Protein AF-A0A814FPB9-F1 (afdb_monomer_lite)

Foldseek 3Di:
DCPDVVVVVVVVLVLVVCVCPVCVPVVCVVLVVVVVVVVCVVPPPPPPPPVVVVVVVPVPDDDDDDDDDDDDDDDDDDDDDDPDPPVPVVVVCCLPVDQDAAEQVVQAVLQVSCQVVVNQAPSVLVCLALRHHLHQEHEHECVRDDLNSLVRLLNRPNHAAYHYDPPDPVPVPPPDDPPLQGLLSHAGGLEDEVVSLCLSVVVSVLVVVVVVVVVVDPDDDPVVSVVVNPDQDDQVCLQVVLVSLLSSLVRHHLSNLASHAAYAPQSSLHDDDDPDPVSVLSALADLDDPDDDDDDDDDDPDPRDPSSHRSNLVSVLSNLNYQEYAPANGCHADVSVLVCLVRNLNHQYYHHELNQRYADDQSCLSNLVRHAYYEHEAYHYDQVDVVGPLNSQQSSQNYAEYEPAHQCVVVVVVPPDDPPPDPDPPLVVVLVSLQDASRNQNYQYYAHALVQRHELVSPLNNLLSCVNHQEYEHHNHNYDNCCLDPDPPRPSYDPRHQYAYDPHDPDPDDDDQVNLVVNLRNLLSQLVPCLPPVSSLLVSLVRLLVSLQPYDDPCLQSLLVSLLVSCVNCVQDPSSLLSSLSNLLSSCDPPNVVVHDLVSLQSLLVSLLSNLVNCVPPLSSLLSSLSNLLRLSSVVHDDDPLVSLLVSLVSSCVNDDDPSSVVSSVSNNVSSVVVVVVVVVVVPPDDPDDDPDPDDPVVVVVVQQVVQFWKKWDWPPDPFKIKTFGFPDADPQRWTWGAQIWIAGPVVRDTDTPGIDIHGSVGTDDIGGDDDPDDDDD

InterPro domains:
  IPR001163 Sm domain, eukaryotic/archaea-type [PF01423] (704-768)
  IPR001163 Sm domain, eukaryotic/archaea-type [SM00651] (703-769)
  IPR010920 LSM domain superfamily [SSF50182] (696-769)
  IPR027078 Small nuclear ribonucleoprotein E [PTHR11193] (681-771)
  IPR027078 Small nuclear ribonucleoprotein E [cd01718] (691-769)
  IPR032675 Leucine-rich repeat domain superfamily [G3DSA:3.80.10.10] (274-496)
  IPR047575 Sm domain [PS52002] (698-773)
  IPR055142 Protein zer-1 homolog-like, C-terminal domain [PF22964] (568-698)
  IPR056845 Zer-1-like, leucine-rich repeats region [PF25013] (340-451)

Secondary structure (DSSP, 8-state):
----HHHHHHHHHHHHHHHHHH-HHHHHHHHHHHHHHHHHHHHTTS--SSHHHHHTTTTS--------------------S-TTSSTTHHHHHHHHS-SSPBPHHHHHHHHHHHHHTT---HHHHHTT-TTTB---EEEEEGGG--HHHHHHHHT-TT--EEEEE---TTGGG------TTGGGG----TT--HHHHHHHHHHHHHHHHHHHHHHH-S-S-STTTTGGGTS---TTSHHHHHHHHHHHHHHS-HHHHHH--EEE-TT----SS---HHHHTT-SS--PPSS----------PPPPGGGS-HHHHHHTT-TT-SEEE-TT----HHHHHHHHTT-TT-SEEE-TT-TT----GGGGGGTTT--EEE-TT----TTSSS-HHHHHTT-TT-SEEE----HHHHTTGGGS-TTS----HHHHHHHHHT-TTSSTT-SEEE-TT-TT--HHHHHHHHHH-TT--EEEETT-SS--HHHHH-TTSTT--TT-EEEE------SSPPPHHHHHHHHHHHHHHHHHSTT-HHHHHHHHHHHHHHHHHS--TTHHHHHHHHHHHHHH-TT-HHHHHHHHHHHHHHH-TTGGGGS-HHHHHHHHHHHHHHHHH-TT-HHHHHHHHHHHTSHHHHT-S-S-HHHHHHHHHHHHHH---HHHHHHHHHHHHHHHHHHHHHHHHSS------------HHHHHHHHHHTT-EEEEEESS-SSEEEEEEEEEE-TT--EEEEEEEEEEGGGTEEEEEEEEEE-GGGEEEEEE---------

Organism: NCBI:txid433720

Structure (mmCIF, N/CA/C/O backbone):
data_AF-A0A814FPB9-F1
#
_entry.id   AF-A0A814FPB9-F1
#
loop_
_atom_site.group_PDB
_atom_site.id
_atom_site.type_symbol
_atom_site.label_atom_id
_atom_site.label_alt_id
_atom_site.label_comp_id
_atom_site.label_asym_id
_atom_site.label_entity_id
_atom_site.label_seq_id
_atom_site.pdbx_PDB_ins_code
_atom_site.Cartn_x
_atom_site.Cartn_y
_atom_site.Cartn_z
_atom_site.occupancy
_atom_site.B_iso_or_equiv
_atom_site.auth_seq_id
_atom_site.auth_comp_id
_atom_site.auth_asym_id
_atom_site.auth_atom_id
_atom_site.pdbx_PDB_model_num
ATOM 1 N N . MET A 1 1 ? -38.065 -32.585 -9.190 1.00 36.25 1 MET A N 1
ATOM 2 C CA . MET A 1 1 ? -36.916 -32.859 -10.082 1.00 36.25 1 MET A CA 1
ATOM 3 C C . MET A 1 1 ? -36.312 -31.562 -10.632 1.00 36.25 1 MET A C 1
ATOM 5 O O . MET A 1 1 ? -36.369 -31.319 -11.831 1.00 36.25 1 MET A O 1
ATOM 9 N N . VAL A 1 2 ? -35.720 -30.726 -9.774 1.00 34.94 2 VAL A N 1
ATOM 10 C CA . VAL A 1 2 ? -34.696 -29.739 -10.177 1.00 34.94 2 VAL A CA 1
ATOM 11 C C . VAL A 1 2 ? -33.780 -29.586 -8.972 1.00 34.94 2 VAL A C 1
ATOM 13 O O . VAL A 1 2 ? -33.936 -28.675 -8.164 1.00 34.94 2 VAL A O 1
ATOM 16 N N . ASP A 1 3 ? -32.832 -30.503 -8.830 1.00 39.25 3 ASP A N 1
ATOM 17 C CA . ASP A 1 3 ? -32.050 -30.677 -7.594 1.00 39.25 3 ASP A CA 1
ATOM 18 C C . ASP A 1 3 ? -30.863 -29.689 -7.545 1.00 39.25 3 ASP A C 1
ATOM 20 O O . ASP A 1 3 ? -29.750 -29.986 -7.121 1.00 39.25 3 ASP A O 1
ATOM 24 N N . ASN A 1 4 ? -31.102 -28.489 -8.083 1.00 40.62 4 ASN A N 1
ATOM 25 C CA . ASN A 1 4 ? -30.146 -27.416 -8.294 1.00 40.62 4 ASN A CA 1
ATOM 26 C C . ASN A 1 4 ? -30.903 -26.066 -8.287 1.00 40.62 4 ASN A C 1
ATOM 28 O O . ASN A 1 4 ? -31.457 -25.669 -9.320 1.00 40.62 4 ASN A O 1
ATOM 32 N N . PRO A 1 5 ? -30.941 -25.338 -7.153 1.00 41.06 5 PRO A N 1
ATOM 33 C CA . PRO A 1 5 ? -31.705 -24.092 -7.039 1.00 41.06 5 PRO A CA 1
ATOM 34 C C . PRO A 1 5 ? -31.197 -22.982 -7.972 1.00 41.06 5 PRO A C 1
ATOM 36 O O . PRO A 1 5 ? -31.990 -22.165 -8.436 1.00 41.06 5 PRO A O 1
ATOM 39 N N . ASN A 1 6 ? -29.913 -22.989 -8.350 1.00 39.69 6 ASN A N 1
ATOM 40 C CA . ASN A 1 6 ? -29.374 -22.040 -9.332 1.00 39.69 6 ASN A CA 1
ATOM 41 C C . ASN A 1 6 ? -29.977 -22.267 -10.728 1.00 39.69 6 ASN A C 1
ATOM 43 O O . ASN A 1 6 ? -30.281 -21.305 -11.433 1.00 39.69 6 ASN A O 1
ATOM 47 N N . ARG A 1 7 ? -30.217 -23.528 -11.118 1.00 40.59 7 ARG A N 1
ATOM 48 C CA . ARG A 1 7 ? -30.902 -23.872 -12.375 1.00 40.59 7 ARG A CA 1
ATOM 49 C C . ARG A 1 7 ? -32.375 -23.453 -12.352 1.00 40.59 7 ARG A C 1
ATOM 51 O O . ARG A 1 7 ? -32.871 -22.999 -13.379 1.00 40.59 7 ARG A O 1
ATOM 58 N N . LEU A 1 8 ? -33.045 -23.552 -11.200 1.00 43.06 8 LEU A N 1
ATOM 59 C CA . LEU A 1 8 ? -34.417 -23.065 -11.025 1.00 43.06 8 LEU A CA 1
ATOM 60 C C . LEU A 1 8 ? -34.485 -21.530 -11.128 1.00 43.06 8 LEU A C 1
ATOM 62 O O . LEU A 1 8 ? -35.245 -21.019 -11.947 1.00 43.06 8 LEU A O 1
ATOM 66 N N . ASN A 1 9 ? -33.622 -20.801 -10.409 1.00 42.44 9 ASN A N 1
ATOM 67 C CA . ASN A 1 9 ? -33.510 -19.339 -10.516 1.00 42.44 9 ASN A CA 1
ATOM 68 C C . ASN A 1 9 ? -33.235 -18.887 -11.958 1.00 42.44 9 ASN A C 1
ATOM 70 O O . ASN A 1 9 ? -33.876 -17.956 -12.441 1.00 42.44 9 ASN A O 1
ATOM 74 N N . LEU A 1 10 ? -32.343 -19.571 -12.686 1.00 42.06 10 LEU A N 1
ATOM 75 C CA . LEU A 1 10 ? -32.052 -19.245 -14.086 1.00 42.06 10 LEU A CA 1
ATOM 76 C C . LEU A 1 10 ? -33.270 -19.450 -15.008 1.00 42.06 10 LEU A C 1
ATOM 78 O O . LEU A 1 10 ? -33.436 -18.709 -15.976 1.00 42.06 10 LEU A O 1
ATOM 82 N N . ILE A 1 11 ? -34.132 -20.431 -14.717 1.00 45.56 11 ILE A N 1
ATOM 83 C CA . ILE A 1 11 ? -35.393 -20.649 -15.442 1.00 45.56 11 ILE A CA 1
ATOM 84 C C . ILE A 1 11 ? -36.402 -19.546 -15.100 1.00 45.56 11 ILE A C 1
ATOM 86 O O . ILE A 1 11 ? -36.982 -18.971 -16.019 1.00 45.56 11 ILE A O 1
ATOM 90 N N . CYS A 1 12 ? -36.564 -19.192 -13.822 1.00 43.56 12 CYS A N 1
ATOM 91 C CA . CYS A 1 12 ? -37.449 -18.105 -13.391 1.00 43.56 12 CYS A CA 1
ATOM 92 C C . CYS A 1 12 ? -37.032 -16.756 -13.995 1.00 43.56 12 CYS A C 1
ATOM 94 O O . CYS A 1 12 ? -37.854 -16.087 -14.615 1.00 43.56 12 CYS A O 1
ATOM 96 N N . LEU A 1 13 ? -35.745 -16.397 -13.926 1.00 44.00 13 LEU A N 1
ATOM 97 C CA . LEU A 1 13 ? -35.205 -15.174 -14.533 1.00 44.00 13 LEU A CA 1
ATOM 98 C C . LEU A 1 13 ? -35.377 -15.162 -16.061 1.00 44.00 13 LEU A C 1
ATOM 100 O O . LEU A 1 13 ? -35.701 -14.123 -16.626 1.00 44.00 13 LEU A O 1
ATOM 104 N N . ARG A 1 14 ? -35.240 -16.308 -16.747 1.00 43.53 14 ARG A N 1
ATOM 105 C CA . ARG A 1 14 ? -35.550 -16.418 -18.188 1.00 43.53 14 ARG A CA 1
ATOM 106 C C . ARG A 1 14 ? -37.046 -16.285 -18.486 1.00 43.53 14 ARG A C 1
ATOM 108 O O . ARG A 1 14 ? -37.394 -15.690 -19.501 1.00 43.53 14 ARG A O 1
ATOM 115 N N . LYS A 1 15 ? -37.927 -16.789 -17.616 1.00 45.41 15 LYS A N 1
ATOM 116 C CA . LYS A 1 15 ? -39.387 -16.642 -17.743 1.00 45.41 15 LYS A CA 1
ATOM 117 C C . LYS A 1 15 ? -39.803 -15.176 -17.561 1.00 45.41 15 LYS A C 1
ATOM 119 O O . LYS A 1 15 ? -40.496 -14.641 -18.417 1.00 45.41 15 LYS A O 1
ATOM 124 N N . ILE A 1 16 ? -39.288 -14.512 -16.523 1.00 45.66 16 ILE A N 1
ATOM 125 C CA . ILE A 1 16 ? -39.469 -13.074 -16.259 1.00 45.66 16 ILE A CA 1
ATOM 126 C C . ILE A 1 16 ? -38.902 -12.242 -17.420 1.00 45.66 16 ILE A C 1
ATOM 128 O O . ILE A 1 16 ? -39.597 -11.382 -17.949 1.00 45.66 16 ILE A O 1
ATOM 132 N N . SER A 1 17 ? -37.692 -12.557 -17.900 1.00 42.22 17 SER A N 1
ATOM 133 C CA . SER A 1 17 ? -37.094 -11.929 -19.089 1.00 42.22 17 SER A CA 1
ATOM 134 C C . SER A 1 17 ? -37.977 -12.064 -20.331 1.00 42.22 17 SER A C 1
ATOM 136 O O . SER A 1 17 ? -38.115 -11.107 -21.087 1.00 42.22 17 SER A O 1
ATOM 138 N N . SER A 1 18 ? -38.586 -13.235 -20.540 1.00 45.31 18 SER A N 1
ATOM 139 C CA . SER A 1 18 ? -39.507 -13.478 -21.652 1.00 45.31 18 SER A CA 1
ATOM 140 C C . SER A 1 18 ? -40.784 -12.648 -21.525 1.00 45.31 18 SER A C 1
ATOM 142 O O . SER A 1 18 ? -41.195 -12.050 -22.511 1.00 45.31 18 SER A O 1
ATOM 144 N N . LEU A 1 19 ? -41.381 -12.579 -20.331 1.00 45.59 19 LEU A N 1
ATOM 145 C CA . LEU A 1 19 ? -42.609 -11.819 -20.063 1.00 45.59 19 LEU A CA 1
ATOM 146 C C . LEU A 1 19 ? -42.387 -10.306 -20.224 1.00 45.59 19 LEU A C 1
ATOM 148 O O . LEU A 1 19 ? -43.167 -9.639 -20.897 1.00 45.59 19 LEU A O 1
ATOM 152 N N . LEU A 1 20 ? -41.270 -9.782 -19.703 1.00 44.53 20 LEU A N 1
ATOM 153 C CA . LEU A 1 20 ? -40.847 -8.382 -19.868 1.00 44.53 20 LEU A CA 1
ATOM 154 C C . LEU A 1 20 ? -40.503 -8.005 -21.322 1.00 44.53 20 LEU A C 1
ATOM 156 O O . LEU A 1 20 ? -40.419 -6.819 -21.638 1.00 44.53 20 LEU A O 1
ATOM 160 N N . LYS A 1 21 ? -40.263 -8.991 -22.196 1.00 42.03 21 LYS A N 1
ATOM 161 C CA . LYS A 1 21 ? -39.977 -8.793 -23.627 1.00 42.03 21 LYS A CA 1
ATOM 162 C C . LYS A 1 21 ? -41.191 -9.029 -24.526 1.00 42.03 21 LYS A C 1
ATOM 164 O O . LYS A 1 21 ? -41.202 -8.499 -25.631 1.00 42.03 21 LYS A O 1
ATOM 169 N N . SER A 1 22 ? -42.176 -9.824 -24.102 1.00 44.00 22 SER A N 1
ATOM 170 C CA . SER A 1 22 ? -43.246 -10.291 -24.992 1.00 44.00 22 SER A CA 1
ATOM 171 C C . SER A 1 22 ? -44.353 -9.271 -25.246 1.00 44.00 22 SER A C 1
ATOM 173 O O . SER A 1 22 ? -44.943 -9.321 -26.318 1.00 44.00 22 SER A O 1
ATOM 175 N N . ASP A 1 23 ? -44.632 -8.357 -24.309 1.00 51.56 23 ASP A N 1
ATOM 176 C CA . ASP A 1 23 ? -45.619 -7.289 -24.535 1.00 51.56 23 ASP A CA 1
ATOM 177 C C . ASP A 1 23 ? -45.310 -6.003 -23.744 1.00 51.56 23 ASP A C 1
ATOM 179 O O . ASP A 1 23 ? -45.903 -5.682 -22.711 1.00 51.56 23 ASP A O 1
ATOM 183 N N . GLN A 1 24 ? -44.317 -5.255 -24.231 1.00 41.94 24 GLN A N 1
ATOM 184 C CA . GLN A 1 24 ? -43.839 -4.022 -23.595 1.00 41.94 24 GLN A CA 1
ATOM 185 C C . GLN A 1 24 ? -44.917 -2.921 -23.508 1.00 41.94 24 GLN A C 1
ATOM 187 O O . GLN A 1 24 ? -44.819 -2.049 -22.646 1.00 41.94 24 GLN A O 1
ATOM 192 N N . LEU A 1 25 ? -45.942 -2.951 -24.369 1.00 42.44 25 LEU A N 1
ATOM 193 C CA . LEU A 1 25 ? -47.048 -1.989 -24.355 1.00 42.44 25 LEU A CA 1
ATOM 194 C C . LEU A 1 25 ? -48.115 -2.367 -23.322 1.00 42.44 25 LEU A C 1
ATOM 196 O O . LEU A 1 25 ? -48.553 -1.497 -22.566 1.00 42.44 25 LEU A O 1
ATOM 200 N N . LEU A 1 26 ? -48.489 -3.648 -23.240 1.00 44.25 26 LEU A N 1
ATOM 201 C CA . LEU A 1 26 ? -49.479 -4.128 -22.275 1.00 44.25 26 LEU A CA 1
ATOM 202 C C . LEU A 1 26 ? -48.991 -3.973 -20.827 1.00 44.25 26 LEU A C 1
ATOM 204 O O . LEU A 1 26 ? -49.716 -3.426 -19.996 1.00 44.25 26 LEU A O 1
ATOM 208 N N . TRP A 1 27 ? -47.747 -4.376 -20.532 1.00 47.22 27 TRP A N 1
ATOM 209 C CA . TRP A 1 27 ? -47.166 -4.230 -19.188 1.00 47.22 27 TRP A CA 1
ATOM 210 C C . TRP A 1 27 ? -47.004 -2.772 -18.773 1.00 47.22 27 TRP A C 1
ATOM 212 O O . TRP A 1 27 ? -47.303 -2.425 -17.629 1.00 47.22 27 TRP A O 1
ATOM 222 N N . LYS A 1 28 ? -46.567 -1.918 -19.709 1.00 43.06 28 LYS A N 1
ATOM 223 C CA . LYS A 1 28 ? -46.485 -0.474 -19.496 1.00 43.06 28 LYS A CA 1
ATOM 224 C C . LYS A 1 28 ? -47.853 0.076 -19.092 1.00 43.06 28 LYS A C 1
ATOM 226 O O . LYS A 1 28 ? -47.966 0.648 -18.014 1.00 43.06 28 LYS A O 1
ATOM 231 N N . LYS A 1 29 ? -48.893 -0.185 -19.892 1.00 44.09 29 LYS A N 1
ATOM 232 C CA . LYS A 1 29 ? -50.257 0.284 -19.624 1.00 44.09 29 LYS A CA 1
ATOM 233 C C . LYS A 1 29 ? -50.790 -0.196 -18.267 1.00 44.09 29 LYS A C 1
ATOM 235 O O . LYS A 1 29 ? -51.254 0.626 -17.485 1.00 44.09 29 LYS A O 1
ATOM 240 N N . TYR A 1 30 ? -50.691 -1.492 -17.958 1.00 45.41 30 TYR A N 1
ATOM 241 C CA . TYR A 1 30 ? -51.251 -2.055 -16.719 1.00 45.41 30 TYR A CA 1
ATOM 242 C C . TYR A 1 30 ? -50.635 -1.462 -15.445 1.00 45.41 30 TYR A C 1
ATOM 244 O O . TYR A 1 30 ? -51.336 -1.223 -14.461 1.00 45.41 30 TYR A O 1
ATOM 252 N N . ILE A 1 31 ? -49.322 -1.223 -15.448 1.00 44.03 31 ILE A N 1
ATOM 253 C CA . ILE A 1 31 ? -48.626 -0.644 -14.295 1.00 44.03 31 ILE A CA 1
ATOM 254 C C . ILE A 1 31 ? -48.754 0.888 -14.297 1.00 44.03 31 ILE A C 1
ATOM 256 O O . ILE A 1 31 ? -48.862 1.457 -13.219 1.00 44.03 31 ILE A O 1
ATOM 260 N N . GLU A 1 32 ? -48.845 1.566 -15.449 1.00 42.41 32 GLU A N 1
ATOM 261 C CA . GLU A 1 32 ? -49.212 2.993 -15.507 1.00 42.41 32 GLU A CA 1
ATOM 262 C C . GLU A 1 32 ? -50.605 3.225 -14.901 1.00 42.41 32 GLU A C 1
ATOM 264 O O . GLU A 1 32 ? -50.749 4.063 -14.012 1.00 42.41 32 GLU A O 1
ATOM 269 N N . GLU A 1 33 ? -51.609 2.426 -15.275 1.00 45.50 33 GLU A N 1
ATOM 270 C CA . GLU A 1 33 ? -52.954 2.466 -14.680 1.00 45.50 33 GLU A CA 1
ATOM 271 C C . GLU A 1 33 ? -52.926 2.185 -13.167 1.00 45.50 33 GLU A C 1
ATOM 273 O O . GLU A 1 33 ? -53.649 2.828 -12.402 1.00 45.50 33 GLU A O 1
ATOM 278 N N . ARG A 1 34 ? -52.061 1.273 -12.696 1.00 45.53 34 ARG A N 1
ATOM 279 C CA . ARG A 1 34 ? -51.945 0.949 -11.264 1.00 45.53 34 ARG A CA 1
ATOM 280 C C . ARG A 1 34 ? -51.168 1.994 -10.459 1.00 45.53 34 ARG A C 1
ATOM 282 O O . ARG A 1 34 ? -51.562 2.277 -9.332 1.00 45.53 34 ARG A O 1
ATOM 289 N N . VAL A 1 35 ? -50.123 2.597 -11.024 1.00 39.97 35 VAL A N 1
ATOM 290 C CA . VAL A 1 35 ? -49.375 3.711 -10.414 1.00 39.97 35 VAL A CA 1
ATOM 291 C C . VAL A 1 35 ? -50.247 4.962 -10.358 1.00 39.97 35 VAL A C 1
ATOM 293 O O . VAL A 1 35 ? -50.276 5.615 -9.321 1.00 39.97 35 VAL A O 1
ATOM 296 N N . VAL A 1 36 ? -51.032 5.252 -11.402 1.00 41.19 36 VAL A N 1
ATOM 297 C CA . VAL A 1 36 ? -52.056 6.309 -11.360 1.00 41.19 36 VAL A CA 1
ATOM 298 C C . VAL A 1 36 ? -53.099 6.007 -10.282 1.00 41.19 36 VAL A C 1
ATOM 300 O O . VAL A 1 36 ? -53.434 6.903 -9.514 1.00 41.19 36 VAL A O 1
ATOM 303 N N . LYS A 1 37 ? -53.566 4.756 -10.149 1.00 43.06 37 LYS A N 1
ATOM 304 C CA . LYS A 1 37 ? -54.513 4.372 -9.088 1.00 43.06 37 LYS A CA 1
ATOM 305 C C . LYS A 1 37 ? -53.942 4.597 -7.683 1.00 43.06 37 LYS A C 1
ATOM 307 O O . LYS A 1 37 ? -54.605 5.247 -6.884 1.00 43.06 37 LYS A O 1
ATOM 312 N N . ILE A 1 38 ? -52.714 4.147 -7.410 1.00 43.03 38 ILE A N 1
ATOM 313 C CA . ILE A 1 38 ? -52.036 4.350 -6.115 1.00 43.03 38 ILE A CA 1
ATOM 314 C C . ILE A 1 38 ? -51.801 5.845 -5.856 1.00 43.03 38 ILE A C 1
ATOM 316 O O . ILE A 1 38 ? -52.146 6.340 -4.790 1.00 43.03 38 ILE A O 1
ATOM 320 N N . TYR A 1 39 ? -51.318 6.596 -6.848 1.00 35.75 39 TYR A N 1
ATOM 321 C CA . TYR A 1 39 ? -51.125 8.044 -6.740 1.00 35.75 39 TYR A CA 1
ATOM 322 C C . TYR A 1 39 ? -52.445 8.787 -6.470 1.00 35.75 39 TYR A C 1
ATOM 324 O O . TYR A 1 39 ? -52.477 9.731 -5.680 1.00 35.75 39 TYR A O 1
ATOM 332 N N . CYS A 1 40 ? -53.557 8.353 -7.066 1.00 36.78 40 CYS A N 1
ATOM 333 C CA . CYS A 1 40 ? -54.884 8.870 -6.741 1.00 36.78 40 CYS A CA 1
ATOM 334 C C . CYS A 1 40 ? -55.353 8.450 -5.340 1.00 36.78 40 CYS A C 1
ATOM 336 O O . CYS A 1 40 ? -56.008 9.245 -4.677 1.00 36.78 40 CYS A O 1
ATOM 338 N N . GLU A 1 41 ? -55.038 7.245 -4.868 1.00 42.66 41 GLU A N 1
ATOM 339 C CA . GLU A 1 41 ? -55.403 6.768 -3.527 1.00 42.66 41 GLU A CA 1
ATOM 340 C C . GLU A 1 41 ? -54.615 7.497 -2.423 1.00 42.66 41 GLU A C 1
ATOM 342 O O . GLU A 1 41 ? -55.209 7.905 -1.427 1.00 42.66 41 GLU A O 1
ATOM 347 N N . GLU A 1 42 ? -53.327 7.778 -2.635 1.00 38.28 42 GLU A N 1
ATOM 348 C CA . GLU A 1 42 ? -52.473 8.520 -1.695 1.00 38.28 42 GLU A CA 1
ATOM 349 C C . GLU A 1 42 ? -52.777 10.033 -1.651 1.00 38.28 42 GLU A C 1
ATOM 351 O O . GLU A 1 42 ? -52.655 10.651 -0.594 1.00 38.28 42 GLU A O 1
ATOM 356 N N . ASN A 1 43 ? -53.220 10.649 -2.758 1.00 37.53 43 ASN A N 1
ATOM 357 C CA . ASN A 1 43 ? -53.525 12.091 -2.805 1.00 37.53 43 ASN A CA 1
ATOM 358 C C . ASN A 1 43 ? -54.999 12.450 -2.488 1.00 37.53 43 ASN A C 1
ATOM 360 O O . ASN A 1 43 ? -55.328 13.632 -2.325 1.00 37.53 43 ASN A O 1
ATOM 364 N N . ASN A 1 44 ? -55.906 11.472 -2.359 1.00 44.06 44 ASN A N 1
ATOM 365 C CA . ASN A 1 44 ? -57.352 11.705 -2.185 1.00 44.06 44 ASN A CA 1
ATOM 366 C C . ASN A 1 44 ? -57.805 12.070 -0.752 1.00 44.06 44 ASN A C 1
ATOM 368 O O . ASN A 1 44 ? -58.876 11.668 -0.302 1.00 44.06 44 ASN A O 1
ATOM 372 N N . GLN A 1 45 ? -57.060 12.938 -0.061 1.00 41.62 45 GLN A N 1
ATOM 373 C CA . GLN A 1 45 ? -57.606 13.725 1.061 1.00 41.62 45 GLN A CA 1
ATOM 374 C C . GLN A 1 45 ? -58.095 15.129 0.648 1.00 41.62 45 GLN A C 1
ATOM 376 O O . GLN A 1 45 ? -58.535 15.896 1.501 1.00 41.62 45 GLN A O 1
ATOM 381 N N . SER A 1 46 ? -58.057 15.480 -0.647 1.00 41.50 46 SER A N 1
ATOM 382 C CA . SER A 1 46 ? -58.343 16.850 -1.119 1.00 41.50 46 SER A CA 1
ATOM 383 C C . SER A 1 46 ? -59.439 17.006 -2.191 1.00 41.50 46 SER A C 1
ATOM 385 O O . SER A 1 46 ? -59.880 18.132 -2.422 1.00 41.50 46 SER A O 1
ATOM 387 N N . ILE A 1 47 ? -59.952 15.928 -2.810 1.00 37.72 47 ILE A N 1
ATOM 388 C CA . ILE A 1 47 ? -60.956 16.007 -3.903 1.00 37.72 47 ILE A CA 1
ATOM 389 C C . ILE A 1 47 ? -62.255 15.243 -3.569 1.00 37.72 47 ILE A C 1
ATOM 391 O O . ILE A 1 47 ? -62.783 14.466 -4.360 1.00 37.72 47 ILE A O 1
ATOM 395 N N . LEU A 1 48 ? -62.821 15.500 -2.385 1.00 36.50 48 LEU A N 1
ATOM 396 C CA . LEU A 1 48 ? -64.117 14.935 -1.961 1.00 36.50 48 LEU A CA 1
ATOM 397 C C . LEU A 1 48 ? -65.345 15.810 -2.311 1.00 36.50 48 LEU A C 1
ATOM 399 O O . LEU A 1 48 ? -66.478 15.360 -2.179 1.00 36.50 48 LEU A O 1
ATOM 403 N N . ASN A 1 49 ? -65.147 17.042 -2.802 1.00 42.06 49 ASN A N 1
ATOM 404 C CA . ASN A 1 49 ? -66.198 18.078 -2.865 1.00 42.06 49 ASN A CA 1
ATOM 405 C C . ASN A 1 49 ? -66.871 18.319 -4.239 1.00 42.06 49 ASN A C 1
ATOM 407 O O . ASN A 1 49 ? -67.666 19.250 -4.362 1.00 42.06 49 ASN A O 1
ATOM 411 N N . LEU A 1 50 ? -66.592 17.515 -5.275 1.00 37.56 50 LEU A N 1
ATOM 412 C CA . LEU A 1 50 ? -67.143 17.729 -6.633 1.00 37.56 50 LEU A CA 1
ATOM 413 C C . LEU A 1 50 ? -68.248 16.736 -7.047 1.00 37.56 50 LEU A C 1
ATOM 415 O O . LEU A 1 50 ? -69.240 17.145 -7.654 1.00 37.56 50 LEU A O 1
ATOM 419 N N . ASN A 1 51 ? -68.151 15.457 -6.670 1.00 36.31 51 ASN A N 1
ATOM 420 C CA . ASN A 1 51 ? -69.129 14.438 -7.093 1.00 36.31 51 ASN A CA 1
ATOM 421 C C . ASN A 1 51 ? -70.514 14.595 -6.429 1.00 36.31 51 ASN A C 1
ATOM 423 O O . ASN A 1 51 ? -71.538 14.247 -7.027 1.00 36.31 51 ASN A O 1
ATOM 427 N N . ASP A 1 52 ? -70.577 15.200 -5.241 1.00 40.22 52 ASP A N 1
ATOM 428 C CA . ASP A 1 52 ? -71.835 15.459 -4.526 1.00 40.22 52 ASP A CA 1
ATOM 429 C C . ASP A 1 52 ? -72.698 16.563 -5.160 1.00 40.22 52 ASP A C 1
ATOM 431 O O . ASP A 1 52 ? -73.910 16.609 -4.931 1.00 40.22 52 ASP A O 1
ATOM 435 N N . GLN A 1 53 ? -72.128 17.415 -6.021 1.00 38.78 53 GLN A N 1
ATOM 436 C CA . GLN A 1 53 ? -72.926 18.357 -6.814 1.00 38.78 53 GLN A CA 1
ATOM 437 C C . GLN A 1 53 ? -73.622 17.675 -8.002 1.00 38.78 53 GLN A C 1
ATOM 439 O O . GLN A 1 53 ? -74.722 18.081 -8.381 1.00 38.78 53 GLN A O 1
ATOM 444 N N . GLN A 1 54 ? -73.037 16.610 -8.563 1.00 40.84 54 GLN A N 1
ATOM 445 C CA . GLN A 1 54 ? -73.632 15.882 -9.690 1.00 40.84 54 GLN A CA 1
ATOM 446 C C . GLN A 1 54 ? -74.741 14.923 -9.232 1.00 40.84 54 GLN A C 1
ATOM 448 O O . GLN A 1 54 ? -75.839 14.944 -9.796 1.00 40.84 54 GLN A O 1
ATOM 453 N N . LYS A 1 55 ? -74.534 14.176 -8.134 1.00 40.78 55 LYS A N 1
ATOM 454 C CA . LYS A 1 55 ? -75.566 13.284 -7.558 1.00 40.78 55 LYS A CA 1
ATOM 455 C C . LYS A 1 55 ? -76.855 14.010 -7.140 1.00 40.78 55 LYS A C 1
ATOM 457 O O . LYS A 1 55 ? -77.916 13.390 -7.085 1.00 40.78 55 LYS A O 1
ATOM 462 N N . ARG A 1 56 ? -76.807 15.328 -6.902 1.00 40.66 56 ARG A N 1
ATOM 463 C CA . ARG A 1 56 ? -77.992 16.154 -6.597 1.00 40.66 56 ARG A CA 1
ATOM 464 C C . ARG A 1 56 ? -78.846 16.519 -7.819 1.00 40.66 56 ARG A C 1
ATOM 466 O O . ARG A 1 56 ? -79.999 16.894 -7.622 1.00 40.66 56 ARG A O 1
ATOM 473 N N . LYS A 1 57 ? -78.349 16.380 -9.057 1.00 43.34 57 LYS A N 1
ATOM 474 C CA . LYS A 1 57 ? -79.160 16.615 -10.272 1.00 43.34 57 LYS A CA 1
ATOM 475 C C . LYS A 1 57 ? -80.006 15.402 -10.674 1.00 43.34 57 LYS A C 1
ATOM 477 O O . LYS A 1 57 ? -81.156 15.588 -11.053 1.00 43.34 57 LYS A O 1
ATOM 482 N N . HIS A 1 58 ? -79.507 14.177 -10.490 1.00 37.81 58 HIS A N 1
ATOM 483 C CA . HIS A 1 58 ? -80.226 12.952 -10.885 1.00 37.81 58 HIS A CA 1
ATOM 484 C C . HIS A 1 58 ? -81.469 12.607 -10.035 1.00 37.81 58 HIS A C 1
ATOM 486 O O . HIS A 1 58 ? -82.192 11.677 -10.370 1.00 37.81 58 HIS A O 1
ATOM 492 N N . ARG A 1 59 ? -81.758 13.358 -8.959 1.00 41.12 59 ARG A N 1
ATOM 493 C CA . ARG A 1 59 ? -82.995 13.217 -8.158 1.00 41.12 59 ARG A CA 1
ATOM 494 C C . ARG A 1 59 ? -84.202 14.000 -8.705 1.00 41.12 59 ARG A C 1
ATOM 496 O O . ARG A 1 59 ? -85.234 14.057 -8.043 1.00 41.12 59 ARG A O 1
ATOM 503 N N . ARG A 1 60 ? -84.097 14.599 -9.895 1.00 41.34 60 ARG A N 1
ATOM 504 C CA . ARG A 1 60 ? -85.245 15.078 -10.685 1.00 41.34 60 ARG A CA 1
ATOM 505 C C . ARG A 1 60 ? -85.407 14.121 -11.862 1.00 41.34 60 ARG A C 1
ATOM 507 O O . ARG A 1 60 ? -84.664 14.224 -12.829 1.00 41.34 60 ARG A O 1
ATOM 514 N N . GLY A 1 61 ? -86.270 13.123 -11.690 1.00 44.62 61 GLY A N 1
ATOM 515 C CA . GLY A 1 61 ? -86.367 11.986 -12.602 1.00 44.62 61 GLY A CA 1
ATOM 516 C C . GLY A 1 61 ? -87.224 12.262 -13.834 1.00 44.62 61 GLY A C 1
ATOM 517 O O . GLY A 1 61 ? -88.320 12.802 -13.719 1.00 44.62 61 GLY A O 1
ATOM 518 N N . GLU A 1 62 ? -86.736 11.793 -14.978 1.00 32.28 62 GLU A N 1
ATOM 519 C CA . GLU A 1 62 ? -87.509 11.465 -16.180 1.00 32.28 62 GLU A CA 1
ATOM 520 C C . GLU A 1 62 ? -87.168 10.001 -16.554 1.00 32.28 62 GLU A C 1
ATOM 522 O O . GLU A 1 62 ? -86.266 9.416 -15.948 1.00 32.28 62 GLU A O 1
ATOM 527 N N . SER A 1 63 ? -87.967 9.346 -17.401 1.00 31.95 63 SER A N 1
ATOM 528 C CA . SER A 1 63 ? -88.314 7.920 -17.191 1.00 31.95 63 SER A CA 1
ATOM 529 C C . SER A 1 63 ? -88.133 6.973 -18.398 1.00 31.95 63 SER A C 1
ATOM 531 O O . SER A 1 63 ? -87.599 7.383 -19.424 1.00 31.95 63 SER A O 1
ATOM 533 N N . PHE A 1 64 ? -88.660 5.743 -18.235 1.00 27.38 64 PHE A N 1
ATOM 534 C CA . PHE A 1 64 ? -88.725 4.541 -19.100 1.00 27.38 64 PHE A CA 1
ATOM 535 C C . PHE A 1 64 ? -87.611 3.492 -18.835 1.00 27.38 64 PHE A C 1
ATOM 537 O O . PHE A 1 64 ? -86.447 3.870 -18.761 1.00 27.38 64 PHE A O 1
ATOM 544 N N . ARG A 1 65 ? -87.896 2.215 -18.477 1.00 30.27 65 ARG A N 1
ATOM 545 C CA . ARG A 1 65 ? -88.816 1.166 -19.034 1.00 30.27 65 ARG A CA 1
ATOM 546 C C . ARG A 1 65 ? -88.336 0.653 -20.406 1.00 30.27 65 ARG A C 1
ATOM 548 O O . ARG A 1 65 ? -87.863 1.475 -21.181 1.00 30.27 65 ARG A O 1
ATOM 555 N N . ILE A 1 66 ? -88.460 -0.617 -20.813 1.00 33.00 66 ILE A N 1
ATOM 556 C CA . ILE A 1 66 ? -89.156 -1.826 -20.290 1.00 33.00 66 ILE A CA 1
ATOM 557 C C . ILE A 1 66 ? -88.344 -3.069 -20.771 1.00 33.00 66 ILE A C 1
ATOM 559 O O . ILE A 1 66 ? -87.716 -2.915 -21.822 1.00 33.00 66 ILE A O 1
ATOM 563 N N . ASP A 1 67 ? -88.351 -4.318 -20.273 1.00 30.56 67 ASP A N 1
ATOM 564 C CA . ASP A 1 67 ? -88.520 -5.103 -19.002 1.00 30.56 67 ASP A CA 1
ATOM 565 C C . ASP A 1 67 ? -88.236 -6.601 -19.460 1.00 30.56 67 ASP A C 1
ATOM 567 O O . ASP A 1 67 ? -88.379 -6.850 -20.663 1.00 30.56 67 ASP A O 1
ATOM 571 N N . ASP A 1 68 ? -87.988 -7.692 -18.699 1.00 32.78 68 ASP A N 1
ATOM 572 C CA . ASP A 1 68 ? -86.920 -8.068 -17.725 1.00 32.78 68 ASP A CA 1
ATOM 573 C C . ASP A 1 68 ? -86.653 -9.640 -17.805 1.00 32.78 68 ASP A C 1
ATOM 575 O O . ASP A 1 68 ? -86.466 -10.120 -18.923 1.00 32.78 68 ASP A O 1
ATOM 579 N N . ASP A 1 69 ? -86.655 -10.417 -16.694 1.00 32.72 69 ASP A N 1
ATOM 580 C CA . ASP A 1 69 ? -86.791 -11.910 -16.479 1.00 32.72 69 ASP A CA 1
ATOM 581 C C . ASP A 1 69 ? -85.631 -12.990 -16.583 1.00 32.72 69 ASP A C 1
ATOM 583 O O . ASP A 1 69 ? -85.010 -13.213 -17.623 1.00 32.72 69 ASP A O 1
ATOM 587 N N . ASP A 1 70 ? -85.487 -13.723 -15.449 1.00 32.34 70 ASP A N 1
ATOM 588 C CA . ASP A 1 70 ? -85.260 -15.175 -15.137 1.00 32.34 70 ASP A CA 1
ATOM 589 C C . ASP A 1 70 ? -83.898 -15.968 -15.056 1.00 32.34 70 ASP A C 1
ATOM 591 O O . ASP A 1 70 ? -83.184 -16.200 -16.032 1.00 32.34 70 ASP A O 1
ATOM 595 N N . ASP A 1 71 ? -83.679 -16.495 -13.827 1.00 31.16 71 ASP A N 1
ATOM 596 C CA . ASP A 1 71 ? -83.231 -17.827 -13.320 1.00 31.16 71 ASP A CA 1
ATOM 597 C C . ASP A 1 71 ? -81.801 -18.448 -13.455 1.00 31.16 71 ASP A C 1
ATOM 599 O O . ASP A 1 71 ? -81.426 -19.077 -14.442 1.00 31.16 71 ASP A O 1
ATOM 603 N N . ASP A 1 72 ? -81.069 -18.368 -12.327 1.00 31.42 72 ASP A N 1
ATOM 604 C CA . ASP A 1 72 ? -80.624 -19.452 -11.405 1.00 31.42 72 ASP A CA 1
ATOM 605 C C . ASP A 1 72 ? -79.666 -20.642 -11.757 1.00 31.42 72 ASP A C 1
ATOM 607 O O . ASP A 1 72 ? -79.872 -21.471 -12.637 1.00 31.42 72 ASP A O 1
ATOM 611 N N . ASP A 1 73 ? -78.669 -20.765 -10.860 1.00 30.08 73 ASP A N 1
ATOM 612 C CA . ASP A 1 73 ? -78.079 -21.952 -10.196 1.00 30.08 73 ASP A CA 1
ATOM 613 C C . ASP A 1 73 ? -77.186 -23.045 -10.870 1.00 30.08 73 ASP A C 1
ATOM 615 O O . ASP A 1 73 ? -77.619 -23.998 -11.509 1.00 30.08 73 ASP A O 1
ATOM 619 N N . ASN A 1 74 ? -75.909 -22.987 -10.450 1.00 29.23 74 ASN A N 1
ATOM 620 C CA . ASN A 1 74 ? -75.109 -24.028 -9.765 1.00 29.23 74 ASN A CA 1
ATOM 621 C C . ASN A 1 74 ? -74.420 -25.250 -10.452 1.00 29.23 74 ASN A C 1
ATOM 623 O O . ASN A 1 74 ? -74.998 -26.131 -11.073 1.00 29.23 74 ASN A O 1
ATOM 627 N N . GLU A 1 75 ? -73.119 -25.328 -10.123 1.00 27.48 75 GLU A N 1
ATOM 628 C CA . GLU A 1 75 ? -72.257 -26.493 -9.830 1.00 27.48 75 GLU A CA 1
ATOM 629 C C . GLU A 1 75 ? -72.011 -27.658 -10.830 1.00 27.48 75 GLU A C 1
ATOM 631 O O . GLU A 1 75 ? -72.529 -28.765 -10.702 1.00 27.48 75 GLU A O 1
ATOM 636 N N . SER A 1 76 ? -70.872 -27.509 -11.525 1.00 27.11 76 SER A N 1
ATOM 637 C CA . SER A 1 76 ? -69.707 -28.430 -11.440 1.00 27.11 76 SER A CA 1
ATOM 638 C C . SER A 1 76 ? -69.533 -29.601 -12.434 1.00 27.11 76 SER A C 1
ATOM 640 O O . SER A 1 76 ? -70.462 -30.173 -12.989 1.00 27.11 76 SER A O 1
ATOM 642 N N . ASN A 1 77 ? -68.256 -29.990 -12.574 1.00 25.95 77 ASN A N 1
ATOM 643 C CA . ASN A 1 77 ? -67.750 -31.283 -13.053 1.00 25.95 77 ASN A CA 1
ATOM 644 C C . ASN A 1 77 ? -68.015 -31.705 -14.512 1.00 25.95 77 ASN A C 1
ATOM 646 O O . ASN A 1 77 ? -68.670 -32.707 -14.788 1.00 25.95 77 ASN A O 1
ATOM 650 N N . MET A 1 78 ? -67.248 -31.101 -15.425 1.00 25.02 78 MET A N 1
ATOM 651 C CA . MET A 1 78 ? -66.350 -31.912 -16.264 1.00 25.02 78 MET A CA 1
ATOM 652 C C . MET A 1 78 ? -65.042 -31.159 -16.550 1.00 25.02 78 MET A C 1
ATOM 654 O O . MET A 1 78 ? -65.051 -30.029 -17.035 1.00 25.02 78 MET A O 1
ATOM 658 N N . GLU A 1 79 ? -63.909 -31.771 -16.202 1.00 30.06 79 GLU A N 1
ATOM 659 C CA . GLU A 1 79 ? -62.572 -31.188 -16.366 1.00 30.06 79 GLU A CA 1
ATOM 660 C C . GLU A 1 79 ? -61.976 -31.450 -17.768 1.00 30.06 79 GLU A C 1
ATOM 662 O O . GLU A 1 79 ? -62.566 -32.099 -18.628 1.00 30.06 79 GLU A O 1
ATOM 667 N N . THR A 1 80 ? -60.720 -31.031 -17.966 1.00 30.02 80 THR A N 1
ATOM 668 C CA . THR A 1 80 ? -59.811 -31.555 -19.004 1.00 30.02 80 THR A CA 1
ATOM 669 C C . THR A 1 80 ? -60.268 -31.406 -20.463 1.00 30.02 80 THR A C 1
ATOM 671 O O . THR A 1 80 ? -60.577 -32.380 -21.138 1.00 30.02 80 THR A O 1
ATOM 674 N N . ILE A 1 81 ? -60.125 -30.194 -21.013 1.00 25.80 81 ILE A N 1
ATOM 675 C CA . ILE A 1 81 ? -59.039 -29.842 -21.965 1.00 25.80 81 ILE A CA 1
ATOM 676 C C . ILE A 1 81 ? -59.121 -28.334 -22.282 1.00 25.80 81 ILE A C 1
ATOM 678 O O . ILE A 1 81 ? -59.712 -27.908 -23.263 1.00 25.80 81 ILE A O 1
ATOM 682 N N . HIS A 1 82 ? -58.496 -27.501 -21.441 1.00 28.53 82 HIS A N 1
ATOM 683 C CA . HIS A 1 82 ? -57.967 -26.186 -21.868 1.00 28.53 82 HIS A CA 1
ATOM 684 C C . HIS A 1 82 ? -56.803 -25.658 -20.992 1.00 28.53 82 HIS A C 1
ATOM 686 O O . HIS A 1 82 ? -56.361 -24.511 -21.120 1.00 28.53 82 HIS A O 1
ATOM 692 N N . CYS A 1 83 ? -56.251 -26.516 -20.124 1.00 27.20 83 CYS A N 1
ATOM 693 C CA . CYS A 1 83 ? -55.187 -26.213 -19.164 1.00 27.20 83 CYS A CA 1
ATOM 694 C C . CYS A 1 83 ? -53.802 -26.052 -19.819 1.00 27.20 83 CYS A C 1
ATOM 696 O O . CYS A 1 83 ? -52.901 -26.853 -19.585 1.00 27.20 83 CYS A O 1
ATOM 698 N N . LEU A 1 84 ? -53.612 -24.999 -20.622 1.00 26.09 84 LEU A N 1
ATOM 699 C CA . LEU A 1 84 ? -52.285 -24.583 -21.106 1.00 26.09 84 LEU A CA 1
ATOM 700 C C . LEU A 1 84 ? -52.068 -23.059 -21.165 1.00 26.09 84 LEU A C 1
ATOM 702 O O . LEU A 1 84 ? -50.919 -22.624 -21.118 1.00 26.09 84 LEU A O 1
ATOM 706 N N . HIS A 1 85 ? -53.129 -22.240 -21.196 1.00 28.41 85 HIS A N 1
ATOM 707 C CA . HIS A 1 85 ? -53.000 -20.776 -21.309 1.00 28.41 85 HIS A CA 1
ATOM 708 C C . HIS A 1 85 ? -52.949 -20.004 -19.974 1.00 28.41 85 HIS A C 1
ATOM 710 O O . HIS A 1 85 ? -52.388 -18.912 -19.936 1.00 28.41 85 HIS A O 1
ATOM 716 N N . HIS A 1 86 ? -53.481 -20.542 -18.868 1.00 31.73 86 HIS A N 1
ATOM 717 C CA . HIS A 1 86 ? -53.699 -19.752 -17.639 1.00 31.73 86 HIS A CA 1
ATOM 718 C C . HIS A 1 86 ? -52.470 -19.548 -16.725 1.00 31.73 86 HIS A C 1
ATOM 720 O O . HIS A 1 86 ? -52.472 -18.649 -15.884 1.00 31.73 86 HIS A O 1
ATOM 726 N N . ASN A 1 87 ? -51.393 -20.322 -16.899 1.00 30.55 87 ASN A N 1
ATOM 727 C CA . ASN A 1 87 ? -50.245 -20.370 -15.972 1.00 30.55 87 ASN A CA 1
ATOM 728 C C . ASN A 1 87 ? -49.230 -19.208 -16.113 1.00 30.55 87 ASN A C 1
ATOM 730 O O . ASN A 1 87 ? -48.042 -19.389 -15.838 1.00 30.55 87 ASN A O 1
ATOM 734 N N . GLN A 1 88 ? -49.666 -18.022 -16.552 1.00 34.09 88 GLN A N 1
ATOM 735 C CA . GLN A 1 88 ? -48.829 -16.809 -16.587 1.00 34.09 88 GLN A CA 1
ATOM 736 C C . GLN A 1 88 ? -49.332 -15.718 -15.628 1.00 34.09 88 GLN A C 1
ATOM 738 O O . GLN A 1 88 ? -48.517 -15.133 -14.918 1.00 34.09 88 GLN A O 1
ATOM 743 N N . ASN A 1 89 ? -50.650 -15.510 -15.523 1.00 33.38 89 ASN A N 1
ATOM 744 C CA . ASN A 1 89 ? -51.227 -14.455 -14.676 1.00 33.38 89 ASN A CA 1
ATOM 745 C C . ASN A 1 89 ? -51.007 -14.734 -13.179 1.00 33.38 89 ASN A C 1
ATOM 747 O O . ASN A 1 89 ? -50.462 -13.888 -12.471 1.00 33.38 89 ASN A O 1
ATOM 751 N N . PHE A 1 90 ? -51.311 -15.959 -12.729 1.00 31.77 90 PHE A N 1
ATOM 752 C CA . PHE A 1 90 ? -51.184 -16.374 -11.324 1.00 31.77 90 PHE A CA 1
ATOM 753 C C . PHE A 1 90 ? -49.791 -16.135 -10.726 1.00 31.77 90 PHE A C 1
ATOM 755 O O . PHE A 1 90 ? -49.676 -15.814 -9.546 1.00 31.77 90 PHE A O 1
ATOM 762 N N . PHE A 1 91 ? -48.720 -16.268 -11.518 1.00 35.59 91 PHE A N 1
ATOM 763 C CA . PHE A 1 91 ? -47.357 -16.076 -11.011 1.00 35.59 91 PHE A CA 1
ATOM 764 C C . PHE A 1 91 ? -47.048 -14.602 -10.707 1.00 35.59 91 PHE A C 1
ATOM 766 O O . PHE A 1 91 ? -46.227 -14.322 -9.839 1.00 35.59 91 PHE A O 1
ATOM 773 N N . ILE A 1 92 ? -47.708 -13.668 -11.401 1.00 38.06 92 ILE A N 1
ATOM 774 C CA . ILE A 1 92 ? -47.540 -12.220 -11.219 1.00 38.06 92 ILE A CA 1
ATOM 775 C C . ILE A 1 92 ? -48.531 -11.684 -10.181 1.00 38.06 92 ILE A C 1
ATOM 777 O O . ILE A 1 92 ? -48.133 -10.875 -9.347 1.00 38.06 92 ILE A O 1
ATOM 781 N N . GLU A 1 93 ? -49.766 -12.193 -10.134 1.00 35.75 93 GLU A N 1
ATOM 782 C CA . GLU A 1 93 ? -50.686 -11.904 -9.025 1.00 35.75 93 GLU A CA 1
ATOM 783 C C . GLU A 1 93 ? -50.087 -12.349 -7.685 1.00 35.75 93 GLU A C 1
ATOM 785 O O . GLU A 1 93 ? -50.016 -11.544 -6.761 1.00 35.75 93 GLU A O 1
ATOM 790 N N . TYR A 1 94 ? -49.533 -13.564 -7.591 1.00 36.94 94 TYR A N 1
ATOM 791 C CA . TYR A 1 94 ? -48.857 -14.038 -6.375 1.00 36.94 94 TYR A CA 1
ATOM 792 C C . TYR A 1 94 ? -47.634 -13.180 -5.988 1.00 36.94 94 TYR A C 1
ATOM 794 O O . TYR A 1 94 ? -47.345 -13.008 -4.806 1.00 36.94 94 TYR A O 1
ATOM 802 N N . PHE A 1 95 ? -46.932 -12.599 -6.970 1.00 43.00 95 PHE A N 1
ATOM 803 C CA . PHE A 1 95 ? -45.783 -11.708 -6.750 1.00 43.00 95 PHE A CA 1
ATOM 804 C C . PHE A 1 95 ? -46.170 -10.287 -6.304 1.00 43.00 95 PHE A C 1
ATOM 806 O O . PHE A 1 95 ? -45.341 -9.604 -5.710 1.00 43.00 95 PHE A O 1
ATOM 813 N N . LEU A 1 96 ? -47.389 -9.825 -6.618 1.00 41.28 96 LEU A N 1
ATOM 814 C CA . LEU A 1 96 ? -47.827 -8.434 -6.414 1.00 41.28 96 LEU A CA 1
ATOM 815 C C . LEU A 1 96 ? -48.968 -8.271 -5.392 1.00 41.28 96 LEU A C 1
ATOM 817 O O . LEU A 1 96 ? -49.177 -7.166 -4.901 1.00 41.28 96 LEU A O 1
ATOM 821 N N . HIS A 1 97 ? -49.684 -9.344 -5.037 1.00 39.59 97 HIS A N 1
ATOM 822 C CA . HIS A 1 97 ? -50.635 -9.372 -3.912 1.00 39.59 97 HIS A CA 1
ATOM 823 C C . HIS A 1 97 ? -49.998 -9.822 -2.585 1.00 39.59 97 HIS A C 1
ATOM 825 O O . HIS A 1 97 ? -50.615 -9.686 -1.528 1.00 39.59 97 HIS A O 1
ATOM 831 N N . GLY A 1 98 ? -48.779 -10.367 -2.609 1.00 41.09 98 GLY A N 1
ATOM 832 C CA . GLY A 1 98 ? -48.080 -10.784 -1.398 1.00 41.09 98 GLY A CA 1
ATOM 833 C C . GLY A 1 98 ? -47.567 -9.594 -0.583 1.00 41.09 98 GLY A C 1
ATOM 834 O O . GLY A 1 98 ? -46.679 -8.877 -1.032 1.00 41.09 98 GLY A O 1
ATOM 835 N N . TYR A 1 99 ? -48.023 -9.452 0.667 1.00 45.81 99 TYR A N 1
ATOM 836 C CA . TYR A 1 99 ? -47.464 -8.533 1.681 1.00 45.81 99 TYR A CA 1
ATOM 837 C C . TYR A 1 99 ? -46.046 -8.940 2.165 1.00 45.81 99 TYR A C 1
ATOM 839 O O . TYR A 1 99 ? -45.692 -8.759 3.329 1.00 45.81 99 TYR A O 1
ATOM 847 N N . CYS A 1 100 ? -45.234 -9.555 1.303 1.00 45.09 100 CYS A N 1
ATOM 848 C CA . CYS A 1 100 ? -43.935 -10.127 1.637 1.00 45.09 100 CYS A CA 1
ATOM 849 C C . CYS A 1 100 ? -42.884 -9.620 0.634 1.00 45.09 100 CYS A C 1
ATOM 851 O O . CYS A 1 100 ? -42.921 -10.032 -0.528 1.00 45.09 100 CYS A O 1
ATOM 853 N N . PRO A 1 101 ? -41.961 -8.725 1.037 1.00 56.66 101 PRO A N 1
ATOM 854 C CA . PRO A 1 101 ? -40.985 -8.152 0.119 1.00 56.66 101 PRO A CA 1
ATOM 855 C C . PRO A 1 101 ? -40.007 -9.214 -0.396 1.00 56.66 101 PRO A C 1
ATOM 857 O O . PRO A 1 101 ? -39.611 -10.134 0.325 1.00 56.66 101 PRO A O 1
ATOM 860 N N . LEU A 1 102 ? -39.550 -9.042 -1.636 1.00 57.16 102 LEU A N 1
ATOM 861 C CA . LEU A 1 102 ? -38.525 -9.885 -2.245 1.00 57.16 102 LEU A CA 1
ATOM 862 C C . LEU A 1 102 ? -37.281 -9.954 -1.361 1.00 57.16 102 LEU A C 1
ATOM 864 O O . LEU A 1 102 ? -36.731 -8.926 -0.966 1.00 57.16 102 LEU A O 1
ATOM 868 N N . ASN A 1 103 ? -36.779 -11.165 -1.106 1.00 60.22 103 ASN A N 1
ATOM 869 C CA . ASN A 1 103 ? -35.518 -11.336 -0.386 1.00 60.22 103 ASN A CA 1
ATOM 870 C C . ASN A 1 103 ? -34.351 -10.645 -1.127 1.00 60.22 103 ASN A C 1
ATOM 872 O O . ASN A 1 103 ? -34.441 -10.342 -2.323 1.00 60.22 103 ASN A O 1
ATOM 876 N N . SER A 1 104 ? -33.243 -10.384 -0.425 1.00 67.62 104 SER A N 1
ATOM 877 C CA . SER A 1 104 ? -32.155 -9.568 -0.986 1.00 67.62 104 SER A CA 1
ATOM 878 C C . SER A 1 104 ? -31.523 -10.177 -2.238 1.00 67.62 104 SER A C 1
ATOM 880 O O . SER A 1 104 ? -31.220 -9.446 -3.172 1.00 67.62 104 SER A O 1
ATOM 882 N N . ILE A 1 105 ? -31.413 -11.509 -2.310 1.00 58.97 105 ILE A N 1
ATOM 883 C CA . ILE A 1 105 ? -30.825 -12.219 -3.456 1.00 58.97 105 ILE A CA 1
ATOM 884 C C . ILE A 1 105 ? -31.698 -12.048 -4.708 1.00 58.97 105 ILE A C 1
ATOM 886 O O . ILE A 1 105 ? -31.179 -11.746 -5.780 1.00 58.97 105 ILE A O 1
ATOM 890 N N . LEU A 1 106 ? -33.020 -12.203 -4.584 1.00 56.59 106 LEU A N 1
ATOM 891 C CA . LEU A 1 106 ? -33.946 -12.004 -5.704 1.00 56.59 106 LEU A CA 1
ATOM 892 C C . LEU A 1 106 ? -34.059 -10.525 -6.100 1.00 56.59 106 LEU A C 1
ATOM 894 O O . LEU A 1 106 ? -34.126 -10.224 -7.290 1.00 56.59 106 LEU A O 1
ATOM 898 N N . SER A 1 107 ? -34.007 -9.610 -5.125 1.00 65.50 107 SER A N 1
ATOM 899 C CA . SER A 1 107 ? -33.964 -8.160 -5.371 1.00 65.50 107 SER A CA 1
ATOM 900 C C . SER A 1 107 ? -32.719 -7.780 -6.188 1.00 65.50 107 SER A C 1
ATOM 902 O O . SER A 1 107 ? -32.825 -7.156 -7.241 1.00 65.50 107 SER A O 1
ATOM 904 N N . GLU A 1 108 ? -31.538 -8.232 -5.760 1.00 71.31 108 GLU A N 1
ATOM 905 C CA . GLU A 1 108 ? -30.266 -8.014 -6.459 1.00 71.31 108 GLU A CA 1
ATOM 906 C C . GLU A 1 108 ? -30.252 -8.651 -7.856 1.00 71.31 108 GLU A C 1
ATOM 908 O O . GLU A 1 108 ? -29.775 -8.040 -8.812 1.00 71.31 108 GLU A O 1
ATOM 913 N N . GLN A 1 109 ? -30.794 -9.862 -8.017 1.00 60.38 109 GLN A N 1
ATOM 914 C CA . GLN A 1 109 ? -30.856 -10.533 -9.320 1.00 60.38 109 GLN A CA 1
ATOM 915 C C . GLN A 1 109 ? -31.809 -9.835 -10.300 1.00 60.38 109 GLN A C 1
ATOM 917 O O . GLN A 1 109 ? -31.467 -9.713 -11.477 1.00 60.38 109 GLN A O 1
ATOM 922 N N . LEU A 1 110 ? -32.959 -9.336 -9.834 1.00 64.94 110 LEU A N 1
ATOM 923 C CA . LEU A 1 110 ? -33.891 -8.565 -10.661 1.00 64.94 110 LEU A CA 1
ATOM 924 C C . LEU A 1 110 ? -33.265 -7.237 -11.112 1.00 64.94 110 LEU A C 1
ATOM 926 O O . LEU A 1 110 ? -33.330 -6.901 -12.295 1.00 64.94 110 LEU A O 1
ATOM 930 N N . ALA A 1 111 ? -32.606 -6.517 -10.199 1.00 69.62 111 ALA A N 1
ATOM 931 C CA . ALA A 1 111 ? -31.929 -5.262 -10.513 1.00 69.62 111 ALA A CA 1
ATOM 932 C C . ALA A 1 111 ? -30.803 -5.464 -11.538 1.00 69.62 111 ALA A C 1
ATOM 934 O O . ALA A 1 111 ? -30.796 -4.826 -12.591 1.00 69.62 111 ALA A O 1
ATOM 935 N N . ASN A 1 112 ? -29.895 -6.409 -11.276 1.00 68.19 112 ASN A N 1
ATOM 936 C CA . ASN A 1 112 ? -28.788 -6.723 -12.181 1.00 68.19 112 ASN A CA 1
ATOM 937 C C . ASN A 1 112 ? -29.281 -7.214 -13.554 1.00 68.19 112 ASN A C 1
ATOM 939 O O . ASN A 1 112 ? -28.685 -6.869 -14.574 1.00 68.19 112 ASN A O 1
ATOM 943 N N . TYR A 1 113 ? -30.389 -7.967 -13.609 1.00 64.12 113 TYR A N 1
ATOM 944 C CA . TYR A 1 113 ? -31.021 -8.352 -14.873 1.00 64.12 113 TYR A CA 1
ATOM 945 C C . TYR A 1 113 ? -31.491 -7.124 -15.677 1.00 64.12 113 TYR A C 1
ATOM 947 O O . TYR A 1 113 ? -31.193 -7.043 -16.871 1.00 64.12 113 TYR A O 1
ATOM 955 N N . LEU A 1 114 ? -32.190 -6.174 -15.043 1.00 66.31 114 LEU A N 1
ATOM 956 C CA . LEU A 1 114 ? -32.720 -4.971 -15.702 1.00 66.31 114 LEU A CA 1
ATOM 957 C C . LEU A 1 114 ? -31.598 -4.036 -16.182 1.00 66.31 114 LEU A C 1
ATOM 959 O O . LEU A 1 114 ? -31.668 -3.526 -17.302 1.00 66.31 114 LEU A O 1
ATOM 963 N N . VAL A 1 115 ? -30.535 -3.872 -15.383 1.00 67.50 115 VAL A N 1
ATOM 964 C CA . VAL A 1 115 ? -29.319 -3.125 -15.761 1.00 67.50 115 VAL A CA 1
ATOM 965 C C . VAL A 1 115 ? -28.639 -3.761 -16.975 1.00 67.50 115 VAL A C 1
ATOM 967 O O . VAL A 1 115 ? -28.298 -3.058 -17.925 1.00 67.50 115 VAL A O 1
ATOM 970 N N . ALA A 1 116 ? -28.480 -5.089 -16.984 1.00 63.50 116 ALA A N 1
ATOM 971 C CA . ALA A 1 116 ? -27.823 -5.820 -18.070 1.00 63.50 116 ALA A CA 1
ATOM 972 C C . ALA A 1 116 ? -28.604 -5.827 -19.402 1.00 63.50 116 ALA A C 1
ATOM 974 O O . ALA A 1 116 ? -28.050 -6.238 -20.419 1.00 63.50 116 ALA A O 1
ATOM 975 N N . HIS A 1 117 ? -29.867 -5.387 -19.405 1.00 62.47 117 HIS A N 1
ATOM 976 C CA . HIS A 1 117 ? -30.740 -5.358 -20.585 1.00 62.47 117 HIS A CA 1
ATOM 977 C C . HIS A 1 117 ? -31.180 -3.943 -21.008 1.00 62.47 117 HIS A C 1
ATOM 979 O O . HIS A 1 117 ? -32.036 -3.834 -21.881 1.00 62.47 117 HIS A O 1
ATOM 985 N N . ASP A 1 118 ? -30.628 -2.878 -20.407 1.00 65.75 118 ASP A N 1
ATOM 986 C CA . ASP A 1 118 ? -31.044 -1.475 -20.641 1.00 65.75 118 ASP A CA 1
ATOM 987 C C . ASP A 1 118 ? -32.561 -1.258 -20.386 1.00 65.75 118 ASP A C 1
ATOM 989 O O . ASP A 1 118 ? -33.225 -0.439 -21.016 1.00 65.75 118 ASP A O 1
ATOM 993 N N . GLN A 1 119 ? -33.139 -2.038 -19.458 1.00 62.09 119 GLN A N 1
ATOM 994 C CA . GLN A 1 119 ? -34.565 -1.976 -19.093 1.00 62.09 119 GLN A CA 1
ATOM 995 C C . GLN A 1 119 ? -34.822 -1.191 -17.794 1.00 62.09 119 GLN A C 1
ATOM 997 O O . GLN A 1 119 ? -35.980 -1.007 -17.428 1.00 62.09 119 GLN A O 1
ATOM 1002 N N . LEU A 1 120 ? -33.775 -0.720 -17.102 1.00 65.31 120 LEU A N 1
ATOM 1003 C CA . LEU A 1 120 ? -33.903 0.009 -15.838 1.00 65.31 120 LEU A CA 1
ATOM 1004 C C . LEU A 1 120 ? -34.229 1.502 -16.067 1.00 65.31 120 LEU A C 1
ATOM 1006 O O . LEU A 1 120 ? -33.350 2.323 -16.311 1.00 65.31 120 LEU A O 1
ATOM 1010 N N . ASN A 1 121 ? -35.512 1.840 -15.976 1.00 62.44 121 ASN A N 1
ATOM 1011 C CA . ASN A 1 121 ? -36.092 3.183 -16.114 1.00 62.44 121 ASN A CA 1
ATOM 1012 C C . ASN A 1 121 ? -36.908 3.587 -14.862 1.00 62.44 121 ASN A C 1
ATOM 1014 O O . ASN A 1 121 ? -37.074 2.767 -13.954 1.00 62.44 121 ASN A O 1
ATOM 1018 N N . ASP A 1 122 ? -37.432 4.824 -14.808 1.00 56.12 122 ASP A N 1
ATOM 1019 C CA . ASP A 1 122 ? -38.222 5.359 -13.674 1.00 56.12 122 ASP A CA 1
ATOM 1020 C C . ASP A 1 122 ? -39.304 4.385 -13.191 1.00 56.12 122 ASP A C 1
ATOM 1022 O O . ASP A 1 122 ? -39.359 4.038 -12.013 1.00 56.12 122 ASP A O 1
ATOM 1026 N N . PHE A 1 123 ? -40.103 3.884 -14.131 1.00 59.12 123 PHE A N 1
ATOM 1027 C CA . PHE A 1 123 ? -41.203 2.948 -13.913 1.00 59.12 123 PHE A CA 1
ATOM 1028 C C . PHE A 1 123 ? -40.726 1.606 -13.334 1.00 59.12 123 PHE A C 1
ATOM 1030 O O . PHE A 1 123 ? -41.301 1.114 -12.372 1.00 59.12 123 PHE A O 1
ATOM 1037 N N . THR A 1 124 ? -39.639 1.020 -13.846 1.00 63.34 124 THR A N 1
ATOM 1038 C CA . THR A 1 124 ? -39.105 -0.232 -13.271 1.00 63.34 124 THR A CA 1
ATOM 1039 C C . THR A 1 124 ? -38.425 -0.030 -11.919 1.00 63.34 124 THR A C 1
ATOM 1041 O O . THR A 1 124 ? -38.310 -0.986 -11.157 1.00 63.34 124 THR A O 1
ATOM 1044 N N . LEU A 1 125 ? -37.981 1.192 -11.598 1.00 63.56 125 LEU A N 1
ATOM 1045 C CA . LEU A 1 125 ? -37.341 1.495 -10.319 1.00 63.56 125 LEU A CA 1
ATOM 1046 C C . LEU A 1 125 ? -38.340 1.713 -9.172 1.00 63.56 125 LEU A C 1
ATOM 1048 O O . LEU A 1 125 ? -37.960 1.509 -8.023 1.00 63.56 125 LEU A O 1
ATOM 1052 N N . THR A 1 126 ? -39.623 1.989 -9.443 1.00 60.91 126 THR A N 1
ATOM 1053 C CA . THR A 1 126 ? -40.666 1.981 -8.390 1.00 60.91 126 THR A CA 1
ATOM 1054 C C . THR A 1 126 ? -40.959 0.577 -7.849 1.00 60.91 126 THR A C 1
ATOM 1056 O O . THR A 1 126 ? -41.341 0.434 -6.686 1.00 60.91 126 THR A O 1
ATOM 1059 N N . LEU A 1 127 ? -40.691 -0.473 -8.641 1.00 61.84 127 LEU A N 1
ATOM 1060 C CA . LEU A 1 127 ? -40.735 -1.871 -8.190 1.00 61.84 127 LEU A CA 1
ATOM 1061 C C . LEU A 1 127 ? -39.694 -2.150 -7.092 1.00 61.84 127 LEU A C 1
ATOM 1063 O O . LEU A 1 127 ? -39.891 -3.036 -6.265 1.00 61.84 127 LEU A O 1
ATOM 1067 N N . PHE A 1 128 ? -38.618 -1.361 -7.036 1.00 66.75 128 PHE A N 1
ATOM 1068 C CA . PHE A 1 128 ? -37.625 -1.391 -5.964 1.00 66.75 128 PHE A CA 1
ATOM 1069 C C . PHE A 1 128 ? -37.976 -0.402 -4.850 1.00 66.75 128 PHE A C 1
ATOM 1071 O O . PHE A 1 128 ? -37.122 0.353 -4.397 1.00 66.75 128 PHE A O 1
ATOM 1078 N N . SER A 1 129 ? -39.218 -0.412 -4.368 1.00 67.31 129 SER A N 1
ATOM 1079 C CA . SER A 1 129 ? -39.568 0.226 -3.093 1.00 67.31 129 SER A CA 1
ATOM 1080 C C . SER A 1 129 ? -39.230 -0.692 -1.910 1.00 67.31 129 SER A C 1
ATOM 1082 O O . SER A 1 129 ? -39.128 -1.915 -2.059 1.00 67.31 129 SER A O 1
ATOM 1084 N N . SER A 1 130 ? -39.063 -0.114 -0.719 1.00 67.31 130 SER A N 1
ATOM 1085 C CA . SER A 1 130 ? -38.775 -0.839 0.532 1.00 67.31 130 SER A CA 1
ATOM 1086 C C . SER A 1 130 ? -39.904 -1.780 0.974 1.00 67.31 130 SER A C 1
ATOM 1088 O O . SER A 1 130 ? -39.647 -2.752 1.681 1.00 67.31 130 SER A O 1
ATOM 1090 N N . ASN A 1 131 ? -41.130 -1.541 0.502 1.00 63.12 131 ASN A N 1
ATOM 1091 C CA . ASN A 1 131 ? -42.288 -2.410 0.728 1.00 63.12 131 ASN A CA 1
ATOM 1092 C C . ASN A 1 131 ? -42.296 -3.653 -0.185 1.00 63.12 131 ASN A C 1
ATOM 1094 O O . ASN A 1 131 ? -42.947 -4.641 0.140 1.00 63.12 131 ASN A O 1
ATOM 1098 N N . VAL A 1 132 ? -41.585 -3.612 -1.321 1.00 62.41 132 VAL A N 1
ATOM 1099 C CA . VAL A 1 132 ? -41.606 -4.660 -2.364 1.00 62.41 132 VAL A CA 1
ATOM 1100 C C . VAL A 1 132 ? -40.277 -5.422 -2.452 1.00 62.41 132 VAL A C 1
ATOM 1102 O O . VAL A 1 132 ? -40.251 -6.579 -2.867 1.00 62.41 132 VAL A O 1
ATOM 1105 N N . THR A 1 133 ? -39.160 -4.825 -2.024 1.00 66.00 133 THR A N 1
ATOM 1106 C CA . THR A 1 133 ? -37.812 -5.417 -2.128 1.00 66.00 133 THR A CA 1
ATOM 1107 C C . THR A 1 133 ? -36.983 -5.223 -0.859 1.00 66.00 133 THR A C 1
ATOM 1109 O O . THR A 1 133 ? -37.036 -4.182 -0.215 1.00 66.00 133 THR A O 1
ATOM 1112 N N . CYS A 1 134 ? -36.151 -6.208 -0.519 1.00 70.56 134 CYS A N 1
ATOM 1113 C CA . CYS A 1 134 ? -35.119 -6.113 0.519 1.00 70.56 134 CYS A CA 1
ATOM 1114 C C . CYS A 1 134 ? -33.734 -5.915 -0.118 1.00 70.56 134 CYS A C 1
ATOM 1116 O O . CYS A 1 134 ? -32.794 -6.662 0.163 1.00 70.56 134 CYS A O 1
ATOM 1118 N N . LEU A 1 135 ? -33.623 -4.936 -1.016 1.00 72.56 135 LEU A N 1
ATOM 1119 C CA . LEU A 1 135 ? -32.415 -4.630 -1.780 1.00 72.56 135 LEU A CA 1
ATOM 1120 C C . LEU A 1 135 ? -31.241 -4.305 -0.837 1.00 72.56 135 LEU A C 1
ATOM 1122 O O . LEU A 1 135 ? -31.317 -3.337 -0.083 1.00 72.56 135 LEU A O 1
ATOM 1126 N N . LYS A 1 136 ? -30.159 -5.102 -0.870 1.00 73.75 136 LYS A N 1
ATOM 1127 C CA . LYS A 1 136 ? -28.925 -4.811 -0.110 1.00 73.75 136 LYS A CA 1
ATOM 1128 C C . LYS A 1 136 ? -27.806 -4.256 -0.973 1.00 73.75 136 LYS A C 1
ATOM 1130 O O . LYS A 1 136 ? -27.035 -3.438 -0.476 1.00 73.75 136 LYS A O 1
ATOM 1135 N N . ARG A 1 137 ? -27.721 -4.682 -2.235 1.00 74.56 137 ARG A N 1
ATOM 1136 C CA . ARG A 1 137 ? -26.731 -4.209 -3.207 1.00 74.56 137 ARG A CA 1
ATOM 1137 C C . ARG A 1 137 ? -27.403 -3.746 -4.499 1.00 74.56 137 ARG A C 1
ATOM 1139 O O . ARG A 1 137 ? -28.347 -4.378 -4.965 1.00 74.56 137 ARG A O 1
ATOM 1146 N N . LEU A 1 138 ? -26.898 -2.671 -5.094 1.00 75.88 138 LEU A N 1
ATOM 1147 C CA . LEU A 1 138 ? -27.283 -2.187 -6.417 1.00 75.88 138 LEU A CA 1
ATOM 1148 C C . LEU A 1 138 ? -26.073 -1.552 -7.108 1.00 75.88 138 LEU A C 1
ATOM 1150 O O . LEU A 1 138 ? -25.380 -0.725 -6.524 1.00 75.88 138 LEU A O 1
ATOM 1154 N N . VAL A 1 139 ? -25.859 -1.915 -8.370 1.00 74.94 139 VAL A N 1
ATOM 1155 C CA . VAL A 1 139 ? -24.853 -1.311 -9.249 1.00 74.94 139 VAL A CA 1
ATOM 1156 C C . VAL A 1 139 ? -25.594 -0.676 -10.420 1.00 74.94 139 VAL A C 1
ATOM 1158 O O . VAL A 1 139 ? -26.284 -1.375 -11.162 1.00 74.94 139 VAL A O 1
ATOM 1161 N N . ILE A 1 140 ? -25.505 0.645 -10.582 1.00 74.44 140 ILE A N 1
ATOM 1162 C CA . ILE A 1 140 ? -26.333 1.396 -11.538 1.00 74.44 140 ILE A CA 1
ATOM 1163 C C . ILE A 1 140 ? -25.521 2.490 -12.246 1.00 74.44 140 ILE A C 1
ATOM 1165 O O . ILE A 1 140 ? -24.735 3.201 -11.627 1.00 74.44 140 ILE A O 1
ATOM 1169 N N . ASN A 1 141 ? -25.691 2.645 -13.565 1.00 70.19 141 ASN A N 1
ATOM 1170 C CA . ASN A 1 141 ? -25.123 3.793 -14.285 1.00 70.19 141 ASN A CA 1
ATOM 1171 C C . ASN A 1 141 ? -25.968 5.041 -13.986 1.00 70.19 141 ASN A C 1
ATOM 1173 O O . ASN A 1 141 ? -27.193 4.997 -14.095 1.00 70.19 141 ASN A O 1
ATOM 1177 N N . ILE A 1 142 ? -25.317 6.156 -13.648 1.00 68.69 142 ILE A N 1
ATOM 1178 C CA . ILE A 1 142 ? -25.981 7.416 -13.285 1.00 68.69 142 ILE A CA 1
ATOM 1179 C C . ILE A 1 142 ? -26.938 7.952 -14.371 1.00 68.69 142 ILE A C 1
ATOM 1181 O O . ILE A 1 142 ? -27.876 8.672 -14.039 1.00 68.69 142 ILE A O 1
ATOM 1185 N N . LYS A 1 143 ? -26.790 7.537 -15.643 1.00 67.62 143 LYS A N 1
ATOM 1186 C CA . LYS A 1 143 ? -27.742 7.850 -16.732 1.00 67.62 143 LYS A CA 1
ATOM 1187 C C . LYS A 1 143 ? -29.171 7.333 -16.497 1.00 67.62 143 LYS A C 1
ATOM 1189 O O . LYS A 1 143 ? -30.084 7.782 -17.181 1.00 67.62 143 LYS A O 1
ATOM 1194 N N . TYR A 1 144 ? -29.359 6.399 -15.561 1.00 64.81 144 TYR A N 1
ATOM 1195 C CA . TYR A 1 144 ? -30.654 5.817 -15.190 1.00 64.81 144 TYR A CA 1
ATOM 1196 C C . TYR A 1 144 ? -31.250 6.396 -13.899 1.00 64.81 144 TYR A C 1
ATOM 1198 O O . TYR A 1 144 ? -32.203 5.814 -13.387 1.00 64.81 144 TYR A O 1
ATOM 1206 N N . LEU A 1 145 ? -30.674 7.469 -13.337 1.00 67.25 145 LEU A N 1
ATOM 1207 C CA . LEU A 1 145 ? -31.119 8.060 -12.073 1.00 67.25 145 LEU A CA 1
ATOM 1208 C C . LEU A 1 145 ? -31.766 9.440 -12.251 1.00 67.25 145 LEU A C 1
ATOM 1210 O O . LEU A 1 145 ? -31.199 10.365 -12.828 1.00 67.25 145 LEU A O 1
ATOM 1214 N N . SER A 1 146 ? -32.944 9.572 -11.654 1.00 67.94 146 SER A N 1
ATOM 1215 C CA . SER A 1 146 ? -33.793 10.749 -11.546 1.00 67.94 146 SER A CA 1
ATOM 1216 C C . SER A 1 146 ? -34.030 11.074 -10.069 1.00 67.94 146 SER A C 1
ATOM 1218 O O . SER A 1 146 ? -33.781 10.261 -9.173 1.00 67.94 146 SER A O 1
ATOM 1220 N N . ARG A 1 147 ? -34.539 12.277 -9.782 1.00 65.81 147 ARG A N 1
ATOM 1221 C CA . ARG A 1 147 ? -34.809 12.722 -8.404 1.00 65.81 147 ARG A CA 1
ATOM 1222 C C . ARG A 1 147 ? -35.751 11.776 -7.643 1.00 65.81 147 ARG A C 1
ATOM 1224 O O . ARG A 1 147 ? -35.577 11.603 -6.438 1.00 65.81 147 ARG A O 1
ATOM 1231 N N . LEU A 1 148 ? -36.718 11.165 -8.333 1.00 64.94 148 LEU A N 1
ATOM 1232 C CA . LEU A 1 148 ? -37.672 10.228 -7.736 1.00 64.94 148 LEU A CA 1
ATOM 1233 C C . LEU A 1 148 ? -37.012 8.877 -7.426 1.00 64.94 148 LEU A C 1
ATOM 1235 O O . LEU A 1 148 ? -37.156 8.363 -6.320 1.00 64.94 148 LEU A O 1
ATOM 1239 N N . GLN A 1 149 ? -36.229 8.338 -8.362 1.00 69.44 149 GLN A N 1
ATOM 1240 C CA . GLN A 1 149 ? -35.516 7.070 -8.176 1.00 69.44 149 GLN A CA 1
ATOM 1241 C C . GLN A 1 149 ? -34.487 7.166 -7.037 1.00 69.44 149 GLN A C 1
ATOM 1243 O O . GLN A 1 149 ? -34.422 6.277 -6.190 1.00 69.44 149 GLN A O 1
ATOM 1248 N N . CYS A 1 150 ? -33.746 8.278 -6.945 1.00 69.62 150 CYS A N 1
ATOM 1249 C CA . CYS A 1 150 ? -32.859 8.548 -5.811 1.00 69.62 150 CYS A CA 1
ATOM 1250 C C . CYS A 1 150 ? -33.622 8.580 -4.473 1.00 69.62 150 CYS A C 1
ATOM 1252 O O . CYS A 1 150 ? -33.153 8.013 -3.492 1.00 69.62 150 CYS A O 1
ATOM 1254 N N . HIS A 1 151 ? -34.815 9.185 -4.419 1.00 70.00 151 HIS A N 1
ATOM 1255 C CA . HIS A 1 151 ? -35.633 9.203 -3.200 1.00 70.00 151 HIS A CA 1
ATOM 1256 C C . HIS A 1 151 ? -36.049 7.789 -2.757 1.00 70.00 151 HIS A C 1
ATOM 1258 O O . HIS A 1 151 ? -35.891 7.450 -1.584 1.00 70.00 151 HIS A O 1
ATOM 1264 N N . ILE A 1 152 ? -36.491 6.952 -3.701 1.00 68.94 152 ILE A N 1
ATOM 1265 C CA . ILE A 1 152 ? -36.881 5.553 -3.463 1.00 68.94 152 ILE A CA 1
ATOM 1266 C C . ILE A 1 152 ? -35.691 4.726 -2.943 1.00 68.94 152 ILE A C 1
ATOM 1268 O O . ILE A 1 152 ? -35.819 4.007 -1.953 1.00 68.94 152 ILE A O 1
ATOM 1272 N N . LEU A 1 153 ? -34.506 4.871 -3.550 1.00 72.44 153 LEU A N 1
ATOM 1273 C CA . LEU A 1 153 ? -33.287 4.189 -3.094 1.00 72.44 153 LEU A CA 1
ATOM 1274 C C . LEU A 1 153 ? -32.835 4.671 -1.704 1.00 72.44 153 LEU A C 1
ATOM 1276 O O . LEU A 1 153 ? -32.465 3.855 -0.861 1.00 72.44 153 LEU A O 1
ATOM 1280 N N . ASN A 1 154 ? -32.940 5.971 -1.413 1.00 70.50 154 ASN A N 1
ATOM 1281 C CA . ASN A 1 154 ? -32.596 6.525 -0.098 1.00 70.50 154 ASN A CA 1
ATOM 1282 C C . ASN A 1 154 ? -33.552 6.051 1.016 1.00 70.50 154 ASN A C 1
ATOM 1284 O O . ASN A 1 154 ? -33.150 5.996 2.181 1.00 70.50 154 ASN A O 1
ATOM 1288 N N . GLN A 1 155 ? -34.794 5.686 0.673 1.00 70.56 155 GLN A N 1
ATOM 1289 C CA . GLN A 1 155 ? -35.787 5.119 1.594 1.00 70.56 155 GLN A CA 1
ATOM 1290 C C . GLN A 1 155 ? -35.589 3.623 1.893 1.00 70.56 155 GLN A C 1
ATOM 1292 O O . GLN A 1 155 ? -36.264 3.096 2.777 1.00 70.56 155 GLN A O 1
ATOM 1297 N N . HIS A 1 156 ? -34.659 2.921 1.231 1.00 71.75 156 HIS A N 1
ATOM 1298 C CA . HIS A 1 156 ? -34.336 1.536 1.594 1.00 71.75 156 HIS A CA 1
ATOM 1299 C C . HIS A 1 156 ? -33.517 1.462 2.885 1.00 71.75 156 HIS A C 1
ATOM 1301 O O . HIS A 1 156 ? -32.353 1.880 2.868 1.00 71.75 156 HIS A O 1
ATOM 1307 N N . PRO A 1 157 ? -34.032 0.861 3.977 1.00 65.00 157 PRO A N 1
ATOM 1308 C CA . PRO A 1 157 ? -33.259 0.686 5.209 1.00 65.00 157 PRO A CA 1
ATOM 1309 C C . PRO A 1 157 ? -32.169 -0.386 5.057 1.00 65.00 157 PRO A C 1
ATOM 1311 O O . PRO A 1 157 ? -31.158 -0.347 5.751 1.00 65.00 157 PRO A O 1
ATOM 1314 N N . ASN A 1 158 ? -32.362 -1.331 4.131 1.00 67.38 158 ASN A N 1
ATOM 1315 C CA . ASN A 1 158 ? -31.464 -2.462 3.898 1.00 67.38 158 ASN A CA 1
ATOM 1316 C C . ASN A 1 158 ? -30.399 -2.203 2.818 1.00 67.38 158 ASN A C 1
ATOM 1318 O O . ASN A 1 158 ? -29.497 -3.028 2.684 1.00 67.38 158 ASN A O 1
ATOM 1322 N N . LEU A 1 159 ? -30.477 -1.094 2.065 1.00 69.19 159 LEU A N 1
ATOM 1323 C CA . LEU A 1 159 ? -29.547 -0.794 0.970 1.00 69.19 159 LEU A CA 1
ATOM 1324 C C . LEU A 1 159 ? -28.181 -0.385 1.527 1.00 69.19 159 LEU A C 1
ATOM 1326 O O . LEU A 1 159 ? -27.974 0.751 1.958 1.00 69.19 159 LEU A O 1
ATOM 1330 N N . ILE A 1 160 ? -27.271 -1.355 1.525 1.00 64.88 160 ILE A N 1
ATOM 1331 C CA . ILE A 1 160 ? -25.921 -1.275 2.078 1.00 64.88 160 ILE A CA 1
ATOM 1332 C C . ILE A 1 160 ? -24.919 -0.831 1.009 1.00 64.88 160 ILE A C 1
ATOM 1334 O O . ILE A 1 160 ? -24.044 -0.023 1.304 1.00 64.88 160 ILE A O 1
ATOM 1338 N N . GLU A 1 161 ? -25.075 -1.310 -0.225 1.00 66.06 161 GLU A N 1
ATOM 1339 C CA . GLU A 1 161 ? -24.155 -1.092 -1.346 1.00 66.06 161 GLU A CA 1
ATOM 1340 C C . GLU A 1 161 ? -24.903 -0.424 -2.511 1.00 66.06 161 GLU A C 1
ATOM 1342 O O . GLU A 1 161 ? -25.794 -1.035 -3.097 1.00 66.06 161 GLU A O 1
ATOM 1347 N N . LEU A 1 162 ? -24.563 0.826 -2.840 1.00 70.38 162 LEU A N 1
ATOM 1348 C CA . LEU A 1 162 ? -25.031 1.519 -4.044 1.00 70.38 162 LEU A CA 1
ATOM 1349 C C . LEU A 1 162 ? -23.815 2.037 -4.819 1.00 70.38 162 LEU A C 1
ATOM 1351 O O . LEU A 1 162 ? -23.279 3.096 -4.499 1.00 70.38 162 LEU A O 1
ATOM 1355 N N . GLU A 1 163 ? -23.379 1.273 -5.819 1.00 67.94 163 GLU A N 1
ATOM 1356 C CA . GLU A 1 163 ? -22.283 1.645 -6.718 1.00 67.94 163 GLU A CA 1
ATOM 1357 C C . GLU A 1 163 ? -22.837 2.452 -7.900 1.00 67.94 163 GLU A C 1
ATOM 1359 O O . GLU A 1 163 ? -23.754 2.003 -8.599 1.00 67.94 163 GLU A O 1
ATOM 1364 N N . LEU A 1 164 ? -22.263 3.635 -8.148 1.00 67.06 164 LEU A N 1
ATOM 1365 C CA . LEU A 1 164 ? -22.643 4.501 -9.265 1.00 67.06 164 LEU A CA 1
ATOM 1366 C C . LEU A 1 164 ? -21.593 4.478 -10.374 1.00 67.06 164 LEU A C 1
ATOM 1368 O O . LEU A 1 164 ? -20.493 5.009 -10.234 1.00 67.06 164 LEU A O 1
ATOM 1372 N N . ILE A 1 165 ? -21.962 3.900 -11.515 1.00 64.06 165 ILE A N 1
ATOM 1373 C CA . ILE A 1 165 ? -21.075 3.748 -12.667 1.00 64.06 165 ILE A CA 1
ATOM 1374 C C . ILE A 1 165 ? -21.167 4.968 -13.596 1.00 64.06 165 ILE A C 1
ATOM 1376 O O . ILE A 1 165 ? -22.194 5.221 -14.225 1.00 64.06 165 ILE A O 1
ATOM 1380 N N . PHE A 1 166 ? -20.042 5.657 -13.785 1.00 61.19 166 PHE A N 1
ATOM 1381 C CA . PHE A 1 166 ? -19.875 6.765 -14.735 1.00 61.19 166 PHE A CA 1
ATOM 1382 C C . PHE A 1 166 ? -19.248 6.270 -16.053 1.00 61.19 166 PHE A C 1
ATOM 1384 O O . PHE A 1 166 ? -18.114 6.614 -16.381 1.00 61.19 166 PHE A O 1
ATOM 1391 N N . LYS A 1 167 ? -19.947 5.404 -16.805 1.00 49.41 167 LYS A N 1
ATOM 1392 C CA . LYS A 1 167 ? -19.365 4.733 -17.996 1.00 49.41 167 LYS A CA 1
ATOM 1393 C C . LYS A 1 167 ? -19.347 5.552 -19.291 1.00 49.41 167 LYS A C 1
ATOM 1395 O O . LYS A 1 167 ? -18.748 5.103 -20.263 1.00 49.41 167 LYS A O 1
ATOM 1400 N N . ASP A 1 168 ? -19.924 6.751 -19.290 1.00 46.59 168 ASP A N 1
ATOM 1401 C CA . ASP A 1 168 ? -20.011 7.624 -20.461 1.00 46.59 168 ASP A CA 1
ATOM 1402 C C . ASP A 1 168 ? -19.255 8.940 -20.212 1.00 46.59 168 ASP A C 1
ATOM 1404 O O . ASP A 1 168 ? -19.706 9.815 -19.475 1.00 46.59 168 ASP A O 1
ATOM 1408 N N . SER A 1 169 ? -18.100 9.116 -20.861 1.00 38.69 169 SER A N 1
ATOM 1409 C CA . SER A 1 169 ? -17.171 10.249 -20.666 1.00 38.69 169 SER A CA 1
ATOM 1410 C C . SER A 1 169 ? -17.659 11.606 -21.216 1.00 38.69 169 SER A C 1
ATOM 1412 O O . SER A 1 169 ? -16.874 12.538 -21.387 1.00 38.69 169 SER A O 1
ATOM 1414 N N . ASN A 1 170 ? -18.962 11.742 -21.483 1.00 40.62 170 ASN A N 1
ATOM 1415 C CA . ASN A 1 170 ? -19.592 12.880 -22.161 1.00 40.62 170 ASN A CA 1
ATOM 1416 C C . ASN A 1 170 ? -20.495 13.742 -21.253 1.00 40.62 170 ASN A C 1
ATOM 1418 O O . ASN A 1 170 ? -21.359 14.463 -21.753 1.00 40.62 170 ASN A O 1
ATOM 1422 N N . LEU A 1 171 ? -20.243 13.763 -19.937 1.00 47.16 171 LEU A N 1
ATOM 1423 C CA . LEU A 1 171 ? -20.844 14.731 -18.993 1.00 47.16 171 LEU A CA 1
ATOM 1424 C C . LEU A 1 171 ? -20.701 16.203 -19.451 1.00 47.16 171 LEU A C 1
ATOM 1426 O O . LEU A 1 171 ? -21.533 17.040 -19.122 1.00 47.16 171 LEU A O 1
ATOM 1430 N N . ASN A 1 172 ? -19.705 16.503 -20.292 1.00 40.28 172 ASN A N 1
ATOM 1431 C CA . ASN A 1 172 ? -19.491 17.813 -20.920 1.00 40.28 172 ASN A CA 1
ATOM 1432 C C . ASN A 1 172 ? -20.443 18.142 -22.098 1.00 40.28 172 ASN A C 1
ATOM 1434 O O . ASN A 1 172 ? -20.227 19.153 -22.768 1.00 40.28 172 ASN A O 1
ATOM 1438 N N . ARG A 1 173 ? -21.438 17.300 -22.430 1.00 36.03 173 ARG A N 1
ATOM 1439 C CA . ARG A 1 173 ? -22.308 17.501 -23.614 1.00 36.03 173 ARG A CA 1
ATOM 1440 C C . ARG A 1 173 ? -23.821 17.417 -23.391 1.00 36.03 173 ARG A C 1
ATOM 1442 O O . ARG A 1 173 ? -24.565 17.609 -24.350 1.00 36.03 173 ARG A O 1
ATOM 1449 N N . THR A 1 174 ? -24.307 17.256 -22.162 1.00 36.28 174 THR A N 1
ATOM 1450 C CA . THR A 1 174 ? -25.738 17.439 -21.851 1.00 36.28 174 THR A CA 1
ATOM 1451 C C . THR A 1 174 ? -26.057 18.901 -21.526 1.00 36.28 174 THR A C 1
ATOM 1453 O O . THR A 1 174 ? -26.378 19.242 -20.387 1.00 36.28 174 THR A O 1
ATOM 1456 N N . ASN A 1 175 ? -26.017 19.768 -22.546 1.00 37.16 175 ASN A N 1
ATOM 1457 C CA . ASN A 1 175 ? -26.608 21.114 -22.494 1.00 37.16 175 ASN A CA 1
ATOM 1458 C C . ASN A 1 175 ? -28.148 21.015 -22.468 1.00 37.16 175 ASN A C 1
ATOM 1460 O O . ASN A 1 175 ? -28.787 21.311 -23.472 1.00 37.16 175 ASN A O 1
ATOM 1464 N N . ASN A 1 176 ? -28.706 20.505 -21.360 1.00 36.31 176 ASN A N 1
ATOM 1465 C CA . ASN A 1 176 ? -30.088 20.642 -20.865 1.00 36.31 176 ASN A CA 1
ATOM 1466 C C . ASN A 1 176 ? -30.347 19.621 -19.734 1.00 36.31 176 ASN A C 1
ATOM 1468 O O . ASN A 1 176 ? -31.141 18.695 -19.875 1.00 36.31 176 ASN A O 1
ATOM 1472 N N . MET A 1 177 ? -29.682 19.796 -18.589 1.00 39.44 177 MET A N 1
ATOM 1473 C CA . MET A 1 177 ? -30.104 19.191 -17.319 1.00 39.44 177 MET A CA 1
ATOM 1474 C C . MET A 1 177 ? -30.332 20.315 -16.309 1.00 39.44 177 MET A C 1
ATOM 1476 O O . MET A 1 177 ? -29.407 20.792 -15.656 1.00 39.44 177 MET A O 1
ATOM 1480 N N . THR A 1 178 ? -31.580 20.772 -16.210 1.00 41.28 178 THR A N 1
ATOM 1481 C CA . THR A 1 178 ? -32.025 21.903 -15.377 1.00 41.28 178 THR A CA 1
ATOM 1482 C C . THR A 1 178 ? -32.133 21.529 -13.893 1.00 41.28 178 THR A C 1
ATOM 1484 O O . THR A 1 178 ? -33.150 21.776 -13.252 1.00 41.28 178 THR A O 1
ATOM 1487 N N . ASN A 1 179 ? -31.097 20.887 -13.349 1.00 46.22 179 ASN A N 1
ATOM 1488 C CA . ASN A 1 179 ? -31.035 20.431 -11.964 1.00 46.22 179 ASN A CA 1
ATOM 1489 C C . ASN A 1 179 ? -29.644 20.698 -11.359 1.00 46.22 179 ASN A C 1
ATOM 1491 O O . ASN A 1 179 ? -28.881 19.761 -11.124 1.00 46.22 179 ASN A O 1
ATOM 1495 N N . GLU A 1 180 ? -29.360 21.949 -10.974 1.00 51.91 180 GLU A N 1
ATOM 1496 C CA . GLU A 1 180 ? -28.219 22.315 -10.096 1.00 51.91 180 GLU A CA 1
ATOM 1497 C C . GLU A 1 180 ? -28.296 21.673 -8.683 1.00 51.91 180 GLU A C 1
ATOM 1499 O O . GLU A 1 180 ? -27.524 22.009 -7.795 1.00 51.91 180 GLU A O 1
ATOM 1504 N N . ILE A 1 181 ? -29.251 20.764 -8.458 1.00 56.75 181 ILE A N 1
ATOM 1505 C CA . ILE A 1 181 ? -29.600 20.138 -7.176 1.00 56.75 181 ILE A CA 1
ATOM 1506 C C . ILE A 1 181 ? -29.577 18.597 -7.264 1.00 56.75 181 ILE A C 1
ATOM 1508 O O . ILE A 1 181 ? -29.582 17.932 -6.235 1.00 56.75 181 ILE A O 1
ATOM 1512 N N . PHE A 1 182 ? -29.511 17.983 -8.459 1.00 59.47 182 PHE A N 1
ATOM 1513 C CA . PHE A 1 182 ? -29.690 16.524 -8.614 1.00 59.47 182 PHE A CA 1
ATOM 1514 C C . PHE A 1 182 ? -28.743 15.687 -7.734 1.00 59.47 182 PHE A C 1
ATOM 1516 O O . PHE A 1 182 ? -29.178 14.736 -7.084 1.00 59.47 182 PHE A O 1
ATOM 1523 N N . TYR A 1 183 ? -27.474 16.091 -7.648 1.00 59.50 183 TYR A N 1
ATOM 1524 C CA . TYR A 1 183 ? -26.458 15.428 -6.829 1.00 59.50 183 TYR A CA 1
ATOM 1525 C C . TYR A 1 183 ? -26.774 15.449 -5.323 1.00 59.50 183 TYR A C 1
ATOM 1527 O O . TYR A 1 183 ? -26.420 14.503 -4.628 1.00 59.50 183 TYR A O 1
ATOM 1535 N N . GLN A 1 184 ? -27.507 16.454 -4.822 1.00 63.97 184 GLN A N 1
ATOM 1536 C CA . GLN A 1 184 ? -27.934 16.526 -3.416 1.00 63.97 184 GLN A CA 1
ATOM 1537 C C . GLN A 1 184 ? -28.909 15.401 -3.035 1.00 63.97 184 GLN A C 1
ATOM 1539 O O . GLN A 1 184 ? -29.141 15.175 -1.852 1.00 63.97 184 GLN A O 1
ATOM 1544 N N . HIS A 1 185 ? -29.498 14.697 -4.009 1.00 60.25 185 HIS A N 1
ATOM 1545 C CA . HIS A 1 185 ? -30.368 13.544 -3.767 1.00 60.25 185 HIS A CA 1
ATOM 1546 C C . HIS A 1 185 ? -29.634 12.201 -3.821 1.00 60.25 185 HIS A C 1
ATOM 1548 O O . HIS A 1 185 ? -30.223 11.184 -3.463 1.00 60.25 185 HIS A O 1
ATOM 1554 N N . ILE A 1 186 ? -28.370 12.165 -4.245 1.00 65.50 186 ILE A N 1
ATOM 1555 C CA . ILE A 1 186 ? -27.611 10.922 -4.367 1.00 65.50 186 ILE A CA 1
ATOM 1556 C C . ILE A 1 186 ? -27.081 10.500 -2.992 1.00 65.50 186 ILE A C 1
ATOM 1558 O O . ILE A 1 186 ? -26.206 11.163 -2.439 1.00 65.50 186 ILE A O 1
ATOM 1562 N N . CYS A 1 187 ? -27.540 9.365 -2.461 1.00 63.03 187 CYS A N 1
ATOM 1563 C CA . CYS A 1 187 ? -26.878 8.726 -1.326 1.00 63.03 187 CYS A CA 1
ATOM 1564 C C . CYS A 1 187 ? -25.937 7.614 -1.813 1.00 63.03 187 CYS A C 1
ATOM 1566 O O . CYS A 1 187 ? -26.432 6.543 -2.157 1.00 63.03 187 CYS A O 1
ATOM 1568 N N . PRO A 1 188 ? -24.604 7.809 -1.824 1.00 59.91 188 PRO A N 1
ATOM 1569 C CA . PRO A 1 188 ? -23.670 6.698 -1.981 1.00 59.91 188 PRO A CA 1
ATOM 1570 C C . PRO A 1 188 ? -23.800 5.696 -0.818 1.00 59.91 188 PRO A C 1
ATOM 1572 O O . PRO A 1 188 ? -24.545 5.916 0.144 1.00 59.91 188 PRO A O 1
ATOM 1575 N N . SER A 1 189 ? -23.117 4.563 -0.946 1.00 56.28 189 SER A N 1
ATOM 1576 C CA . SER A 1 189 ? -23.305 3.384 -0.102 1.00 56.28 189 SER A CA 1
ATOM 1577 C C . SER A 1 189 ? -22.982 3.586 1.388 1.00 56.28 189 SER A C 1
ATOM 1579 O O . SER A 1 189 ? -22.285 4.520 1.781 1.00 56.28 189 SER A O 1
ATOM 1581 N N . ILE A 1 190 ? -23.430 2.647 2.232 1.00 51.75 190 ILE A N 1
ATOM 1582 C CA . ILE A 1 190 ? -23.105 2.605 3.673 1.00 51.75 190 ILE A CA 1
ATOM 1583 C C . ILE A 1 190 ? -21.593 2.391 3.909 1.00 51.75 190 ILE A C 1
ATOM 1585 O O . ILE A 1 190 ? -21.071 2.737 4.972 1.00 51.75 190 ILE A O 1
ATOM 1589 N N . TYR A 1 191 ? -20.881 1.848 2.917 1.00 53.59 191 TYR A N 1
ATOM 1590 C CA . TYR A 1 191 ? -19.442 1.584 2.964 1.00 53.59 191 TYR A CA 1
ATOM 1591 C C . TYR A 1 191 ? -18.593 2.540 2.119 1.00 53.59 191 TYR A C 1
ATOM 1593 O O . TYR A 1 191 ? -17.377 2.373 2.098 1.00 53.59 191 TYR A O 1
ATOM 1601 N N . SER A 1 192 ? -19.197 3.528 1.451 1.00 54.78 192 SER A N 1
ATOM 1602 C CA . SER A 1 192 ? -18.499 4.336 0.450 1.00 54.78 192 SER A CA 1
ATOM 1603 C C . SER A 1 192 ? -17.359 5.133 1.061 1.00 54.78 192 SER A C 1
ATOM 1605 O O . SER A 1 192 ? -17.585 6.001 1.903 1.00 54.78 192 SER A O 1
ATOM 1607 N N . GLU A 1 193 ? -16.138 4.883 0.598 1.00 61.94 193 GLU A N 1
ATOM 1608 C CA . GLU A 1 193 ? -14.991 5.701 0.981 1.00 61.94 193 GLU A CA 1
ATOM 1609 C C . GLU A 1 193 ? -15.171 7.141 0.470 1.00 61.94 193 GLU A C 1
ATOM 1611 O O . GLU A 1 193 ? -15.902 7.401 -0.492 1.00 61.94 193 GLU A O 1
ATOM 1616 N N . PHE A 1 194 ? -14.493 8.118 1.086 1.00 66.19 194 PHE A N 1
ATOM 1617 C CA . PHE A 1 194 ? -14.653 9.515 0.662 1.00 66.19 194 PHE A CA 1
ATOM 1618 C C . PHE A 1 194 ? -14.232 9.745 -0.796 1.00 66.19 194 PHE A C 1
ATOM 1620 O O . PHE A 1 194 ? -14.751 10.654 -1.436 1.00 66.19 194 PHE A O 1
ATOM 1627 N N . ASP A 1 195 ? -13.358 8.905 -1.349 1.00 63.34 195 ASP A N 1
ATOM 1628 C CA . ASP A 1 195 ? -12.960 8.978 -2.752 1.00 63.34 195 ASP A CA 1
ATOM 1629 C C . ASP A 1 195 ? -14.103 8.565 -3.710 1.00 63.34 195 ASP A C 1
ATOM 1631 O O . ASP A 1 195 ? -14.217 9.133 -4.798 1.00 63.34 195 ASP A O 1
ATOM 1635 N N . GLU A 1 196 ? -15.033 7.691 -3.295 1.00 66.38 196 GLU A N 1
ATOM 1636 C CA . GLU A 1 196 ? -16.293 7.449 -4.023 1.00 66.38 196 GLU A CA 1
ATOM 1637 C C . GLU A 1 196 ? -17.215 8.671 -3.947 1.00 66.38 196 GLU A C 1
ATOM 1639 O O . GLU A 1 196 ? -17.736 9.131 -4.965 1.00 66.38 196 GLU A O 1
ATOM 1644 N N . ILE A 1 197 ? -17.383 9.238 -2.745 1.00 71.00 197 ILE A N 1
ATOM 1645 C CA . ILE A 1 197 ? -18.197 10.444 -2.524 1.00 71.00 197 ILE A CA 1
ATOM 1646 C C . ILE A 1 197 ? -17.649 11.605 -3.366 1.00 71.00 197 ILE A C 1
ATOM 1648 O O . ILE A 1 197 ? -18.416 12.307 -4.022 1.00 71.00 197 ILE A O 1
ATOM 1652 N N . PHE A 1 198 ? -16.328 11.783 -3.404 1.00 70.69 198 PHE A N 1
ATOM 1653 C CA . PHE A 1 198 ? -15.658 12.776 -4.234 1.00 70.69 198 PHE A CA 1
ATOM 1654 C C . PHE A 1 198 ? -15.874 12.498 -5.724 1.00 70.69 198 PHE A C 1
ATOM 1656 O O . PHE A 1 198 ? -16.285 13.404 -6.444 1.00 70.69 198 PHE A O 1
ATOM 1663 N N . THR A 1 199 ? -15.684 11.257 -6.183 1.00 67.81 199 THR A N 1
ATOM 1664 C CA . THR A 1 199 ? -15.927 10.861 -7.585 1.00 67.81 199 THR A CA 1
ATOM 1665 C C . THR A 1 199 ? -17.363 11.174 -8.023 1.00 67.81 199 THR A C 1
ATOM 1667 O O . THR A 1 199 ? -17.576 11.668 -9.130 1.00 67.81 199 THR A O 1
ATOM 1670 N N . ILE A 1 200 ? -18.343 10.956 -7.141 1.00 67.75 200 ILE A N 1
ATOM 1671 C CA . ILE A 1 200 ? -19.763 11.214 -7.404 1.00 67.75 200 ILE A CA 1
ATOM 1672 C C . ILE A 1 200 ? -20.093 12.713 -7.377 1.00 67.75 200 ILE A C 1
ATOM 1674 O O . ILE A 1 200 ? -20.737 13.211 -8.297 1.00 67.75 200 ILE A O 1
ATOM 1678 N N . TYR A 1 201 ? -19.689 13.439 -6.331 1.00 70.44 201 TYR A N 1
ATOM 1679 C CA . TYR A 1 201 ? -20.142 14.814 -6.082 1.00 70.44 201 TYR A CA 1
ATOM 1680 C C . TYR A 1 201 ? -19.267 15.888 -6.751 1.00 70.44 201 TYR A C 1
ATOM 1682 O O . TYR A 1 201 ? -19.783 16.944 -7.129 1.00 70.44 201 TYR A O 1
ATOM 1690 N N . SER A 1 202 ? -17.960 15.646 -6.912 1.00 68.44 202 SER A N 1
ATOM 1691 C CA . SER A 1 202 ? -17.002 16.633 -7.435 1.00 68.44 202 SER A CA 1
ATOM 1692 C C . SER A 1 202 ? -17.377 17.167 -8.826 1.00 68.44 202 SER A C 1
ATOM 1694 O O . SER A 1 202 ? -17.426 18.390 -8.968 1.00 68.44 202 SER A O 1
ATOM 1696 N N . PRO A 1 203 ? -17.753 16.346 -9.834 1.00 68.31 203 PRO A N 1
ATOM 1697 C CA . PRO A 1 203 ? -18.090 16.855 -11.169 1.00 68.31 203 PRO A CA 1
ATOM 1698 C C . PRO A 1 203 ? -19.269 17.840 -11.175 1.00 68.31 203 PRO A C 1
ATOM 1700 O O . PRO A 1 203 ? -19.237 18.850 -11.881 1.00 68.31 203 PRO A O 1
ATOM 1703 N N . PHE A 1 204 ? -20.301 17.585 -10.364 1.00 67.38 204 PHE A N 1
ATOM 1704 C CA . PHE A 1 204 ? -21.471 18.462 -10.276 1.00 67.38 204 PHE A CA 1
ATOM 1705 C C . PHE A 1 204 ? -21.171 19.742 -9.492 1.00 67.38 204 PHE A C 1
ATOM 1707 O O . PHE A 1 204 ? -21.519 20.839 -9.934 1.00 67.38 204 PHE A O 1
ATOM 1714 N N . ILE A 1 205 ? -20.482 19.619 -8.355 1.00 66.25 205 ILE A N 1
ATOM 1715 C CA . ILE A 1 205 ? -20.162 20.764 -7.499 1.00 66.25 205 ILE A CA 1
ATOM 1716 C C . ILE A 1 205 ? -19.113 21.672 -8.151 1.00 66.25 205 ILE A C 1
ATOM 1718 O O . ILE A 1 205 ? -19.209 22.891 -8.017 1.00 66.25 205 ILE A O 1
ATOM 1722 N N . LEU A 1 206 ? -18.173 21.136 -8.937 1.00 63.91 206 LEU A N 1
ATOM 1723 C CA . LEU A 1 206 ? -17.256 21.962 -9.724 1.00 63.91 206 LEU A CA 1
ATOM 1724 C C . LEU A 1 206 ? -18.016 22.794 -10.770 1.00 63.91 206 LEU A C 1
ATOM 1726 O O . LEU A 1 206 ? -17.718 23.975 -10.939 1.00 63.91 206 LEU A O 1
ATOM 1730 N N . ASN A 1 207 ? -19.040 22.227 -11.420 1.00 61.47 207 ASN A N 1
ATOM 1731 C CA . ASN A 1 207 ? -19.897 22.963 -12.354 1.00 61.47 207 ASN A CA 1
ATOM 1732 C C . ASN A 1 207 ? -20.719 24.066 -11.661 1.00 61.47 207 ASN A C 1
ATOM 1734 O O . ASN A 1 207 ? -20.772 25.179 -12.179 1.00 61.47 207 ASN A O 1
ATOM 1738 N N . TYR A 1 208 ? -21.267 23.810 -10.469 1.00 58.03 208 TYR A N 1
ATOM 1739 C CA . TYR A 1 208 ? -21.959 24.820 -9.651 1.00 58.03 208 TYR A CA 1
ATOM 1740 C C . TYR A 1 208 ? -21.023 25.941 -9.151 1.00 58.03 208 TYR A C 1
ATOM 1742 O O . TYR A 1 208 ? -21.349 27.128 -9.196 1.00 58.03 208 TYR A O 1
ATOM 1750 N N . ILE A 1 209 ? -19.807 25.589 -8.720 1.00 58.41 209 ILE A N 1
ATOM 1751 C CA . ILE A 1 209 ? -18.771 26.565 -8.356 1.00 58.41 209 ILE A CA 1
ATOM 1752 C C . ILE A 1 209 ? -18.377 27.404 -9.584 1.00 58.41 209 ILE A C 1
ATOM 1754 O O . ILE A 1 209 ? -18.212 28.620 -9.466 1.00 58.41 209 ILE A O 1
ATOM 1758 N N . ASN A 1 210 ? -18.276 26.789 -10.766 1.00 54.81 210 ASN A N 1
ATOM 1759 C CA . ASN A 1 210 ? -17.984 27.481 -12.020 1.00 54.81 210 ASN A CA 1
ATOM 1760 C C . ASN A 1 210 ? -19.131 28.409 -12.468 1.00 54.81 210 ASN A C 1
ATOM 1762 O O . ASN A 1 210 ? -18.835 29.528 -12.890 1.00 54.81 210 ASN A O 1
ATOM 1766 N N . SER A 1 211 ? -20.408 28.010 -12.349 1.00 53.91 211 SER A N 1
ATOM 1767 C CA . SER A 1 211 ? -21.553 28.869 -12.706 1.00 53.91 211 SER A CA 1
ATOM 1768 C C . SER A 1 211 ? -21.617 30.114 -11.812 1.00 53.91 211 SER A C 1
ATOM 1770 O O . SER A 1 211 ? -21.739 31.230 -12.318 1.00 53.91 211 SER A O 1
ATOM 1772 N N . LYS A 1 212 ? -21.394 29.963 -10.497 1.00 51.91 212 LYS A N 1
ATOM 1773 C CA . LYS A 1 212 ? -21.264 31.099 -9.566 1.00 51.91 212 LYS A CA 1
ATOM 1774 C C . LYS A 1 212 ? -20.062 32.002 -9.870 1.00 51.91 212 LYS A C 1
ATOM 1776 O O . LYS A 1 212 ? -20.225 33.218 -9.942 1.00 51.91 212 LYS A O 1
ATOM 1781 N N . LEU A 1 213 ? -18.863 31.444 -10.070 1.00 45.16 213 LEU A N 1
ATOM 1782 C CA . LEU A 1 213 ? -17.635 32.241 -10.244 1.00 45.16 213 LEU A CA 1
ATOM 1783 C C . LEU A 1 213 ? -17.556 33.005 -11.577 1.00 45.16 213 LEU A C 1
ATOM 1785 O O . LEU A 1 213 ? -16.822 33.997 -11.655 1.00 45.16 213 LEU A O 1
ATOM 1789 N N . GLN A 1 214 ? -18.315 32.602 -12.605 1.00 44.66 214 GLN A N 1
ATOM 1790 C CA . GLN A 1 214 ? -18.437 33.380 -13.847 1.00 44.66 214 GLN A CA 1
ATOM 1791 C C . GLN A 1 214 ? -19.069 34.762 -13.618 1.00 44.66 214 GLN A C 1
ATOM 1793 O O . GLN A 1 214 ? -18.688 35.714 -14.301 1.00 44.66 214 GLN A O 1
ATOM 1798 N N . ASN A 1 215 ? -19.950 34.905 -12.621 1.00 41.56 215 ASN A N 1
ATOM 1799 C CA . ASN A 1 215 ? -20.548 36.194 -12.262 1.00 41.56 215 ASN A CA 1
ATOM 1800 C C . ASN A 1 215 ? -19.588 37.111 -11.476 1.00 41.56 215 ASN A C 1
ATOM 1802 O O . ASN A 1 215 ? -19.776 38.325 -11.480 1.00 41.56 215 ASN A O 1
ATOM 1806 N N . GLU A 1 216 ? -18.546 36.564 -10.837 1.00 39.62 216 GLU A N 1
ATOM 1807 C CA . GLU A 1 216 ? -17.624 37.333 -9.980 1.00 39.62 216 GLU A CA 1
ATOM 1808 C C . GLU A 1 216 ? -16.250 37.628 -10.615 1.00 39.62 216 GLU A C 1
ATOM 1810 O O . GLU A 1 216 ? -15.533 38.495 -10.117 1.00 39.62 216 GLU A O 1
ATOM 1815 N N . SER A 1 217 ? -15.832 36.952 -11.702 1.00 35.25 217 SER A N 1
ATOM 1816 C CA . SER A 1 217 ? -14.455 37.125 -12.213 1.00 35.25 217 SER A CA 1
ATOM 1817 C C . SER A 1 217 ? -14.241 36.977 -13.733 1.00 35.25 217 SER A C 1
ATOM 1819 O O . SER A 1 217 ? -13.925 35.911 -14.258 1.00 35.25 217 SER A O 1
ATOM 1821 N N . ARG A 1 218 ? -14.185 38.111 -14.451 1.00 38.00 218 ARG A N 1
ATOM 1822 C CA . ARG A 1 218 ? -13.631 38.212 -15.828 1.00 38.00 218 ARG A CA 1
ATOM 1823 C C . ARG A 1 218 ? -12.089 38.057 -15.907 1.00 38.00 218 ARG A C 1
ATOM 1825 O O . ARG A 1 218 ? -11.473 38.528 -16.861 1.00 38.00 218 ARG A O 1
ATOM 1832 N N . ARG A 1 219 ? -11.428 37.460 -14.903 1.00 38.97 219 ARG A N 1
ATOM 1833 C CA . ARG A 1 219 ? -9.952 37.396 -14.784 1.00 38.97 219 ARG A CA 1
ATOM 1834 C C . ARG A 1 219 ? -9.431 36.086 -14.170 1.00 38.97 219 ARG A C 1
ATOM 1836 O O . ARG A 1 219 ? -8.897 36.075 -13.069 1.00 38.97 219 ARG A O 1
ATOM 1843 N N . SER A 1 220 ? -9.538 34.984 -14.908 1.00 35.75 220 SER A N 1
ATOM 1844 C CA . SER A 1 220 ? -8.620 33.833 -14.795 1.00 35.75 220 SER A CA 1
ATOM 1845 C C . SER A 1 220 ? -8.783 32.918 -16.011 1.00 35.75 220 SER A C 1
ATOM 1847 O O . SER A 1 220 ? -9.910 32.619 -16.414 1.00 35.75 220 SER A O 1
ATOM 1849 N N . SER A 1 221 ? -7.670 32.484 -16.607 1.00 36.84 221 SER A N 1
ATOM 1850 C CA . SER A 1 221 ? -7.658 31.629 -17.801 1.00 36.84 221 SER A CA 1
ATOM 1851 C C . SER A 1 221 ? -8.398 30.302 -17.577 1.00 36.84 221 SER A C 1
ATOM 1853 O O . SER A 1 221 ? -8.582 29.837 -16.451 1.00 36.84 221 SER A O 1
ATOM 1855 N N . VAL A 1 222 ? -8.886 29.707 -18.667 1.00 37.16 222 VAL A N 1
ATOM 1856 C CA . VAL A 1 222 ? -9.719 28.491 -18.621 1.00 37.16 222 VAL A CA 1
ATOM 1857 C C . VAL A 1 222 ? -8.878 27.221 -18.401 1.00 37.16 222 VAL A C 1
ATOM 1859 O O . VAL A 1 222 ? -9.379 26.241 -17.861 1.00 37.16 222 VAL A O 1
ATOM 1862 N N . SER A 1 223 ? -7.588 27.250 -18.747 1.00 38.25 223 SER A N 1
ATOM 1863 C CA . SER A 1 223 ? -6.702 26.077 -18.788 1.00 38.25 223 SER A CA 1
ATOM 1864 C C . SER A 1 223 ? -6.343 25.449 -17.436 1.00 38.25 223 SER A C 1
ATOM 1866 O O . SER A 1 223 ? -5.982 24.278 -17.415 1.00 38.25 223 SER A O 1
ATOM 1868 N N . SER A 1 224 ? -6.449 26.161 -16.308 1.00 42.22 224 SER A N 1
ATOM 1869 C CA . SER A 1 224 ? -6.240 25.547 -14.983 1.00 42.22 224 SER A CA 1
ATOM 1870 C C . SER A 1 224 ? -7.450 24.735 -14.503 1.00 42.22 224 SER A C 1
ATOM 1872 O O . SER A 1 224 ? -7.310 23.815 -13.703 1.00 42.22 224 SER A O 1
ATOM 1874 N N . LYS A 1 225 ? -8.650 25.042 -15.010 1.00 48.97 225 LYS A N 1
ATOM 1875 C CA . LYS A 1 225 ? -9.926 24.606 -14.415 1.00 48.97 225 LYS A CA 1
ATOM 1876 C C . LYS A 1 225 ? -10.323 23.175 -14.793 1.00 48.97 225 LYS A C 1
ATOM 1878 O O . LYS A 1 225 ? -11.138 22.572 -14.103 1.00 48.97 225 LYS A O 1
ATOM 1883 N N . THR A 1 226 ? -9.725 22.609 -15.841 1.00 41.06 226 THR A N 1
ATOM 1884 C CA . THR A 1 226 ? -9.914 21.206 -16.252 1.00 41.06 226 THR A CA 1
ATOM 1885 C C . THR A 1 226 ? -9.031 20.219 -15.486 1.00 41.06 226 THR A C 1
ATOM 1887 O O . THR A 1 226 ? -9.393 19.052 -15.362 1.00 41.06 226 THR A O 1
ATOM 1890 N N . ASN A 1 227 ? -7.894 20.664 -14.936 1.00 44.69 227 ASN A N 1
ATOM 1891 C CA . ASN A 1 227 ? -6.920 19.772 -14.292 1.00 44.69 227 ASN A CA 1
ATOM 1892 C C . ASN A 1 227 ? -7.420 19.194 -12.956 1.00 44.69 227 ASN A C 1
ATOM 1894 O O . ASN A 1 227 ? -6.991 18.106 -12.572 1.00 44.69 227 ASN A O 1
ATOM 1898 N N . LEU A 1 228 ? -8.360 19.888 -12.302 1.00 48.38 228 LEU A N 1
ATOM 1899 C CA . LEU A 1 228 ? -8.989 19.540 -11.017 1.00 48.38 228 LEU A CA 1
ATOM 1900 C C . LEU A 1 228 ? -9.789 18.223 -11.037 1.00 48.38 228 LEU A C 1
ATOM 1902 O O . LEU A 1 228 ? -10.108 17.694 -9.977 1.00 48.38 228 LEU A O 1
ATOM 1906 N N . LEU A 1 229 ? -10.133 17.715 -12.227 1.00 46.31 229 LEU A N 1
ATOM 1907 C CA . LEU A 1 229 ? -10.880 16.464 -12.431 1.00 46.31 229 LEU A CA 1
ATOM 1908 C C . LEU A 1 229 ? -10.009 15.305 -12.944 1.00 46.31 229 LEU A C 1
ATOM 1910 O O . LEU A 1 229 ? -10.520 14.204 -13.122 1.00 46.31 229 LEU A O 1
ATOM 1914 N N . GLN A 1 230 ? -8.725 15.543 -13.233 1.00 41.03 230 GLN A N 1
ATOM 1915 C CA . GLN A 1 230 ? -7.843 14.553 -13.875 1.00 41.03 230 GLN A CA 1
ATOM 1916 C C . GLN A 1 230 ? -6.564 14.243 -13.093 1.00 41.03 230 GLN A C 1
ATOM 1918 O O . GLN A 1 230 ? -5.919 13.238 -13.377 1.00 41.03 230 GLN A O 1
ATOM 1923 N N . ASN A 1 231 ? -6.197 15.072 -12.114 1.00 42.38 231 ASN A N 1
ATOM 1924 C CA . ASN A 1 231 ? -5.017 14.868 -11.280 1.00 42.38 231 ASN A CA 1
ATOM 1925 C C . ASN A 1 231 ? -5.407 14.830 -9.801 1.00 42.38 231 ASN A C 1
ATOM 1927 O O . ASN A 1 231 ? -6.374 15.474 -9.391 1.00 42.38 231 ASN A O 1
ATOM 1931 N N . LEU A 1 232 ? -4.604 14.128 -8.996 1.00 44.75 232 LEU A N 1
ATOM 1932 C CA . LEU A 1 232 ? -4.595 14.331 -7.548 1.00 44.75 232 LEU A CA 1
ATOM 1933 C C . LEU A 1 232 ? -4.296 15.811 -7.223 1.00 44.75 232 LEU A C 1
ATOM 1935 O O . LEU A 1 232 ? -3.638 16.488 -8.023 1.00 44.75 232 LEU A O 1
ATOM 1939 N N . PRO A 1 233 ? -4.780 16.323 -6.076 1.00 48.00 233 PRO A N 1
ATOM 1940 C CA . PRO A 1 233 ? -4.572 17.714 -5.688 1.00 48.00 233 PRO A CA 1
ATOM 1941 C C . PRO A 1 233 ? -3.082 18.093 -5.666 1.00 48.00 233 PRO A C 1
ATOM 1943 O O . PRO A 1 233 ? -2.229 17.284 -5.305 1.00 48.00 233 PRO A O 1
ATOM 1946 N N . ASN A 1 234 ? -2.786 19.338 -6.052 1.00 48.66 234 ASN A N 1
ATOM 1947 C CA . ASN A 1 234 ? -1.438 19.911 -6.137 1.00 48.66 234 ASN A CA 1
ATOM 1948 C C . ASN A 1 234 ? -1.355 21.235 -5.356 1.00 48.66 234 ASN A C 1
ATOM 1950 O O . ASN A 1 234 ? -2.359 21.925 -5.168 1.00 48.66 234 ASN A O 1
ATOM 1954 N N . SER A 1 235 ? -0.140 21.636 -4.965 1.00 49.97 235 SER A N 1
ATOM 1955 C CA . SER A 1 235 ? 0.124 22.836 -4.144 1.00 49.97 235 SER A CA 1
ATOM 1956 C C . SER A 1 235 ? -0.195 24.176 -4.827 1.00 49.97 235 SER A C 1
ATOM 1958 O O . SER A 1 235 ? -0.158 25.222 -4.186 1.00 49.97 235 SER A O 1
ATOM 1960 N N . SER A 1 236 ? -0.545 24.169 -6.115 1.00 52.62 236 SER A N 1
ATOM 1961 C CA . SER A 1 236 ? -1.080 25.333 -6.831 1.00 52.62 236 SER A CA 1
ATOM 1962 C C . SER A 1 236 ? -2.535 25.660 -6.469 1.00 52.62 236 SER A C 1
ATOM 1964 O O . SER A 1 236 ? -2.939 26.816 -6.571 1.00 52.62 236 SER A O 1
ATOM 1966 N N . ASP A 1 237 ? -3.321 24.666 -6.040 1.00 59.34 237 ASP A N 1
ATOM 1967 C CA . ASP A 1 237 ? -4.790 24.739 -6.004 1.00 59.34 237 ASP A CA 1
ATOM 1968 C C . ASP A 1 237 ? -5.386 24.428 -4.613 1.00 59.34 237 ASP A C 1
ATOM 1970 O O . ASP A 1 237 ? -6.597 24.252 -4.470 1.00 59.34 237 ASP A O 1
ATOM 1974 N N . GLU A 1 238 ? -4.556 24.402 -3.561 1.00 60.38 238 GLU A N 1
ATOM 1975 C CA . GLU A 1 238 ? -4.914 23.999 -2.186 1.00 60.38 238 GLU A CA 1
ATOM 1976 C C . GLU A 1 238 ? -6.232 24.614 -1.687 1.00 60.38 238 GLU A C 1
ATOM 1978 O O . GLU A 1 238 ? -7.139 23.919 -1.228 1.00 60.38 238 GLU A O 1
ATOM 1983 N N . PHE A 1 239 ? -6.364 25.940 -1.806 1.00 62.94 239 PHE A N 1
ATOM 1984 C CA . PHE A 1 239 ? -7.545 26.680 -1.357 1.00 62.94 239 PHE A CA 1
ATOM 1985 C C . PHE A 1 239 ? -8.820 26.256 -2.099 1.00 62.94 239 PHE A C 1
ATOM 1987 O O . PHE A 1 239 ? -9.902 26.239 -1.509 1.00 62.94 239 PHE A O 1
ATOM 1994 N N . LEU A 1 240 ? -8.700 25.890 -3.377 1.00 65.44 240 LEU A N 1
ATOM 1995 C CA . LEU A 1 240 ? -9.825 25.453 -4.191 1.00 65.44 240 LEU A CA 1
ATOM 1996 C C . LEU A 1 240 ? -10.258 24.032 -3.812 1.00 65.44 240 LEU A C 1
ATOM 1998 O O . LEU A 1 240 ? -11.458 23.795 -3.695 1.00 65.44 240 LEU A O 1
ATOM 2002 N N . HIS A 1 241 ? -9.317 23.133 -3.502 1.00 68.31 241 HIS A N 1
ATOM 2003 C CA . HIS A 1 241 ? -9.631 21.811 -2.947 1.00 68.31 241 HIS A CA 1
ATOM 2004 C C . HIS A 1 241 ? -10.279 21.896 -1.555 1.00 68.31 241 HIS A C 1
ATOM 2006 O O . HIS A 1 241 ? -11.263 21.204 -1.299 1.00 68.31 241 HIS A O 1
ATOM 2012 N N . HIS A 1 242 ? -9.818 22.795 -0.678 1.00 68.69 242 HIS A N 1
ATOM 2013 C CA . HIS A 1 242 ? -10.433 22.996 0.644 1.00 68.69 242 HIS A CA 1
ATOM 2014 C C . HIS A 1 242 ? -11.830 23.619 0.570 1.00 68.69 242 HIS A C 1
ATOM 2016 O O . HIS A 1 242 ? -12.712 23.232 1.343 1.00 68.69 242 HIS A O 1
ATOM 2022 N N . LYS A 1 243 ? -12.062 24.531 -0.386 1.00 69.69 243 LYS A N 1
ATOM 2023 C CA . LYS A 1 243 ? -13.401 25.053 -0.702 1.00 69.69 243 LYS A CA 1
ATOM 2024 C C . LYS A 1 243 ? -14.301 23.958 -1.285 1.00 69.69 243 LYS A C 1
ATOM 2026 O O . LYS A 1 243 ? -15.447 23.848 -0.865 1.00 69.69 243 LYS A O 1
ATOM 2031 N N . LEU A 1 244 ? -13.788 23.131 -2.197 1.00 73.44 244 LEU A N 1
ATOM 2032 C CA . LEU A 1 244 ? -14.517 22.019 -2.815 1.00 73.44 244 LEU A CA 1
ATOM 2033 C C . LEU A 1 244 ? -14.931 20.962 -1.780 1.00 73.44 244 LEU A C 1
ATOM 2035 O O . LEU A 1 244 ? -16.092 20.572 -1.762 1.00 73.44 244 LEU A O 1
ATOM 2039 N N . LEU A 1 245 ? -14.039 20.566 -0.865 1.00 75.75 245 LEU A N 1
ATOM 2040 C CA . LEU A 1 245 ? -14.364 19.654 0.240 1.00 75.75 245 LEU A CA 1
ATOM 2041 C C . LEU A 1 245 ? -15.429 20.255 1.172 1.00 75.75 245 LEU A C 1
ATOM 2043 O O . LEU A 1 245 ? -16.400 19.579 1.513 1.00 75.75 245 LEU A O 1
ATOM 2047 N N . SER A 1 246 ? -15.296 21.541 1.526 1.00 76.94 246 SER A N 1
ATOM 2048 C CA . SER A 1 246 ? -16.305 22.261 2.316 1.00 76.94 246 SER A CA 1
ATOM 2049 C C . SER A 1 246 ? -17.666 22.309 1.615 1.00 76.94 246 SER A C 1
ATOM 2051 O O . SER A 1 246 ? -18.695 22.226 2.286 1.00 76.94 246 SER A O 1
ATOM 2053 N N . GLU A 1 247 ? -17.693 22.465 0.291 1.00 76.81 247 GLU A N 1
ATOM 2054 C CA . GLU A 1 247 ? -18.920 22.517 -0.506 1.00 76.81 247 GLU A CA 1
ATOM 2055 C C . GLU A 1 247 ? -19.549 21.118 -0.627 1.00 76.81 247 GLU A C 1
ATOM 2057 O O . GLU A 1 247 ? -20.741 20.977 -0.358 1.00 76.81 247 GLU A O 1
ATOM 2062 N N . ILE A 1 248 ? -18.758 20.068 -0.893 1.00 78.06 248 ILE A N 1
ATOM 2063 C CA . ILE A 1 248 ? -19.201 18.660 -0.878 1.00 78.06 248 ILE A CA 1
ATOM 2064 C C . ILE A 1 248 ? -19.860 18.331 0.467 1.00 78.06 248 ILE A C 1
ATOM 2066 O O . ILE A 1 248 ? -21.049 18.024 0.503 1.00 78.06 248 ILE A O 1
ATOM 2070 N N . PHE A 1 249 ? -19.153 18.501 1.590 1.00 80.56 249 PHE A N 1
ATOM 2071 C CA . PHE A 1 249 ? -19.684 18.246 2.939 1.00 80.56 249 PHE A CA 1
ATOM 2072 C C . PHE A 1 249 ? -20.854 19.163 3.359 1.00 80.56 249 PHE A C 1
ATOM 2074 O O . PHE A 1 249 ? -21.549 18.881 4.345 1.00 80.56 249 PHE A O 1
ATOM 2081 N N . SER A 1 250 ? -21.089 20.267 2.646 1.00 81.75 250 SER A N 1
ATOM 2082 C CA . SER A 1 250 ? -22.267 21.123 2.850 1.00 81.75 250 SER A CA 1
ATOM 2083 C C . SER A 1 250 ? -23.481 20.677 2.030 1.00 81.75 250 SER A C 1
ATOM 2085 O O . SER A 1 250 ? -24.600 20.966 2.442 1.00 81.75 250 SER A O 1
ATOM 2087 N N . ASN A 1 251 ? -23.269 19.947 0.929 1.00 75.69 251 ASN A N 1
ATOM 2088 C CA . ASN A 1 251 ? -24.299 19.525 -0.023 1.00 75.69 251 ASN A CA 1
ATOM 2089 C C . ASN A 1 251 ? -24.600 18.006 -0.019 1.00 75.69 251 ASN A C 1
ATOM 2091 O O . ASN A 1 251 ? -25.444 17.570 -0.802 1.00 75.69 251 ASN A O 1
ATOM 2095 N N . LEU A 1 252 ? -23.933 17.191 0.812 1.00 77.00 252 LEU A N 1
ATOM 2096 C CA . LEU A 1 252 ? -24.266 15.763 0.951 1.00 77.00 252 LEU A CA 1
ATOM 2097 C C . LEU A 1 252 ? -25.717 15.559 1.406 1.00 77.00 252 LEU A C 1
ATOM 2099 O O . LEU A 1 252 ? -26.196 16.263 2.301 1.00 77.00 252 LEU A O 1
ATOM 2103 N N . HIS A 1 253 ? -26.382 14.538 0.860 1.00 75.38 253 HIS A N 1
ATOM 2104 C CA . HIS A 1 253 ? -27.707 14.128 1.325 1.00 75.38 253 HIS A CA 1
ATOM 2105 C C . HIS A 1 253 ? -27.663 13.723 2.819 1.00 75.38 253 HIS A C 1
ATOM 2107 O O . HIS A 1 253 ? -26.715 13.047 3.235 1.00 75.38 253 HIS A O 1
ATOM 2113 N N . PRO A 1 254 ? -28.672 14.060 3.651 1.00 76.88 254 PRO A N 1
ATOM 2114 C CA . PRO A 1 254 ? -28.653 13.740 5.083 1.00 76.88 254 PRO A CA 1
ATOM 2115 C C . PRO A 1 254 ? -28.460 12.250 5.397 1.00 76.88 254 PRO A C 1
ATOM 2117 O O . PRO A 1 254 ? -27.698 11.915 6.300 1.00 76.88 254 PRO A O 1
ATOM 2120 N N . THR A 1 255 ? -29.053 11.346 4.607 1.00 72.00 255 THR A N 1
ATOM 2121 C CA . THR A 1 255 ? -28.851 9.898 4.802 1.00 72.00 255 THR A CA 1
ATOM 2122 C C . THR A 1 255 ? -27.421 9.456 4.498 1.00 72.00 255 THR A C 1
ATOM 2124 O O . THR A 1 255 ? -26.991 8.446 5.034 1.00 72.00 255 THR A O 1
ATOM 2127 N N . THR A 1 256 ? -26.657 10.183 3.674 1.00 73.94 256 THR A N 1
ATOM 2128 C CA . THR A 1 256 ? -25.226 9.903 3.461 1.00 73.94 256 THR A CA 1
ATOM 2129 C C . THR A 1 256 ? -24.440 10.194 4.728 1.00 73.94 256 THR A C 1
ATOM 2131 O O . THR A 1 256 ? -23.614 9.390 5.141 1.00 73.94 256 THR A O 1
ATOM 2134 N N . ILE A 1 257 ? -24.741 11.320 5.379 1.00 78.00 257 ILE A N 1
ATOM 2135 C CA . ILE A 1 257 ? -24.106 11.735 6.633 1.00 78.00 257 ILE A CA 1
ATOM 2136 C C . ILE A 1 257 ? -24.413 10.734 7.760 1.00 78.00 257 ILE A C 1
ATOM 2138 O O . ILE A 1 257 ? -23.530 10.401 8.545 1.00 78.00 257 ILE A O 1
ATOM 2142 N N . GLU A 1 258 ? -25.646 10.225 7.806 1.00 75.88 258 GLU A N 1
ATOM 2143 C CA . GLU A 1 258 ? -26.092 9.206 8.761 1.00 75.88 258 GLU A CA 1
ATOM 2144 C C . GLU A 1 258 ? -25.502 7.811 8.482 1.00 75.88 258 GLU A C 1
ATOM 2146 O O . GLU A 1 258 ? -25.149 7.090 9.416 1.00 75.88 258 GLU A O 1
ATOM 2151 N N . ARG A 1 259 ? -25.403 7.404 7.210 1.00 74.25 259 ARG A N 1
ATOM 2152 C CA . ARG A 1 259 ? -24.974 6.052 6.814 1.00 74.25 259 ARG A CA 1
ATOM 2153 C C . ARG A 1 259 ? -23.460 5.858 6.800 1.00 74.25 259 ARG A C 1
ATOM 2155 O O . ARG A 1 259 ? -23.024 4.715 6.926 1.00 74.25 259 ARG A O 1
ATOM 2162 N N . LEU A 1 260 ? -22.675 6.921 6.617 1.00 78.50 260 LEU A N 1
ATOM 2163 C CA . LEU A 1 260 ? -21.234 6.822 6.390 1.00 78.50 260 LEU A CA 1
ATOM 2164 C C . LEU A 1 260 ? -20.489 6.251 7.605 1.00 78.50 260 LEU A C 1
ATOM 2166 O O . LEU A 1 260 ? -20.471 6.856 8.677 1.00 78.50 260 LEU A O 1
ATOM 2170 N N . LYS A 1 261 ? -19.821 5.107 7.413 1.00 82.62 261 LYS A N 1
ATOM 2171 C CA . LYS A 1 261 ? -19.016 4.439 8.456 1.00 82.62 261 LYS A CA 1
ATOM 2172 C C . LYS A 1 261 ? -17.508 4.595 8.289 1.00 82.62 261 LYS A C 1
ATOM 2174 O O . LYS A 1 261 ? -16.786 4.447 9.272 1.00 82.62 261 LYS A O 1
ATOM 2179 N N . ILE A 1 262 ? -17.038 4.887 7.078 1.00 83.75 262 ILE A N 1
ATOM 2180 C CA . ILE A 1 262 ? -15.616 4.983 6.734 1.00 83.75 262 ILE A CA 1
ATOM 2181 C C . ILE A 1 262 ? -15.373 6.338 6.070 1.00 83.75 262 ILE A C 1
ATOM 2183 O O . ILE A 1 262 ? -16.027 6.668 5.088 1.00 83.75 262 ILE A O 1
ATOM 2187 N N . LEU A 1 263 ? -14.423 7.121 6.580 1.00 85.75 263 LEU A N 1
ATOM 2188 C CA . LEU A 1 263 ? -14.007 8.377 5.956 1.00 85.75 263 LEU A CA 1
ATOM 2189 C C . LEU A 1 263 ? -12.481 8.458 5.885 1.00 85.75 263 LEU A C 1
ATOM 2191 O O . LEU A 1 263 ? -11.803 8.433 6.911 1.00 85.75 263 LEU A O 1
ATOM 2195 N N . SER A 1 264 ? -11.943 8.620 4.676 1.00 84.44 264 SER A N 1
ATOM 2196 C CA . SER A 1 264 ? -10.522 8.888 4.457 1.00 84.44 264 SER A CA 1
ATOM 2197 C C . SER A 1 264 ? -10.310 10.300 3.931 1.00 84.44 264 SER A C 1
ATOM 2199 O O . SER A 1 264 ? -10.896 10.689 2.927 1.00 84.44 264 SER A O 1
ATOM 2201 N N . LEU A 1 265 ? -9.452 11.067 4.601 1.00 79.50 265 LEU A N 1
ATOM 2202 C CA . LEU A 1 265 ? -9.002 12.390 4.163 1.00 79.50 265 LEU A CA 1
ATOM 2203 C C . LEU A 1 265 ? -7.520 12.374 3.737 1.00 79.50 265 LEU A C 1
ATOM 2205 O O . LEU A 1 265 ? -6.932 13.424 3.480 1.00 79.50 265 LEU A O 1
ATOM 2209 N N . SER A 1 266 ? -6.919 11.184 3.613 1.00 72.62 266 SER A N 1
ATOM 2210 C CA . SER A 1 266 ? -5.490 10.975 3.334 1.00 72.62 266 SER A CA 1
ATOM 2211 C C . SER A 1 266 ? -5.024 11.454 1.952 1.00 72.62 266 SER A C 1
ATOM 2213 O O . SER A 1 266 ? -3.819 11.592 1.734 1.00 72.62 266 SER A O 1
ATOM 2215 N N . HIS A 1 267 ? -5.937 11.724 1.018 1.00 59.94 267 HIS A N 1
ATOM 2216 C CA . HIS A 1 267 ? -5.628 12.327 -0.284 1.00 59.94 267 HIS A CA 1
ATOM 2217 C C . HIS A 1 267 ? -5.615 13.868 -0.254 1.00 59.94 267 HIS A C 1
ATOM 2219 O O . HIS A 1 267 ? -5.112 14.499 -1.179 1.00 59.94 267 HIS A O 1
ATOM 2225 N N . TYR A 1 268 ? -6.073 14.495 0.835 1.00 62.69 268 TYR A N 1
ATOM 2226 C CA . TYR A 1 268 ? -6.213 15.952 0.978 1.00 62.69 268 TYR A CA 1
ATOM 2227 C C . TYR A 1 268 ? -5.039 16.567 1.765 1.00 62.69 268 TYR A C 1
ATOM 2229 O O . TYR A 1 268 ? -5.213 17.479 2.577 1.00 62.69 268 TYR A O 1
ATOM 2237 N N . LYS A 1 269 ? -3.824 16.057 1.511 1.00 55.69 269 LYS A N 1
ATOM 2238 C CA . LYS A 1 269 ? -2.543 16.380 2.181 1.00 55.69 269 LYS A CA 1
ATOM 2239 C C . LYS A 1 269 ? -1.978 17.768 1.822 1.00 55.69 269 LYS A C 1
ATOM 2241 O O . LYS A 1 269 ? -0.805 17.909 1.497 1.00 55.69 269 LYS A O 1
ATOM 2246 N N . PHE A 1 270 ? -2.807 18.807 1.914 1.00 49.12 270 PHE A N 1
ATOM 2247 C CA . PHE A 1 270 ? -2.432 20.197 1.626 1.00 49.12 270 PHE A CA 1
ATOM 2248 C C . PHE A 1 270 ? -2.517 21.087 2.858 1.00 49.12 270 PHE A C 1
ATOM 2250 O O . PHE A 1 270 ? -3.338 22.002 2.917 1.00 49.12 270 PHE A O 1
ATOM 2257 N N . PHE A 1 271 ? -1.651 20.784 3.835 1.00 49.53 271 PHE A N 1
ATOM 2258 C CA . PHE A 1 271 ? -1.292 21.667 4.945 1.00 49.53 271 PHE 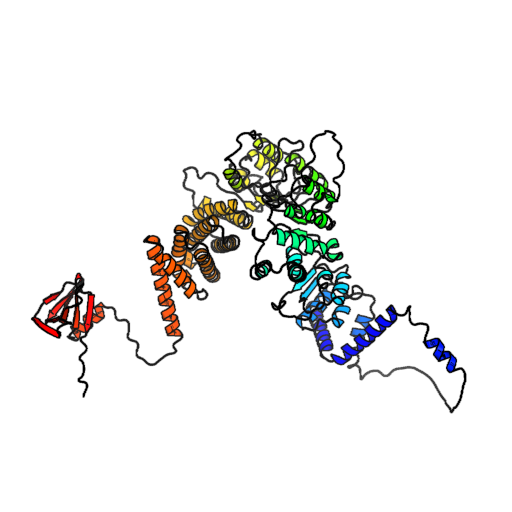A CA 1
ATOM 2259 C C . PHE A 1 271 ? 0.168 21.471 5.377 1.00 49.53 271 PHE A C 1
ATOM 2261 O O . PHE A 1 271 ? 0.480 20.586 6.168 1.00 49.53 271 PHE A O 1
ATOM 2268 N N . ALA A 1 272 ? 1.045 22.363 4.918 1.00 38.59 272 ALA A N 1
ATOM 2269 C CA . ALA A 1 272 ? 2.312 22.669 5.575 1.00 38.59 272 ALA A CA 1
ATOM 2270 C C . ALA A 1 272 ? 2.541 24.188 5.481 1.00 38.59 272 ALA A C 1
ATOM 2272 O O . ALA A 1 272 ? 2.695 24.721 4.390 1.00 38.59 272 ALA A O 1
ATOM 2273 N N . ALA A 1 273 ? 2.519 24.882 6.625 1.00 42.50 273 ALA A N 1
ATOM 2274 C CA . ALA A 1 273 ? 2.683 26.339 6.759 1.00 42.50 273 ALA A CA 1
ATOM 2275 C C . ALA A 1 273 ? 1.718 27.220 5.917 1.00 42.50 273 ALA A C 1
ATOM 2277 O O . ALA A 1 273 ? 2.015 27.649 4.805 1.00 42.50 273 ALA A O 1
ATOM 2278 N N . SER A 1 274 ? 0.579 27.613 6.505 1.00 41.25 274 SER A N 1
ATOM 2279 C CA . SER A 1 274 ? -0.367 28.553 5.877 1.00 41.25 274 SER A CA 1
ATOM 2280 C C . SER A 1 274 ? 0.279 29.917 5.554 1.00 41.25 274 SER A C 1
ATOM 2282 O O . SER A 1 274 ? 0.559 30.689 6.477 1.00 41.25 274 SER A O 1
ATOM 2284 N N . GLN A 1 275 ? 0.425 30.269 4.273 1.00 47.50 275 GLN A N 1
ATOM 2285 C CA . GLN A 1 275 ? 0.905 31.603 3.865 1.00 47.50 275 GLN A CA 1
ATOM 2286 C C . GLN A 1 275 ? -0.192 32.688 3.841 1.00 47.50 275 GLN A C 1
ATOM 2288 O O . GLN A 1 275 ? 0.123 33.872 3.777 1.00 47.50 275 GLN A O 1
ATOM 2293 N N . SER A 1 276 ? -1.479 32.321 3.934 1.00 54.22 276 SER A N 1
ATOM 2294 C CA . SER A 1 276 ? -2.595 33.279 4.004 1.00 54.22 276 SER A CA 1
ATOM 2295 C C . SER A 1 276 ? -3.499 33.050 5.218 1.00 54.22 276 SER A C 1
ATOM 2297 O O . SER A 1 276 ? -3.613 31.940 5.740 1.00 54.22 276 SER A O 1
ATOM 2299 N N . THR A 1 277 ? -4.187 34.106 5.652 1.00 54.81 277 THR A N 1
ATOM 2300 C CA . THR A 1 277 ? -5.213 34.042 6.706 1.00 54.81 277 THR A CA 1
ATOM 2301 C C . THR A 1 277 ? -6.521 33.413 6.220 1.00 54.81 277 THR A C 1
ATOM 2303 O O . THR A 1 277 ? -7.238 32.811 7.017 1.00 54.81 277 THR A O 1
ATOM 2306 N N . ALA A 1 278 ? -6.829 33.512 4.922 1.00 53.47 278 ALA A N 1
ATOM 2307 C CA . ALA A 1 278 ? -8.093 33.054 4.344 1.00 53.47 278 ALA A CA 1
ATOM 2308 C C . ALA A 1 278 ? -8.223 31.521 4.289 1.00 53.47 278 ALA A C 1
ATOM 2310 O O . ALA A 1 278 ? -9.321 30.996 4.483 1.00 53.47 278 ALA A O 1
ATOM 2311 N N . SER A 1 279 ? -7.123 30.789 4.067 1.00 58.00 279 SER A N 1
ATOM 2312 C CA . SER A 1 279 ? -7.155 29.320 4.004 1.00 58.00 279 SER A CA 1
ATOM 2313 C C . SER A 1 279 ? -7.321 28.651 5.375 1.00 58.00 279 SER A C 1
ATOM 2315 O O . SER A 1 279 ? -7.932 27.586 5.451 1.00 58.00 279 SER A O 1
ATOM 2317 N N . ARG A 1 280 ? -6.878 29.289 6.474 1.00 61.53 280 ARG A N 1
ATOM 2318 C CA . ARG A 1 280 ? -6.961 28.720 7.838 1.00 61.53 280 ARG A CA 1
ATOM 2319 C C . ARG A 1 280 ? -8.377 28.312 8.250 1.00 61.53 280 ARG A C 1
ATOM 2321 O O . ARG A 1 280 ? -8.540 27.273 8.874 1.00 61.53 280 ARG A O 1
ATOM 2328 N N . LYS A 1 281 ? -9.410 29.063 7.841 1.00 61.69 281 LYS A N 1
ATOM 2329 C CA . LYS A 1 281 ? -10.822 28.763 8.161 1.00 61.69 281 LYS A CA 1
ATOM 2330 C C . LYS A 1 281 ? -11.282 27.373 7.686 1.00 61.69 281 LYS A C 1
ATOM 2332 O O . LYS A 1 281 ? -12.218 26.820 8.259 1.00 61.69 281 LYS A O 1
ATOM 2337 N N . TYR A 1 282 ? -10.645 26.825 6.652 1.00 62.69 282 TYR A N 1
ATOM 2338 C CA . TYR A 1 282 ? -10.950 25.509 6.085 1.00 62.69 282 TYR A CA 1
ATOM 2339 C C . TYR A 1 282 ? -9.915 24.439 6.474 1.00 62.69 282 TYR A C 1
ATOM 2341 O O . TYR A 1 282 ? -10.014 23.299 6.028 1.00 62.69 282 TYR A O 1
ATOM 2349 N N . SER A 1 283 ? -8.927 24.779 7.305 1.00 67.56 283 SER A N 1
ATOM 2350 C CA . SER A 1 283 ? -7.928 23.821 7.768 1.00 67.56 283 SER A CA 1
ATOM 2351 C C . SER A 1 283 ? -8.417 22.976 8.940 1.00 67.56 283 SER A C 1
ATOM 2353 O O . SER A 1 283 ? -9.328 23.365 9.661 1.00 67.56 283 SER A O 1
ATOM 2355 N N . LEU A 1 284 ? -7.784 21.821 9.150 1.00 67.44 284 LEU A N 1
ATOM 2356 C CA . LEU A 1 284 ? -7.833 21.109 10.433 1.00 67.44 284 LEU A CA 1
ATOM 2357 C C . LEU A 1 284 ? -6.730 21.604 11.397 1.00 67.44 284 LEU A C 1
ATOM 2359 O O . LEU A 1 284 ? -6.691 21.194 12.560 1.00 67.44 284 LEU A O 1
ATOM 2363 N N . ALA A 1 285 ? -5.854 22.498 10.925 1.00 61.34 285 ALA A N 1
ATOM 2364 C CA . ALA A 1 285 ? -4.770 23.088 11.689 1.00 61.34 285 ALA A CA 1
ATOM 2365 C C . ALA A 1 285 ? -5.240 24.272 12.546 1.00 61.34 285 ALA A C 1
ATOM 2367 O O . ALA A 1 285 ? -5.417 25.388 12.056 1.00 61.34 285 ALA A O 1
ATOM 2368 N N . ASP A 1 286 ? -5.279 24.017 13.855 1.00 59.88 286 ASP A N 1
ATOM 2369 C CA . ASP A 1 286 ? -5.413 25.000 14.936 1.00 59.88 286 ASP A CA 1
ATOM 2370 C C . ASP A 1 286 ? -6.810 25.617 15.166 1.00 59.88 286 ASP A C 1
ATOM 2372 O O . ASP A 1 286 ? -7.631 25.770 14.268 1.00 59.88 286 ASP A O 1
ATOM 2376 N N . MET A 1 287 ? -7.036 25.998 16.424 1.00 55.38 287 MET A N 1
ATOM 2377 C CA . MET A 1 287 ? -8.200 26.730 16.942 1.00 55.38 287 MET A CA 1
ATOM 2378 C C . MET A 1 287 ? -7.831 28.185 17.303 1.00 55.38 287 MET A C 1
ATOM 2380 O O . MET A 1 287 ? -8.631 28.902 17.908 1.00 55.38 287 MET A O 1
ATOM 2384 N N . SER A 1 288 ? -6.592 28.613 17.023 1.00 50.00 288 SER A N 1
ATOM 2385 C CA . SER A 1 288 ? -6.055 29.887 17.503 1.00 50.00 288 SER A CA 1
ATOM 2386 C C . SER A 1 288 ? -6.849 31.102 16.987 1.00 50.00 288 SER A C 1
ATOM 2388 O O . SER A 1 288 ? -7.123 31.213 15.787 1.00 50.00 288 SER A O 1
ATOM 2390 N N . PRO A 1 289 ? -7.231 32.043 17.876 1.00 43.69 289 PRO A N 1
ATOM 2391 C CA . PRO A 1 289 ? -8.019 33.209 17.491 1.00 43.69 289 PRO A CA 1
ATOM 2392 C C . PRO A 1 289 ? -7.231 34.119 16.543 1.00 43.69 289 PRO A C 1
ATOM 2394 O O . PRO A 1 289 ? -6.004 34.216 16.632 1.00 43.69 289 PRO A O 1
ATOM 2397 N N . LEU A 1 290 ? -7.942 34.844 15.668 1.00 41.03 290 LEU A N 1
ATOM 2398 C CA . LEU A 1 290 ? -7.339 35.903 14.853 1.00 41.03 290 LEU A CA 1
ATOM 2399 C C . LEU A 1 290 ? -6.603 36.885 15.775 1.00 41.03 290 LEU A C 1
ATOM 2401 O O . LEU A 1 290 ? -7.194 37.513 16.652 1.00 41.03 290 LEU A O 1
ATOM 2405 N N . THR A 1 291 ? -5.287 36.975 15.605 1.00 34.56 291 THR A N 1
ATOM 2406 C CA . THR A 1 291 ? -4.407 37.578 16.605 1.00 34.56 291 THR A CA 1
ATOM 2407 C C . THR A 1 291 ? -4.572 39.091 16.684 1.00 34.56 291 THR A C 1
ATOM 2409 O O . THR A 1 291 ? -4.057 39.806 15.821 1.00 34.56 291 THR A O 1
ATOM 2412 N N . LYS A 1 292 ? -5.187 39.568 17.773 1.00 32.94 292 LYS A N 1
ATOM 2413 C CA . LYS A 1 292 ? -4.600 40.556 18.702 1.00 32.94 292 LYS A CA 1
ATOM 2414 C C . LYS A 1 292 ? -5.564 40.868 19.851 1.00 32.94 292 LYS A C 1
ATOM 2416 O O . LYS A 1 292 ? -6.524 41.605 19.671 1.00 32.94 292 LYS A O 1
ATOM 2421 N N . CYS A 1 293 ? -5.235 40.398 21.050 1.00 24.94 293 CYS A N 1
ATOM 2422 C CA . CYS A 1 293 ? -5.614 41.079 22.284 1.00 24.94 293 CYS A CA 1
ATOM 2423 C C . CYS A 1 293 ? -4.489 40.869 23.302 1.00 24.94 293 CYS A C 1
ATOM 2425 O O . CYS A 1 293 ? -4.086 39.736 23.562 1.00 24.94 293 CYS A O 1
ATOM 2427 N N . THR A 1 294 ? -3.912 41.957 23.801 1.00 29.55 294 THR A N 1
ATOM 2428 C CA . THR A 1 294 ? -2.805 41.927 24.762 1.00 29.55 294 THR A CA 1
ATOM 2429 C C . THR A 1 294 ? -3.316 41.704 26.180 1.00 29.55 294 THR A C 1
ATOM 2431 O O . THR A 1 294 ? -4.326 42.283 26.563 1.00 29.55 294 THR A O 1
ATOM 2434 N N . THR A 1 295 ? -2.556 40.932 26.963 1.00 34.00 295 THR A N 1
ATOM 2435 C CA . THR A 1 295 ? -2.488 41.000 28.437 1.00 34.00 295 THR A CA 1
ATOM 2436 C C . THR A 1 295 ? -3.813 41.082 29.209 1.00 34.00 295 THR A C 1
ATOM 2438 O O . THR A 1 295 ? -4.289 42.168 29.529 1.00 34.00 295 THR A O 1
ATOM 2441 N N . THR A 1 296 ? -4.300 39.942 29.701 1.00 31.48 296 THR A N 1
ATOM 2442 C CA . THR A 1 296 ? -4.451 39.723 31.158 1.00 31.48 296 THR A CA 1
ATOM 2443 C C . THR A 1 296 ? -4.697 38.246 31.468 1.00 31.48 296 THR A C 1
ATOM 2445 O O . THR A 1 296 ? -5.080 37.466 30.600 1.00 31.48 296 THR A O 1
ATOM 2448 N N . SER A 1 297 ? -4.402 37.846 32.702 1.00 38.94 297 SER A N 1
ATOM 2449 C CA . SER A 1 297 ? -4.460 36.463 33.175 1.00 38.94 297 SER A CA 1
ATOM 2450 C C . SER A 1 297 ? -5.785 36.126 33.859 1.00 38.94 297 SER A C 1
ATOM 2452 O O . SER A 1 297 ? -6.121 36.747 34.867 1.00 38.94 297 SER A O 1
ATOM 2454 N N . SER A 1 298 ? -6.449 35.054 33.429 1.00 31.36 298 SER A N 1
ATOM 2455 C CA . SER A 1 298 ? -7.231 34.190 34.325 1.00 31.36 298 SER A CA 1
ATOM 2456 C C . SER A 1 298 ? -7.459 32.813 33.694 1.00 31.36 298 SER A C 1
ATOM 2458 O O . SER A 1 298 ? -7.700 32.679 32.496 1.00 31.36 298 SER A O 1
ATOM 2460 N N . SER A 1 299 ? -7.339 31.761 34.503 1.00 38.97 299 SER A N 1
ATOM 2461 C CA . SER A 1 299 ? -7.475 30.371 34.068 1.00 38.97 299 SER A CA 1
ATOM 2462 C C . SER A 1 299 ? -8.896 29.861 34.310 1.00 38.97 299 SER A C 1
ATOM 2464 O O . SER A 1 299 ? -9.211 29.395 35.403 1.00 38.97 299 SER A O 1
ATOM 2466 N N . THR A 1 300 ? -9.744 29.900 33.283 1.00 29.77 300 THR A N 1
ATOM 2467 C CA . THR A 1 300 ? -10.981 29.102 33.237 1.00 29.77 300 THR A CA 1
ATOM 2468 C C . THR A 1 300 ? -11.092 28.399 31.887 1.00 29.77 300 THR A C 1
ATOM 2470 O O . THR A 1 300 ? -10.881 29.006 30.840 1.00 29.77 300 THR A O 1
ATOM 2473 N N . MET A 1 301 ? -11.398 27.099 31.905 1.00 34.06 301 MET A N 1
ATOM 2474 C CA . MET A 1 301 ? -11.651 26.308 30.696 1.00 34.06 301 MET A CA 1
ATOM 2475 C C . MET A 1 301 ? -13.078 26.567 30.204 1.00 34.06 301 MET A C 1
ATOM 2477 O O . MET A 1 301 ? -13.975 25.746 30.385 1.00 34.06 301 MET A O 1
ATOM 2481 N N . THR A 1 302 ? -13.301 27.734 29.602 1.00 36.25 302 THR A N 1
ATOM 2482 C CA . THR A 1 302 ? -14.518 27.982 28.827 1.00 36.25 302 THR A CA 1
ATOM 2483 C C . THR A 1 302 ? -14.465 27.175 27.531 1.00 36.25 302 THR A C 1
ATOM 2485 O O . THR A 1 302 ? -13.432 27.094 26.864 1.00 36.25 302 THR A O 1
ATOM 2488 N N . THR A 1 303 ? -15.580 26.539 27.167 1.00 42.59 303 THR A N 1
ATOM 2489 C CA . THR A 1 303 ? -15.686 25.803 25.900 1.00 42.59 303 THR A CA 1
ATOM 2490 C C . THR A 1 303 ? -15.450 26.756 24.725 1.00 42.59 303 THR A C 1
ATOM 2492 O O . THR A 1 303 ? -16.069 27.826 24.705 1.00 42.59 303 THR A O 1
ATOM 2495 N N . PRO A 1 304 ? -14.606 26.403 23.735 1.00 47.25 304 PRO A N 1
ATOM 2496 C CA . PRO A 1 304 ? -14.316 27.287 22.612 1.00 47.25 304 PRO A CA 1
ATOM 2497 C C . PRO A 1 304 ? -15.608 27.618 21.861 1.00 47.25 304 PRO A C 1
ATOM 2499 O O . PRO A 1 304 ? -16.337 26.725 21.428 1.00 47.25 304 PRO A O 1
ATOM 2502 N N . ALA A 1 305 ? -15.908 28.912 21.722 1.00 55.03 305 ALA A N 1
ATOM 2503 C CA . ALA A 1 305 ? -17.130 29.367 21.067 1.00 55.03 305 ALA A CA 1
ATOM 2504 C C . ALA A 1 305 ? -17.214 28.794 19.643 1.00 55.03 305 ALA A C 1
ATOM 2506 O O . ALA A 1 305 ? -16.220 28.815 18.917 1.00 55.03 305 ALA A O 1
ATOM 2507 N N . ILE A 1 306 ? -18.394 28.324 19.224 1.00 54.66 306 ILE A N 1
ATOM 2508 C CA . ILE A 1 306 ? -18.599 27.525 17.994 1.00 54.66 306 ILE A CA 1
ATOM 2509 C C . ILE A 1 306 ? -17.984 28.176 16.737 1.00 54.66 306 ILE A C 1
ATOM 2511 O O . ILE A 1 306 ? -17.492 27.478 15.854 1.00 54.66 306 ILE A O 1
ATOM 2515 N N . ASN A 1 307 ? -17.936 29.510 16.681 1.00 55.47 307 ASN A N 1
ATOM 2516 C CA . ASN A 1 307 ? -17.346 30.284 15.581 1.00 55.47 307 ASN A CA 1
ATOM 2517 C C . ASN A 1 307 ? -15.807 30.185 15.465 1.00 55.47 307 ASN A C 1
ATOM 2519 O O . ASN A 1 307 ? -15.255 30.650 14.470 1.00 55.47 307 ASN A O 1
ATOM 2523 N N . SER A 1 308 ? -15.121 29.607 16.457 1.00 66.81 308 SER A N 1
ATOM 2524 C CA . SER A 1 308 ? -13.677 29.315 16.428 1.00 66.81 308 SER A CA 1
ATOM 2525 C C . SER A 1 308 ? -13.344 27.934 15.852 1.00 66.81 308 SER A C 1
ATOM 2527 O O . SER A 1 308 ? -12.196 27.698 15.492 1.00 66.81 308 SER A O 1
ATOM 2529 N N . ILE A 1 309 ? -14.332 27.038 15.725 1.00 73.88 309 ILE A N 1
ATOM 2530 C CA . ILE A 1 309 ? -14.146 25.707 15.136 1.00 73.88 309 ILE A CA 1
ATOM 2531 C C . ILE A 1 309 ? -13.979 25.865 13.613 1.00 73.88 309 ILE A C 1
ATOM 2533 O O . ILE A 1 309 ? -14.877 26.424 12.970 1.00 73.88 309 ILE A O 1
ATOM 2537 N N . PRO A 1 310 ? -12.884 25.369 13.000 1.00 76.56 310 PRO A N 1
ATOM 2538 C CA . PRO A 1 310 ? -12.709 25.420 11.554 1.00 76.56 310 PRO A CA 1
ATOM 2539 C C . PRO A 1 310 ? -13.865 24.765 10.796 1.00 76.56 310 PRO A C 1
ATOM 2541 O O . PRO A 1 310 ? -14.447 23.776 11.247 1.00 76.56 310 PRO A O 1
ATOM 2544 N N . MET A 1 311 ? -14.190 25.290 9.611 1.00 77.00 311 MET A N 1
ATOM 2545 C CA . MET A 1 311 ? -15.365 24.859 8.848 1.00 77.00 311 MET A CA 1
ATOM 2546 C C . MET A 1 311 ? -15.314 23.362 8.536 1.00 77.00 311 MET A C 1
ATOM 2548 O O . MET A 1 311 ? -16.280 22.654 8.802 1.00 77.00 311 MET A O 1
ATOM 2552 N N . ASN A 1 312 ? -14.175 22.872 8.041 1.00 78.81 312 ASN A N 1
ATOM 2553 C CA . ASN A 1 312 ? -14.025 21.471 7.650 1.00 78.81 312 ASN A CA 1
ATOM 2554 C C . ASN A 1 312 ? -14.025 20.525 8.863 1.00 78.81 312 ASN A C 1
ATOM 2556 O O . ASN A 1 312 ? -14.558 19.424 8.756 1.00 78.81 312 ASN A O 1
ATOM 2560 N N . LEU A 1 313 ? -13.560 20.977 10.038 1.00 83.38 313 LEU A N 1
ATOM 2561 C CA . LEU A 1 313 ? -13.754 20.245 11.294 1.00 83.38 313 LEU A CA 1
ATOM 2562 C C . LEU A 1 313 ? -15.244 20.192 11.663 1.00 83.38 313 LEU A C 1
ATOM 2564 O O . LEU A 1 313 ? -15.792 19.110 11.823 1.00 83.38 313 LEU A O 1
ATOM 2568 N N . ARG A 1 314 ? -15.939 21.334 11.721 1.00 83.88 314 ARG A N 1
ATOM 2569 C CA . ARG A 1 314 ? -17.376 21.391 12.053 1.00 83.88 314 ARG A CA 1
ATOM 2570 C C . ARG A 1 314 ? -18.247 20.564 11.094 1.00 83.88 314 ARG A C 1
ATOM 2572 O O . ARG A 1 314 ? -19.280 20.044 11.501 1.00 83.88 314 ARG A O 1
ATOM 2579 N N . LEU A 1 315 ? -17.841 20.452 9.830 1.00 83.94 315 LEU A N 1
ATOM 2580 C CA . LEU A 1 315 ? -18.482 19.601 8.830 1.00 83.94 315 LEU A CA 1
ATOM 2581 C C . LEU A 1 315 ? -18.168 18.107 9.044 1.00 83.94 315 LEU A C 1
ATOM 2583 O O . LEU A 1 315 ? -19.082 17.295 8.939 1.00 83.94 315 LEU A O 1
ATOM 2587 N N . LEU A 1 316 ? -16.932 17.751 9.416 1.00 85.94 316 LEU A N 1
ATOM 2588 C CA . LEU A 1 316 ? -16.538 16.390 9.812 1.00 85.94 316 LEU A CA 1
ATOM 2589 C C . LEU A 1 316 ? -17.325 15.883 11.037 1.00 85.94 316 LEU A C 1
ATOM 2591 O O . LEU A 1 316 ? -17.735 14.726 11.063 1.00 85.94 316 LEU A O 1
ATOM 2595 N N . LEU A 1 317 ? -17.606 16.741 12.024 1.00 87.06 317 LEU A N 1
ATOM 2596 C CA . LEU A 1 317 ? -18.372 16.349 13.221 1.00 87.06 317 LEU A CA 1
ATOM 2597 C C . LEU A 1 317 ? -19.841 15.975 12.936 1.00 87.06 317 LEU A C 1
ATOM 2599 O O . LEU A 1 317 ? -20.524 15.494 13.835 1.00 87.06 317 LEU A O 1
ATOM 2603 N N . LYS A 1 318 ? -20.344 16.171 11.706 1.00 86.31 318 LYS A N 1
ATOM 2604 C CA . LYS A 1 318 ? -21.677 15.694 11.307 1.00 86.31 318 LYS A CA 1
ATOM 2605 C C . LYS A 1 318 ? -21.765 14.161 11.231 1.00 86.31 318 LYS A C 1
ATOM 2607 O O . LYS A 1 318 ? -22.844 13.616 11.431 1.00 86.31 318 LYS A O 1
ATOM 2612 N N . PHE A 1 319 ? -20.666 13.475 10.908 1.00 86.38 319 PHE A N 1
ATOM 2613 C CA . PHE A 1 319 ? -20.645 12.034 10.628 1.00 86.38 319 PHE A CA 1
ATOM 2614 C C . PHE A 1 319 ? -20.516 11.199 11.920 1.00 86.38 319 PHE A C 1
ATOM 2616 O O . PHE A 1 319 ? -19.552 10.463 12.119 1.00 86.38 319 PHE A O 1
ATOM 2623 N N . THR A 1 320 ? -21.478 11.321 12.837 1.00 87.56 320 THR A N 1
ATOM 2624 C CA . THR A 1 320 ? -21.436 10.709 14.187 1.00 87.56 320 THR A CA 1
ATOM 2625 C C . THR A 1 320 ? -21.418 9.170 14.203 1.00 87.56 320 THR A C 1
ATOM 2627 O O . THR A 1 320 ? -21.050 8.560 15.211 1.00 87.56 320 THR A O 1
ATOM 2630 N N . ASN A 1 321 ? -21.774 8.534 13.085 1.00 86.56 321 ASN A N 1
ATOM 2631 C CA . ASN A 1 321 ? -21.812 7.079 12.916 1.00 86.56 321 ASN A CA 1
ATOM 2632 C C . ASN A 1 321 ? -20.514 6.473 12.339 1.00 86.56 321 ASN A C 1
ATOM 2634 O O . ASN A 1 321 ? -20.475 5.267 12.080 1.00 86.56 321 ASN A O 1
ATOM 2638 N N . LEU A 1 322 ? -19.446 7.267 12.170 1.00 89.62 322 LEU A N 1
ATOM 2639 C CA . LEU A 1 322 ? -18.143 6.762 11.725 1.00 89.62 322 LEU A CA 1
ATOM 2640 C C . LEU A 1 322 ? -17.572 5.713 12.690 1.00 89.62 322 LEU A C 1
ATOM 2642 O O . LEU A 1 322 ? -17.461 5.944 13.896 1.00 89.62 322 LEU A O 1
ATOM 2646 N N . THR A 1 323 ? -17.140 4.585 12.125 1.00 92.31 323 THR A N 1
ATOM 2647 C CA . THR A 1 323 ? -16.343 3.556 12.808 1.00 92.31 323 THR A CA 1
ATOM 2648 C C . THR A 1 323 ? -14.884 3.578 12.353 1.00 92.31 323 THR A C 1
ATOM 2650 O O . THR A 1 323 ? -14.004 3.217 13.129 1.00 92.31 323 THR A O 1
ATOM 2653 N N . SER A 1 324 ? -14.609 4.050 11.132 1.00 92.75 324 SER A N 1
ATOM 2654 C CA . SER A 1 324 ? -13.262 4.225 10.591 1.00 92.75 324 SER A CA 1
ATOM 2655 C C . SER A 1 324 ? -13.019 5.658 10.126 1.00 92.75 324 SER A C 1
ATOM 2657 O O . SER A 1 324 ? -13.808 6.220 9.362 1.00 92.75 324 SER A O 1
ATOM 2659 N N . LEU A 1 325 ? -11.906 6.240 10.570 1.00 92.56 325 LEU A N 1
ATOM 2660 C CA . LEU A 1 325 ? -11.460 7.573 10.178 1.00 92.56 325 LEU A CA 1
ATOM 2661 C C . LEU A 1 325 ? -9.963 7.554 9.847 1.00 92.56 325 LEU A C 1
ATOM 2663 O O . LEU A 1 325 ? -9.153 7.082 10.642 1.00 92.56 325 LEU A O 1
ATOM 2667 N N . ASN A 1 326 ? -9.581 8.109 8.697 1.00 90.69 326 ASN A N 1
ATOM 2668 C CA . ASN A 1 326 ? -8.184 8.282 8.303 1.00 90.69 326 ASN A CA 1
ATOM 2669 C C . ASN A 1 326 ? -7.870 9.770 8.085 1.00 90.69 326 ASN A C 1
ATOM 2671 O O . ASN A 1 326 ? -8.393 10.400 7.166 1.00 90.69 326 ASN A O 1
ATOM 2675 N N . LEU A 1 327 ? -7.003 10.320 8.941 1.00 89.69 327 LEU A N 1
ATOM 2676 C CA . LEU A 1 327 ? -6.510 11.703 8.902 1.00 89.69 327 LEU A CA 1
ATOM 2677 C C . LEU A 1 327 ? -5.017 11.780 8.532 1.00 89.69 327 LEU A C 1
ATOM 2679 O O . LEU A 1 327 ? -4.381 12.805 8.785 1.00 89.69 327 LEU A O 1
ATOM 2683 N N . SER A 1 328 ? -4.437 10.710 7.981 1.00 88.00 328 SER A N 1
ATOM 2684 C CA . SER A 1 328 ? -2.991 10.603 7.757 1.00 88.00 328 SER A CA 1
ATOM 2685 C C . SER A 1 328 ? -2.419 11.749 6.914 1.00 88.00 328 SER A C 1
ATOM 2687 O O . SER A 1 328 ? -2.954 12.129 5.871 1.00 88.00 328 SER A O 1
ATOM 2689 N N . GLY A 1 329 ? -1.293 12.302 7.367 1.00 80.44 329 GLY A N 1
ATOM 2690 C CA . GLY A 1 329 ? -0.601 13.425 6.732 1.00 80.44 329 GLY A CA 1
ATOM 2691 C C . GLY A 1 329 ? -1.314 14.778 6.839 1.00 80.44 329 GLY A C 1
ATOM 2692 O O . GLY A 1 329 ? -1.001 15.673 6.059 1.00 80.44 329 GLY A O 1
ATOM 2693 N N . THR A 1 330 ? -2.260 14.952 7.769 1.00 79.94 330 THR A N 1
ATOM 2694 C CA . THR A 1 330 ? -2.879 16.263 8.043 1.00 79.94 330 THR A CA 1
ATOM 2695 C C . THR A 1 330 ? -2.155 17.019 9.166 1.00 79.94 330 THR A C 1
ATOM 2697 O O . THR A 1 330 ? -1.685 16.423 10.135 1.00 79.94 330 THR A O 1
ATOM 2700 N N . ASP A 1 331 ? -2.107 18.355 9.085 1.00 75.50 331 ASP A N 1
ATOM 2701 C CA . ASP A 1 331 ? -1.584 19.241 10.149 1.00 75.50 331 ASP A CA 1
ATOM 2702 C C . ASP A 1 331 ? -2.595 19.418 11.305 1.00 75.50 331 ASP A C 1
ATOM 2704 O O . ASP A 1 331 ? -2.837 20.514 11.811 1.00 75.50 331 ASP A O 1
ATOM 2708 N N . ILE A 1 332 ? -3.259 18.332 11.707 1.00 81.81 332 ILE A N 1
ATOM 2709 C CA . ILE A 1 332 ? -4.197 18.354 12.826 1.00 81.81 332 ILE A CA 1
ATOM 2710 C C . ILE A 1 332 ? -3.443 18.579 14.146 1.00 81.81 332 ILE A C 1
ATOM 2712 O O . ILE A 1 332 ? -2.450 17.918 14.453 1.00 81.81 332 ILE A O 1
ATOM 2716 N N . LYS A 1 333 ? -3.938 19.526 14.949 1.00 84.44 333 LYS A N 1
ATOM 2717 C CA . LYS A 1 333 ? -3.394 19.851 16.275 1.00 84.44 333 LYS A CA 1
ATOM 2718 C C . LYS A 1 333 ? -4.271 19.296 17.390 1.00 84.44 333 LYS A C 1
ATOM 2720 O O . LYS A 1 333 ? -5.464 19.064 17.193 1.00 84.44 333 LYS A O 1
ATOM 2725 N N . ASN A 1 334 ? -3.686 19.166 18.581 1.00 88.44 334 ASN A N 1
ATOM 2726 C CA . ASN A 1 334 ? -4.342 18.605 19.763 1.00 88.44 334 ASN A CA 1
ATOM 2727 C C . ASN A 1 334 ? -5.782 19.101 20.023 1.00 88.44 334 ASN A C 1
ATOM 2729 O O . ASN A 1 334 ? -6.654 18.243 20.095 1.00 88.44 334 ASN A O 1
ATOM 2733 N N . PRO A 1 335 ? -6.096 20.415 20.039 1.00 87.38 335 PRO A N 1
ATOM 2734 C CA . PRO A 1 335 ? -7.467 20.879 20.278 1.00 87.38 335 PRO A CA 1
ATOM 2735 C C . PRO A 1 335 ? -8.499 20.328 19.279 1.00 87.38 335 PRO A C 1
ATOM 2737 O O . PRO A 1 335 ? -9.606 19.964 19.666 1.00 87.38 335 PRO A O 1
ATOM 2740 N N . CYS A 1 336 ? -8.132 20.219 17.998 1.00 86.12 336 CYS A N 1
ATOM 2741 C CA . CYS A 1 336 ? -8.990 19.647 16.959 1.00 86.12 336 CYS A CA 1
ATOM 2742 C C . CYS A 1 336 ? -9.145 18.128 17.135 1.00 86.12 336 CYS A C 1
ATOM 2744 O O . CYS A 1 336 ? -10.246 17.600 17.006 1.00 86.12 336 CYS A O 1
ATOM 2746 N N . PHE A 1 337 ? -8.052 17.434 17.462 1.00 90.19 337 PHE A N 1
ATOM 2747 C CA . PHE A 1 337 ? -8.039 15.996 17.748 1.00 90.19 337 PHE A CA 1
ATOM 2748 C C . PHE A 1 337 ? -8.916 15.642 18.962 1.00 90.19 337 PHE A C 1
ATOM 2750 O O . PHE A 1 337 ? -9.722 14.714 18.888 1.00 90.19 337 PHE A O 1
ATOM 2757 N N . ASP A 1 338 ? -8.833 16.426 20.037 1.00 90.00 338 ASP A N 1
ATOM 2758 C CA . ASP A 1 338 ? -9.643 16.239 21.239 1.00 90.00 338 ASP A CA 1
ATOM 2759 C C . ASP A 1 338 ? -11.137 16.457 20.934 1.00 90.00 338 ASP A C 1
ATOM 2761 O O . ASP A 1 338 ? -11.974 15.657 21.349 1.00 90.00 338 ASP A O 1
ATOM 2765 N N . ILE A 1 339 ? -11.486 17.475 20.134 1.00 89.94 339 ILE A N 1
ATOM 2766 C CA . ILE A 1 339 ? -12.864 17.710 19.658 1.00 89.94 339 ILE A CA 1
ATOM 2767 C C . ILE A 1 339 ? -13.391 16.532 18.817 1.00 89.94 339 ILE A C 1
ATOM 2769 O O . ILE A 1 339 ? -14.539 16.125 19.006 1.00 89.94 339 ILE A O 1
ATOM 2773 N N . ILE A 1 340 ? -12.573 15.959 17.924 1.00 91.19 340 ILE A N 1
ATOM 2774 C CA . ILE A 1 340 ? -12.949 14.785 17.115 1.00 91.19 340 ILE A CA 1
ATOM 2775 C C . ILE A 1 340 ? -13.262 13.588 18.016 1.00 91.19 340 ILE A C 1
ATOM 2777 O O . ILE A 1 340 ? -14.347 13.018 17.915 1.00 91.19 340 ILE A O 1
ATOM 2781 N N . ILE A 1 341 ? -12.359 13.241 18.937 1.00 92.25 341 ILE A N 1
ATOM 2782 C CA . ILE A 1 341 ? -12.547 12.107 19.854 1.00 92.25 341 ILE A CA 1
ATOM 2783 C C . ILE A 1 341 ? -13.737 12.316 20.805 1.00 92.25 341 ILE A C 1
ATOM 2785 O O . ILE A 1 341 ? -14.424 11.358 21.147 1.00 92.25 341 ILE A O 1
ATOM 2789 N N . ASN A 1 342 ? -14.027 13.560 21.193 1.00 89.88 342 ASN A N 1
ATOM 2790 C CA . ASN A 1 342 ? -15.199 13.908 22.001 1.00 89.88 342 ASN A CA 1
ATOM 2791 C C . ASN A 1 342 ? -16.538 13.811 21.244 1.00 89.88 342 ASN A C 1
ATOM 2793 O O . ASN A 1 342 ? -17.580 13.914 21.885 1.00 89.88 342 ASN A O 1
ATOM 2797 N N . SER A 1 343 ? -16.521 13.675 19.914 1.00 90.19 343 SER A N 1
ATOM 2798 C CA . SER A 1 343 ? -17.727 13.698 19.068 1.00 90.19 343 SER A CA 1
ATOM 2799 C C . SER A 1 343 ? -17.959 12.383 18.318 1.00 90.19 343 SER A C 1
ATOM 2801 O O . SER A 1 343 ? -19.100 12.005 18.069 1.00 90.19 343 SER A O 1
ATOM 2803 N N . LEU A 1 344 ? -16.883 11.687 17.940 1.00 91.12 344 LEU A N 1
ATOM 2804 C CA . LEU A 1 344 ? -16.911 10.450 17.157 1.00 91.12 344 LEU A CA 1
ATOM 2805 C C . LEU A 1 344 ? -16.629 9.238 18.053 1.00 91.12 344 LEU A C 1
ATOM 2807 O O . LEU A 1 344 ? -15.672 8.489 17.859 1.00 91.12 344 LEU A O 1
ATOM 2811 N N . GLU A 1 345 ? -17.484 9.033 19.054 1.00 87.81 345 GLU A N 1
ATOM 2812 C CA . GLU A 1 345 ? -17.311 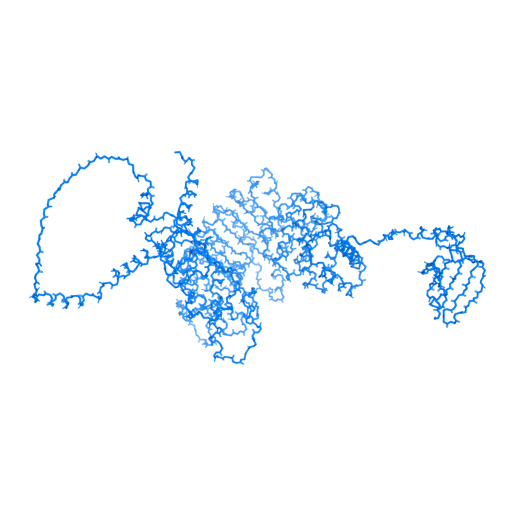7.978 20.063 1.00 87.81 345 GLU A CA 1
ATOM 2813 C C . GLU A 1 345 ? -17.427 6.545 19.509 1.00 87.81 345 GLU A C 1
ATOM 2815 O O . GLU A 1 345 ? -17.257 5.589 20.262 1.00 87.81 345 GLU A O 1
ATOM 2820 N N . ASN A 1 346 ? -17.758 6.356 18.227 1.00 91.00 346 ASN A N 1
ATOM 2821 C CA . ASN A 1 346 ? -17.981 5.050 17.594 1.00 91.00 346 ASN A CA 1
ATOM 2822 C C . ASN A 1 346 ? -16.777 4.493 16.819 1.00 91.00 346 ASN A C 1
ATOM 2824 O O . ASN A 1 346 ? -16.858 3.370 16.318 1.00 91.00 346 ASN A O 1
ATOM 2828 N N . LEU A 1 347 ? -15.662 5.226 16.774 1.00 95.19 347 LEU A N 1
ATOM 2829 C CA . LEU A 1 347 ? -14.447 4.806 16.080 1.00 95.19 347 LEU A CA 1
ATOM 2830 C C . LEU A 1 347 ? -13.854 3.515 16.678 1.00 95.19 347 LEU A C 1
ATOM 2832 O O . LEU A 1 347 ? -13.466 3.474 17.848 1.00 95.19 347 LEU A O 1
ATOM 2836 N N . ASP A 1 348 ? -13.742 2.475 15.847 1.00 96.19 348 ASP A N 1
ATOM 2837 C CA . ASP A 1 348 ? -12.951 1.267 16.111 1.00 96.19 348 ASP A CA 1
ATOM 2838 C C . ASP A 1 348 ? -11.641 1.217 15.304 1.00 96.19 348 ASP A C 1
ATOM 2840 O O . ASP A 1 348 ? -10.746 0.433 15.630 1.00 96.19 348 ASP A O 1
ATOM 2844 N N . THR A 1 349 ? -11.505 2.098 14.310 1.00 97.06 349 THR A N 1
ATOM 2845 C CA . THR A 1 349 ? -10.375 2.190 13.383 1.00 97.06 349 THR A CA 1
ATOM 2846 C C . THR A 1 349 ? -9.956 3.655 13.224 1.00 97.06 349 THR A C 1
ATOM 2848 O O . THR A 1 349 ? -10.767 4.490 12.820 1.00 97.06 349 THR A O 1
ATOM 2851 N N . PHE A 1 350 ? -8.703 3.997 13.545 1.00 96.69 350 PHE A N 1
ATOM 2852 C CA . PHE A 1 350 ? -8.209 5.378 13.450 1.00 96.69 350 PHE A CA 1
ATOM 2853 C C . PHE A 1 350 ? -6.781 5.462 12.886 1.00 96.69 350 PHE A C 1
ATOM 2855 O O . PHE A 1 350 ? -5.839 4.921 13.469 1.00 96.69 350 PHE A O 1
ATOM 2862 N N . ASP A 1 351 ? -6.611 6.170 11.766 1.00 95.25 351 ASP A N 1
ATOM 2863 C CA . ASP A 1 351 ? -5.300 6.501 11.195 1.00 95.25 351 ASP A CA 1
ATOM 2864 C C . ASP A 1 351 ? -4.931 7.969 11.459 1.00 95.25 351 ASP A C 1
ATOM 2866 O O . ASP A 1 351 ? -5.647 8.892 11.055 1.00 95.25 351 ASP A O 1
ATOM 2870 N N . LEU A 1 352 ? -3.794 8.170 12.124 1.00 94.06 352 LEU A N 1
ATOM 2871 C CA . LEU A 1 352 ? -3.180 9.463 12.437 1.00 94.06 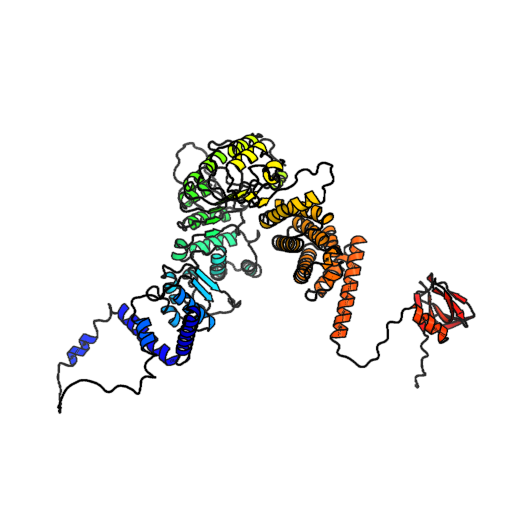352 LEU A CA 1
ATOM 2872 C C . LEU A 1 352 ? -1.747 9.553 11.887 1.00 94.06 352 LEU A C 1
ATOM 2874 O O . LEU A 1 352 ? -0.964 10.404 12.313 1.00 94.06 352 LEU A O 1
ATOM 2878 N N . SER A 1 353 ? -1.361 8.663 10.976 1.00 92.12 353 SER A N 1
ATOM 2879 C CA . SER A 1 353 ? 0.031 8.533 10.566 1.00 92.12 353 SER A CA 1
ATOM 2880 C C . SER A 1 353 ? 0.576 9.795 9.894 1.00 92.12 353 SER A C 1
ATOM 2882 O O . SER A 1 353 ? -0.081 10.468 9.104 1.00 92.12 353 SER A O 1
ATOM 2884 N N . SER A 1 354 ? 1.814 10.145 10.233 1.00 87.25 354 SER A N 1
ATOM 2885 C CA . SER A 1 354 ? 2.490 11.401 9.891 1.00 87.25 354 SER A CA 1
ATOM 2886 C C . SER A 1 354 ? 1.816 12.690 10.397 1.00 87.25 354 SER A C 1
ATOM 2888 O O . SER A 1 354 ? 2.287 13.772 10.050 1.00 87.25 354 SER A O 1
ATOM 2890 N N . CYS A 1 355 ? 0.802 12.630 11.274 1.00 87.50 355 CYS A N 1
ATOM 2891 C CA . CYS A 1 355 ? 0.240 13.810 11.954 1.00 87.50 355 CYS A CA 1
ATOM 2892 C C . CYS A 1 355 ? 1.187 14.321 13.060 1.00 87.50 355 CYS A C 1
ATOM 2894 O O . CYS A 1 355 ? 0.876 14.279 14.252 1.00 87.50 355 CYS A O 1
ATOM 2896 N N . ARG A 1 356 ? 2.375 14.803 12.662 1.00 85.00 356 ARG A N 1
ATOM 2897 C CA . ARG A 1 356 ? 3.467 15.281 13.540 1.00 85.00 356 ARG A CA 1
ATOM 2898 C C . ARG A 1 356 ? 3.043 16.371 14.532 1.00 85.00 356 ARG A C 1
ATOM 2900 O O . ARG A 1 356 ? 3.737 16.573 15.530 1.00 85.00 356 ARG A O 1
ATOM 2907 N N . SER A 1 357 ? 1.954 17.086 14.254 1.00 83.31 357 SER A N 1
ATOM 2908 C CA . SER A 1 357 ? 1.451 18.210 15.054 1.00 83.31 357 SER A CA 1
ATOM 2909 C C . SER A 1 357 ? 0.593 17.801 16.259 1.00 83.31 357 SER A C 1
ATOM 2911 O O . SER A 1 357 ? 0.415 18.615 17.168 1.00 83.31 357 SER A O 1
ATOM 2913 N N . ILE A 1 358 ? 0.134 16.545 16.336 1.00 86.81 358 ILE A N 1
ATOM 2914 C CA . ILE A 1 358 ? -0.369 15.966 17.590 1.00 86.81 358 ILE A CA 1
ATOM 2915 C C . ILE A 1 358 ? 0.844 15.580 18.443 1.00 86.81 358 ILE A C 1
ATOM 2917 O O . ILE A 1 358 ? 1.735 14.878 17.965 1.00 86.81 358 ILE A O 1
ATOM 2921 N N . LYS A 1 359 ? 0.884 16.038 19.701 1.00 85.94 359 LYS A N 1
ATOM 2922 C CA . LYS A 1 359 ? 1.941 15.695 20.675 1.00 85.94 359 LYS A CA 1
ATOM 2923 C C . LYS A 1 359 ? 1.418 14.897 21.869 1.00 85.94 359 LYS A C 1
ATOM 2925 O O . LYS A 1 359 ? 2.189 14.169 22.497 1.00 85.94 359 LYS A O 1
ATOM 2930 N N . PHE A 1 360 ? 0.130 15.041 22.182 1.00 89.62 360 PHE A N 1
ATOM 2931 C CA . PHE A 1 360 ? -0.532 14.441 23.342 1.00 89.62 360 PHE A CA 1
ATOM 2932 C C . PHE A 1 360 ? -1.684 13.546 22.874 1.00 89.62 360 PHE A C 1
ATOM 2934 O O . PHE A 1 360 ? -2.406 13.911 21.951 1.00 89.62 360 PHE A O 1
ATOM 2941 N N . PHE A 1 361 ? -1.881 12.388 23.504 1.00 93.19 361 PHE A N 1
ATOM 2942 C CA . PHE A 1 361 ? -2.812 11.359 23.006 1.00 93.19 361 PHE A CA 1
ATOM 2943 C C . PHE A 1 361 ? -3.843 10.899 24.051 1.00 93.19 361 PHE A C 1
ATOM 2945 O O . PHE A 1 361 ? -4.548 9.917 23.835 1.00 93.19 361 PHE A O 1
ATOM 2952 N N . HIS A 1 362 ? -3.949 11.606 25.185 1.00 93.38 362 HIS A N 1
ATOM 2953 C CA . HIS A 1 362 ? -4.778 11.213 26.334 1.00 93.38 362 HIS A CA 1
ATOM 2954 C C . HIS A 1 362 ? -6.239 10.913 25.960 1.00 93.38 362 HIS A C 1
ATOM 2956 O O . HIS A 1 362 ? -6.816 9.941 26.445 1.00 93.38 362 HIS A O 1
ATOM 2962 N N . SER A 1 363 ? -6.815 11.687 25.038 1.00 92.62 363 SER A N 1
ATOM 2963 C CA . SER A 1 363 ? -8.198 11.515 24.584 1.00 92.62 363 SER A CA 1
ATOM 2964 C C . SER A 1 363 ? -8.492 10.125 23.998 1.00 92.62 363 SER A C 1
ATOM 2966 O O . SER A 1 363 ? -9.619 9.657 24.149 1.00 92.62 363 SER A O 1
ATOM 2968 N N . LEU A 1 364 ? -7.502 9.397 23.445 1.00 95.25 364 LEU A N 1
ATOM 2969 C CA . LEU A 1 364 ? -7.684 8.013 22.958 1.00 95.25 364 LEU A CA 1
ATOM 2970 C C . LEU A 1 364 ? -8.273 7.067 24.018 1.00 95.25 364 LEU A C 1
ATOM 2972 O O . LEU A 1 364 ? -8.941 6.097 23.662 1.00 95.25 364 LEU A O 1
ATOM 2976 N N . LEU A 1 365 ? -8.083 7.356 25.312 1.00 94.44 365 LEU A N 1
ATOM 2977 C CA . LEU A 1 365 ? -8.675 6.586 26.409 1.00 94.44 365 LEU A CA 1
ATOM 2978 C C . LEU A 1 365 ? -10.211 6.522 26.336 1.00 94.44 365 LEU A C 1
ATOM 2980 O O . LEU A 1 365 ? -10.789 5.530 26.780 1.00 94.44 365 LEU A O 1
ATOM 2984 N N . LYS A 1 366 ? -10.878 7.508 25.717 1.00 93.88 366 LYS A N 1
ATOM 2985 C CA . LYS A 1 366 ? -12.333 7.481 25.479 1.00 93.88 366 LYS A CA 1
ATOM 2986 C C . LYS A 1 366 ? -12.766 6.371 24.518 1.00 93.88 366 LYS A C 1
ATOM 2988 O O . LYS A 1 366 ? -13.847 5.816 24.680 1.00 93.88 366 LYS A O 1
ATOM 2993 N N . LEU A 1 367 ? -11.906 5.993 23.571 1.00 94.50 367 LEU A N 1
ATOM 2994 C CA . LEU A 1 367 ? -12.154 4.892 22.635 1.00 94.50 367 LEU A CA 1
ATOM 2995 C C . LEU A 1 367 ? -11.642 3.532 23.149 1.00 94.50 367 LEU A C 1
ATOM 2997 O O . LEU A 1 367 ? -11.759 2.537 22.439 1.00 94.50 367 LEU A O 1
ATOM 3001 N N . SER A 1 368 ? -11.094 3.446 24.369 1.00 93.56 368 SER A N 1
ATOM 3002 C CA . SER A 1 368 ? -10.393 2.252 24.891 1.00 93.56 368 SER A CA 1
ATOM 3003 C C . SER A 1 368 ? -11.189 0.938 24.873 1.00 93.56 368 SER A C 1
ATOM 3005 O O . SER A 1 368 ? -10.583 -0.134 24.834 1.00 93.56 368 SER A O 1
ATOM 3007 N N . LEU A 1 369 ? -12.525 1.006 24.870 1.00 93.56 369 LEU A N 1
ATOM 3008 C CA . LEU A 1 369 ? -13.431 -0.149 24.795 1.00 93.56 369 LEU A CA 1
ATOM 3009 C C . LEU A 1 369 ? -13.850 -0.538 23.363 1.00 93.56 369 LEU A C 1
ATOM 3011 O O . LEU A 1 369 ? -14.453 -1.594 23.179 1.00 93.56 369 LEU A O 1
ATOM 3015 N N . LYS A 1 370 ? -13.572 0.308 22.360 1.00 94.25 370 LYS A N 1
ATOM 3016 C CA . LYS A 1 370 ? -13.996 0.127 20.957 1.00 94.25 370 LYS A CA 1
ATOM 3017 C C . LYS A 1 370 ? -12.825 0.018 19.978 1.00 94.25 370 LYS A C 1
ATOM 3019 O O . LYS A 1 370 ? -12.933 -0.743 19.022 1.00 94.25 370 LYS A O 1
ATOM 3024 N N . LEU A 1 371 ? -11.729 0.744 20.209 1.00 97.06 371 LEU A N 1
ATOM 3025 C CA . LEU A 1 371 ? -10.597 0.869 19.288 1.00 97.06 371 LEU A CA 1
ATOM 3026 C C . LEU A 1 371 ? -9.855 -0.467 19.107 1.00 97.06 371 LEU A C 1
ATOM 3028 O O . LEU A 1 371 ? -9.262 -0.996 20.048 1.00 97.06 371 LEU A O 1
ATOM 3032 N N . LYS A 1 372 ? -9.884 -0.987 17.876 1.00 98.12 372 LYS A N 1
ATOM 3033 C CA . LYS A 1 372 ? -9.223 -2.225 17.428 1.00 98.12 372 LYS A CA 1
ATOM 3034 C C . LYS A 1 372 ? -8.012 -1.939 16.547 1.00 98.12 372 LYS A C 1
ATOM 3036 O O . LYS A 1 372 ? -7.069 -2.723 16.554 1.00 98.12 372 LYS A O 1
ATOM 3041 N N . TRP A 1 373 ? -8.029 -0.848 15.787 1.00 98.44 373 TRP A N 1
ATOM 3042 C CA . TRP A 1 373 ? -6.995 -0.530 14.807 1.00 98.44 373 TRP A CA 1
ATOM 3043 C C . TRP A 1 373 ? -6.529 0.913 14.990 1.00 98.44 373 TRP A C 1
ATOM 3045 O O . TRP A 1 373 ? -7.337 1.841 14.936 1.00 98.44 373 TRP A O 1
ATOM 3055 N N . LEU A 1 374 ? -5.231 1.099 15.234 1.00 98.44 374 LEU A N 1
ATOM 3056 C CA . LEU A 1 374 ? -4.622 2.406 15.472 1.00 98.44 374 LEU A CA 1
ATOM 3057 C C . LEU A 1 374 ? -3.282 2.519 14.733 1.00 98.44 374 LEU A C 1
ATOM 3059 O O . LEU A 1 374 ? -2.348 1.768 15.014 1.00 98.44 374 LEU A O 1
ATOM 3063 N N . ASN A 1 375 ? -3.175 3.488 13.824 1.00 97.56 375 ASN A N 1
ATOM 3064 C CA . ASN A 1 375 ? -1.935 3.790 13.109 1.00 97.56 375 ASN A CA 1
ATOM 3065 C C . ASN A 1 375 ? -1.369 5.150 13.550 1.00 97.56 375 ASN A C 1
ATOM 3067 O O . ASN A 1 375 ? -1.974 6.196 13.311 1.00 97.56 375 ASN A O 1
ATOM 3071 N N . LEU A 1 376 ? -0.196 5.110 14.187 1.00 96.00 376 LEU A N 1
ATOM 3072 C CA . LEU A 1 376 ? 0.606 6.249 14.641 1.00 96.00 376 LEU A CA 1
ATOM 3073 C C . LEU A 1 376 ? 1.977 6.297 13.935 1.00 96.00 376 LEU A C 1
ATOM 3075 O O . LEU A 1 376 ? 2.903 6.930 14.453 1.00 96.00 376 LEU A O 1
ATOM 3079 N N . TYR A 1 377 ? 2.132 5.640 12.773 1.00 94.00 377 TYR A N 1
ATOM 3080 C CA . TYR A 1 377 ? 3.368 5.689 11.982 1.00 94.00 377 TYR A CA 1
ATOM 3081 C C . TYR A 1 377 ? 3.832 7.140 11.831 1.00 94.00 377 TYR A C 1
ATOM 3083 O O . TYR A 1 377 ? 3.066 7.990 11.377 1.00 94.00 377 TYR A O 1
ATOM 3091 N N . ASN A 1 378 ? 5.090 7.431 12.166 1.00 90.00 378 ASN A N 1
ATOM 3092 C CA . ASN A 1 378 ? 5.727 8.729 11.923 1.00 90.00 378 ASN A CA 1
ATOM 3093 C C . ASN A 1 378 ? 5.086 9.920 12.696 1.00 90.00 378 ASN A C 1
ATOM 3095 O O . ASN A 1 378 ? 5.261 11.083 12.313 1.00 90.00 378 ASN A O 1
ATOM 3099 N N . CYS A 1 379 ? 4.342 9.644 13.778 1.00 89.69 379 CYS A N 1
ATOM 3100 C CA . CYS A 1 379 ? 3.868 10.631 14.761 1.00 89.69 379 CYS A CA 1
ATOM 3101 C C . CYS A 1 379 ? 4.986 11.106 15.714 1.00 89.69 379 CYS A C 1
ATOM 3103 O O . CYS A 1 379 ? 6.079 10.545 15.760 1.00 89.69 379 CYS A O 1
ATOM 3105 N N . CYS A 1 380 ? 4.708 12.144 16.515 1.00 85.75 380 CYS A N 1
ATOM 3106 C CA . CYS A 1 380 ? 5.637 12.662 17.525 1.00 85.75 380 CYS A CA 1
ATOM 3107 C C . CYS A 1 380 ? 5.030 12.584 18.932 1.00 85.75 380 CYS A C 1
ATOM 3109 O O . CYS A 1 380 ? 4.073 13.293 19.226 1.00 85.75 380 CYS A O 1
ATOM 3111 N N . PHE A 1 381 ? 5.618 11.797 19.831 1.00 86.56 381 PHE A N 1
ATOM 3112 C CA . PHE A 1 381 ? 5.136 11.667 21.211 1.00 86.56 381 PHE A CA 1
ATOM 3113 C C . PHE A 1 381 ? 5.890 12.619 22.150 1.00 86.56 381 PHE A C 1
ATOM 3115 O O . PHE A 1 381 ? 7.120 12.629 22.147 1.00 86.56 381 PHE A O 1
ATOM 3122 N N . ASN A 1 382 ? 5.185 13.403 22.977 1.00 84.25 382 ASN A N 1
ATOM 3123 C CA . ASN A 1 382 ? 5.839 14.102 24.087 1.00 84.25 382 ASN A CA 1
ATOM 3124 C C . ASN A 1 382 ? 5.966 13.161 25.298 1.00 84.25 382 ASN A C 1
ATOM 3126 O O . ASN A 1 382 ? 4.987 12.879 25.988 1.00 84.25 382 ASN A O 1
ATOM 3130 N N . MET A 1 383 ? 7.192 12.707 25.558 1.00 82.12 383 MET A N 1
ATOM 3131 C CA . MET A 1 383 ? 7.518 11.759 26.627 1.00 82.12 383 MET A CA 1
ATOM 3132 C C . MET A 1 383 ? 7.694 12.399 28.017 1.00 82.12 383 MET A C 1
ATOM 3134 O O . MET A 1 383 ? 7.840 11.677 28.994 1.00 82.12 383 MET A O 1
ATOM 3138 N N . GLN A 1 384 ? 7.622 13.731 28.147 1.00 81.38 384 GLN A N 1
ATOM 3139 C CA . GLN A 1 384 ? 7.614 14.414 29.454 1.00 81.38 384 GLN A CA 1
ATOM 3140 C C . GLN A 1 384 ? 6.253 14.353 30.169 1.00 81.38 384 GLN A C 1
ATOM 3142 O O . GLN A 1 384 ? 6.156 14.734 31.335 1.00 81.38 384 GLN A O 1
ATOM 3147 N N . GLN A 1 385 ? 5.181 13.946 29.480 1.00 77.69 385 GLN A N 1
ATOM 3148 C CA . GLN A 1 385 ? 3.833 13.950 30.049 1.00 77.69 385 GLN A CA 1
ATOM 3149 C C . GLN A 1 385 ? 3.500 12.676 30.820 1.00 77.69 385 GLN A C 1
ATOM 3151 O O . GLN A 1 385 ? 3.819 11.574 30.392 1.00 77.69 385 GLN A O 1
ATOM 3156 N N . ASN A 1 386 ? 2.733 12.833 31.899 1.00 78.81 386 ASN A N 1
ATOM 3157 C CA . ASN A 1 386 ? 2.048 11.735 32.570 1.00 78.81 386 ASN A CA 1
ATOM 3158 C C . ASN A 1 386 ? 0.533 11.851 32.315 1.00 78.81 386 ASN A C 1
ATOM 3160 O O . ASN A 1 386 ? -0.043 12.878 32.680 1.00 78.81 386 ASN A O 1
ATOM 3164 N N . PRO A 1 387 ? -0.132 10.837 31.725 1.00 86.19 387 PRO A N 1
ATOM 3165 C CA . PRO A 1 387 ? 0.426 9.587 31.189 1.00 86.19 387 PRO A CA 1
ATOM 3166 C C . PRO A 1 387 ? 1.182 9.773 29.856 1.00 86.19 387 PRO A C 1
ATOM 3168 O O . PRO A 1 387 ? 0.717 10.502 28.980 1.00 86.19 387 PRO A O 1
ATOM 3171 N N . THR A 1 388 ? 2.297 9.052 29.664 1.00 89.88 388 THR A N 1
ATOM 3172 C CA . THR A 1 388 ? 2.979 8.968 28.352 1.00 89.88 388 THR A CA 1
ATOM 3173 C C . THR A 1 388 ? 2.154 8.141 27.354 1.00 89.88 388 THR A C 1
ATOM 3175 O O . THR A 1 388 ? 1.210 7.442 27.738 1.00 89.88 388 THR A O 1
ATOM 3178 N N . ILE A 1 389 ? 2.529 8.149 26.066 1.00 91.56 389 ILE A N 1
ATOM 3179 C CA . ILE A 1 389 ? 1.854 7.341 25.032 1.00 91.56 389 ILE A CA 1
ATOM 3180 C C . ILE A 1 389 ? 1.754 5.855 25.416 1.00 91.56 389 ILE A C 1
ATOM 3182 O O . ILE A 1 389 ? 0.691 5.264 25.267 1.00 91.56 389 ILE A O 1
ATOM 3186 N N . TYR A 1 390 ? 2.799 5.259 25.996 1.00 91.81 390 TYR A N 1
ATOM 3187 C CA . TYR A 1 390 ? 2.789 3.843 26.379 1.00 91.81 390 TYR A CA 1
ATOM 3188 C C . TYR A 1 390 ? 1.819 3.540 27.531 1.00 91.81 390 TYR A C 1
ATOM 3190 O O . TYR A 1 390 ? 1.144 2.512 27.513 1.00 91.81 390 TYR A O 1
ATOM 3198 N N . HIS A 1 391 ? 1.666 4.465 28.485 1.00 90.94 391 HIS A N 1
ATOM 3199 C CA . HIS A 1 391 ? 0.655 4.360 29.543 1.00 90.94 391 HIS A CA 1
ATOM 3200 C C . HIS A 1 391 ? -0.778 4.437 28.987 1.00 90.94 391 HIS A C 1
ATOM 3202 O O . HIS A 1 391 ? -1.681 3.807 29.537 1.00 90.94 391 HIS A O 1
ATOM 3208 N N . ILE A 1 392 ? -0.990 5.183 27.896 1.00 93.62 392 ILE A N 1
ATOM 3209 C CA . ILE A 1 392 ? -2.274 5.248 27.182 1.00 93.62 392 ILE A CA 1
ATOM 3210 C C . ILE A 1 392 ? -2.514 3.947 26.403 1.00 93.62 392 ILE A C 1
ATOM 3212 O O . ILE A 1 392 ? -3.562 3.325 26.572 1.00 93.62 392 ILE A O 1
ATOM 3216 N N . LEU A 1 393 ? -1.530 3.493 25.616 1.00 94.94 393 LEU A N 1
ATOM 3217 C CA . LEU A 1 393 ? -1.595 2.251 24.833 1.00 94.94 393 LEU A CA 1
ATOM 3218 C C . LEU A 1 393 ? -1.887 1.024 25.715 1.00 94.94 393 LEU A C 1
ATOM 3220 O O . LEU A 1 393 ? -2.704 0.189 25.337 1.00 94.94 393 LEU A O 1
ATOM 3224 N N . TYR A 1 394 ? -1.309 0.944 26.918 1.00 91.81 394 TYR A N 1
ATOM 3225 C CA . TYR A 1 394 ? -1.574 -0.134 27.884 1.00 91.81 394 TYR A CA 1
ATOM 3226 C C . TYR A 1 394 ? -3.065 -0.279 28.266 1.00 91.81 394 TYR A C 1
ATOM 3228 O O . TYR A 1 394 ? -3.523 -1.379 28.582 1.00 91.81 394 TYR A O 1
ATOM 3236 N N . GLN A 1 395 ? -3.854 0.801 28.200 1.00 93.31 395 GLN A N 1
ATOM 3237 C CA . GLN A 1 395 ? -5.295 0.757 28.483 1.00 93.31 395 GLN A CA 1
ATOM 3238 C C . GLN A 1 395 ? -6.150 0.344 27.271 1.00 93.31 395 GLN A C 1
ATOM 3240 O O . GLN A 1 395 ? -7.315 -0.015 27.449 1.00 93.31 395 GLN A O 1
ATOM 3245 N N . LEU A 1 396 ? -5.600 0.341 26.050 1.00 95.19 396 LEU A N 1
ATOM 3246 C CA . LEU A 1 396 ? -6.308 -0.020 24.812 1.00 95.19 396 LEU A CA 1
ATOM 3247 C C . LEU A 1 396 ? -6.404 -1.550 24.649 1.00 95.19 396 LEU A C 1
ATOM 3249 O O . LEU A 1 396 ? -5.910 -2.143 23.693 1.00 95.19 396 LEU A O 1
ATOM 3253 N N . LYS A 1 397 ? -7.048 -2.223 25.608 1.00 94.19 397 LYS A N 1
ATOM 3254 C CA . LYS A 1 397 ? -7.070 -3.697 25.730 1.00 94.19 397 LYS A CA 1
ATOM 3255 C C . LYS A 1 397 ? -7.805 -4.429 24.596 1.00 94.19 397 LYS A C 1
ATOM 3257 O O . LYS A 1 397 ? -7.727 -5.654 24.515 1.00 94.19 397 LYS A O 1
ATOM 3262 N N . TYR A 1 398 ? -8.523 -3.695 23.749 1.00 96.44 398 TYR A N 1
ATOM 3263 C CA . TYR A 1 398 ? -9.251 -4.213 22.588 1.00 96.44 398 TYR A CA 1
ATOM 3264 C C . TYR A 1 398 ? -8.469 -4.109 21.270 1.00 96.44 398 TYR A C 1
ATOM 3266 O O . TYR A 1 398 ? -8.953 -4.590 20.247 1.00 96.44 398 TYR A O 1
ATOM 3274 N N . LEU A 1 399 ? -7.265 -3.532 21.300 1.00 97.69 399 LEU A N 1
ATOM 3275 C CA . LEU A 1 399 ? -6.466 -3.258 20.115 1.00 97.69 399 LEU A CA 1
ATOM 3276 C C . LEU A 1 399 ? -5.909 -4.548 19.484 1.00 97.69 399 LEU A C 1
ATOM 3278 O O . LEU A 1 399 ? -5.226 -5.339 20.134 1.00 97.69 399 LEU A O 1
ATOM 3282 N N . GLU A 1 400 ? -6.200 -4.742 18.199 1.00 98.19 400 GLU A N 1
ATOM 3283 C CA . GLU A 1 400 ? -5.754 -5.860 17.363 1.00 98.19 400 GLU A CA 1
ATOM 3284 C C . GLU A 1 400 ? -4.662 -5.449 16.356 1.00 98.19 400 GLU A C 1
ATOM 3286 O O . GLU A 1 400 ? -3.890 -6.301 15.907 1.00 98.19 400 GLU A O 1
ATOM 3291 N N . TYR A 1 401 ? -4.567 -4.159 16.021 1.00 98.62 401 TYR A N 1
ATOM 3292 C CA . TYR A 1 401 ? -3.529 -3.572 15.171 1.00 98.62 401 TYR A CA 1
ATOM 3293 C C . TYR A 1 401 ? -2.976 -2.291 15.803 1.00 98.62 401 TYR A C 1
ATOM 3295 O O . TYR A 1 401 ? -3.739 -1.372 16.115 1.00 98.62 401 TYR A O 1
ATOM 3303 N N . LEU A 1 402 ? -1.650 -2.218 15.925 1.00 98.44 402 LEU A N 1
ATOM 3304 C CA . LEU A 1 402 ? -0.915 -1.021 16.325 1.00 98.44 402 LEU A CA 1
ATOM 3305 C C . LEU A 1 402 ? 0.295 -0.802 15.415 1.00 98.44 402 LEU A C 1
ATOM 3307 O O . LEU A 1 402 ? 1.161 -1.668 15.320 1.00 98.44 402 LEU A O 1
ATOM 3311 N N . ASP A 1 403 ? 0.401 0.385 14.829 1.00 98.12 403 ASP A N 1
ATOM 3312 C CA . ASP A 1 403 ? 1.633 0.864 14.197 1.00 98.12 403 ASP A CA 1
ATOM 3313 C C . ASP A 1 403 ? 2.167 2.071 14.986 1.00 98.12 403 ASP A C 1
ATOM 3315 O O . ASP A 1 403 ? 1.461 3.064 15.155 1.00 98.12 403 ASP A O 1
ATOM 3319 N N . ILE A 1 404 ? 3.399 1.966 15.492 1.00 95.19 404 ILE A N 1
ATOM 3320 C CA . ILE A 1 404 ? 4.185 3.054 16.105 1.00 95.19 404 ILE A CA 1
ATOM 3321 C C . ILE A 1 404 ? 5.573 3.172 15.448 1.00 95.19 404 ILE A C 1
ATOM 3323 O O . ILE A 1 404 ? 6.527 3.659 16.060 1.00 95.19 404 ILE A O 1
ATOM 3327 N N . SER A 1 405 ? 5.708 2.695 14.211 1.00 93.94 405 SER A N 1
ATOM 3328 C CA . SER A 1 405 ? 6.937 2.780 13.421 1.00 93.94 405 SER A CA 1
ATOM 3329 C C . SER A 1 405 ? 7.276 4.234 13.059 1.00 93.94 405 SER A C 1
ATOM 3331 O O . SER A 1 405 ? 6.427 5.125 13.102 1.00 93.94 405 SER A O 1
ATOM 3333 N N . ASN A 1 406 ? 8.535 4.523 12.733 1.00 89.81 406 ASN A N 1
ATOM 3334 C CA . ASN A 1 406 ? 9.023 5.893 12.564 1.00 89.81 406 ASN A CA 1
ATOM 3335 C C . ASN A 1 406 ? 10.095 5.973 11.471 1.00 89.81 406 ASN A C 1
ATOM 3337 O O . ASN A 1 406 ? 11.037 5.186 11.471 1.00 89.81 406 ASN A O 1
ATOM 3341 N N . ASP A 1 407 ? 10.000 6.943 10.560 1.00 82.94 407 ASP A N 1
ATOM 3342 C CA . ASP A 1 407 ? 11.013 7.127 9.517 1.00 82.94 407 ASP A CA 1
ATOM 3343 C C . ASP A 1 407 ? 12.045 8.182 9.936 1.00 82.94 407 ASP A C 1
ATOM 3345 O O . ASP A 1 407 ? 11.884 9.383 9.696 1.00 82.94 407 ASP A O 1
ATOM 3349 N N . SER A 1 408 ? 13.129 7.724 10.581 1.00 64.62 408 SER A N 1
ATOM 3350 C CA . SER A 1 408 ? 14.142 8.629 11.146 1.00 64.62 408 SER A CA 1
ATOM 3351 C C . SER A 1 408 ? 14.766 9.562 10.107 1.00 64.62 408 SER A C 1
ATOM 3353 O O . SER A 1 408 ? 15.136 10.675 10.467 1.00 64.62 408 SER A O 1
ATOM 3355 N N . THR A 1 409 ? 14.833 9.156 8.830 1.00 55.75 409 THR A N 1
ATOM 3356 C CA . THR A 1 409 ? 15.487 9.962 7.781 1.00 55.75 409 THR A CA 1
ATOM 3357 C C . THR A 1 409 ? 14.766 11.267 7.458 1.00 55.75 409 THR A C 1
ATOM 3359 O O . THR A 1 409 ? 15.347 12.137 6.818 1.00 55.75 409 THR A O 1
ATOM 3362 N N . ILE A 1 410 ? 13.526 11.437 7.928 1.00 51.28 410 ILE A N 1
ATOM 3363 C CA . ILE A 1 410 ? 12.806 12.710 7.829 1.00 51.28 410 ILE A CA 1
ATOM 3364 C C . ILE A 1 410 ? 13.329 13.709 8.876 1.00 51.28 410 ILE A C 1
ATOM 3366 O O . ILE A 1 410 ? 13.463 14.887 8.569 1.00 51.28 410 ILE A O 1
ATOM 3370 N N . ASN A 1 411 ? 13.676 13.250 10.087 1.00 44.34 411 ASN A N 1
ATOM 3371 C CA . ASN A 1 411 ? 14.188 14.121 11.156 1.00 44.34 411 ASN A CA 1
ATOM 3372 C C . ASN A 1 411 ? 15.637 14.562 10.919 1.00 44.34 411 ASN A C 1
ATOM 3374 O O . ASN A 1 411 ? 16.009 15.660 11.322 1.00 44.34 411 ASN A O 1
ATOM 3378 N N . ASP A 1 412 ? 16.450 13.726 10.265 1.00 39.22 412 ASP A N 1
ATOM 3379 C CA . ASP A 1 412 ? 17.887 13.978 10.110 1.00 39.22 412 ASP A CA 1
ATOM 3380 C C . ASP A 1 412 ? 18.193 15.285 9.332 1.00 39.22 412 ASP A C 1
ATOM 3382 O O . ASP A 1 412 ? 19.240 15.894 9.550 1.00 39.22 412 ASP A O 1
ATOM 3386 N N . ASN A 1 413 ? 17.252 15.764 8.502 1.00 39.50 413 ASN A N 1
ATOM 3387 C CA . ASN A 1 413 ? 17.351 17.026 7.752 1.00 39.50 413 ASN A CA 1
ATOM 3388 C C . ASN A 1 413 ? 16.963 18.286 8.559 1.00 39.50 413 ASN A C 1
ATOM 3390 O O . ASN A 1 413 ? 17.439 19.375 8.236 1.00 39.50 413 ASN A O 1
ATOM 3394 N N . ASP A 1 414 ? 16.134 18.165 9.603 1.00 37.41 414 ASP A N 1
ATOM 3395 C CA . ASP A 1 414 ? 15.683 19.303 10.432 1.00 37.41 414 ASP A CA 1
ATOM 3396 C C . ASP A 1 414 ? 16.708 19.691 11.523 1.00 37.41 414 ASP A C 1
ATOM 3398 O O . ASP A 1 414 ? 16.583 20.733 12.170 1.00 37.41 414 ASP A O 1
ATOM 3402 N N . ASN A 1 415 ? 17.771 18.897 11.702 1.00 36.94 415 ASN A N 1
ATOM 3403 C CA . ASN A 1 415 ? 18.798 19.069 12.742 1.00 36.94 415 ASN A CA 1
ATOM 3404 C C . ASN A 1 415 ? 19.633 20.367 12.648 1.00 36.94 415 ASN A C 1
ATOM 3406 O O . ASN A 1 415 ? 20.477 20.616 13.506 1.00 36.94 415 ASN A O 1
ATOM 3410 N N . ASN A 1 416 ? 19.412 21.221 11.644 1.00 37.31 416 ASN A N 1
ATOM 3411 C CA . ASN A 1 416 ? 20.195 22.444 11.439 1.00 37.31 416 ASN A CA 1
ATOM 3412 C C . ASN A 1 416 ? 19.843 23.612 12.387 1.00 37.31 416 ASN A C 1
ATOM 3414 O O . ASN A 1 416 ? 20.532 24.627 12.342 1.00 37.31 416 ASN A O 1
ATOM 3418 N N . ASN A 1 417 ? 18.805 23.510 13.232 1.00 38.03 417 ASN A N 1
ATOM 3419 C CA . ASN A 1 417 ? 18.539 24.473 14.317 1.00 38.03 417 ASN A CA 1
ATOM 3420 C C . ASN A 1 417 ? 17.647 23.888 15.439 1.00 38.03 417 ASN A C 1
ATOM 3422 O O . ASN A 1 417 ? 16.431 24.070 15.400 1.00 38.03 417 ASN A O 1
ATOM 3426 N N . ASN A 1 418 ? 18.246 23.227 16.447 1.00 34.31 418 ASN A N 1
ATOM 3427 C CA . ASN A 1 418 ? 17.950 23.369 17.898 1.00 34.31 418 ASN A CA 1
ATOM 3428 C C . ASN A 1 418 ? 18.515 22.194 18.736 1.00 34.31 418 ASN A C 1
ATOM 3430 O O . ASN A 1 418 ? 17.786 21.273 19.103 1.00 34.31 418 ASN A O 1
ATOM 3434 N N . ASN A 1 419 ? 19.779 22.279 19.169 1.00 35.62 419 ASN A N 1
ATOM 3435 C CA . ASN A 1 419 ? 20.419 21.298 20.073 1.00 35.62 419 ASN A CA 1
ATOM 3436 C C . ASN A 1 419 ? 19.919 21.349 21.543 1.00 35.62 419 ASN A C 1
ATOM 3438 O O . ASN A 1 419 ? 20.624 20.917 22.450 1.00 35.62 419 ASN A O 1
ATOM 3442 N N . ASN A 1 420 ? 18.718 21.887 21.792 1.00 34.72 420 ASN A N 1
ATOM 3443 C CA . ASN A 1 420 ? 18.195 22.200 23.132 1.00 34.72 420 ASN A CA 1
ATOM 3444 C C . ASN A 1 420 ? 16.939 21.407 23.539 1.00 34.72 420 ASN A C 1
ATOM 3446 O O . ASN A 1 420 ? 16.390 21.654 24.613 1.00 34.72 420 ASN A O 1
ATOM 3450 N N . ASN A 1 421 ? 16.490 20.435 22.738 1.00 36.28 421 ASN A N 1
ATOM 3451 C CA . ASN A 1 421 ? 15.625 19.383 23.274 1.00 36.28 421 ASN A CA 1
ATOM 3452 C C . ASN A 1 421 ? 16.516 18.397 24.049 1.00 36.28 421 ASN A C 1
ATOM 3454 O O . ASN A 1 421 ? 17.408 17.810 23.433 1.00 36.28 421 ASN A O 1
ATOM 3458 N N . PRO A 1 422 ? 16.320 18.200 25.367 1.00 32.44 422 PRO A N 1
ATOM 3459 C CA . PRO A 1 422 ? 17.116 17.235 26.113 1.00 32.44 422 PRO A CA 1
ATOM 3460 C C . PRO A 1 422 ? 16.914 15.829 25.543 1.00 32.44 422 PRO A C 1
ATOM 3462 O O . PRO A 1 422 ? 15.793 15.450 25.192 1.00 32.44 422 PRO A O 1
ATOM 3465 N N . ILE A 1 423 ? 17.994 15.043 25.502 1.00 39.38 423 ILE A N 1
ATOM 3466 C CA . ILE A 1 423 ? 17.942 13.609 25.200 1.00 39.38 423 ILE A CA 1
ATOM 3467 C C . ILE A 1 423 ? 17.307 12.917 26.409 1.00 39.38 423 ILE A C 1
ATOM 3469 O O . ILE A 1 423 ? 17.979 12.441 27.319 1.00 39.38 423 ILE A O 1
ATOM 3473 N N . ILE A 1 424 ? 15.977 12.959 26.450 1.00 42.84 424 ILE A N 1
ATOM 3474 C CA . ILE A 1 424 ? 15.169 12.209 27.403 1.00 42.84 424 ILE A CA 1
ATOM 3475 C C . ILE A 1 424 ? 15.194 10.749 26.976 1.00 42.84 424 ILE A C 1
ATOM 3477 O O . ILE A 1 424 ? 15.169 10.433 25.786 1.00 42.84 424 ILE A O 1
ATOM 3481 N N . ASP A 1 425 ? 15.247 9.883 27.980 1.00 45.88 425 ASP A N 1
ATOM 3482 C CA . ASP A 1 425 ? 15.545 8.459 27.892 1.00 45.88 425 ASP A CA 1
ATOM 3483 C C . ASP A 1 425 ? 14.363 7.630 27.338 1.00 45.88 425 ASP A C 1
ATOM 3485 O O . ASP A 1 425 ? 13.853 6.689 27.949 1.00 45.88 425 ASP A O 1
ATOM 3489 N N . ASN A 1 426 ? 13.901 8.019 26.145 1.00 52.44 426 ASN A N 1
ATOM 3490 C CA . ASN A 1 426 ? 12.833 7.387 25.366 1.00 52.44 426 ASN A CA 1
ATOM 3491 C C . ASN A 1 426 ? 13.129 5.902 25.087 1.00 52.44 426 ASN A C 1
ATOM 3493 O O . ASN A 1 426 ? 12.211 5.110 24.867 1.00 52.44 426 ASN A O 1
ATOM 3497 N N . GLU A 1 427 ? 14.415 5.543 25.095 1.00 57.81 427 GLU A N 1
ATOM 3498 C CA . GLU A 1 427 ? 14.932 4.185 24.941 1.00 57.81 427 GLU A CA 1
ATOM 3499 C C . GLU A 1 427 ? 14.404 3.283 26.059 1.00 57.81 427 GLU A C 1
ATOM 3501 O O . GLU A 1 427 ? 13.906 2.184 25.812 1.00 57.81 427 GLU A O 1
ATOM 3506 N N . ASN A 1 428 ? 14.416 3.779 27.293 1.00 70.38 428 ASN A N 1
ATOM 3507 C CA . ASN A 1 428 ? 13.969 3.026 28.454 1.00 70.38 428 ASN A CA 1
ATOM 3508 C C . ASN A 1 428 ? 12.446 2.783 28.454 1.00 70.38 428 ASN A C 1
ATOM 3510 O O . ASN A 1 428 ? 11.991 1.712 28.855 1.00 70.38 428 ASN A O 1
ATOM 3514 N N . ASP A 1 429 ? 11.636 3.736 27.990 1.00 83.00 429 ASP A N 1
ATOM 3515 C CA . ASP A 1 429 ? 10.172 3.660 28.115 1.00 83.00 429 ASP A CA 1
ATOM 3516 C C . ASP A 1 429 ? 9.499 2.677 27.147 1.00 83.00 429 ASP A C 1
ATOM 3518 O O . ASP A 1 429 ? 8.581 1.960 27.558 1.00 83.00 429 ASP A O 1
ATOM 3522 N N . ILE A 1 430 ? 9.977 2.560 25.901 1.00 88.44 430 ILE A N 1
ATOM 3523 C CA . ILE A 1 430 ? 9.470 1.524 24.985 1.00 88.44 430 ILE A CA 1
ATOM 3524 C C . ILE A 1 430 ? 9.852 0.119 25.475 1.00 88.44 430 ILE A C 1
ATOM 3526 O O . ILE A 1 430 ? 9.027 -0.793 25.455 1.00 88.44 430 ILE A O 1
ATOM 3530 N N . ASN A 1 431 ? 11.063 -0.053 26.014 1.00 92.25 431 ASN A N 1
ATOM 3531 C CA . ASN A 1 431 ? 11.506 -1.329 26.575 1.00 92.25 431 ASN A CA 1
ATOM 3532 C C . ASN A 1 431 ? 10.719 -1.718 27.839 1.00 92.25 431 ASN A C 1
ATOM 3534 O O . ASN A 1 431 ? 10.349 -2.885 27.984 1.00 92.25 431 ASN A O 1
ATOM 3538 N N . LYS A 1 432 ? 10.389 -0.757 28.719 1.00 91.69 432 LYS A N 1
ATOM 3539 C CA . LYS A 1 432 ? 9.473 -0.974 29.857 1.00 91.69 432 LYS A CA 1
ATOM 3540 C C . LYS A 1 432 ? 8.100 -1.447 29.380 1.00 91.69 432 LYS A C 1
ATOM 3542 O O . LYS A 1 432 ? 7.601 -2.435 29.909 1.00 91.69 432 LYS A O 1
ATOM 3547 N N . PHE A 1 433 ? 7.515 -0.779 28.382 1.00 92.25 433 PHE A N 1
ATOM 3548 C CA . PHE A 1 433 ? 6.211 -1.130 27.808 1.00 92.25 433 PHE A CA 1
ATOM 3549 C C . PHE A 1 433 ? 6.187 -2.553 27.236 1.00 92.25 433 PHE A C 1
ATOM 3551 O O . PHE A 1 433 ? 5.324 -3.345 27.600 1.00 92.25 433 PHE A O 1
ATOM 3558 N N . LEU A 1 434 ? 7.185 -2.920 26.428 1.00 93.44 434 LEU A N 1
ATOM 3559 C CA . LEU A 1 434 ? 7.316 -4.270 25.863 1.00 93.44 434 LEU A CA 1
ATOM 3560 C C . LEU A 1 434 ? 7.528 -5.359 26.934 1.00 93.44 434 LEU A C 1
ATOM 3562 O O . LEU A 1 434 ? 7.171 -6.517 26.722 1.00 93.44 434 LEU A O 1
ATOM 3566 N N . CYS A 1 435 ? 8.060 -4.997 28.106 1.00 94.25 435 CYS A N 1
ATOM 3567 C CA . CYS A 1 435 ? 8.180 -5.891 29.259 1.00 94.25 435 CYS A CA 1
ATOM 3568 C C . CYS A 1 435 ? 6.899 -6.009 30.116 1.00 94.25 435 CYS A C 1
ATOM 3570 O O . CYS A 1 435 ? 6.906 -6.786 31.074 1.00 94.25 435 CYS A O 1
ATOM 3572 N N . GLN A 1 436 ? 5.822 -5.261 29.839 1.00 91.50 436 GLN A N 1
ATOM 3573 C CA . GLN A 1 436 ? 4.593 -5.318 30.640 1.00 91.50 436 GLN A CA 1
ATOM 3574 C C . GLN A 1 436 ? 3.784 -6.589 30.356 1.00 91.50 436 GLN A C 1
ATOM 3576 O O . GLN A 1 436 ? 3.377 -6.862 29.227 1.00 91.50 436 GLN A O 1
ATOM 3581 N N . ILE A 1 437 ? 3.483 -7.341 31.415 1.00 87.62 437 ILE A N 1
ATOM 3582 C CA . ILE A 1 437 ? 2.579 -8.496 31.360 1.00 87.62 437 ILE A CA 1
ATOM 3583 C C . ILE A 1 437 ? 1.167 -8.000 31.007 1.00 87.62 437 ILE A C 1
ATOM 3585 O O . ILE A 1 437 ? 0.703 -7.004 31.561 1.00 87.62 437 ILE A O 1
ATOM 3589 N N . ASN A 1 438 ? 0.476 -8.702 30.105 1.00 84.62 438 ASN A N 1
ATOM 3590 C CA . ASN A 1 438 ? -0.878 -8.375 29.635 1.00 84.62 438 ASN A CA 1
ATOM 3591 C C . ASN A 1 438 ? -1.046 -6.975 28.996 1.00 84.62 438 ASN A C 1
ATOM 3593 O O . ASN A 1 438 ? -2.174 -6.479 28.920 1.00 84.62 438 ASN A O 1
ATOM 3597 N N . CYS A 1 439 ? 0.027 -6.338 28.506 1.00 91.38 439 CYS A N 1
ATOM 3598 C CA . CYS A 1 439 ? -0.132 -5.238 27.550 1.00 91.38 439 CYS A CA 1
ATOM 3599 C C . CYS A 1 439 ? -0.776 -5.764 26.249 1.00 91.38 439 CYS A C 1
ATOM 3601 O O . CYS A 1 439 ? -0.568 -6.918 25.891 1.00 91.38 439 CYS A O 1
ATOM 3603 N N . LEU A 1 440 ? -1.603 -4.939 25.589 1.00 94.94 440 LEU A N 1
ATOM 3604 C CA . LEU A 1 440 ? -2.240 -5.198 24.280 1.00 94.94 440 LEU A CA 1
ATOM 3605 C C . LEU A 1 440 ? -2.701 -6.664 24.017 1.00 94.94 440 LEU A C 1
ATOM 3607 O O . LEU A 1 440 ? -2.411 -7.225 22.963 1.00 94.94 440 LEU A O 1
ATOM 3611 N N . PRO A 1 441 ? -3.489 -7.304 24.907 1.00 94.19 441 PRO A N 1
ATOM 3612 C CA . PRO A 1 441 ? -3.685 -8.763 24.928 1.00 94.19 441 PRO A CA 1
ATOM 3613 C C . PRO A 1 441 ? -4.486 -9.355 23.747 1.00 94.19 441 PRO A C 1
ATOM 3615 O O . PRO A 1 441 ? -4.758 -10.556 23.728 1.00 94.19 441 PRO A O 1
ATOM 3618 N N . ARG A 1 442 ? -4.903 -8.536 22.773 1.00 96.25 442 ARG A N 1
ATOM 3619 C CA . ARG A 1 442 ? -5.589 -8.956 21.535 1.00 96.25 442 ARG A CA 1
ATOM 3620 C C . ARG A 1 442 ? -4.780 -8.671 20.265 1.00 96.25 442 ARG A C 1
ATOM 3622 O O . ARG A 1 442 ? -5.292 -8.891 19.167 1.00 96.25 442 ARG A O 1
ATOM 3629 N N . LEU A 1 443 ? -3.542 -8.192 20.399 1.00 97.56 443 LEU A N 1
ATOM 3630 C CA . LEU A 1 443 ? -2.747 -7.701 19.281 1.00 97.56 443 LEU A CA 1
ATOM 3631 C C . LEU A 1 443 ? -2.393 -8.821 18.293 1.00 97.56 443 LEU A C 1
ATOM 3633 O O . LEU A 1 443 ? -1.762 -9.820 18.639 1.00 97.56 443 LEU A O 1
ATOM 3637 N N . LYS A 1 444 ? -2.789 -8.621 17.035 1.00 97.75 444 LYS A N 1
ATOM 3638 C CA . LYS A 1 444 ? -2.486 -9.485 15.886 1.00 97.75 444 LYS A CA 1
ATOM 3639 C C . LYS A 1 444 ? -1.423 -8.852 14.994 1.00 97.75 444 LYS A C 1
ATOM 3641 O O . LYS A 1 444 ? -0.644 -9.574 14.383 1.00 97.75 444 LYS A O 1
ATOM 3646 N N . HIS A 1 445 ? -1.370 -7.524 14.938 1.00 98.50 445 HIS A N 1
ATOM 3647 C CA . HIS A 1 445 ? -0.432 -6.767 14.118 1.00 98.50 445 HIS A CA 1
ATOM 3648 C C . HIS A 1 445 ? 0.269 -5.707 14.961 1.00 98.50 445 HIS A C 1
ATOM 3650 O O . HIS A 1 445 ? -0.397 -4.880 15.584 1.00 98.50 445 HIS A O 1
ATOM 3656 N N . PHE A 1 446 ? 1.598 -5.715 14.947 1.00 98.12 446 PHE A N 1
ATOM 3657 C CA . PHE A 1 446 ? 2.413 -4.707 15.613 1.00 98.12 446 PHE A CA 1
ATOM 3658 C C . PHE A 1 446 ? 3.511 -4.221 14.673 1.00 98.12 446 PHE A C 1
ATOM 3660 O O . PHE A 1 446 ? 4.221 -5.044 14.101 1.00 98.12 446 PHE A O 1
ATOM 3667 N N . ASP A 1 447 ? 3.672 -2.911 14.510 1.00 97.88 447 ASP A N 1
ATOM 3668 C CA . ASP A 1 447 ? 4.786 -2.343 13.748 1.00 97.88 447 ASP A CA 1
ATOM 3669 C C . ASP A 1 447 ? 5.583 -1.349 14.592 1.00 97.88 447 ASP A C 1
ATOM 3671 O O . ASP A 1 447 ? 5.039 -0.381 15.128 1.00 97.88 447 ASP A O 1
ATOM 3675 N N . VAL A 1 448 ? 6.884 -1.610 14.702 1.00 95.00 448 VAL A N 1
ATOM 3676 C CA . VAL A 1 448 ? 7.870 -0.788 15.413 1.00 95.00 448 VAL A CA 1
ATOM 3677 C C . VAL A 1 448 ? 9.081 -0.479 14.525 1.00 95.00 448 VAL A C 1
ATOM 3679 O O . VAL A 1 448 ? 10.152 -0.125 15.015 1.00 95.00 448 VAL A O 1
ATOM 3682 N N . SER A 1 449 ? 8.927 -0.597 13.204 1.00 94.06 449 SER A N 1
ATOM 3683 C CA . SER A 1 449 ? 9.993 -0.337 12.234 1.00 94.06 449 SER A CA 1
ATOM 3684 C C . SER A 1 449 ? 10.616 1.057 12.422 1.00 94.06 449 SER A C 1
ATOM 3686 O O . SER A 1 449 ? 9.927 2.038 12.699 1.00 94.06 449 SER A O 1
ATOM 3688 N N . GLY A 1 450 ? 11.939 1.160 12.313 1.00 90.00 450 GLY A N 1
ATOM 3689 C CA . GLY A 1 450 ? 12.701 2.387 12.550 1.00 90.00 450 GLY A CA 1
ATOM 3690 C C . GLY A 1 450 ? 12.887 2.777 14.023 1.00 90.00 450 GLY A C 1
ATOM 3691 O O . GLY A 1 450 ? 13.596 3.748 14.299 1.00 90.00 450 GLY A O 1
ATOM 3692 N N . GLN A 1 451 ? 12.310 2.039 14.982 1.00 87.88 451 GLN A N 1
ATOM 3693 C CA . GLN A 1 451 ? 12.577 2.238 16.410 1.00 87.88 451 GLN A CA 1
ATOM 3694 C C . GLN A 1 451 ? 13.934 1.621 16.781 1.00 87.88 451 GLN A C 1
ATOM 3696 O O . GLN A 1 451 ? 14.053 0.447 17.131 1.00 87.88 451 GLN A O 1
ATOM 3701 N N . LYS A 1 452 ? 14.982 2.445 16.702 1.00 85.12 452 LYS A N 1
ATOM 3702 C CA . LYS A 1 452 ? 16.392 2.058 16.897 1.00 85.12 452 LYS A CA 1
ATOM 3703 C C . LYS A 1 452 ? 16.755 1.577 18.312 1.00 85.12 452 LYS A C 1
ATOM 3705 O O . LYS A 1 452 ? 17.868 1.106 18.507 1.00 85.12 452 LYS A O 1
ATOM 3710 N N . THR A 1 453 ? 15.851 1.716 19.278 1.00 85.56 453 THR A N 1
ATOM 3711 C CA . THR A 1 453 ? 16.120 1.604 20.723 1.00 85.56 453 THR A CA 1
ATOM 3712 C C . THR A 1 453 ? 15.508 0.365 21.383 1.00 85.56 453 THR A C 1
ATOM 3714 O O . THR A 1 453 ? 15.672 0.157 22.584 1.00 85.56 453 THR A O 1
ATOM 3717 N N . ILE A 1 454 ? 14.780 -0.466 20.633 1.00 89.88 454 ILE A N 1
ATOM 3718 C CA . ILE A 1 454 ? 14.157 -1.686 21.163 1.00 89.88 454 ILE A CA 1
ATOM 3719 C C . ILE A 1 454 ? 15.232 -2.747 21.405 1.00 89.88 454 ILE A C 1
ATOM 3721 O O . ILE A 1 454 ? 15.962 -3.113 20.492 1.00 89.88 454 ILE A O 1
ATOM 3725 N N . SER A 1 455 ? 15.305 -3.259 22.633 1.00 91.94 455 SER A N 1
ATOM 3726 C CA . SER A 1 455 ? 16.234 -4.327 23.004 1.00 91.94 455 SER A CA 1
ATOM 3727 C C . SER A 1 455 ? 15.691 -5.709 22.641 1.00 91.94 455 SER A C 1
ATOM 3729 O O . SER A 1 455 ? 14.493 -5.992 22.768 1.00 91.94 455 SER A O 1
ATOM 3731 N N . SER A 1 456 ? 16.596 -6.616 22.276 1.00 91.69 456 SER A N 1
ATOM 3732 C CA . SER A 1 456 ? 16.289 -8.031 22.026 1.00 91.69 456 SER A CA 1
ATOM 3733 C C . SER A 1 456 ? 15.611 -8.715 23.226 1.00 91.69 456 SER A C 1
ATOM 3735 O O . SER A 1 456 ? 14.664 -9.485 23.052 1.00 91.69 456 SER A O 1
ATOM 3737 N N . ILE A 1 457 ? 16.016 -8.365 24.454 1.00 93.06 457 ILE A N 1
ATOM 3738 C CA . ILE A 1 457 ? 15.432 -8.872 25.708 1.00 93.06 457 ILE A CA 1
ATOM 3739 C C . ILE A 1 457 ? 13.968 -8.434 25.871 1.00 93.06 457 ILE A C 1
ATOM 3741 O O . ILE A 1 457 ? 13.120 -9.249 26.245 1.00 93.06 457 ILE A O 1
ATOM 3745 N N . ALA A 1 458 ? 13.652 -7.161 25.611 1.00 94.06 458 ALA A N 1
ATOM 3746 C CA . ALA A 1 458 ? 12.284 -6.663 25.727 1.00 94.06 458 ALA A CA 1
ATOM 3747 C C . ALA A 1 458 ? 11.380 -7.235 24.626 1.00 94.06 458 ALA A C 1
ATOM 3749 O O . ALA A 1 458 ? 10.250 -7.628 24.913 1.00 94.06 458 ALA A O 1
ATOM 3750 N N . LEU A 1 459 ? 11.887 -7.365 23.394 1.00 94.75 459 LEU A N 1
ATOM 3751 C CA . LEU A 1 459 ? 11.126 -7.954 22.291 1.00 94.75 459 LEU A CA 1
ATOM 3752 C C . LEU A 1 459 ? 10.831 -9.447 22.513 1.00 94.75 459 LEU A C 1
ATOM 3754 O O . LEU A 1 459 ? 9.707 -9.885 22.276 1.00 94.75 459 LEU A O 1
ATOM 3758 N N . HIS A 1 460 ? 11.793 -10.225 23.023 1.00 95.31 460 HIS A N 1
ATOM 3759 C CA . HIS A 1 460 ? 11.570 -11.629 23.391 1.00 95.31 460 HIS A CA 1
ATOM 3760 C C . HIS A 1 460 ? 10.512 -11.747 24.509 1.00 95.31 460 HIS A C 1
ATOM 3762 O O . HIS A 1 460 ? 9.559 -12.514 24.380 1.00 95.31 460 HIS A O 1
ATOM 3768 N N . LYS A 1 461 ? 10.589 -10.922 25.568 1.00 95.06 461 LYS A N 1
ATOM 3769 C CA . LYS A 1 461 ? 9.549 -10.867 26.619 1.00 95.06 461 LYS A CA 1
ATOM 3770 C C . LYS A 1 461 ? 8.166 -10.505 26.068 1.00 95.06 461 LYS A C 1
ATOM 3772 O O . LYS A 1 461 ? 7.176 -11.106 26.484 1.00 95.06 461 LYS A O 1
ATOM 3777 N N . PHE A 1 462 ? 8.092 -9.563 25.131 1.00 95.69 462 PHE A N 1
ATOM 3778 C CA . PHE A 1 462 ? 6.844 -9.203 24.464 1.00 95.69 462 PHE A CA 1
ATOM 3779 C C . PHE A 1 462 ? 6.274 -10.387 23.670 1.00 95.69 462 PHE A C 1
ATOM 3781 O O . PHE A 1 462 ? 5.110 -10.745 23.855 1.00 95.69 462 PHE A O 1
ATOM 3788 N N . LEU A 1 463 ? 7.101 -11.043 22.848 1.00 95.44 463 LEU A N 1
ATOM 3789 C CA . LEU A 1 463 ? 6.708 -12.177 22.006 1.00 95.44 463 LEU A CA 1
ATOM 3790 C C . LEU A 1 463 ? 6.229 -13.397 22.804 1.00 95.44 463 LEU A C 1
ATOM 3792 O O . LEU A 1 463 ? 5.237 -14.007 22.406 1.00 95.44 463 LEU A O 1
ATOM 3796 N N . LEU A 1 464 ? 6.846 -13.709 23.951 1.00 94.12 464 LEU A N 1
ATOM 3797 C CA . LEU A 1 464 ? 6.376 -14.771 24.854 1.00 94.12 464 LEU A CA 1
ATOM 3798 C C . LEU A 1 464 ? 4.932 -14.550 25.343 1.00 94.12 464 LEU A C 1
ATOM 3800 O O . LEU A 1 464 ? 4.204 -15.518 25.555 1.00 94.12 464 LEU A O 1
ATOM 3804 N N . ASN A 1 465 ? 4.508 -13.292 25.503 1.00 93.75 465 ASN A N 1
ATOM 3805 C CA . ASN A 1 465 ? 3.137 -12.934 25.883 1.00 93.75 465 ASN A CA 1
ATOM 3806 C C . ASN A 1 465 ? 2.184 -12.825 24.670 1.00 93.75 465 ASN A C 1
ATOM 3808 O O . ASN A 1 465 ? 0.968 -12.813 24.845 1.00 93.75 465 ASN A O 1
ATOM 3812 N N . HIS A 1 466 ? 2.714 -12.783 23.441 1.00 94.94 466 HIS A N 1
ATOM 3813 C CA . HIS A 1 466 ? 1.978 -12.501 22.201 1.00 94.94 466 HIS A CA 1
ATOM 3814 C C . HIS A 1 466 ? 2.122 -13.627 21.160 1.00 94.94 466 HIS A C 1
ATOM 3816 O O . HIS A 1 466 ? 2.370 -13.395 19.973 1.00 94.94 466 HIS A O 1
ATOM 3822 N N . LEU A 1 467 ? 1.926 -14.878 21.586 1.00 91.50 467 LEU A N 1
ATOM 3823 C CA . LEU A 1 467 ? 2.046 -16.058 20.714 1.00 91.50 467 LEU A CA 1
ATOM 3824 C C . LEU A 1 467 ? 1.136 -15.979 19.468 1.00 91.50 467 LEU A C 1
ATOM 3826 O O . LEU A 1 467 ? 1.556 -16.359 18.377 1.00 91.50 467 LEU A O 1
ATOM 3830 N N . ASN A 1 468 ? -0.062 -15.399 19.609 1.00 91.50 468 ASN A N 1
ATOM 3831 C CA . ASN A 1 468 ? -1.047 -15.219 18.531 1.00 91.50 468 ASN A CA 1
ATOM 3832 C C . ASN A 1 468 ? -0.754 -14.045 17.570 1.00 91.50 468 ASN A C 1
ATOM 3834 O O . ASN A 1 468 ? -1.539 -13.811 16.649 1.00 91.50 468 ASN A O 1
ATOM 3838 N N . LEU A 1 469 ? 0.338 -13.295 17.766 1.00 96.50 469 LEU A N 1
ATOM 3839 C CA . LEU A 1 469 ? 0.716 -12.179 16.897 1.00 96.50 469 LEU A CA 1
ATOM 3840 C C . LEU A 1 469 ? 1.000 -12.686 15.472 1.00 96.50 469 LEU A C 1
ATOM 3842 O O . LEU A 1 469 ? 1.891 -13.512 15.270 1.00 96.50 469 LEU A O 1
ATOM 3846 N N . GLN A 1 470 ? 0.248 -12.180 14.497 1.00 96.94 470 GLN A N 1
ATOM 3847 C CA . GLN A 1 470 ? 0.276 -12.564 13.080 1.00 96.94 470 GLN A CA 1
ATOM 3848 C C . GLN A 1 470 ? 1.290 -11.746 12.272 1.00 96.94 470 GLN A C 1
ATOM 3850 O O . GLN A 1 470 ? 1.820 -12.237 11.277 1.00 96.94 470 GLN A O 1
ATOM 3855 N N . PHE A 1 471 ? 1.574 -10.514 12.698 1.00 98.00 471 PHE A N 1
ATOM 3856 C CA . PHE A 1 471 ? 2.547 -9.628 12.067 1.00 98.00 471 PHE A CA 1
ATOM 3857 C C . PHE A 1 471 ? 3.384 -8.856 13.092 1.00 98.00 471 PHE A C 1
ATOM 3859 O O . PHE A 1 471 ? 2.825 -8.281 14.029 1.00 98.00 471 PHE A O 1
ATOM 3866 N N . LEU A 1 472 ? 4.699 -8.795 12.864 1.00 97.56 472 LEU A N 1
ATOM 3867 C CA . LEU A 1 472 ? 5.639 -7.966 13.618 1.00 97.56 472 LEU A CA 1
ATOM 3868 C C . LEU A 1 472 ? 6.594 -7.203 12.678 1.00 97.56 472 LEU A C 1
ATOM 3870 O O . LEU A 1 472 ? 7.426 -7.810 12.006 1.00 97.56 472 LEU A O 1
ATOM 3874 N N . GLY A 1 473 ? 6.484 -5.876 12.634 1.00 96.56 473 GLY A N 1
ATOM 3875 C CA . GLY A 1 473 ? 7.341 -5.008 11.822 1.00 96.56 473 GLY A CA 1
ATOM 3876 C C . GLY A 1 473 ? 8.580 -4.525 12.576 1.00 96.56 473 GLY A C 1
ATOM 3877 O O . GLY A 1 473 ? 8.449 -3.854 13.598 1.00 96.56 473 GLY A O 1
ATOM 3878 N N . LEU A 1 474 ? 9.767 -4.876 12.074 1.00 94.25 474 LEU A N 1
ATOM 3879 C CA . LEU A 1 474 ? 11.089 -4.626 12.674 1.00 94.25 474 LEU A CA 1
ATOM 3880 C C . LEU A 1 474 ? 12.097 -4.097 11.639 1.00 94.25 474 LEU A C 1
ATOM 3882 O O . LEU A 1 474 ? 13.306 -4.199 11.828 1.00 94.25 474 LEU A O 1
ATOM 3886 N N . PHE A 1 475 ? 11.635 -3.574 10.505 1.00 92.81 475 PHE A N 1
ATOM 3887 C CA . PHE A 1 475 ? 12.532 -3.013 9.495 1.00 92.81 475 PHE A CA 1
ATOM 3888 C C . PHE A 1 475 ? 13.196 -1.736 10.044 1.00 92.81 475 PHE A C 1
ATOM 3890 O O . PHE A 1 475 ? 12.512 -0.876 10.583 1.00 92.81 475 PHE A O 1
ATOM 3897 N N . LEU A 1 476 ? 14.509 -1.574 9.902 1.00 89.75 476 LEU A N 1
ATOM 3898 C CA . LEU A 1 476 ? 15.322 -0.447 10.390 1.00 89.75 476 LEU A CA 1
ATOM 3899 C C . LEU A 1 476 ? 15.462 -0.340 11.921 1.00 89.75 476 LEU A C 1
ATOM 3901 O O . LEU A 1 476 ? 15.582 0.760 12.469 1.00 89.75 476 LEU A O 1
ATOM 3905 N N . THR A 1 477 ? 15.439 -1.468 12.630 1.00 88.62 477 THR A N 1
ATOM 3906 C CA . THR A 1 477 ? 15.795 -1.535 14.060 1.00 88.62 477 THR A CA 1
ATOM 3907 C C . THR A 1 477 ? 17.269 -1.913 14.234 1.00 88.62 477 THR A C 1
ATOM 3909 O O . THR A 1 477 ? 17.738 -2.828 13.565 1.00 88.62 477 THR A O 1
ATOM 3912 N N . ASN A 1 478 ? 17.992 -1.281 15.166 1.00 83.06 478 ASN A N 1
ATOM 3913 C CA . ASN A 1 478 ? 19.439 -1.505 15.331 1.00 83.06 478 ASN A CA 1
ATOM 3914 C C . ASN A 1 478 ? 19.823 -2.894 15.895 1.00 83.06 478 ASN A C 1
ATOM 3916 O O . ASN A 1 478 ? 20.988 -3.278 15.804 1.00 83.06 478 ASN A O 1
ATOM 3920 N N . GLU A 1 479 ? 18.890 -3.607 16.529 1.00 84.94 479 GLU A N 1
ATOM 3921 C CA . GLU A 1 479 ? 19.166 -4.794 17.350 1.00 84.94 479 GLU A CA 1
ATOM 3922 C C . GLU A 1 479 ? 19.033 -6.135 16.608 1.00 84.94 479 GLU A C 1
ATOM 3924 O O . GLU A 1 479 ? 18.362 -6.263 15.577 1.00 84.94 479 GLU A O 1
ATOM 3929 N N . LYS A 1 480 ? 19.699 -7.165 17.148 1.00 87.00 480 LYS A N 1
ATOM 3930 C CA . LYS A 1 480 ? 19.741 -8.507 16.551 1.00 87.00 480 LYS A CA 1
ATOM 3931 C C . LYS A 1 480 ? 18.736 -9.440 17.219 1.00 87.00 480 LYS A C 1
ATOM 3933 O O . LYS A 1 480 ? 18.920 -9.884 18.348 1.00 87.00 480 LYS A O 1
ATOM 3938 N N . TYR A 1 481 ? 17.684 -9.777 16.476 1.00 88.44 481 TYR A N 1
ATOM 3939 C CA . TYR A 1 481 ? 16.561 -10.602 16.942 1.00 88.44 481 TYR A CA 1
ATOM 3940 C C . TYR A 1 481 ? 16.572 -12.032 16.376 1.00 88.44 481 TYR A C 1
ATOM 3942 O O . TYR A 1 481 ? 15.565 -12.734 16.417 1.00 88.44 481 TYR A O 1
ATOM 3950 N N . SER A 1 482 ? 17.697 -12.477 15.810 1.00 80.75 482 SER A N 1
ATOM 3951 C CA . SER A 1 482 ? 17.796 -13.757 15.096 1.00 80.75 482 SER A CA 1
ATOM 3952 C C . SER A 1 482 ? 17.402 -14.974 15.939 1.00 80.75 482 SER A C 1
ATOM 3954 O O . SER A 1 482 ? 16.849 -15.919 15.386 1.00 80.75 482 SER A O 1
ATOM 3956 N N . SER A 1 483 ? 17.605 -14.946 17.260 1.00 84.94 483 SER A N 1
ATOM 3957 C CA . SER A 1 483 ? 17.115 -15.985 18.176 1.00 84.94 483 SER A CA 1
ATOM 3958 C C . SER A 1 483 ? 15.587 -16.113 18.130 1.00 84.94 483 SER A C 1
ATOM 3960 O O . SER A 1 483 ? 15.068 -17.125 17.671 1.00 84.94 483 SER A O 1
ATOM 3962 N N . CYS A 1 484 ? 14.851 -15.064 18.499 1.00 86.81 484 CYS A N 1
ATOM 3963 C CA . CYS A 1 484 ? 13.392 -15.117 18.638 1.00 86.81 484 CYS A CA 1
ATOM 3964 C C . CYS A 1 484 ? 12.601 -15.085 17.312 1.00 86.81 484 CYS A C 1
ATOM 3966 O O . CYS A 1 484 ? 11.368 -15.158 17.332 1.00 86.81 484 CYS A O 1
ATOM 3968 N N . ILE A 1 485 ? 13.290 -14.975 16.167 1.00 89.44 485 ILE A N 1
ATOM 3969 C CA . ILE A 1 485 ? 12.692 -14.940 14.819 1.00 89.44 485 ILE A CA 1
ATOM 3970 C C . ILE A 1 485 ? 13.121 -16.133 13.951 1.00 89.44 485 ILE A C 1
ATOM 3972 O O . ILE A 1 485 ? 12.307 -16.603 13.154 1.00 89.44 485 ILE A O 1
ATOM 3976 N N . PHE A 1 486 ? 14.354 -16.641 14.084 1.00 86.69 486 PHE A N 1
ATOM 3977 C CA . PHE A 1 486 ? 14.886 -17.703 13.214 1.00 86.69 486 PHE A CA 1
ATOM 3978 C C . PHE A 1 486 ? 15.151 -19.036 13.932 1.00 86.69 486 PHE A C 1
ATOM 3980 O O . PHE A 1 486 ? 15.154 -20.067 13.259 1.00 86.69 486 PHE A O 1
ATOM 3987 N N . ASP A 1 487 ? 15.362 -19.060 15.255 1.00 89.50 487 ASP A N 1
ATOM 3988 C CA . ASP A 1 487 ? 15.576 -20.323 15.969 1.00 89.50 487 ASP A CA 1
ATOM 3989 C C . ASP A 1 487 ? 14.249 -21.068 16.168 1.00 89.50 487 ASP A C 1
ATOM 3991 O O . ASP A 1 487 ? 13.392 -20.659 16.949 1.00 89.50 487 ASP A O 1
ATOM 3995 N N . LEU A 1 488 ? 14.110 -22.209 15.490 1.00 90.62 488 LEU A N 1
ATOM 3996 C CA . LEU A 1 488 ? 12.970 -23.125 15.597 1.00 90.62 488 LEU A CA 1
ATOM 3997 C C . LEU A 1 488 ? 12.738 -23.655 17.027 1.00 90.62 488 LEU A C 1
ATOM 3999 O O . LEU A 1 488 ? 11.666 -24.193 17.302 1.00 90.62 488 LEU A O 1
ATOM 4003 N N . ASN A 1 489 ? 13.732 -23.532 17.913 1.00 93.00 489 ASN A N 1
ATOM 4004 C CA . ASN A 1 489 ? 13.676 -23.969 19.307 1.00 93.00 489 ASN A CA 1
ATOM 4005 C C . ASN A 1 489 ? 13.253 -22.849 20.283 1.00 93.00 489 ASN A C 1
ATOM 4007 O O . ASN A 1 489 ? 12.879 -23.153 21.420 1.00 93.00 489 ASN A O 1
ATOM 4011 N N . ASP A 1 490 ? 13.284 -21.570 19.879 1.00 93.06 490 ASP A N 1
ATOM 4012 C CA . ASP A 1 490 ? 12.800 -20.462 20.714 1.00 93.06 490 ASP A CA 1
ATOM 4013 C C . ASP A 1 490 ? 11.260 -20.479 20.751 1.00 93.06 490 ASP A C 1
ATOM 4015 O O . ASP A 1 490 ? 10.584 -20.538 19.724 1.00 93.06 490 ASP A O 1
ATOM 4019 N N . ARG A 1 491 ? 10.676 -20.376 21.950 1.00 92.75 491 ARG A N 1
ATOM 4020 C CA . ARG A 1 491 ? 9.216 -20.316 22.155 1.00 92.75 491 ARG A CA 1
ATOM 4021 C C . ARG A 1 491 ? 8.557 -19.100 21.495 1.00 92.75 491 ARG A C 1
ATOM 4023 O O . ARG A 1 491 ? 7.341 -19.092 21.321 1.00 92.75 491 ARG A O 1
ATOM 4030 N N . CYS A 1 492 ? 9.336 -18.076 21.153 1.00 93.56 492 CYS A N 1
ATOM 4031 C CA . CYS A 1 492 ? 8.883 -16.915 20.399 1.00 93.56 492 CYS A CA 1
ATOM 4032 C C . CYS A 1 492 ? 8.665 -17.211 18.911 1.00 93.56 492 CYS A C 1
ATOM 4034 O O . CYS A 1 492 ? 7.895 -16.488 18.271 1.00 93.56 492 CYS A O 1
ATOM 4036 N N . TYR A 1 493 ? 9.323 -18.233 18.351 1.00 92.38 493 TYR A N 1
ATOM 4037 C CA . TYR A 1 493 ? 9.268 -18.544 16.927 1.00 92.38 493 TYR A CA 1
ATOM 4038 C C . TYR A 1 493 ? 7.846 -18.900 16.474 1.00 92.38 493 TYR A C 1
ATOM 4040 O O . TYR A 1 493 ? 7.115 -19.637 17.135 1.00 92.38 493 TYR A O 1
ATOM 4048 N N . SER A 1 494 ? 7.447 -18.406 15.300 1.00 91.94 494 SER A N 1
ATOM 4049 C CA . SER A 1 494 ? 6.188 -18.801 14.668 1.00 91.94 494 SER A CA 1
ATOM 4050 C C . SER A 1 494 ? 6.303 -18.795 13.150 1.00 91.94 494 SER A C 1
ATOM 4052 O O . SER A 1 494 ? 6.390 -17.740 12.525 1.00 91.94 494 SER A O 1
ATOM 4054 N N . LYS A 1 495 ? 6.183 -19.982 12.544 1.00 89.69 495 LYS A N 1
ATOM 4055 C CA . LYS A 1 495 ? 6.130 -20.173 11.081 1.00 89.69 495 LYS A CA 1
ATOM 4056 C C . LYS A 1 495 ? 4.918 -19.521 10.394 1.00 89.69 495 LYS A C 1
ATOM 4058 O O . LYS A 1 495 ? 4.827 -19.553 9.172 1.00 89.69 495 LYS A O 1
ATOM 4063 N N . TYR A 1 496 ? 3.963 -19.003 11.171 1.00 91.75 496 TYR A N 1
ATOM 4064 C CA . TYR A 1 496 ? 2.769 -18.305 10.684 1.00 91.75 496 TYR A CA 1
ATOM 4065 C C . TYR A 1 496 ? 2.813 -16.792 10.947 1.00 91.75 496 TYR A C 1
ATOM 4067 O O . TYR A 1 496 ? 1.894 -16.083 10.541 1.00 91.75 496 TYR A O 1
ATOM 4075 N N . ARG A 1 497 ? 3.846 -16.285 11.636 1.00 94.38 497 ARG A N 1
ATOM 4076 C CA . ARG A 1 497 ? 4.017 -14.848 11.854 1.00 94.38 497 ARG A CA 1
ATOM 4077 C C . ARG A 1 497 ? 4.776 -14.249 10.677 1.00 94.38 497 ARG A C 1
ATOM 4079 O O . ARG A 1 497 ? 5.881 -14.674 10.351 1.00 94.38 497 ARG A O 1
ATOM 4086 N N . HIS A 1 498 ? 4.181 -13.244 10.053 1.00 95.56 498 HIS A N 1
ATOM 4087 C CA . HIS A 1 498 ? 4.848 -12.412 9.064 1.00 95.56 498 HIS A CA 1
ATOM 4088 C C . HIS A 1 498 ? 5.750 -11.406 9.783 1.00 95.56 498 HIS A C 1
ATOM 4090 O O . HIS A 1 498 ? 5.343 -10.810 10.781 1.00 95.56 498 HIS A O 1
ATOM 4096 N N . TYR A 1 499 ? 6.950 -11.179 9.260 1.00 94.94 499 TYR A N 1
ATOM 4097 C CA . TYR A 1 499 ? 7.857 -10.161 9.782 1.00 94.94 499 TYR A CA 1
ATOM 4098 C C . TYR A 1 499 ? 8.309 -9.241 8.648 1.00 94.94 499 TYR A C 1
ATOM 4100 O O . TYR A 1 499 ? 8.504 -9.699 7.521 1.00 94.94 499 TYR A O 1
ATOM 4108 N N . THR A 1 500 ? 8.531 -7.965 8.952 1.00 94.25 500 THR A N 1
ATOM 4109 C CA . THR A 1 500 ? 9.527 -7.171 8.219 1.00 94.25 500 THR A CA 1
ATOM 4110 C C . THR A 1 500 ? 10.757 -7.084 9.107 1.00 94.25 500 THR A C 1
ATOM 4112 O O . THR A 1 500 ? 10.632 -6.951 10.321 1.00 94.25 500 THR A O 1
ATOM 4115 N N . TYR A 1 501 ? 11.944 -7.213 8.531 1.00 90.69 501 TYR A N 1
ATOM 4116 C CA . TYR A 1 501 ? 13.206 -7.097 9.257 1.00 90.69 501 TYR A CA 1
ATOM 4117 C C . TYR A 1 501 ? 14.307 -6.749 8.263 1.00 90.69 501 TYR A C 1
ATOM 4119 O O . TYR A 1 501 ? 14.186 -7.076 7.079 1.00 90.69 501 TYR A O 1
ATOM 4127 N N . ASP A 1 502 ? 15.371 -6.105 8.728 1.00 84.75 502 ASP A N 1
ATOM 4128 C CA . ASP A 1 502 ? 16.608 -5.950 7.976 1.00 84.75 502 ASP A CA 1
ATOM 4129 C C . ASP A 1 502 ? 17.833 -6.401 8.763 1.00 84.75 502 ASP A C 1
ATOM 4131 O O . ASP A 1 502 ? 17.915 -6.287 9.984 1.00 84.75 502 ASP A O 1
ATOM 4135 N N . TYR A 1 503 ? 18.816 -6.932 8.035 1.00 73.62 503 TYR A N 1
ATOM 4136 C CA . TYR A 1 503 ? 20.088 -7.332 8.621 1.00 73.62 503 TYR A CA 1
ATOM 4137 C C . TYR A 1 503 ? 20.984 -6.101 8.817 1.00 73.62 503 TYR A C 1
ATOM 4139 O O . TYR A 1 503 ? 21.941 -5.864 8.073 1.00 73.62 503 TYR A O 1
ATOM 4147 N N . HIS A 1 504 ? 20.615 -5.275 9.799 1.00 63.69 504 HIS A N 1
ATOM 4148 C CA . HIS A 1 504 ? 21.321 -4.049 10.148 1.00 63.69 504 HIS A CA 1
ATOM 4149 C C . HIS A 1 504 ? 22.795 -4.342 10.484 1.00 63.69 504 HIS A C 1
ATOM 4151 O O . HIS A 1 504 ? 23.121 -5.290 11.201 1.00 63.69 504 HIS A O 1
ATOM 4157 N N . HIS A 1 505 ? 23.689 -3.498 9.960 1.00 49.00 505 HIS A N 1
ATOM 4158 C CA . HIS A 1 505 ? 25.147 -3.662 10.010 1.00 49.00 505 HIS A CA 1
ATOM 4159 C C . HIS A 1 505 ? 25.654 -5.000 9.432 1.00 49.00 505 HIS A C 1
ATOM 4161 O O . HIS A 1 505 ? 25.997 -5.936 10.160 1.00 49.00 505 HIS A O 1
ATOM 4167 N N . ILE A 1 506 ? 25.851 -5.024 8.106 1.00 48.47 506 ILE A N 1
ATOM 4168 C CA . ILE A 1 506 ? 26.786 -5.952 7.446 1.00 48.47 506 ILE A CA 1
ATOM 4169 C C . ILE A 1 506 ? 28.216 -5.560 7.862 1.00 48.47 506 ILE A C 1
ATOM 4171 O O . ILE A 1 506 ? 28.943 -4.861 7.157 1.00 48.47 506 ILE A O 1
ATOM 4175 N N . SER A 1 507 ? 28.603 -5.967 9.068 1.00 42.91 507 SER A N 1
ATOM 4176 C CA . SER A 1 507 ? 29.957 -5.824 9.591 1.00 42.91 507 SER A CA 1
ATOM 4177 C C . SER A 1 507 ? 30.866 -6.865 8.939 1.00 42.91 507 SER A C 1
ATOM 4179 O O . SER A 1 507 ? 30.777 -8.041 9.287 1.00 42.91 507 SER A O 1
ATOM 4181 N N . THR A 1 508 ? 31.717 -6.414 8.010 1.00 47.25 508 THR A N 1
ATOM 4182 C CA . THR A 1 508 ? 32.984 -7.040 7.555 1.00 47.25 508 THR A CA 1
ATOM 4183 C C . THR A 1 508 ? 32.983 -8.489 7.036 1.00 47.25 508 THR A C 1
ATOM 4185 O O . THR A 1 508 ? 34.015 -8.932 6.536 1.00 47.25 508 THR A O 1
ATOM 4188 N N . VAL A 1 509 ? 31.867 -9.217 7.079 1.00 55.81 509 VAL A N 1
ATOM 4189 C CA . VAL A 1 509 ? 31.753 -10.627 6.674 1.00 55.81 509 VAL A CA 1
ATOM 4190 C C . VAL A 1 509 ? 30.911 -10.749 5.404 1.00 55.81 509 VAL A C 1
ATOM 4192 O O . VAL A 1 509 ? 29.862 -10.119 5.271 1.00 55.81 509 VAL A O 1
ATOM 4195 N N . THR A 1 510 ? 31.359 -11.585 4.467 1.00 62.12 510 THR A N 1
ATOM 4196 C CA . THR A 1 510 ? 30.588 -11.967 3.278 1.00 62.12 510 THR A CA 1
ATOM 4197 C C . THR A 1 510 ? 29.387 -12.824 3.675 1.00 62.12 510 THR A C 1
ATOM 4199 O O . THR A 1 510 ? 29.574 -13.939 4.162 1.00 62.12 510 THR A O 1
ATOM 4202 N N . LEU A 1 511 ? 28.171 -12.324 3.436 1.00 70.56 511 LEU A N 1
ATOM 4203 C CA . LEU A 1 511 ? 26.935 -13.105 3.569 1.00 70.56 511 LEU A CA 1
ATOM 4204 C C . LEU A 1 511 ? 27.000 -14.362 2.691 1.00 70.56 511 LEU A C 1
ATOM 4206 O O . LEU A 1 511 ? 27.451 -14.301 1.544 1.00 70.56 511 LEU A O 1
ATOM 4210 N N . THR A 1 512 ? 26.528 -15.487 3.219 1.00 77.56 512 THR A N 1
ATOM 4211 C CA . THR A 1 512 ? 26.392 -16.736 2.467 1.00 77.56 512 THR A CA 1
ATOM 4212 C C . THR A 1 512 ? 25.097 -16.744 1.653 1.00 77.56 512 THR A C 1
ATOM 4214 O O . THR A 1 512 ? 24.170 -15.971 1.902 1.00 77.56 512 THR A O 1
ATOM 4217 N N . GLU A 1 513 ? 24.995 -17.656 0.686 1.00 79.44 513 GLU A N 1
ATOM 4218 C CA . GLU A 1 513 ? 23.758 -17.838 -0.083 1.00 79.44 513 GLU A CA 1
ATOM 4219 C C . GLU A 1 513 ? 22.572 -18.237 0.819 1.00 79.44 513 GLU A C 1
ATOM 4221 O O . GLU A 1 513 ? 21.449 -17.782 0.606 1.00 79.44 513 GLU A O 1
ATOM 4226 N N . ASN A 1 514 ? 22.830 -19.002 1.887 1.00 81.25 514 ASN A N 1
ATOM 4227 C CA . ASN A 1 514 ? 21.816 -19.392 2.869 1.00 81.25 514 ASN A CA 1
ATOM 4228 C C . ASN A 1 514 ? 21.245 -18.183 3.627 1.00 81.25 514 ASN A C 1
ATOM 4230 O O . ASN A 1 514 ? 20.032 -18.109 3.817 1.00 81.25 514 ASN A O 1
ATOM 4234 N N . ASP A 1 515 ? 22.088 -17.214 4.002 1.00 79.69 515 ASP A N 1
ATOM 4235 C CA . ASP A 1 515 ? 21.639 -15.986 4.674 1.00 79.69 515 ASP A CA 1
ATOM 4236 C C . ASP A 1 515 ? 20.697 -15.179 3.765 1.00 79.69 515 ASP A C 1
ATOM 4238 O O . ASP A 1 515 ? 19.664 -14.677 4.207 1.00 79.69 515 ASP A O 1
ATOM 4242 N N . LEU A 1 516 ? 21.011 -15.108 2.466 1.00 82.25 516 LEU A N 1
ATOM 4243 C CA . LEU A 1 516 ? 20.193 -14.412 1.468 1.00 82.25 516 LEU A CA 1
ATOM 4244 C C . LEU A 1 516 ? 18.862 -15.135 1.189 1.00 82.25 516 LEU A C 1
ATOM 4246 O O . LEU A 1 516 ? 17.837 -14.468 1.038 1.00 82.25 516 LEU A O 1
ATOM 4250 N N . ILE A 1 517 ? 18.849 -16.474 1.198 1.00 83.19 517 ILE A N 1
ATOM 4251 C CA . ILE A 1 517 ? 17.625 -17.293 1.099 1.00 83.19 517 ILE A CA 1
ATOM 4252 C C . ILE A 1 517 ? 16.698 -17.056 2.300 1.00 83.19 517 ILE A C 1
ATOM 4254 O O . ILE A 1 517 ? 15.486 -16.932 2.118 1.00 83.19 517 ILE A O 1
ATOM 4258 N N . VAL A 1 518 ? 17.245 -16.977 3.518 1.00 84.38 518 VAL A N 1
ATOM 4259 C CA . VAL A 1 518 ? 16.466 -16.651 4.728 1.00 84.38 518 VAL A CA 1
ATOM 4260 C C . VAL A 1 518 ? 15.949 -15.211 4.674 1.00 84.38 518 VAL A C 1
ATOM 4262 O O . VAL A 1 518 ? 14.854 -14.938 5.156 1.00 84.38 518 VAL A O 1
ATOM 4265 N N . TYR A 1 519 ? 16.697 -14.290 4.063 1.00 85.25 519 TYR A N 1
ATOM 4266 C CA . TYR A 1 519 ? 16.370 -12.865 4.052 1.00 85.25 519 TYR A CA 1
ATOM 4267 C C . TYR A 1 519 ? 15.326 -12.446 2.996 1.00 85.25 519 TYR A C 1
ATOM 4269 O O . TYR A 1 519 ? 14.532 -11.535 3.250 1.00 85.25 519 TYR A O 1
ATOM 4277 N N . GLU A 1 520 ? 15.280 -13.121 1.838 1.00 89.75 520 GLU A N 1
ATOM 4278 C CA . GLU A 1 520 ? 14.368 -12.823 0.714 1.00 89.75 520 GLU A CA 1
ATOM 4279 C C . GLU A 1 520 ? 12.892 -12.593 1.138 1.00 89.75 520 GLU A C 1
ATOM 4281 O O . GLU A 1 520 ? 12.326 -11.562 0.751 1.00 89.75 520 GLU A O 1
ATOM 4286 N N . PRO A 1 521 ? 12.247 -13.454 1.958 1.00 91.25 521 PRO A N 1
ATOM 4287 C CA . PRO A 1 521 ? 10.833 -13.295 2.311 1.00 91.25 521 PRO A CA 1
ATOM 4288 C C . PRO A 1 521 ? 10.531 -12.038 3.139 1.00 91.25 521 PRO A C 1
ATOM 4290 O O . PRO A 1 521 ? 9.472 -11.435 2.961 1.00 91.25 521 PRO A O 1
ATOM 4293 N N . TYR A 1 522 ? 11.448 -11.620 4.017 1.00 92.00 522 TYR A N 1
ATOM 4294 C CA . TYR A 1 522 ? 11.248 -10.472 4.909 1.00 92.00 522 TYR A CA 1
ATOM 4295 C C . TYR A 1 522 ? 11.339 -9.137 4.156 1.00 92.00 522 TYR A C 1
ATOM 4297 O O . TYR A 1 522 ? 10.559 -8.221 4.424 1.00 92.00 522 TYR A O 1
ATOM 4305 N N . LEU A 1 523 ? 12.219 -9.046 3.150 1.00 92.38 523 LEU A N 1
ATOM 4306 C CA . LEU A 1 523 ? 12.272 -7.906 2.226 1.00 92.38 523 LEU A CA 1
ATOM 4307 C C . LEU A 1 523 ? 11.037 -7.842 1.315 1.00 92.38 523 LEU A C 1
ATOM 4309 O O . LEU A 1 523 ? 10.507 -6.759 1.063 1.00 92.38 523 LEU A O 1
ATOM 4313 N N . ILE A 1 524 ? 10.544 -8.995 0.855 1.00 94.88 524 ILE A N 1
ATOM 4314 C CA . ILE A 1 524 ? 9.311 -9.092 0.061 1.00 94.88 524 ILE A CA 1
ATOM 4315 C C . ILE A 1 524 ? 8.090 -8.653 0.882 1.00 94.88 524 ILE A C 1
ATOM 4317 O O . ILE A 1 524 ? 7.232 -7.933 0.373 1.00 94.88 524 ILE A O 1
ATOM 4321 N N . GLU A 1 525 ? 8.008 -9.032 2.158 1.00 96.06 525 GLU A N 1
ATOM 4322 C CA . GLU A 1 525 ? 6.942 -8.577 3.055 1.00 96.06 525 GLU A CA 1
ATOM 4323 C C . GLU A 1 525 ? 7.046 -7.071 3.365 1.00 96.06 525 GLU A C 1
ATOM 4325 O O . GLU A 1 525 ? 6.025 -6.380 3.399 1.00 96.06 525 GLU A O 1
ATOM 4330 N N . ALA A 1 526 ? 8.267 -6.536 3.489 1.00 95.56 526 ALA A N 1
ATOM 4331 C CA . ALA A 1 526 ? 8.508 -5.102 3.651 1.00 95.56 526 ALA A CA 1
ATOM 4332 C C . ALA A 1 526 ? 8.064 -4.284 2.422 1.00 95.56 526 ALA A C 1
ATOM 4334 O O . ALA A 1 526 ? 7.384 -3.270 2.591 1.00 95.56 526 ALA A O 1
ATOM 4335 N N . LEU A 1 527 ? 8.351 -4.742 1.192 1.00 95.12 527 LEU A N 1
ATOM 4336 C CA . LEU A 1 527 ? 7.844 -4.100 -0.034 1.00 95.12 527 LEU A CA 1
ATOM 4337 C C . LEU A 1 527 ? 6.312 -4.028 -0.061 1.00 95.12 527 LEU A C 1
ATOM 4339 O O . LEU A 1 527 ? 5.759 -2.976 -0.384 1.00 95.12 527 LEU A O 1
ATOM 4343 N N . LYS A 1 528 ? 5.619 -5.125 0.283 1.00 95.62 528 LYS A N 1
ATOM 4344 C CA . LYS A 1 528 ? 4.145 -5.169 0.284 1.00 95.62 528 LYS A CA 1
ATOM 4345 C C . LYS A 1 528 ? 3.541 -4.152 1.254 1.00 95.62 528 LYS A C 1
ATOM 4347 O O . LYS A 1 528 ? 2.571 -3.485 0.908 1.00 95.62 528 LYS A O 1
ATOM 4352 N N . ARG A 1 529 ? 4.089 -4.062 2.473 1.00 94.88 529 ARG A N 1
ATOM 4353 C CA . ARG A 1 529 ? 3.506 -3.272 3.573 1.00 94.88 529 ARG A CA 1
ATOM 4354 C C . ARG A 1 529 ? 3.880 -1.798 3.524 1.00 94.88 529 ARG A C 1
ATOM 4356 O O . ARG A 1 529 ? 3.051 -0.954 3.845 1.00 94.88 529 ARG A O 1
ATOM 4363 N N . TYR A 1 530 ? 5.097 -1.470 3.099 1.00 94.94 530 TYR A N 1
ATOM 4364 C CA . TYR A 1 530 ? 5.610 -0.100 3.161 1.00 94.94 530 TYR A CA 1
ATOM 4365 C C . TYR A 1 530 ? 5.542 0.647 1.830 1.00 94.94 530 TYR A C 1
ATOM 4367 O O . TYR A 1 530 ? 6.147 1.705 1.713 1.00 94.94 530 TYR A O 1
ATOM 4375 N N . ARG A 1 531 ? 4.764 0.157 0.854 1.00 93.25 531 ARG A N 1
ATOM 4376 C CA . ARG A 1 531 ? 4.662 0.683 -0.522 1.00 93.25 531 ARG A CA 1
ATOM 4377 C C . ARG A 1 531 ? 4.497 2.206 -0.665 1.00 93.25 531 ARG A C 1
ATOM 4379 O O . ARG A 1 531 ? 4.947 2.764 -1.657 1.00 93.25 531 ARG A O 1
ATOM 4386 N N . GLU A 1 532 ? 3.893 2.886 0.309 1.00 88.19 532 GLU A N 1
ATOM 4387 C CA . GLU A 1 532 ? 3.677 4.347 0.322 1.00 88.19 532 GLU A CA 1
ATOM 4388 C C . GLU A 1 532 ? 4.731 5.124 1.151 1.00 88.19 532 GLU A C 1
ATOM 4390 O O . GLU A 1 532 ? 4.812 6.349 1.075 1.00 88.19 532 GLU A O 1
ATOM 4395 N N . ARG A 1 533 ? 5.577 4.432 1.928 1.00 90.88 533 ARG A N 1
ATOM 4396 C CA . ARG A 1 533 ? 6.567 5.004 2.861 1.00 90.88 533 ARG A CA 1
ATOM 4397 C C . ARG A 1 533 ? 7.926 5.168 2.170 1.00 90.88 533 ARG A C 1
ATOM 4399 O O . ARG A 1 533 ? 8.773 4.279 2.224 1.00 90.88 533 ARG A O 1
ATOM 4406 N N . VAL A 1 534 ? 8.134 6.311 1.514 1.00 88.88 534 VAL A N 1
ATOM 4407 C CA . VAL A 1 534 ? 9.295 6.590 0.636 1.00 88.88 534 VAL A CA 1
ATOM 4408 C C . VAL A 1 534 ? 10.660 6.248 1.260 1.00 88.88 534 VAL A C 1
ATOM 4410 O O . VAL A 1 534 ? 11.445 5.540 0.627 1.00 88.88 534 VAL A O 1
ATOM 4413 N N . GLY A 1 535 ? 10.957 6.701 2.485 1.00 85.31 535 GLY A N 1
ATOM 4414 C CA . GLY A 1 535 ? 12.268 6.484 3.119 1.00 85.31 535 GLY A CA 1
ATOM 4415 C C . GLY A 1 535 ? 12.501 5.050 3.613 1.00 85.31 535 GLY A C 1
ATOM 4416 O O . GLY A 1 535 ? 13.649 4.600 3.670 1.00 85.31 535 GLY A O 1
ATOM 4417 N N . PHE A 1 536 ? 11.434 4.283 3.868 1.00 92.25 536 PHE A N 1
ATOM 4418 C CA . PHE A 1 536 ? 11.518 2.827 4.020 1.00 92.25 536 PHE A CA 1
ATOM 4419 C C . PHE A 1 536 ? 11.765 2.167 2.655 1.00 92.25 536 PHE A C 1
ATOM 4421 O O . PHE A 1 536 ? 12.734 1.427 2.506 1.00 92.25 536 PHE A O 1
ATOM 4428 N N . ILE A 1 537 ? 10.958 2.478 1.634 1.00 94.06 537 ILE A N 1
ATOM 4429 C CA . ILE A 1 537 ? 11.040 1.876 0.290 1.00 94.06 537 ILE A CA 1
ATOM 4430 C C . ILE A 1 537 ? 12.411 2.055 -0.360 1.00 94.06 537 ILE A C 1
ATOM 4432 O O . ILE A 1 537 ? 12.955 1.088 -0.893 1.00 94.06 537 ILE A O 1
ATOM 4436 N N . GLN A 1 538 ? 13.017 3.239 -0.257 1.00 90.44 538 GLN A N 1
ATOM 4437 C CA . GLN A 1 538 ? 14.373 3.479 -0.754 1.00 90.44 538 GLN A CA 1
ATOM 4438 C C . GLN A 1 538 ? 15.399 2.506 -0.140 1.00 90.44 538 GLN A C 1
ATOM 4440 O O . GLN A 1 538 ? 16.285 2.025 -0.846 1.00 90.44 538 GLN A O 1
ATOM 4445 N N . LYS A 1 539 ? 15.265 2.175 1.152 1.00 90.31 539 LYS A N 1
ATOM 4446 C CA . LYS A 1 539 ? 16.165 1.253 1.867 1.00 90.31 539 LYS A CA 1
ATOM 4447 C C . LYS A 1 539 ? 15.819 -0.219 1.618 1.00 90.31 539 LYS A C 1
ATOM 4449 O O . LYS A 1 539 ? 16.729 -1.030 1.480 1.00 90.31 539 LYS A O 1
ATOM 4454 N N . ILE A 1 540 ? 14.536 -0.570 1.475 1.00 93.62 540 ILE A N 1
ATOM 4455 C CA . ILE A 1 540 ? 14.123 -1.931 1.081 1.00 93.62 540 ILE A CA 1
ATOM 4456 C C . ILE A 1 540 ? 14.695 -2.261 -0.301 1.00 93.62 540 ILE A C 1
ATOM 4458 O O . ILE A 1 540 ? 15.338 -3.294 -0.471 1.00 93.62 540 ILE A O 1
ATOM 4462 N N . LEU A 1 541 ? 14.526 -1.360 -1.273 1.00 93.81 541 LEU A N 1
ATOM 4463 C CA . LEU A 1 541 ? 15.069 -1.522 -2.623 1.00 93.81 541 LEU A CA 1
ATOM 4464 C C . LEU A 1 541 ? 16.605 -1.563 -2.625 1.00 93.81 541 LEU A C 1
ATOM 4466 O O . LEU A 1 541 ? 17.187 -2.333 -3.377 1.00 93.81 541 LEU A O 1
ATOM 4470 N N . TYR A 1 542 ? 17.279 -0.803 -1.759 1.00 90.00 542 TYR A N 1
ATOM 4471 C CA . TYR A 1 542 ? 18.735 -0.884 -1.590 1.00 90.00 542 TYR A CA 1
ATOM 4472 C C . TYR A 1 542 ? 19.193 -2.267 -1.083 1.00 90.00 542 TYR A C 1
ATOM 4474 O O . TYR A 1 542 ? 20.131 -2.851 -1.629 1.00 90.00 542 TYR A O 1
ATOM 4482 N N . ASN A 1 543 ? 18.478 -2.846 -0.114 1.00 89.06 543 ASN A N 1
ATOM 4483 C CA . ASN A 1 543 ? 18.745 -4.201 0.378 1.00 89.06 543 ASN A CA 1
ATOM 4484 C C . ASN A 1 543 ? 18.436 -5.275 -0.689 1.00 89.06 543 ASN A C 1
ATOM 4486 O O . ASN A 1 543 ? 19.213 -6.216 -0.862 1.00 89.06 543 ASN A O 1
ATOM 4490 N N . ILE A 1 544 ? 17.356 -5.109 -1.464 1.00 90.88 544 ILE A N 1
ATOM 4491 C CA . ILE A 1 544 ? 17.004 -5.991 -2.593 1.00 90.88 544 ILE A CA 1
ATOM 4492 C C . ILE A 1 544 ? 18.023 -5.876 -3.734 1.00 90.88 544 ILE A C 1
ATOM 4494 O O . ILE A 1 544 ? 18.366 -6.889 -4.344 1.00 90.88 544 ILE A O 1
ATOM 4498 N N . PHE A 1 545 ? 18.566 -4.689 -4.007 1.00 89.44 545 PHE A N 1
ATOM 4499 C CA . PHE A 1 545 ? 19.635 -4.502 -4.990 1.00 89.44 545 PHE A CA 1
ATOM 4500 C C . PHE A 1 545 ? 20.887 -5.310 -4.622 1.00 89.44 545 PHE A C 1
ATOM 4502 O O . PHE A 1 545 ? 21.463 -5.960 -5.494 1.00 89.44 545 PHE A O 1
ATOM 4509 N N . PHE A 1 546 ? 21.289 -5.337 -3.346 1.00 85.19 546 PHE A N 1
ATOM 4510 C CA . PHE A 1 546 ? 22.396 -6.195 -2.913 1.00 85.19 546 PHE A CA 1
ATOM 4511 C C . PHE A 1 546 ? 22.059 -7.685 -3.015 1.00 85.19 546 PHE A C 1
ATOM 4513 O O . PHE A 1 546 ? 22.846 -8.430 -3.594 1.00 85.19 546 PHE A O 1
ATOM 4520 N N . LEU A 1 547 ? 20.885 -8.108 -2.534 1.00 86.12 547 LEU A N 1
ATOM 4521 C CA . LEU A 1 547 ? 20.435 -9.502 -2.619 1.00 86.12 547 LEU A CA 1
ATOM 4522 C C . LEU A 1 547 ? 20.443 -10.004 -4.074 1.00 86.12 547 LEU A C 1
ATOM 4524 O O . LEU A 1 547 ? 21.067 -11.014 -4.387 1.00 86.12 547 LEU A O 1
ATOM 4528 N N . THR A 1 548 ? 19.831 -9.251 -4.987 1.00 87.19 548 THR A N 1
ATOM 4529 C CA . THR A 1 548 ? 19.726 -9.601 -6.417 1.00 87.19 548 THR A CA 1
ATOM 4530 C C . THR A 1 548 ? 21.036 -9.464 -7.200 1.00 87.19 548 THR A C 1
ATOM 4532 O O . THR A 1 548 ? 21.131 -9.960 -8.321 1.00 87.19 548 THR A O 1
ATOM 4535 N N . ARG A 1 549 ? 22.066 -8.813 -6.641 1.00 84.69 549 ARG A N 1
ATOM 4536 C CA . ARG A 1 549 ? 23.393 -8.708 -7.270 1.00 84.69 549 ARG A CA 1
ATOM 4537 C C . ARG A 1 549 ? 24.183 -10.018 -7.182 1.00 84.69 549 ARG A C 1
ATOM 4539 O O . ARG A 1 549 ? 24.973 -10.292 -8.089 1.00 84.69 549 ARG A O 1
ATOM 4546 N N . SER A 1 550 ? 24.000 -10.785 -6.105 1.00 75.44 550 SER A N 1
ATOM 4547 C CA . SER A 1 550 ? 24.763 -12.007 -5.806 1.00 75.44 550 SER A CA 1
ATOM 4548 C C . SER A 1 550 ? 23.931 -13.289 -5.744 1.00 75.44 550 SER A C 1
ATOM 4550 O O . SER A 1 550 ? 24.505 -14.359 -5.905 1.00 75.44 550 SER A O 1
ATOM 4552 N N . PHE A 1 551 ? 22.616 -13.208 -5.518 1.00 80.12 551 PHE A N 1
ATOM 4553 C CA . PHE A 1 551 ? 21.744 -14.370 -5.327 1.00 80.12 551 PHE A CA 1
ATOM 4554 C C . PHE A 1 551 ? 20.567 -14.396 -6.316 1.00 80.12 551 PHE A C 1
ATOM 4556 O O . PHE A 1 551 ? 19.930 -13.379 -6.606 1.00 80.12 551 PHE A O 1
ATOM 4563 N N . HIS A 1 552 ? 20.262 -15.595 -6.816 1.00 82.44 552 HIS A N 1
ATOM 4564 C CA . HIS A 1 552 ? 19.144 -15.855 -7.717 1.00 82.44 552 HIS A CA 1
ATOM 4565 C C . HIS A 1 552 ? 17.848 -16.088 -6.925 1.00 82.44 552 HIS A C 1
ATOM 4567 O O . HIS A 1 552 ? 17.503 -17.217 -6.578 1.00 82.44 552 HIS A O 1
ATOM 4573 N N . SER A 1 553 ? 17.130 -14.990 -6.669 1.00 81.31 553 SER A N 1
ATOM 4574 C CA . SER A 1 553 ? 15.794 -14.958 -6.053 1.00 81.31 553 SER A CA 1
ATOM 4575 C C . SER A 1 553 ? 14.860 -16.049 -6.593 1.00 81.31 553 SER A C 1
ATOM 4577 O O . SER A 1 553 ? 14.600 -16.124 -7.797 1.00 81.31 553 SER A O 1
ATOM 4579 N N . LYS A 1 554 ? 14.279 -16.847 -5.687 1.00 81.00 554 LYS A N 1
ATOM 4580 C CA . LYS A 1 554 ? 13.268 -17.859 -6.049 1.00 81.00 554 LYS A CA 1
ATOM 4581 C C . LYS A 1 554 ? 11.904 -17.229 -6.340 1.00 81.00 554 LYS A C 1
ATOM 4583 O O . LYS A 1 554 ? 11.061 -17.858 -6.974 1.00 81.00 554 LYS A O 1
ATOM 4588 N N . GLN A 1 555 ? 11.688 -15.988 -5.904 1.00 86.69 555 GLN A N 1
ATOM 4589 C CA . GLN A 1 555 ? 10.463 -15.217 -6.121 1.00 86.69 555 GLN A CA 1
ATOM 4590 C C . GLN A 1 555 ? 10.652 -14.094 -7.164 1.00 86.69 555 GLN A C 1
ATOM 4592 O O . GLN A 1 555 ? 9.930 -13.099 -7.136 1.00 86.69 555 GLN A O 1
ATOM 4597 N N . GLN A 1 556 ? 11.582 -14.259 -8.119 1.00 87.31 556 GLN A N 1
ATOM 4598 C CA . GLN A 1 556 ? 11.974 -13.263 -9.134 1.00 87.31 556 GLN A CA 1
ATOM 4599 C C . GLN A 1 556 ? 10.783 -12.533 -9.785 1.00 87.31 556 GLN A C 1
ATOM 4601 O O . GLN A 1 556 ? 10.756 -11.305 -9.817 1.00 87.31 556 GLN A O 1
ATOM 4606 N N . ASN A 1 557 ? 9.773 -13.267 -10.271 1.00 89.00 557 ASN A N 1
ATOM 4607 C CA . ASN A 1 557 ? 8.591 -12.671 -10.910 1.00 89.00 557 ASN A CA 1
ATOM 4608 C C . ASN A 1 557 ? 7.766 -11.798 -9.939 1.00 89.00 557 ASN A C 1
ATOM 4610 O O . ASN A 1 557 ? 7.237 -10.771 -10.353 1.00 89.00 557 ASN A O 1
ATOM 4614 N N . LEU A 1 558 ? 7.687 -12.164 -8.652 1.00 91.75 558 LEU A N 1
ATOM 4615 C CA . LEU A 1 558 ? 7.017 -11.363 -7.620 1.00 91.75 558 LEU A CA 1
ATOM 4616 C C . LEU A 1 558 ? 7.845 -10.123 -7.250 1.00 91.75 558 LEU A C 1
ATOM 4618 O O . LEU A 1 558 ? 7.274 -9.049 -7.086 1.00 91.75 558 LEU A O 1
ATOM 4622 N N . LEU A 1 559 ? 9.177 -10.233 -7.170 1.00 92.94 559 LEU A N 1
ATOM 4623 C CA . LEU A 1 559 ? 10.050 -9.067 -6.984 1.00 92.94 559 LEU A CA 1
ATOM 4624 C C . LEU A 1 559 ? 9.936 -8.077 -8.149 1.00 92.94 559 LEU A C 1
ATOM 4626 O O . LEU A 1 559 ? 9.889 -6.872 -7.910 1.00 92.94 559 LEU A O 1
ATOM 4630 N N . ILE A 1 560 ? 9.842 -8.567 -9.390 1.00 93.38 560 ILE A N 1
ATOM 4631 C CA . ILE A 1 560 ? 9.573 -7.735 -10.569 1.00 93.38 560 ILE A CA 1
ATOM 4632 C C . ILE A 1 560 ? 8.192 -7.070 -10.442 1.00 93.38 560 ILE A C 1
ATOM 4634 O O . ILE A 1 560 ? 8.114 -5.848 -10.537 1.00 93.38 560 ILE A O 1
ATOM 4638 N N . GLU A 1 561 ? 7.120 -7.829 -10.174 1.00 94.38 561 GLU A N 1
ATOM 4639 C CA . GLU A 1 561 ? 5.754 -7.284 -10.066 1.00 94.38 561 GLU A CA 1
ATOM 4640 C C . GLU A 1 561 ? 5.638 -6.216 -8.959 1.00 94.38 561 GLU A C 1
ATOM 4642 O O . GLU A 1 561 ? 5.119 -5.125 -9.206 1.00 94.38 561 GLU A O 1
ATOM 4647 N N . LEU A 1 562 ? 6.206 -6.472 -7.774 1.00 96.25 562 LEU A N 1
ATOM 4648 C CA . LEU A 1 562 ? 6.247 -5.506 -6.672 1.00 96.25 562 LEU A CA 1
ATOM 4649 C C . LEU A 1 562 ? 7.092 -4.272 -7.022 1.00 96.25 562 LEU A C 1
ATOM 4651 O O . LEU A 1 562 ? 6.641 -3.152 -6.797 1.00 96.25 562 LEU A O 1
ATOM 4655 N N . THR A 1 563 ? 8.283 -4.441 -7.606 1.00 96.44 563 THR A N 1
ATOM 4656 C CA . THR A 1 563 ? 9.154 -3.305 -7.967 1.00 96.44 563 THR A CA 1
ATOM 4657 C C . THR A 1 563 ? 8.494 -2.410 -9.019 1.00 96.44 563 THR A C 1
ATOM 4659 O O . THR A 1 563 ? 8.486 -1.192 -8.863 1.00 96.44 563 THR A O 1
ATOM 4662 N N . LEU A 1 564 ? 7.859 -2.989 -10.044 1.00 95.69 564 LEU A N 1
ATOM 4663 C CA . LEU A 1 564 ? 7.099 -2.236 -11.048 1.00 95.69 564 LEU A CA 1
ATOM 4664 C C . LEU A 1 564 ? 5.902 -1.497 -10.427 1.00 95.69 564 LEU A C 1
ATOM 4666 O O . LEU A 1 564 ? 5.622 -0.356 -10.800 1.00 95.69 564 LEU A O 1
ATOM 4670 N N . HIS A 1 565 ? 5.223 -2.101 -9.446 1.00 95.62 565 HIS A N 1
ATOM 4671 C CA . HIS A 1 565 ? 4.154 -1.428 -8.710 1.00 95.62 565 HIS A CA 1
ATOM 4672 C C . HIS A 1 565 ? 4.689 -0.235 -7.899 1.00 95.62 565 HIS A C 1
ATOM 4674 O O . HIS A 1 565 ? 4.133 0.859 -7.999 1.00 95.62 565 HIS A O 1
ATOM 4680 N N . ILE A 1 566 ? 5.820 -0.378 -7.198 1.00 96.69 566 ILE A N 1
ATOM 4681 C CA . ILE A 1 566 ? 6.494 0.741 -6.514 1.00 96.69 566 ILE A CA 1
ATOM 4682 C C . ILE A 1 566 ? 6.878 1.861 -7.494 1.00 96.69 566 ILE A C 1
ATOM 4684 O O . ILE A 1 566 ? 6.614 3.033 -7.212 1.00 96.69 566 ILE A O 1
ATOM 4688 N N . MET A 1 567 ? 7.418 1.521 -8.671 1.00 96.25 567 MET A N 1
ATOM 4689 C CA . MET A 1 567 ? 7.718 2.499 -9.726 1.00 96.25 567 MET A CA 1
ATOM 4690 C C . MET A 1 567 ? 6.465 3.246 -10.208 1.00 96.25 567 MET A C 1
ATOM 4692 O O . MET A 1 567 ? 6.570 4.420 -10.560 1.00 96.25 567 MET A O 1
ATOM 4696 N N . SER A 1 568 ? 5.291 2.600 -10.201 1.00 94.56 568 SER A N 1
ATOM 4697 C CA . SER A 1 568 ? 4.012 3.223 -10.578 1.00 94.56 568 SER A CA 1
ATOM 4698 C C . SER A 1 568 ? 3.402 4.124 -9.495 1.00 94.56 568 SER A C 1
ATOM 4700 O O . SER A 1 568 ? 2.722 5.086 -9.839 1.00 94.56 568 SER A O 1
ATOM 4702 N N . ILE A 1 569 ? 3.664 3.855 -8.208 1.00 92.62 569 ILE A N 1
ATOM 4703 C CA . ILE A 1 569 ? 3.200 4.693 -7.084 1.00 92.62 569 ILE A CA 1
ATOM 4704 C C . ILE A 1 569 ? 4.056 5.963 -6.960 1.00 92.62 569 ILE A C 1
ATOM 4706 O O . ILE A 1 569 ? 3.535 7.032 -6.655 1.00 92.62 569 ILE A O 1
ATOM 4710 N N . HIS A 1 570 ? 5.365 5.863 -7.223 1.00 93.12 570 HIS A N 1
ATOM 4711 C CA . HIS A 1 570 ? 6.337 6.944 -6.995 1.00 93.12 570 HIS A CA 1
ATOM 4712 C C . HIS A 1 570 ? 7.000 7.466 -8.286 1.00 93.12 570 HIS A C 1
ATOM 4714 O O . HIS A 1 570 ? 8.232 7.567 -8.327 1.00 93.12 570 HIS A O 1
ATOM 4720 N N . PRO A 1 571 ? 6.254 7.810 -9.359 1.00 93.56 571 PRO A N 1
ATOM 4721 C CA . PRO A 1 571 ? 6.833 8.131 -10.671 1.00 93.56 571 PRO A CA 1
ATOM 4722 C C . PRO A 1 571 ? 7.832 9.295 -10.612 1.00 93.56 571 PRO A C 1
ATOM 4724 O O . PRO A 1 571 ? 8.857 9.260 -11.282 1.00 93.56 571 PRO A O 1
ATOM 4727 N N . ASN A 1 572 ? 7.584 10.277 -9.741 1.00 93.00 572 ASN A N 1
ATOM 4728 C CA . ASN A 1 572 ? 8.376 11.505 -9.638 1.00 93.00 572 ASN A CA 1
ATOM 4729 C C . ASN A 1 572 ? 9.501 11.441 -8.580 1.00 93.00 572 ASN A C 1
ATOM 4731 O O . ASN A 1 572 ? 10.232 12.415 -8.412 1.00 93.00 572 ASN A O 1
ATOM 4735 N N . ILE A 1 573 ? 9.673 10.322 -7.859 1.00 93.56 573 ILE A N 1
ATOM 4736 C CA . ILE A 1 573 ? 10.662 10.216 -6.771 1.00 93.56 573 ILE A CA 1
ATOM 4737 C C . ILE A 1 573 ? 11.969 9.592 -7.278 1.00 93.56 573 ILE A C 1
ATOM 4739 O O . ILE A 1 573 ? 12.136 8.372 -7.310 1.00 93.56 573 ILE A O 1
ATOM 4743 N N . GLN A 1 574 ? 12.926 10.452 -7.631 1.00 93.88 574 GLN A N 1
ATOM 4744 C CA . GLN A 1 574 ? 14.240 10.097 -8.189 1.00 93.88 574 GLN A CA 1
ATOM 4745 C C . GLN A 1 574 ? 14.961 8.961 -7.438 1.00 93.88 574 GLN A C 1
ATOM 4747 O O . GLN A 1 574 ? 15.497 8.056 -8.076 1.00 93.88 574 GLN A O 1
ATOM 4752 N N . SER A 1 575 ? 14.981 8.976 -6.100 1.00 92.44 575 SER A N 1
ATOM 4753 C CA . SER A 1 575 ? 15.702 7.965 -5.310 1.00 92.44 575 SER A CA 1
ATOM 4754 C C . SER A 1 575 ? 15.048 6.580 -5.372 1.00 92.44 575 SER A C 1
ATOM 4756 O O . SER A 1 575 ? 15.746 5.575 -5.516 1.00 92.44 575 SER A O 1
ATOM 4758 N N . VAL A 1 576 ? 13.712 6.526 -5.350 1.00 94.56 576 VAL A N 1
ATOM 4759 C CA . VAL A 1 576 ? 12.935 5.288 -5.507 1.00 94.56 576 VAL A CA 1
ATOM 4760 C C . VAL A 1 576 ? 13.107 4.733 -6.919 1.00 94.56 576 VAL A C 1
ATOM 4762 O O . VAL A 1 576 ? 13.356 3.538 -7.068 1.00 94.56 576 VAL A O 1
ATOM 4765 N N . GLN A 1 577 ? 13.062 5.578 -7.954 1.00 96.31 577 GLN A N 1
ATOM 4766 C CA . GLN A 1 577 ? 13.271 5.145 -9.342 1.00 96.31 577 GLN A CA 1
ATOM 4767 C C . GLN A 1 577 ? 14.710 4.666 -9.595 1.00 96.31 577 GLN A C 1
ATOM 4769 O O . GLN A 1 577 ? 14.919 3.673 -10.293 1.00 96.31 577 GLN A O 1
ATOM 4774 N N . MET A 1 578 ? 15.716 5.294 -8.979 1.00 93.88 578 MET A N 1
ATOM 4775 C CA . MET A 1 578 ? 17.112 4.854 -9.079 1.00 93.88 578 MET A CA 1
ATOM 4776 C C . MET A 1 578 ? 17.343 3.478 -8.449 1.00 93.88 578 MET A C 1
ATOM 4778 O O . MET A 1 578 ? 17.967 2.621 -9.075 1.00 93.88 578 MET A O 1
ATOM 4782 N N . ALA A 1 579 ? 16.797 3.237 -7.255 1.00 93.44 579 ALA A N 1
ATOM 4783 C CA . ALA A 1 579 ? 16.887 1.931 -6.610 1.00 93.44 579 ALA A CA 1
ATOM 4784 C C . ALA A 1 579 ? 16.044 0.868 -7.346 1.00 93.44 579 ALA A C 1
ATOM 4786 O O . ALA A 1 579 ? 16.510 -0.252 -7.554 1.00 93.44 579 ALA A O 1
ATOM 4787 N N . SER A 1 580 ? 14.844 1.228 -7.819 1.00 96.38 580 SER A N 1
ATOM 4788 C CA . SER A 1 580 ? 13.952 0.320 -8.558 1.00 96.38 580 SER A CA 1
ATOM 4789 C C . SER A 1 580 ? 14.548 -0.119 -9.896 1.00 96.38 580 SER A C 1
ATOM 4791 O O . SER A 1 580 ? 14.604 -1.313 -10.173 1.00 96.38 580 SER A O 1
ATOM 4793 N N . THR A 1 581 ? 15.056 0.813 -10.711 1.00 95.56 581 THR A N 1
ATOM 4794 C CA . THR A 1 581 ? 15.701 0.481 -11.999 1.00 95.56 581 THR A CA 1
ATOM 4795 C C . THR A 1 581 ? 16.941 -0.392 -11.818 1.00 95.56 581 THR A C 1
ATOM 4797 O O . THR A 1 581 ? 17.156 -1.304 -12.611 1.00 95.56 581 THR A O 1
ATOM 4800 N N . ALA A 1 582 ? 17.722 -0.182 -10.752 1.00 92.75 582 ALA A N 1
ATOM 4801 C CA . ALA A 1 582 ? 18.857 -1.040 -10.418 1.00 92.75 582 ALA A CA 1
ATOM 4802 C C . ALA A 1 582 ? 18.422 -2.460 -9.990 1.00 92.75 582 ALA A C 1
ATOM 4804 O O . ALA A 1 582 ? 19.060 -3.439 -10.381 1.00 92.75 582 ALA A O 1
ATOM 4805 N N . CYS A 1 583 ? 17.315 -2.591 -9.246 1.00 94.00 583 CYS A N 1
ATOM 4806 C CA . CYS A 1 583 ? 16.722 -3.892 -8.914 1.00 94.00 583 CYS A CA 1
ATOM 4807 C C . CYS A 1 583 ? 16.207 -4.615 -10.165 1.00 94.00 583 CYS A C 1
ATOM 4809 O O . CYS A 1 583 ? 16.534 -5.784 -10.365 1.00 94.00 583 CYS A O 1
ATOM 4811 N N . ILE A 1 584 ? 15.452 -3.924 -11.030 1.00 94.06 584 ILE A N 1
ATOM 4812 C CA . ILE A 1 584 ? 14.963 -4.484 -12.298 1.00 94.06 584 ILE A CA 1
ATOM 4813 C C . ILE A 1 584 ? 16.142 -4.940 -13.165 1.00 94.06 584 ILE A C 1
ATOM 4815 O O . ILE A 1 584 ? 16.137 -6.087 -13.594 1.00 94.06 584 ILE A O 1
ATOM 4819 N N . TYR A 1 585 ? 17.186 -4.121 -13.343 1.00 91.69 585 TYR A N 1
ATOM 4820 C CA . TYR A 1 585 ? 18.388 -4.508 -14.092 1.00 91.69 585 TYR A CA 1
ATOM 4821 C C . TYR A 1 585 ? 18.974 -5.845 -13.608 1.00 91.69 585 TYR A C 1
ATOM 4823 O O . TYR A 1 585 ? 19.136 -6.764 -14.416 1.00 91.69 585 TYR A O 1
ATOM 4831 N N . ASN A 1 586 ? 19.215 -5.990 -12.297 1.00 90.75 586 ASN A N 1
ATOM 4832 C CA . ASN A 1 586 ? 19.717 -7.236 -11.708 1.00 90.75 586 ASN A CA 1
ATOM 4833 C C . ASN A 1 586 ? 18.761 -8.415 -11.968 1.00 90.75 586 ASN A C 1
ATOM 4835 O O . ASN A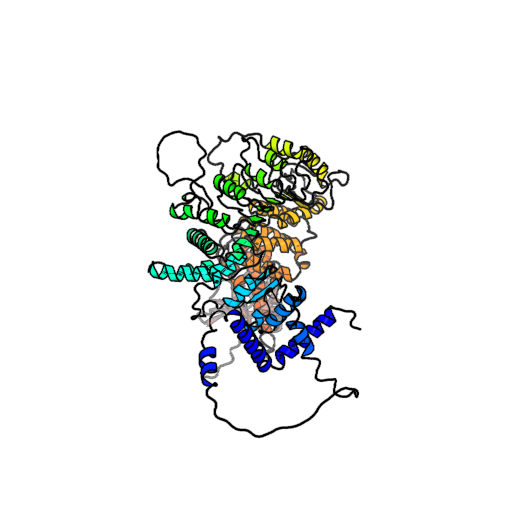 1 586 ? 19.191 -9.462 -12.451 1.00 90.75 586 ASN A O 1
ATOM 4839 N N . LEU A 1 587 ? 17.462 -8.223 -11.706 1.00 90.31 587 LEU A N 1
ATOM 4840 C CA . LEU A 1 587 ? 16.403 -9.220 -11.912 1.00 90.31 587 LEU A CA 1
ATOM 4841 C C . LEU A 1 587 ? 16.206 -9.602 -13.389 1.00 90.31 587 LEU A C 1
ATOM 4843 O O . LEU A 1 587 ? 15.628 -10.651 -13.662 1.00 90.31 587 LEU A O 1
ATOM 4847 N N . THR A 1 588 ? 16.676 -8.784 -14.337 1.00 88.81 588 THR A N 1
ATOM 4848 C CA . THR A 1 588 ? 16.535 -9.003 -15.788 1.00 88.81 588 THR A CA 1
ATOM 4849 C C . THR A 1 588 ? 17.831 -9.355 -16.516 1.00 88.81 588 THR A C 1
ATOM 4851 O O . THR A 1 588 ? 17.808 -9.510 -17.738 1.00 88.81 588 THR A O 1
ATOM 4854 N N . ARG A 1 589 ? 18.966 -9.495 -15.821 1.00 85.56 589 ARG A N 1
ATOM 4855 C CA . ARG A 1 589 ? 20.261 -9.802 -16.453 1.00 85.56 589 ARG A CA 1
ATOM 4856 C C . ARG A 1 589 ? 20.262 -11.211 -17.066 1.00 85.56 589 ARG A C 1
ATOM 4858 O O . ARG A 1 589 ? 19.696 -12.138 -16.495 1.00 85.56 589 ARG A O 1
ATOM 4865 N N . SER A 1 590 ? 20.921 -11.395 -18.210 1.00 75.56 590 SER A N 1
ATOM 4866 C CA . SER A 1 590 ? 21.125 -12.727 -18.808 1.00 75.56 590 SER A CA 1
ATOM 4867 C C . SER A 1 590 ? 22.003 -13.610 -17.891 1.00 75.56 590 SER A C 1
ATOM 4869 O O . SER A 1 590 ? 22.892 -13.068 -17.224 1.00 75.56 590 SER A O 1
ATOM 4871 N N . PRO A 1 591 ? 21.771 -14.938 -17.797 1.00 75.38 591 PRO A N 1
ATOM 4872 C CA . PRO A 1 591 ? 20.718 -15.731 -18.455 1.00 75.38 591 PRO A CA 1
ATOM 4873 C C . PRO A 1 591 ? 19.362 -15.722 -17.721 1.00 75.38 591 PRO A C 1
ATOM 4875 O O . PRO A 1 591 ? 18.403 -16.340 -18.173 1.00 75.38 591 PRO A O 1
ATOM 4878 N N . ILE A 1 592 ? 19.241 -15.016 -16.590 1.00 78.50 592 ILE A N 1
ATOM 4879 C CA . ILE A 1 592 ? 18.009 -14.982 -15.780 1.00 78.50 592 ILE A CA 1
ATOM 4880 C C . ILE A 1 592 ? 16.821 -14.382 -16.558 1.00 78.50 592 ILE A C 1
ATOM 4882 O O . ILE A 1 592 ? 15.667 -14.713 -16.282 1.00 78.50 592 ILE A O 1
ATOM 4886 N N . THR A 1 593 ? 17.087 -13.535 -17.563 1.00 79.50 593 THR A N 1
ATOM 4887 C CA . THR A 1 593 ? 16.064 -12.973 -18.462 1.00 79.50 593 THR A CA 1
ATOM 4888 C C . THR A 1 593 ? 15.200 -14.045 -19.124 1.00 79.50 593 THR A C 1
ATOM 4890 O O . THR A 1 593 ? 14.017 -13.798 -19.362 1.00 79.50 593 THR A O 1
ATOM 4893 N N . ASP A 1 594 ? 15.757 -15.224 -19.418 1.00 77.62 594 ASP A N 1
ATOM 4894 C CA . ASP A 1 594 ? 15.081 -16.285 -20.175 1.00 77.62 594 ASP A CA 1
ATOM 4895 C C . ASP A 1 594 ? 13.967 -16.991 -19.387 1.00 77.62 594 ASP A C 1
ATOM 4897 O O . ASP A 1 594 ? 13.061 -17.583 -19.976 1.00 77.62 594 ASP A O 1
ATOM 4901 N N . GLN A 1 595 ? 13.976 -16.857 -18.059 1.00 79.94 595 GLN A N 1
ATOM 4902 C CA . GLN A 1 595 ? 12.994 -17.460 -17.151 1.00 79.94 595 GLN A CA 1
ATOM 4903 C C . GLN A 1 595 ? 11.794 -16.535 -16.863 1.00 79.94 595 GLN A C 1
ATOM 4905 O O . GLN A 1 595 ? 10.764 -16.981 -16.357 1.00 79.94 595 GLN A O 1
ATOM 4910 N N . ILE A 1 596 ? 11.894 -15.248 -17.216 1.00 82.94 596 ILE A N 1
ATOM 4911 C CA . ILE A 1 596 ? 10.839 -14.249 -16.991 1.00 82.94 596 ILE A CA 1
ATOM 4912 C C . ILE A 1 596 ? 9.664 -14.495 -17.948 1.00 82.94 596 ILE A C 1
ATOM 4914 O O . ILE A 1 596 ? 9.856 -14.791 -19.129 1.00 82.94 596 ILE A O 1
ATOM 4918 N N . HIS A 1 597 ? 8.430 -14.339 -17.468 1.00 80.62 597 HIS A N 1
ATOM 4919 C CA . HIS A 1 597 ? 7.246 -14.456 -18.322 1.00 80.62 597 HIS A CA 1
ATOM 4920 C C . HIS A 1 597 ? 7.002 -13.181 -19.157 1.00 80.62 597 HIS A C 1
ATOM 4922 O O . HIS A 1 597 ? 7.018 -12.075 -18.620 1.00 80.62 597 HIS A O 1
ATOM 4928 N N . VAL A 1 598 ? 6.680 -13.357 -20.446 1.00 79.62 598 VAL A N 1
ATOM 4929 C CA . VAL A 1 598 ? 6.370 -12.335 -21.479 1.00 79.62 598 VAL A CA 1
ATOM 4930 C C . VAL A 1 598 ? 5.589 -11.121 -20.939 1.00 79.62 598 VAL A C 1
ATOM 4932 O O . VAL A 1 598 ? 6.014 -9.981 -21.115 1.00 79.62 598 VAL A O 1
ATOM 4935 N N . LYS A 1 599 ? 4.504 -11.357 -20.175 1.00 82.38 599 LYS A N 1
ATOM 4936 C CA . LYS A 1 599 ? 3.699 -10.317 -19.479 1.00 82.38 599 LYS A CA 1
ATOM 4937 C C . LYS A 1 599 ? 4.569 -9.258 -18.782 1.00 82.38 599 LYS A C 1
ATOM 4939 O O . LYS A 1 599 ? 4.310 -8.066 -18.926 1.00 82.38 599 LYS A O 1
ATOM 4944 N N . TYR A 1 600 ? 5.575 -9.691 -18.023 1.00 84.12 600 TYR A N 1
ATOM 4945 C CA . TYR A 1 600 ? 6.425 -8.803 -17.235 1.00 84.12 600 TYR A CA 1
ATOM 4946 C C . TYR A 1 600 ? 7.431 -8.048 -18.102 1.00 84.12 600 TYR A C 1
ATOM 4948 O O . TYR A 1 600 ? 7.720 -6.895 -17.806 1.00 84.12 600 TYR A O 1
ATOM 4956 N N . LEU A 1 601 ? 7.922 -8.645 -19.193 1.00 86.50 601 LEU A N 1
ATOM 4957 C CA . LEU A 1 601 ? 8.864 -7.991 -20.107 1.00 86.50 601 LEU A CA 1
ATOM 4958 C C . LEU A 1 601 ? 8.239 -6.739 -20.745 1.00 86.50 601 LEU A C 1
ATOM 4960 O O . LEU A 1 601 ? 8.844 -5.668 -20.719 1.00 86.50 601 LEU A O 1
ATOM 4964 N N . ALA A 1 602 ? 6.989 -6.830 -21.210 1.00 83.88 602 ALA A N 1
ATOM 4965 C CA . ALA A 1 602 ? 6.254 -5.675 -21.731 1.00 83.88 602 ALA A CA 1
ATOM 4966 C C . ALA A 1 602 ? 6.021 -4.582 -20.661 1.00 83.88 602 ALA A C 1
ATOM 4968 O O . ALA A 1 602 ? 6.155 -3.389 -20.948 1.00 83.88 602 ALA A O 1
ATOM 4969 N N . GLN A 1 603 ? 5.726 -4.975 -19.414 1.00 89.25 603 GLN A N 1
ATOM 4970 C CA . GLN A 1 603 ? 5.572 -4.039 -18.291 1.00 89.25 603 GLN A CA 1
ATOM 4971 C C . GLN A 1 603 ? 6.899 -3.359 -17.910 1.00 89.25 603 GLN A C 1
ATOM 4973 O O . GLN A 1 603 ? 6.907 -2.154 -17.661 1.00 89.25 603 GLN A O 1
ATOM 4978 N N . ILE A 1 604 ? 8.020 -4.092 -17.935 1.00 91.81 604 ILE A N 1
ATOM 4979 C CA . ILE A 1 604 ? 9.374 -3.552 -17.733 1.00 91.81 604 ILE A CA 1
ATOM 4980 C C . ILE A 1 604 ? 9.682 -2.490 -18.789 1.00 91.81 604 ILE A C 1
ATOM 4982 O O . ILE A 1 604 ? 10.066 -1.383 -18.421 1.00 91.81 604 ILE A O 1
ATOM 4986 N N . VAL A 1 605 ? 9.465 -2.770 -20.082 1.00 90.50 605 VAL A N 1
ATOM 4987 C CA . VAL A 1 605 ? 9.727 -1.779 -21.144 1.00 90.50 605 VAL A CA 1
ATOM 4988 C C . VAL A 1 605 ? 8.924 -0.501 -20.911 1.00 90.50 605 VAL A C 1
ATOM 4990 O O . VAL A 1 605 ? 9.496 0.586 -20.955 1.00 90.50 605 VAL A O 1
ATOM 4993 N N . GLN A 1 606 ? 7.626 -0.603 -20.605 1.00 91.06 606 GLN A N 1
ATOM 4994 C CA . GLN A 1 606 ? 6.798 0.583 -20.374 1.00 91.06 606 GLN A CA 1
ATOM 4995 C C . GLN A 1 606 ? 7.216 1.360 -19.112 1.00 91.06 606 GLN A C 1
ATOM 4997 O O . GLN A 1 606 ? 7.250 2.589 -19.150 1.00 91.06 606 GLN A O 1
ATOM 5002 N N . ALA A 1 607 ? 7.581 0.681 -18.019 1.00 93.81 607 ALA A N 1
ATOM 5003 C CA . ALA A 1 607 ? 8.057 1.336 -16.799 1.00 93.81 607 ALA A CA 1
ATOM 5004 C C . ALA A 1 607 ? 9.406 2.047 -17.007 1.00 93.81 607 ALA A C 1
ATOM 5006 O O . ALA A 1 607 ? 9.560 3.199 -16.606 1.00 93.81 607 ALA A O 1
ATOM 5007 N N . ILE A 1 608 ? 10.359 1.402 -17.688 1.00 95.00 608 ILE A N 1
ATOM 5008 C CA . ILE A 1 608 ? 11.656 2.007 -18.015 1.00 95.00 608 ILE A CA 1
ATOM 5009 C C . ILE A 1 608 ? 11.478 3.203 -18.962 1.00 95.00 608 ILE A C 1
ATOM 5011 O O . ILE A 1 608 ? 12.081 4.248 -18.730 1.00 95.00 608 ILE A O 1
ATOM 5015 N N . MET A 1 609 ? 10.612 3.104 -19.977 1.00 93.00 609 MET A N 1
ATOM 5016 C CA . MET A 1 609 ? 10.303 4.235 -20.863 1.00 93.00 609 MET A CA 1
ATOM 5017 C C . MET A 1 609 ? 9.741 5.439 -20.097 1.00 93.00 609 MET A C 1
ATOM 5019 O O . MET A 1 609 ? 10.198 6.554 -20.332 1.00 93.00 609 MET A O 1
ATOM 5023 N N . ASN A 1 610 ? 8.820 5.219 -19.149 1.00 94.06 610 ASN A N 1
ATOM 5024 C CA . ASN A 1 610 ? 8.292 6.293 -18.303 1.00 94.06 610 ASN A CA 1
ATOM 5025 C C . ASN A 1 610 ? 9.418 6.976 -17.505 1.00 94.06 610 ASN A C 1
ATOM 5027 O O . ASN A 1 610 ? 9.498 8.198 -17.482 1.00 94.06 610 ASN A O 1
ATOM 5031 N N . VAL A 1 611 ? 10.331 6.206 -16.898 1.00 95.88 611 VAL A N 1
ATOM 5032 C CA . VAL A 1 611 ? 11.473 6.762 -16.146 1.00 95.88 611 VAL A CA 1
ATOM 5033 C C . VAL A 1 611 ? 12.424 7.552 -17.050 1.00 95.88 611 VAL A C 1
ATOM 5035 O O . VAL A 1 611 ? 12.892 8.624 -16.656 1.00 95.88 611 VAL A O 1
ATOM 5038 N N . MET A 1 612 ? 12.685 7.067 -18.268 1.00 93.88 612 MET A N 1
ATOM 5039 C CA . MET A 1 612 ? 13.501 7.791 -19.248 1.00 93.88 612 MET A CA 1
ATOM 5040 C C . MET A 1 612 ? 12.870 9.136 -19.645 1.00 93.88 612 MET A C 1
ATOM 5042 O O . MET A 1 612 ? 13.605 10.103 -19.841 1.00 93.88 612 MET A O 1
ATOM 5046 N N . GLU A 1 613 ? 11.537 9.197 -19.734 1.00 93.88 613 GLU A N 1
ATOM 5047 C CA . GLU A 1 613 ? 10.750 10.391 -20.074 1.00 93.88 613 GLU A CA 1
ATOM 5048 C C . GLU A 1 613 ? 10.622 11.380 -18.897 1.00 93.88 613 GLU A C 1
ATOM 5050 O O . GLU A 1 613 ? 10.728 12.587 -19.104 1.00 93.88 613 GLU A O 1
ATOM 5055 N N . THR A 1 614 ? 10.476 10.901 -17.653 1.00 94.75 614 THR A N 1
ATOM 5056 C CA . THR A 1 614 ? 10.382 11.754 -16.449 1.00 94.75 614 THR A CA 1
ATOM 5057 C C . THR A 1 614 ? 11.728 12.356 -16.020 1.00 94.75 614 THR A C 1
ATOM 5059 O O . THR A 1 614 ? 11.755 13.473 -15.504 1.00 94.75 614 THR A O 1
ATOM 5062 N N . PHE A 1 615 ? 12.856 11.664 -16.236 1.00 93.12 615 PHE A N 1
ATOM 5063 C CA . PHE A 1 615 ? 14.181 12.097 -15.748 1.00 93.12 615 PHE A CA 1
ATOM 5064 C C . PHE A 1 615 ? 15.249 12.246 -16.856 1.00 93.12 615 PHE A C 1
ATOM 5066 O O . PHE A 1 615 ? 16.353 11.706 -16.707 1.00 93.12 615 PHE A O 1
ATOM 5073 N N . PRO A 1 616 ? 14.994 12.979 -17.961 1.00 89.12 616 PRO A N 1
ATOM 5074 C CA . PRO A 1 616 ? 15.878 13.030 -19.138 1.00 89.12 616 PRO A CA 1
ATOM 5075 C C . PRO A 1 616 ? 17.317 13.457 -18.812 1.00 89.12 616 PRO A C 1
ATOM 5077 O O . PRO A 1 616 ? 18.268 12.937 -19.388 1.00 89.12 616 PRO A O 1
ATOM 5080 N N . ASN A 1 617 ? 17.490 14.346 -17.830 1.00 88.38 617 ASN A N 1
ATOM 5081 C CA . ASN A 1 617 ? 18.791 14.909 -17.461 1.00 88.38 617 ASN A CA 1
ATOM 5082 C C . ASN A 1 617 ? 19.586 14.045 -16.456 1.00 88.38 617 ASN A C 1
ATOM 5084 O O . ASN A 1 617 ? 20.733 14.363 -16.147 1.00 88.38 617 ASN A O 1
ATOM 5088 N N . HIS A 1 618 ? 19.008 12.967 -15.907 1.00 90.69 618 HIS A N 1
ATOM 5089 C CA . HIS A 1 618 ? 19.639 12.200 -14.829 1.00 90.69 618 HIS A CA 1
ATOM 5090 C C . HIS A 1 618 ? 20.510 11.046 -15.364 1.00 90.69 618 HIS A C 1
ATOM 5092 O O . HIS A 1 618 ? 20.102 9.881 -15.369 1.00 90.69 618 HIS A O 1
ATOM 5098 N N . GLN A 1 619 ? 21.743 11.364 -15.766 1.00 88.00 619 GLN A N 1
ATOM 5099 C CA . GLN A 1 619 ? 22.677 10.466 -16.472 1.00 88.00 619 GLN A CA 1
ATOM 5100 C C . GLN A 1 619 ? 22.753 9.029 -15.914 1.00 88.00 619 GLN A C 1
ATOM 5102 O O . GLN A 1 619 ? 22.537 8.073 -16.653 1.00 88.00 619 GLN A O 1
ATOM 5107 N N . GLN A 1 620 ? 22.979 8.843 -14.606 1.00 88.56 620 GLN A N 1
ATOM 5108 C CA . GLN A 1 620 ? 23.099 7.499 -14.007 1.00 88.56 620 GLN A CA 1
ATOM 5109 C C . GLN A 1 620 ? 21.790 6.683 -14.055 1.00 88.56 620 GLN A C 1
ATOM 5111 O O . GLN A 1 620 ? 21.820 5.455 -14.082 1.00 88.56 620 GLN A O 1
ATOM 5116 N N . LEU A 1 621 ? 20.636 7.351 -14.093 1.00 91.81 621 LEU A N 1
ATOM 5117 C CA . LEU A 1 621 ? 19.323 6.700 -14.156 1.00 91.81 621 LEU A CA 1
ATOM 5118 C C . LEU A 1 621 ? 19.027 6.268 -15.593 1.00 91.81 621 LEU A C 1
ATOM 5120 O O . LEU A 1 621 ? 18.633 5.128 -15.825 1.00 91.81 621 LEU A O 1
ATOM 5124 N N . GLN A 1 622 ? 19.336 7.133 -16.561 1.00 91.44 622 GLN A N 1
ATOM 5125 C CA . GLN A 1 622 ? 19.303 6.804 -17.986 1.00 91.44 622 GLN A CA 1
ATOM 5126 C C . GLN A 1 622 ? 20.257 5.647 -18.323 1.00 91.44 622 GLN A C 1
ATOM 5128 O O . GLN A 1 622 ? 19.878 4.719 -19.033 1.00 91.44 622 GLN A O 1
ATOM 5133 N N . LYS A 1 623 ? 21.460 5.631 -17.736 1.00 89.50 623 LYS A N 1
ATOM 5134 C CA . LYS A 1 623 ? 22.429 4.532 -17.852 1.00 89.50 623 LYS A CA 1
ATOM 5135 C C . LYS A 1 623 ? 21.862 3.201 -17.342 1.00 89.50 623 LYS A C 1
ATOM 5137 O O . LYS A 1 623 ? 21.929 2.210 -18.065 1.00 89.50 623 LYS A O 1
ATOM 5142 N N . ASN A 1 624 ? 21.222 3.177 -16.167 1.00 90.94 624 ASN A N 1
ATOM 5143 C CA . ASN A 1 624 ? 20.508 1.988 -15.671 1.00 90.94 624 ASN A CA 1
ATOM 5144 C C . ASN A 1 624 ? 19.380 1.548 -16.631 1.00 90.94 624 ASN A C 1
ATOM 5146 O O . ASN A 1 624 ? 19.223 0.356 -16.902 1.00 90.94 624 ASN A O 1
ATOM 5150 N N . CYS A 1 625 ? 18.609 2.500 -17.170 1.00 93.81 625 CYS A N 1
ATOM 5151 C CA . CYS A 1 625 ? 17.517 2.235 -18.113 1.00 93.81 625 CYS A CA 1
ATOM 5152 C C . CYS A 1 625 ? 18.022 1.590 -19.414 1.00 93.81 625 CYS A C 1
ATOM 5154 O O . CYS A 1 625 ? 17.496 0.563 -19.844 1.00 93.81 625 CYS A O 1
ATOM 5156 N N . LEU A 1 626 ? 19.083 2.141 -20.009 1.00 91.50 626 LEU A N 1
ATOM 5157 C CA . LEU A 1 626 ? 19.700 1.609 -21.225 1.00 91.50 626 LEU A CA 1
ATOM 5158 C C . LEU A 1 626 ? 20.362 0.244 -20.980 1.00 91.50 626 LEU A C 1
ATOM 5160 O O . LEU A 1 626 ? 20.188 -0.662 -21.786 1.00 91.50 626 LEU A O 1
ATOM 5164 N N . LEU A 1 627 ? 21.057 0.046 -19.855 1.00 89.25 627 LEU A N 1
ATOM 5165 C CA . LEU A 1 627 ? 21.626 -1.262 -19.497 1.00 89.25 627 LEU A CA 1
ATOM 5166 C C . LEU A 1 627 ? 20.546 -2.340 -19.306 1.00 89.25 627 LEU A C 1
ATOM 5168 O O . LEU A 1 627 ? 20.761 -3.487 -19.690 1.00 89.25 627 LEU A O 1
ATOM 5172 N N . THR A 1 628 ? 19.374 -1.971 -18.779 1.00 90.44 628 THR A N 1
ATOM 5173 C CA . THR A 1 628 ? 18.205 -2.863 -18.683 1.00 90.44 628 THR A CA 1
ATOM 5174 C C . THR A 1 628 ? 17.684 -3.230 -20.076 1.00 90.44 628 THR A C 1
ATOM 5176 O O . THR A 1 628 ? 17.580 -4.405 -20.418 1.00 90.44 628 THR A O 1
ATOM 5179 N N . LEU A 1 629 ? 17.405 -2.228 -20.915 1.00 89.38 629 LEU A N 1
ATOM 5180 C CA . LEU A 1 629 ? 16.831 -2.422 -22.252 1.00 89.38 629 LEU A CA 1
ATOM 5181 C C . LEU A 1 629 ? 17.794 -3.059 -23.267 1.00 89.38 629 LEU A C 1
ATOM 5183 O O . LEU A 1 629 ? 17.344 -3.542 -24.299 1.00 89.38 629 LEU A O 1
ATOM 5187 N N . CYS A 1 630 ? 19.098 -3.092 -22.989 1.00 83.62 630 CYS A N 1
ATOM 5188 C CA . CYS A 1 630 ? 20.094 -3.744 -23.840 1.00 83.62 630 CYS A CA 1
ATOM 5189 C C . CYS A 1 630 ? 20.013 -5.287 -23.812 1.00 83.62 630 CYS A C 1
ATOM 5191 O O . CYS A 1 630 ? 20.686 -5.948 -24.604 1.00 83.62 630 CYS A O 1
ATOM 5193 N N . SER A 1 631 ? 19.206 -5.880 -22.924 1.00 80.44 631 SER A N 1
ATOM 5194 C CA . SER A 1 631 ? 18.949 -7.323 -22.932 1.00 80.44 631 SER A CA 1
ATOM 5195 C C . SER A 1 631 ? 18.021 -7.705 -24.095 1.00 80.44 631 SER A C 1
ATOM 5197 O O . SER A 1 631 ? 16.840 -7.355 -24.105 1.00 80.44 631 SER A O 1
ATOM 5199 N N . ASP A 1 632 ? 18.567 -8.434 -25.073 1.00 68.62 632 ASP A N 1
ATOM 5200 C CA . ASP A 1 632 ? 17.951 -8.736 -26.378 1.00 68.62 632 ASP A CA 1
ATOM 5201 C C . ASP A 1 632 ? 16.505 -9.261 -26.264 1.00 68.62 632 ASP A C 1
ATOM 5203 O O . ASP A 1 632 ? 15.582 -8.766 -26.919 1.00 68.62 632 ASP A O 1
ATOM 5207 N N . ARG A 1 633 ? 16.265 -10.185 -25.322 1.00 79.06 633 ARG A N 1
ATOM 5208 C CA . ARG A 1 633 ? 14.941 -10.774 -25.063 1.00 79.06 633 ARG A CA 1
ATOM 5209 C C . ARG A 1 633 ? 13.869 -9.737 -24.707 1.00 79.06 633 ARG A C 1
ATOM 5211 O O . ARG A 1 633 ? 12.713 -9.914 -25.078 1.00 79.06 633 ARG A O 1
ATOM 5218 N N . ILE A 1 634 ? 14.231 -8.649 -24.024 1.00 80.69 634 ILE A N 1
ATOM 5219 C CA . ILE A 1 634 ? 13.282 -7.619 -23.569 1.00 80.69 634 ILE A CA 1
ATOM 5220 C C . ILE A 1 634 ? 12.748 -6.809 -24.761 1.00 80.69 634 ILE A C 1
ATOM 5222 O O . ILE A 1 634 ? 11.549 -6.555 -24.859 1.00 80.69 634 ILE A O 1
ATOM 5226 N N . LEU A 1 635 ? 13.611 -6.463 -25.722 1.00 75.94 635 LEU A N 1
ATOM 5227 C CA . LEU A 1 635 ? 13.209 -5.770 -26.957 1.00 75.94 635 LEU A CA 1
ATOM 5228 C C . LEU A 1 635 ? 12.584 -6.705 -28.003 1.00 75.94 635 LEU A C 1
ATOM 5230 O O . LEU A 1 635 ? 12.092 -6.251 -29.045 1.00 75.94 635 LEU A O 1
ATOM 5234 N N . HIS A 1 636 ? 12.562 -8.010 -27.729 1.00 73.44 636 HIS A N 1
ATOM 5235 C CA . HIS A 1 636 ? 11.884 -8.983 -28.569 1.00 73.44 636 HIS A CA 1
ATOM 5236 C C . HIS A 1 636 ? 10.346 -8.970 -28.419 1.00 73.44 636 HIS A C 1
ATOM 5238 O O . HIS A 1 636 ? 9.662 -9.452 -29.330 1.00 73.44 636 HIS A O 1
ATOM 5244 N N . GLU A 1 637 ? 9.805 -8.312 -27.387 1.00 71.69 637 GLU A N 1
ATOM 5245 C CA . GLU A 1 637 ? 8.369 -8.167 -27.081 1.00 71.69 637 GLU A CA 1
ATOM 5246 C C . GLU A 1 637 ? 7.529 -7.438 -28.161 1.00 71.69 637 GLU A C 1
ATOM 5248 O O . GLU A 1 637 ? 7.976 -6.447 -28.750 1.00 71.69 637 GLU A O 1
ATOM 5253 N N . PRO A 1 638 ? 6.290 -7.878 -28.463 1.00 60.97 638 PRO A N 1
ATOM 5254 C CA . PRO A 1 638 ? 5.474 -7.311 -29.544 1.00 60.97 638 PRO A CA 1
ATOM 5255 C C . PRO A 1 638 ? 4.742 -6.001 -29.196 1.00 60.97 638 PRO A C 1
ATOM 5257 O O . PRO A 1 638 ? 4.247 -5.340 -30.110 1.00 60.97 638 PRO A O 1
ATOM 5260 N N . HIS A 1 639 ? 4.643 -5.615 -27.918 1.00 68.50 639 HIS A N 1
ATOM 5261 C CA . HIS A 1 639 ? 3.687 -4.597 -27.454 1.00 68.50 639 HIS A CA 1
ATOM 5262 C C . HIS A 1 639 ? 4.328 -3.445 -26.657 1.00 68.50 639 HIS A C 1
ATOM 5264 O O . HIS A 1 639 ? 4.055 -3.268 -25.474 1.00 68.50 639 HIS A O 1
ATOM 5270 N N . PHE A 1 640 ? 5.144 -2.615 -27.318 1.00 74.25 640 PHE A N 1
ATOM 5271 C CA . PHE A 1 640 ? 5.627 -1.343 -26.758 1.00 74.25 640 PHE A CA 1
ATOM 5272 C C . PHE A 1 640 ? 5.676 -0.215 -27.804 1.00 74.25 640 PHE A C 1
ATOM 5274 O O . PHE A 1 640 ? 5.672 -0.461 -29.014 1.00 74.25 640 PHE A O 1
ATOM 5281 N N . LYS A 1 641 ? 5.720 1.046 -27.347 1.00 79.81 641 LYS A N 1
ATOM 5282 C CA . LYS A 1 641 ? 5.728 2.254 -28.199 1.00 79.81 641 LYS A CA 1
ATOM 5283 C C . LYS A 1 641 ? 7.092 2.471 -28.874 1.00 79.81 641 LYS A C 1
ATOM 5285 O O . LYS A 1 641 ? 7.824 3.397 -28.536 1.00 79.81 641 LYS A O 1
ATOM 5290 N N . PHE A 1 642 ? 7.408 1.630 -29.859 1.00 78.56 642 PHE A N 1
ATOM 5291 C CA . PHE A 1 642 ? 8.679 1.591 -30.594 1.00 78.56 642 PHE A CA 1
ATOM 5292 C C . PHE A 1 642 ? 9.317 2.970 -30.873 1.00 78.56 642 PHE A C 1
ATOM 5294 O O . PHE A 1 642 ? 10.464 3.211 -30.502 1.00 78.56 642 PHE A O 1
ATOM 5301 N N . TYR A 1 643 ? 8.577 3.879 -31.521 1.00 80.06 643 TYR A N 1
ATOM 5302 C CA . TYR A 1 643 ? 9.115 5.174 -31.956 1.00 80.06 643 TYR A CA 1
ATOM 5303 C C . TYR A 1 643 ? 9.464 6.097 -30.784 1.00 80.06 643 TYR A C 1
ATOM 5305 O O . TYR A 1 643 ? 10.458 6.811 -30.855 1.00 80.06 643 TYR A O 1
ATOM 5313 N N . LEU A 1 644 ? 8.687 6.048 -29.697 1.00 83.19 644 LEU A N 1
ATOM 5314 C CA . LEU A 1 644 ? 8.965 6.820 -28.487 1.00 83.19 644 LEU A CA 1
ATOM 5315 C C . LEU A 1 644 ? 10.259 6.329 -27.825 1.00 83.19 644 LEU A C 1
ATOM 5317 O O . LEU A 1 644 ? 11.103 7.149 -27.477 1.00 83.19 644 LEU A O 1
ATOM 5321 N N . LEU A 1 645 ? 10.471 5.008 -27.745 1.00 86.88 645 LEU A N 1
ATOM 5322 C CA . LEU A 1 645 ? 11.727 4.461 -27.223 1.00 86.88 645 LEU A CA 1
ATOM 5323 C C . LEU A 1 645 ? 12.928 4.879 -28.084 1.00 86.88 645 LEU A C 1
ATOM 5325 O O . LEU A 1 645 ? 13.930 5.339 -27.545 1.00 86.88 645 LEU A O 1
ATOM 5329 N N . ALA A 1 646 ? 12.824 4.778 -29.412 1.00 83.62 646 ALA A N 1
ATOM 5330 C CA . ALA A 1 646 ? 13.899 5.206 -30.307 1.00 83.62 646 ALA A CA 1
ATOM 5331 C C . ALA A 1 646 ? 14.258 6.694 -30.107 1.00 83.62 646 ALA A C 1
ATOM 5333 O O . ALA A 1 646 ? 15.438 7.029 -30.029 1.00 83.62 646 ALA A O 1
ATOM 5334 N N . THR A 1 647 ? 13.262 7.575 -29.955 1.00 84.75 647 THR A N 1
ATOM 5335 C CA . THR A 1 647 ? 13.477 9.002 -29.657 1.00 84.75 647 THR A CA 1
ATOM 5336 C C . THR A 1 647 ? 14.141 9.223 -28.295 1.00 84.75 647 THR A C 1
ATOM 5338 O O . THR A 1 647 ? 15.116 9.969 -28.221 1.00 84.75 647 THR A O 1
ATOM 5341 N N . LEU A 1 648 ? 13.679 8.549 -27.234 1.00 86.94 648 LEU A N 1
ATOM 5342 C CA . LEU A 1 648 ? 14.266 8.648 -25.888 1.00 86.94 648 LEU A CA 1
ATOM 5343 C C . LEU A 1 648 ? 15.734 8.186 -25.861 1.00 86.94 648 LEU A C 1
ATOM 5345 O O . LEU A 1 648 ? 16.568 8.810 -25.204 1.00 86.94 648 LEU A O 1
ATOM 5349 N N . VAL A 1 649 ? 16.078 7.131 -26.607 1.00 86.88 649 VAL A N 1
ATOM 5350 C CA . VAL A 1 649 ? 17.463 6.647 -26.732 1.00 86.88 649 VAL A CA 1
ATOM 5351 C C . VAL A 1 649 ? 18.318 7.611 -27.563 1.00 86.88 649 VAL A C 1
ATOM 5353 O O . VAL A 1 649 ? 19.424 7.945 -27.147 1.00 86.88 649 VAL A O 1
ATOM 5356 N N . MET A 1 650 ? 17.816 8.123 -28.695 1.00 81.88 650 MET A N 1
ATOM 5357 C CA . MET A 1 650 ? 18.548 9.111 -29.504 1.00 81.88 650 MET A CA 1
ATOM 5358 C C . MET A 1 650 ? 18.825 10.408 -28.733 1.00 81.88 650 MET A C 1
ATOM 5360 O O . MET A 1 650 ? 19.940 10.918 -28.803 1.00 81.88 650 MET A O 1
ATOM 5364 N N . HIS A 1 651 ? 17.862 10.912 -27.956 1.00 82.81 651 HIS A N 1
ATOM 5365 C CA . HIS A 1 651 ? 18.067 12.108 -27.136 1.00 82.81 651 HIS A CA 1
ATOM 5366 C C . HIS A 1 651 ? 19.112 11.877 -26.030 1.00 82.81 651 HIS A C 1
ATOM 5368 O O . HIS A 1 651 ? 19.973 12.721 -25.790 1.00 82.81 651 HIS A O 1
ATOM 5374 N N . ASN A 1 652 ? 19.122 10.688 -25.422 1.00 81.69 652 ASN A N 1
ATOM 5375 C CA . ASN A 1 652 ? 20.173 10.304 -24.480 1.00 81.69 652 ASN A CA 1
ATOM 5376 C C . ASN A 1 652 ? 21.569 10.258 -25.112 1.00 81.69 652 ASN A C 1
ATOM 5378 O O . ASN A 1 652 ? 22.532 10.685 -24.478 1.00 81.69 652 ASN A O 1
ATOM 5382 N N . LEU A 1 653 ? 21.687 9.770 -26.349 1.00 80.25 653 LEU A N 1
ATOM 5383 C CA . LEU A 1 653 ? 22.957 9.722 -27.081 1.00 80.25 653 LEU A CA 1
ATOM 5384 C C . LEU A 1 653 ? 23.445 11.108 -27.533 1.00 80.25 653 LEU A C 1
ATOM 5386 O O . LEU A 1 653 ? 24.646 11.305 -27.677 1.00 80.25 653 LEU A O 1
ATOM 5390 N N . GLN A 1 654 ? 22.543 12.075 -27.725 1.00 76.00 654 GLN A N 1
ATOM 5391 C CA . GLN A 1 654 ? 22.906 13.474 -27.990 1.00 76.00 654 GLN A CA 1
ATOM 5392 C C . GLN A 1 654 ? 23.492 14.170 -26.751 1.00 76.00 654 GLN A C 1
ATOM 5394 O O . GLN A 1 654 ? 24.375 15.014 -26.884 1.00 76.00 654 GLN A O 1
ATOM 5399 N N . ASN A 1 655 ? 23.017 13.806 -25.556 1.00 73.31 655 ASN A N 1
ATOM 5400 C CA . ASN A 1 655 ? 23.322 14.512 -24.308 1.00 73.31 655 ASN A CA 1
ATOM 5401 C C . ASN A 1 655 ? 24.446 13.865 -23.467 1.00 73.31 655 ASN A C 1
ATOM 5403 O O . ASN A 1 655 ? 24.819 14.421 -22.435 1.00 73.31 655 ASN A O 1
ATOM 5407 N N . ASN A 1 656 ? 24.969 12.690 -23.846 1.00 74.25 656 ASN A N 1
ATOM 5408 C CA . ASN A 1 656 ? 25.927 11.924 -23.034 1.00 74.25 656 ASN A CA 1
ATOM 5409 C C . ASN A 1 656 ? 27.136 11.427 -23.840 1.00 74.25 656 ASN A C 1
ATOM 5411 O O . ASN A 1 656 ? 26.986 10.816 -24.892 1.00 74.25 656 ASN A O 1
ATOM 5415 N N . THR A 1 657 ? 28.337 11.607 -23.282 1.00 70.38 657 THR A N 1
ATOM 5416 C CA . THR A 1 657 ? 29.623 11.204 -23.887 1.00 70.38 657 THR A CA 1
ATOM 5417 C C . THR A 1 657 ? 30.230 9.921 -23.300 1.00 70.38 657 THR A C 1
ATOM 5419 O O . THR A 1 657 ? 31.241 9.437 -23.802 1.00 70.38 657 THR A O 1
ATOM 5422 N N . ASP A 1 658 ? 29.632 9.347 -22.250 1.00 79.00 658 ASP A N 1
ATOM 5423 C CA . ASP A 1 658 ? 30.109 8.112 -21.610 1.00 79.00 658 ASP A CA 1
ATOM 5424 C C . ASP A 1 658 ? 29.908 6.887 -22.521 1.00 79.00 658 ASP A C 1
ATOM 5426 O O . ASP A 1 658 ? 28.781 6.554 -22.897 1.00 79.00 658 ASP A O 1
ATOM 5430 N N . LEU A 1 659 ? 30.993 6.162 -22.815 1.00 76.19 659 LEU A N 1
ATOM 5431 C CA . LEU A 1 659 ? 30.973 4.908 -23.578 1.00 76.19 659 LEU A CA 1
ATOM 5432 C C . LEU A 1 659 ? 30.010 3.866 -22.992 1.00 76.19 659 LEU A C 1
ATOM 5434 O O . LEU A 1 659 ? 29.351 3.163 -23.755 1.00 76.19 659 LEU A O 1
ATOM 5438 N N . ALA A 1 660 ? 29.870 3.797 -21.666 1.00 73.69 660 ALA A N 1
ATOM 5439 C CA . ALA A 1 660 ? 28.955 2.872 -20.995 1.00 73.69 660 ALA A CA 1
ATOM 5440 C C . ALA A 1 660 ? 27.471 3.295 -21.077 1.00 73.69 660 ALA A C 1
ATOM 5442 O O . ALA A 1 660 ? 26.595 2.542 -20.653 1.00 73.69 660 ALA A O 1
ATOM 5443 N N . THR A 1 661 ? 27.186 4.471 -21.644 1.00 78.44 661 THR A N 1
ATOM 5444 C CA . THR A 1 661 ? 25.847 4.936 -22.048 1.00 78.44 661 THR A CA 1
ATOM 5445 C C . THR A 1 661 ? 25.678 4.806 -23.568 1.00 78.44 661 THR A C 1
ATOM 5447 O O . THR A 1 661 ? 24.635 4.355 -24.045 1.00 78.44 661 THR A O 1
ATOM 5450 N N . ILE A 1 662 ? 26.729 5.124 -24.336 1.00 77.88 662 ILE A N 1
ATOM 5451 C CA . ILE A 1 662 ? 26.738 5.057 -25.804 1.00 77.88 662 ILE A CA 1
ATOM 5452 C C . ILE A 1 662 ? 26.606 3.617 -26.313 1.00 77.88 662 ILE A C 1
ATOM 5454 O O . ILE A 1 662 ? 25.765 3.360 -27.172 1.00 77.88 662 ILE A O 1
ATOM 5458 N N . GLN A 1 663 ? 27.390 2.668 -25.789 1.00 79.69 663 GLN A N 1
ATOM 5459 C CA . GLN A 1 663 ? 27.382 1.279 -26.264 1.00 79.69 663 GLN A CA 1
ATOM 5460 C C . GLN A 1 663 ? 25.993 0.615 -26.125 1.00 79.69 663 GLN A C 1
ATOM 5462 O O . GLN A 1 663 ? 25.487 0.132 -27.143 1.00 79.69 663 GLN A O 1
ATOM 5467 N N . PRO A 1 664 ? 25.311 0.652 -24.955 1.00 83.25 664 PRO A N 1
ATOM 5468 C CA . PRO A 1 664 ? 23.938 0.155 -24.844 1.00 83.25 664 PRO A CA 1
ATOM 5469 C C . PRO A 1 664 ? 22.949 0.899 -25.748 1.00 83.25 664 PRO A C 1
ATOM 5471 O O . PRO A 1 664 ? 22.132 0.265 -26.410 1.00 83.25 664 PRO A O 1
ATOM 5474 N N . GLY A 1 665 ? 23.028 2.234 -25.831 1.00 84.00 665 GLY A N 1
ATOM 5475 C CA . GLY A 1 665 ? 22.110 3.024 -26.659 1.00 84.00 665 GLY A CA 1
ATOM 5476 C C . GLY A 1 665 ? 22.218 2.706 -28.155 1.00 84.00 665 GLY A C 1
ATOM 5477 O O . GLY A 1 665 ? 21.199 2.543 -28.828 1.00 84.00 665 GLY A O 1
ATOM 5478 N N . VAL A 1 666 ? 23.438 2.546 -28.674 1.00 82.94 666 VAL A N 1
ATOM 5479 C CA . VAL A 1 666 ? 23.675 2.142 -30.069 1.00 82.94 666 VAL A CA 1
ATOM 5480 C C . VAL A 1 666 ? 23.191 0.710 -30.313 1.00 82.94 666 VAL A C 1
ATOM 5482 O O . VAL A 1 666 ? 22.494 0.482 -31.301 1.00 82.94 666 VAL A O 1
ATOM 5485 N N . ALA A 1 667 ? 23.459 -0.231 -29.400 1.00 83.81 667 ALA A N 1
ATOM 5486 C CA . ALA A 1 667 ? 22.962 -1.606 -29.505 1.00 83.81 667 ALA A CA 1
ATOM 5487 C C . ALA A 1 667 ? 21.422 -1.663 -29.549 1.00 83.81 667 ALA A C 1
ATOM 5489 O O . ALA A 1 667 ? 20.850 -2.299 -30.439 1.00 83.81 667 ALA A O 1
ATOM 5490 N N . ILE A 1 668 ? 20.746 -0.924 -28.661 1.00 85.38 668 ILE A N 1
ATOM 5491 C CA . ILE A 1 668 ? 19.284 -0.781 -28.650 1.00 85.38 668 ILE A CA 1
ATOM 5492 C C . ILE A 1 668 ? 18.790 -0.231 -29.994 1.00 85.38 668 ILE A C 1
ATOM 5494 O O . ILE A 1 668 ? 17.910 -0.833 -30.608 1.00 85.38 668 ILE A O 1
ATOM 5498 N N . LEU A 1 669 ? 19.367 0.861 -30.511 1.00 84.00 669 LEU A N 1
ATOM 5499 C CA . LEU A 1 669 ? 18.964 1.417 -31.809 1.00 84.00 669 LEU A CA 1
ATOM 5500 C C . LEU A 1 669 ? 19.214 0.452 -32.981 1.00 84.00 669 LEU A C 1
ATOM 5502 O O . LEU A 1 669 ? 18.413 0.430 -33.920 1.00 84.00 669 LEU A O 1
ATOM 5506 N N . SER A 1 670 ? 20.257 -0.382 -32.937 1.00 83.06 670 SER A N 1
ATOM 5507 C CA . SER A 1 670 ? 20.517 -1.422 -33.945 1.00 83.06 670 SER A CA 1
ATOM 5508 C C . SER A 1 670 ? 19.479 -2.553 -33.911 1.00 83.06 670 SER A C 1
ATOM 5510 O O . SER A 1 670 ? 18.939 -2.924 -34.962 1.00 83.06 670 SER A O 1
ATOM 5512 N N . LEU A 1 671 ? 19.137 -3.063 -32.721 1.00 81.69 671 LEU A N 1
ATOM 5513 C CA . LEU A 1 671 ? 18.078 -4.064 -32.526 1.00 81.69 671 LEU A CA 1
ATOM 5514 C C . LEU A 1 671 ? 16.714 -3.517 -32.970 1.00 81.69 671 LEU A C 1
ATOM 5516 O O . LEU A 1 671 ? 16.006 -4.139 -33.769 1.00 81.69 671 LEU A O 1
ATOM 5520 N N . LEU A 1 672 ? 16.383 -2.303 -32.525 1.00 79.94 672 LEU A N 1
ATOM 5521 C CA . LEU A 1 672 ? 15.161 -1.598 -32.893 1.00 79.94 672 LEU A CA 1
ATOM 5522 C C . LEU A 1 672 ? 15.077 -1.388 -34.415 1.00 79.94 672 LEU A C 1
ATOM 5524 O O . LEU A 1 672 ? 14.079 -1.767 -35.028 1.00 79.94 672 LEU A O 1
ATOM 5528 N N . THR A 1 673 ? 16.128 -0.880 -35.063 1.00 75.56 673 THR A N 1
ATOM 5529 C CA . THR A 1 673 ? 16.160 -0.683 -36.528 1.00 75.56 673 THR A CA 1
ATOM 5530 C C . THR A 1 673 ? 15.954 -1.998 -37.283 1.00 75.56 673 THR A C 1
ATOM 5532 O O . THR A 1 673 ? 15.154 -2.061 -38.222 1.00 75.56 673 THR A O 1
ATOM 5535 N N . THR A 1 674 ? 16.592 -3.080 -36.827 1.00 73.06 674 THR A N 1
ATOM 5536 C CA . THR A 1 674 ? 16.405 -4.433 -37.375 1.00 73.06 674 THR A CA 1
ATOM 5537 C C . THR A 1 674 ? 14.945 -4.892 -37.269 1.00 73.06 674 THR A C 1
ATOM 5539 O O . THR A 1 674 ? 14.414 -5.505 -38.201 1.00 73.06 674 THR A O 1
ATOM 5542 N N . ARG A 1 675 ? 14.256 -4.546 -36.174 1.00 70.19 675 ARG A N 1
ATOM 5543 C CA . ARG A 1 675 ? 12.827 -4.828 -35.961 1.00 70.19 675 ARG A CA 1
ATOM 5544 C C . ARG A 1 675 ? 11.925 -4.039 -36.921 1.00 70.19 675 ARG A C 1
ATOM 5546 O O . ARG A 1 675 ? 11.025 -4.647 -37.503 1.00 70.19 675 ARG A O 1
ATOM 5553 N N . ILE A 1 676 ? 12.204 -2.750 -37.184 1.00 68.50 676 ILE A N 1
ATOM 5554 C CA . ILE A 1 676 ? 11.482 -1.967 -38.217 1.00 68.50 676 ILE A CA 1
ATOM 5555 C C . ILE A 1 676 ? 11.630 -2.633 -39.583 1.00 68.50 676 ILE A C 1
ATOM 5557 O O . ILE A 1 676 ? 10.645 -2.784 -40.303 1.00 68.50 676 ILE A O 1
ATOM 5561 N N . ILE A 1 677 ? 12.856 -3.014 -39.959 1.00 66.81 677 ILE A N 1
ATOM 5562 C CA . ILE A 1 677 ? 13.136 -3.611 -41.269 1.00 66.81 677 ILE A CA 1
ATOM 5563 C C . ILE A 1 677 ? 12.348 -4.917 -41.414 1.00 66.81 677 ILE A C 1
ATOM 5565 O O . ILE A 1 677 ? 11.625 -5.073 -42.396 1.00 66.81 677 ILE A O 1
ATOM 5569 N N . LYS A 1 678 ? 12.383 -5.802 -40.407 1.00 66.25 678 LYS A N 1
ATOM 5570 C CA . LYS A 1 678 ? 11.577 -7.035 -40.391 1.00 66.25 678 LYS A CA 1
ATOM 5571 C C . LYS A 1 678 ? 10.072 -6.746 -40.533 1.00 66.25 678 LYS A C 1
ATOM 5573 O O . LYS A 1 678 ? 9.429 -7.353 -41.384 1.00 66.25 678 LYS A O 1
ATOM 5578 N N . GLN A 1 679 ? 9.513 -5.777 -39.801 1.00 61.75 679 GLN A N 1
ATOM 5579 C CA . GLN A 1 679 ? 8.088 -5.414 -39.912 1.00 61.75 679 GLN A CA 1
ATOM 5580 C C . GLN A 1 679 ? 7.714 -4.769 -41.262 1.00 61.75 679 GLN A C 1
ATOM 5582 O O . GLN A 1 679 ? 6.665 -5.092 -41.822 1.00 61.75 679 GLN A O 1
ATOM 5587 N N . LYS A 1 680 ? 8.563 -3.905 -41.833 1.00 56.75 680 LYS A N 1
ATOM 5588 C CA . LYS A 1 680 ? 8.343 -3.290 -43.160 1.00 56.75 680 LYS A CA 1
ATOM 5589 C C . LYS A 1 680 ? 8.520 -4.276 -44.318 1.00 56.75 680 LYS A C 1
ATOM 5591 O O . LYS A 1 680 ? 7.942 -4.060 -45.380 1.00 56.75 680 LYS A O 1
ATOM 5596 N N . MET A 1 681 ? 9.288 -5.349 -44.124 1.00 52.44 681 MET A N 1
ATOM 5597 C CA . MET A 1 681 ? 9.368 -6.461 -45.075 1.00 52.44 681 MET A CA 1
ATOM 5598 C C . MET A 1 681 ? 8.191 -7.433 -44.919 1.00 52.44 681 MET A C 1
ATOM 5600 O O . MET A 1 681 ? 7.683 -7.901 -45.924 1.00 52.44 681 MET A O 1
ATOM 5604 N N . ALA A 1 682 ? 7.697 -7.683 -43.700 1.00 54.38 682 ALA A N 1
ATOM 5605 C CA . ALA A 1 682 ? 6.538 -8.555 -43.469 1.00 54.38 682 ALA A CA 1
ATOM 5606 C C . ALA A 1 682 ? 5.197 -7.928 -43.901 1.00 54.38 682 ALA A C 1
ATOM 5608 O O . ALA A 1 682 ? 4.317 -8.625 -44.395 1.00 54.38 682 ALA A O 1
ATOM 5609 N N . THR A 1 683 ? 5.037 -6.609 -43.752 1.00 51.00 683 THR A N 1
ATOM 5610 C CA . THR A 1 683 ? 3.844 -5.875 -44.228 1.00 51.00 683 THR A CA 1
ATOM 5611 C C . THR A 1 683 ? 3.851 -5.630 -45.741 1.00 51.00 683 THR A C 1
ATOM 5613 O O . THR A 1 683 ? 2.807 -5.353 -46.329 1.00 51.00 683 THR A O 1
ATOM 5616 N N . ARG A 1 684 ? 5.003 -5.789 -46.404 1.00 42.12 684 ARG A N 1
ATOM 5617 C CA . ARG A 1 684 ? 5.094 -5.907 -47.861 1.00 42.12 684 ARG A CA 1
ATOM 5618 C C . ARG A 1 684 ? 4.897 -7.369 -48.260 1.00 42.12 684 ARG A C 1
ATOM 5620 O O . ARG A 1 684 ? 5.854 -8.133 -48.323 1.00 42.12 684 ARG A O 1
ATOM 5627 N N . GLY A 1 685 ? 3.649 -7.729 -48.571 1.00 41.16 685 GLY A N 1
ATOM 5628 C CA . GLY A 1 685 ? 3.316 -9.019 -49.189 1.00 41.16 685 GLY A CA 1
ATOM 5629 C C . GLY A 1 685 ? 4.193 -9.322 -50.420 1.00 41.16 685 GLY A C 1
ATOM 5630 O O . GLY A 1 685 ? 4.747 -8.392 -51.016 1.00 41.16 685 GLY A O 1
ATOM 5631 N N . PRO A 1 686 ? 4.358 -10.605 -50.791 1.00 43.16 686 PRO A N 1
ATOM 5632 C CA . PRO A 1 686 ? 5.485 -11.092 -51.590 1.00 43.16 686 PRO A CA 1
ATOM 5633 C C . PRO A 1 686 ? 5.545 -10.487 -53.001 1.00 43.16 686 PRO A C 1
ATOM 5635 O O . PRO A 1 686 ? 4.993 -11.022 -53.960 1.00 43.16 686 PRO A O 1
ATOM 5638 N N . GLN A 1 687 ? 6.267 -9.372 -53.143 1.00 36.88 687 GLN A N 1
ATOM 5639 C CA . GLN A 1 687 ? 6.563 -8.782 -54.444 1.00 36.88 687 GLN A CA 1
ATOM 5640 C C . GLN A 1 687 ? 7.699 -9.543 -55.128 1.00 36.88 687 GLN A C 1
ATOM 5642 O O . GLN A 1 687 ? 8.782 -9.726 -54.572 1.00 36.88 687 GLN A O 1
ATOM 5647 N N . THR A 1 688 ? 7.453 -9.944 -56.371 1.00 39.44 688 THR A N 1
ATOM 5648 C CA . THR A 1 688 ? 8.337 -10.743 -57.224 1.00 39.44 688 THR A CA 1
ATOM 5649 C C . THR A 1 688 ? 9.532 -9.943 -57.753 1.00 39.44 688 THR A C 1
ATOM 5651 O O . THR A 1 688 ? 9.677 -9.691 -58.948 1.00 39.44 688 THR A O 1
ATOM 5654 N N . LYS A 1 689 ? 10.445 -9.560 -56.854 1.00 43.59 689 LYS A N 1
ATOM 5655 C CA . LYS A 1 689 ? 11.804 -9.126 -57.205 1.00 43.59 689 LYS A CA 1
ATOM 5656 C C . LYS A 1 689 ? 12.814 -9.979 -56.450 1.00 43.59 689 LYS A C 1
ATOM 5658 O O . LYS A 1 689 ? 12.799 -10.027 -55.224 1.00 43.59 689 LYS A O 1
ATOM 5663 N N . VAL A 1 690 ? 13.659 -10.672 -57.217 1.00 39.81 690 VAL A N 1
ATOM 5664 C CA . VAL A 1 690 ? 14.640 -11.657 -56.738 1.00 39.81 690 VAL A CA 1
ATOM 5665 C C . VAL A 1 690 ? 15.440 -11.092 -55.565 1.00 39.81 690 VAL A C 1
ATOM 5667 O O . VAL A 1 690 ? 16.043 -10.022 -55.679 1.00 39.81 690 VAL A O 1
ATOM 5670 N N . GLN A 1 691 ? 15.460 -11.816 -54.444 1.00 34.66 691 GLN A N 1
ATOM 5671 C CA . GLN A 1 691 ? 16.262 -11.434 -53.286 1.00 34.66 691 GLN A CA 1
ATOM 5672 C C . GLN A 1 691 ? 17.741 -11.373 -53.684 1.00 34.66 691 GLN A C 1
ATOM 5674 O O . GLN A 1 691 ? 18.345 -12.388 -54.033 1.00 34.66 691 GLN A O 1
ATOM 5679 N N . LYS A 1 692 ? 18.361 -10.192 -53.569 1.00 47.94 692 LYS A N 1
ATOM 5680 C CA . LYS A 1 692 ? 19.818 -10.125 -53.437 1.00 47.94 692 LYS A CA 1
ATOM 5681 C C . LYS A 1 692 ? 20.175 -10.736 -52.085 1.00 47.94 692 LYS A C 1
ATOM 5683 O O . LYS A 1 692 ? 20.019 -10.085 -51.055 1.00 47.94 692 LYS A O 1
ATOM 5688 N N . VAL A 1 693 ? 20.639 -11.983 -52.114 1.00 42.16 693 VAL A N 1
ATOM 5689 C CA . VAL A 1 693 ? 21.280 -12.650 -50.975 1.00 42.16 693 VAL A CA 1
ATOM 5690 C C . VAL A 1 693 ? 22.326 -11.702 -50.385 1.00 42.16 693 VAL A C 1
ATOM 5692 O O . VAL A 1 693 ? 23.133 -11.137 -51.129 1.00 42.16 693 VAL A O 1
ATOM 5695 N N . MET A 1 694 ? 22.319 -11.516 -49.063 1.00 43.97 694 MET A N 1
ATOM 5696 C CA . MET A 1 694 ? 23.355 -10.741 -48.375 1.00 43.97 694 MET A CA 1
ATOM 5697 C C . MET A 1 694 ? 24.641 -11.569 -48.307 1.00 43.97 694 MET A C 1
ATOM 5699 O O . MET A 1 694 ? 24.911 -12.278 -47.343 1.00 43.97 694 MET A O 1
ATOM 5703 N N . VAL A 1 695 ? 25.402 -11.512 -49.396 1.00 58.59 695 VAL A N 1
ATOM 5704 C CA . VAL A 1 695 ? 26.711 -12.148 -49.546 1.00 58.59 695 VAL A CA 1
ATOM 5705 C C . VAL A 1 695 ? 27.724 -11.422 -48.654 1.00 58.59 695 VAL A C 1
ATOM 5707 O O . VAL A 1 695 ? 27.817 -10.196 -48.703 1.00 58.59 695 VAL A O 1
ATOM 5710 N N . GLN A 1 696 ? 28.485 -12.170 -47.848 1.00 66.00 696 GLN A N 1
ATOM 5711 C CA . GLN A 1 696 ? 29.556 -11.615 -47.009 1.00 66.00 696 GLN A CA 1
ATOM 5712 C C . GLN A 1 696 ? 30.576 -10.828 -47.863 1.00 66.00 696 GLN A C 1
ATOM 5714 O O . GLN A 1 696 ? 30.878 -11.272 -48.974 1.00 66.00 696 GLN A O 1
ATOM 5719 N N . PRO A 1 697 ? 31.159 -9.712 -47.375 1.00 74.06 697 PRO A N 1
ATOM 5720 C CA . PRO A 1 697 ? 32.038 -8.858 -48.184 1.00 74.06 697 PRO A CA 1
ATOM 5721 C C . PRO A 1 697 ? 33.210 -9.598 -48.847 1.00 74.06 697 PRO A C 1
ATOM 5723 O O . PRO A 1 697 ? 33.489 -9.374 -50.023 1.00 74.06 697 PRO A O 1
ATOM 5726 N N . ILE A 1 698 ? 33.833 -10.547 -48.140 1.00 82.50 698 ILE A N 1
ATOM 5727 C CA . ILE A 1 698 ? 34.930 -11.366 -48.678 1.00 82.50 698 ILE A CA 1
ATOM 5728 C C . ILE A 1 698 ? 34.494 -12.214 -49.887 1.00 82.50 698 ILE A C 1
ATOM 5730 O O . ILE A 1 698 ? 35.219 -12.306 -50.874 1.00 82.50 698 ILE A O 1
ATOM 5734 N N . ASN A 1 699 ? 33.263 -12.734 -49.889 1.00 83.56 699 ASN A N 1
ATOM 5735 C CA . ASN A 1 699 ? 32.710 -13.503 -51.008 1.00 83.56 699 ASN A CA 1
ATOM 5736 C C . ASN A 1 699 ? 32.404 -12.615 -52.229 1.00 83.56 699 ASN A C 1
ATOM 5738 O O . ASN A 1 699 ? 32.401 -13.099 -53.361 1.00 83.56 699 ASN A O 1
ATOM 5742 N N . LEU A 1 700 ? 32.187 -11.309 -52.031 1.00 84.94 700 LEU A N 1
ATOM 5743 C CA . LEU A 1 700 ? 32.083 -10.344 -53.130 1.00 84.94 700 LEU A CA 1
ATOM 5744 C C . LEU A 1 700 ? 33.460 -10.053 -53.753 1.00 84.94 700 LEU A C 1
ATOM 5746 O O . LEU A 1 700 ? 33.564 -9.954 -54.974 1.00 84.94 700 LEU A O 1
ATOM 5750 N N . ILE A 1 701 ? 34.519 -9.993 -52.938 1.00 87.19 701 ILE A N 1
ATOM 5751 C CA . ILE A 1 701 ? 35.909 -9.835 -53.398 1.00 87.19 701 ILE A CA 1
ATOM 5752 C C . ILE A 1 701 ? 36.389 -11.096 -54.130 1.00 87.19 701 ILE A C 1
ATOM 5754 O O . ILE A 1 701 ? 36.892 -10.984 -55.249 1.00 87.19 701 ILE A O 1
ATOM 5758 N N . PHE A 1 702 ? 36.135 -12.292 -53.582 1.00 86.44 702 PHE A N 1
ATOM 5759 C CA . PHE A 1 702 ? 36.351 -13.560 -54.290 1.00 86.44 702 PHE A CA 1
ATOM 5760 C C . PHE A 1 702 ? 35.626 -13.586 -55.640 1.00 86.44 702 PHE A C 1
ATOM 5762 O O . PHE A 1 702 ? 36.228 -13.970 -56.639 1.00 86.44 702 PHE A O 1
ATOM 5769 N N . ARG A 1 703 ? 34.375 -13.112 -55.710 1.00 87.38 703 ARG A N 1
ATOM 5770 C CA . ARG A 1 703 ? 33.636 -13.006 -56.976 1.00 87.38 703 ARG A CA 1
ATOM 5771 C C . ARG A 1 703 ? 34.286 -12.029 -57.962 1.00 87.38 703 ARG A C 1
ATOM 5773 O O . ARG A 1 703 ? 34.318 -12.330 -59.151 1.00 87.38 703 ARG A O 1
ATOM 5780 N N . TYR A 1 704 ? 34.792 -10.877 -57.515 1.00 92.00 704 TYR A N 1
ATOM 5781 C CA . TYR A 1 704 ? 35.491 -9.935 -58.401 1.00 92.00 704 TYR A CA 1
ATOM 5782 C C . TYR A 1 704 ? 36.809 -10.512 -58.941 1.00 92.00 704 TYR A C 1
ATOM 5784 O O . TYR A 1 704 ? 37.097 -10.329 -60.124 1.00 92.00 704 TYR A O 1
ATOM 5792 N N . LEU A 1 705 ? 37.556 -11.247 -58.109 1.00 90.44 705 LEU A N 1
ATOM 5793 C CA . LEU A 1 705 ? 38.765 -11.985 -58.488 1.00 90.44 705 LEU A CA 1
ATOM 5794 C C . LEU A 1 705 ? 38.449 -13.106 -59.498 1.00 90.44 705 LEU A C 1
ATOM 5796 O O . LEU A 1 705 ? 38.990 -13.109 -60.600 1.00 90.44 705 LEU A O 1
ATOM 5800 N N . GLN A 1 706 ? 37.520 -14.011 -59.166 1.00 87.62 706 GLN A N 1
ATOM 5801 C CA . GLN A 1 706 ? 37.115 -15.143 -60.016 1.00 87.62 706 GLN A CA 1
ATOM 5802 C C . GLN A 1 706 ? 36.555 -14.694 -61.370 1.00 87.62 706 GLN A C 1
ATOM 5804 O O . GLN A 1 706 ? 36.942 -15.222 -62.409 1.00 87.62 706 GLN A O 1
ATOM 5809 N N . ASN A 1 707 ? 35.683 -13.682 -61.380 1.00 89.69 707 ASN A N 1
ATOM 5810 C CA . ASN A 1 707 ? 35.097 -13.148 -62.610 1.00 89.69 707 ASN A CA 1
ATOM 5811 C C . ASN A 1 707 ? 36.029 -12.168 -63.348 1.00 89.69 707 ASN A C 1
ATOM 5813 O O . ASN A 1 707 ? 35.575 -11.530 -64.299 1.00 89.69 707 ASN A O 1
ATOM 5817 N N . ARG A 1 708 ? 37.269 -11.959 -62.871 1.00 90.31 708 ARG A N 1
ATOM 5818 C CA . ARG A 1 708 ? 38.231 -10.949 -63.357 1.00 90.31 708 ARG A CA 1
ATOM 5819 C C . ARG A 1 708 ? 37.560 -9.601 -63.667 1.00 90.31 708 ARG A C 1
ATOM 5821 O O . ARG A 1 708 ? 37.733 -9.014 -64.733 1.00 90.31 708 ARG A O 1
ATOM 5828 N N . SER A 1 709 ? 36.718 -9.133 -62.748 1.00 91.19 709 SER A N 1
ATOM 5829 C CA . SER A 1 709 ? 35.904 -7.929 -62.942 1.00 91.19 709 SER A CA 1
ATOM 5830 C C . SER A 1 709 ? 36.747 -6.669 -62.758 1.00 91.19 709 SER A C 1
ATOM 5832 O O . SER A 1 709 ? 37.482 -6.569 -61.776 1.00 91.19 709 SER A O 1
ATOM 5834 N N . ARG A 1 710 ? 36.620 -5.682 -63.660 1.00 92.81 710 ARG A N 1
ATOM 5835 C CA . ARG A 1 710 ? 37.240 -4.364 -63.444 1.00 92.81 710 ARG A CA 1
ATOM 5836 C C . ARG A 1 710 ? 36.511 -3.685 -62.288 1.00 92.81 710 ARG A C 1
ATOM 5838 O O . ARG A 1 710 ? 35.300 -3.458 -62.353 1.00 92.81 710 ARG A O 1
ATOM 5845 N N . ILE A 1 711 ? 37.241 -3.405 -61.220 1.00 94.50 711 ILE A N 1
ATOM 5846 C CA . ILE A 1 711 ? 36.748 -2.725 -60.025 1.00 94.50 711 ILE A CA 1
ATOM 5847 C C . ILE A 1 711 ? 37.284 -1.299 -59.963 1.00 94.50 711 ILE A C 1
ATOM 5849 O O . ILE A 1 711 ? 38.265 -0.969 -60.623 1.00 94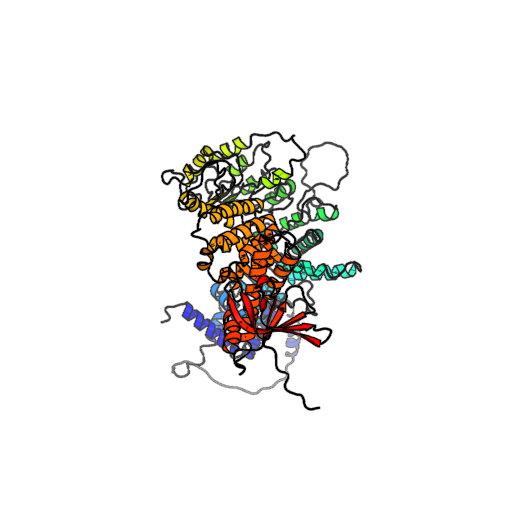.50 711 ILE A O 1
ATOM 5853 N N . GLN A 1 712 ? 36.641 -0.478 -59.143 1.00 93.62 712 GLN A N 1
ATOM 5854 C CA . GLN A 1 712 ? 37.076 0.842 -58.727 1.00 93.62 712 GLN A CA 1
ATOM 5855 C C . GLN A 1 712 ? 37.251 0.840 -57.204 1.00 93.62 712 GLN A C 1
ATOM 5857 O O . GLN A 1 712 ? 36.318 0.516 -56.462 1.00 93.62 712 GLN A O 1
ATOM 5862 N N . VAL A 1 713 ? 38.440 1.227 -56.754 1.00 93.25 713 VAL A N 1
ATOM 5863 C CA . VAL A 1 713 ? 38.816 1.388 -55.350 1.00 93.25 713 VAL A CA 1
ATOM 5864 C C . VAL A 1 713 ? 38.760 2.867 -54.975 1.00 93.25 713 VAL A C 1
ATOM 5866 O O . VAL A 1 713 ? 39.245 3.738 -55.706 1.00 93.25 713 VAL A O 1
ATOM 5869 N N . TRP A 1 714 ? 38.144 3.150 -53.830 1.00 92.94 714 TRP A N 1
ATOM 5870 C CA . TRP A 1 714 ? 38.127 4.467 -53.200 1.00 92.94 714 TRP A CA 1
ATOM 5871 C C . TRP A 1 714 ? 39.174 4.481 -52.091 1.00 92.94 714 TRP A C 1
ATOM 5873 O O . TRP A 1 714 ? 39.150 3.611 -51.220 1.00 92.94 714 TRP A O 1
ATOM 5883 N N . LEU A 1 715 ? 40.079 5.457 -52.135 1.00 89.19 715 LEU A N 1
ATOM 5884 C CA . LEU A 1 715 ? 41.155 5.593 -51.158 1.00 89.19 715 LEU A CA 1
ATOM 5885 C C . LEU A 1 715 ? 40.712 6.436 -49.956 1.00 89.19 715 LEU A C 1
ATOM 5887 O O . LEU A 1 715 ? 39.935 7.383 -50.108 1.00 89.19 715 LEU A O 1
ATOM 5891 N N . TYR A 1 716 ? 41.228 6.088 -48.779 1.00 85.12 716 TYR A N 1
ATOM 5892 C CA . TYR A 1 716 ? 40.977 6.789 -47.522 1.00 85.12 716 TYR A CA 1
ATOM 5893 C C . TYR A 1 716 ? 41.425 8.260 -47.598 1.00 85.12 716 TYR A C 1
ATOM 5895 O O . TYR A 1 716 ? 42.454 8.571 -48.198 1.00 85.12 716 TYR A O 1
ATOM 5903 N N . GLU A 1 717 ? 40.590 9.164 -47.070 1.00 82.38 717 GLU A N 1
ATOM 5904 C CA . GLU A 1 717 ? 40.669 10.643 -47.133 1.00 82.38 717 GLU A CA 1
ATOM 5905 C C . GLU A 1 717 ? 40.775 11.294 -48.537 1.00 82.38 717 GLU A C 1
ATOM 5907 O O . GLU A 1 717 ? 40.463 12.477 -48.708 1.00 82.38 717 GLU A O 1
ATOM 5912 N N . GLN A 1 718 ? 41.099 10.545 -49.593 1.00 79.94 718 GLN A N 1
ATOM 5913 C CA . GLN A 1 718 ? 41.254 11.066 -50.949 1.00 79.94 718 GLN A CA 1
ATOM 5914 C C . GLN A 1 718 ? 39.921 11.093 -51.713 1.00 79.94 718 GLN A C 1
ATOM 5916 O O . GLN A 1 718 ? 39.519 10.155 -52.402 1.00 79.94 718 GLN A O 1
ATOM 5921 N N . SER A 1 719 ? 39.215 12.222 -51.642 1.00 80.00 719 SER A N 1
ATOM 5922 C CA . SER A 1 719 ? 37.944 12.426 -52.360 1.00 80.00 719 SER A CA 1
ATOM 5923 C C . SER A 1 719 ? 38.085 12.657 -53.876 1.00 80.00 719 SER A C 1
ATOM 5925 O O . SER A 1 719 ? 37.100 12.525 -54.601 1.00 80.00 719 SER A O 1
ATOM 5927 N N . SER A 1 720 ? 39.278 13.001 -54.371 1.00 83.00 720 SER A N 1
ATOM 5928 C CA . SER A 1 720 ? 39.529 13.449 -55.754 1.00 83.00 720 SER A CA 1
ATOM 5929 C C . SER A 1 720 ? 40.063 12.375 -56.710 1.00 83.00 720 SER A C 1
ATOM 5931 O O . SER A 1 720 ? 39.953 12.556 -57.926 1.00 83.00 720 SER A O 1
ATOM 5933 N N . THR A 1 721 ? 40.630 11.288 -56.185 1.00 87.44 721 THR A N 1
ATOM 5934 C CA . THR A 1 721 ? 41.309 10.210 -56.923 1.00 87.44 721 THR A CA 1
ATOM 5935 C C . THR A 1 721 ? 40.601 8.872 -56.725 1.00 87.44 721 THR A C 1
ATOM 5937 O O . THR A 1 721 ? 40.121 8.551 -55.640 1.00 87.44 721 THR A O 1
ATOM 5940 N N . ARG A 1 722 ? 40.532 8.051 -57.770 1.00 92.25 722 ARG A N 1
ATOM 5941 C CA . ARG A 1 722 ? 40.099 6.645 -57.704 1.00 92.25 722 ARG A CA 1
ATOM 5942 C C . ARG A 1 722 ? 41.119 5.779 -58.420 1.00 92.25 722 ARG A C 1
ATOM 5944 O O . ARG A 1 722 ? 41.813 6.279 -59.301 1.00 92.25 722 ARG A O 1
ATOM 5951 N N . ILE A 1 723 ? 41.192 4.500 -58.071 1.00 94.00 723 ILE A N 1
ATOM 5952 C CA . ILE A 1 723 ? 42.000 3.534 -58.821 1.00 94.00 723 ILE A CA 1
ATOM 5953 C C . ILE A 1 723 ? 41.065 2.493 -59.423 1.00 94.00 723 ILE A C 1
ATOM 5955 O O . ILE A 1 723 ? 40.341 1.826 -58.689 1.00 94.00 723 ILE A O 1
ATOM 5959 N N . GLU A 1 724 ? 41.068 2.354 -60.746 1.00 94.69 724 GLU A N 1
ATOM 5960 C CA . GLU A 1 724 ? 40.406 1.239 -61.433 1.00 94.69 724 GLU A CA 1
ATOM 5961 C C . GLU A 1 724 ? 41.420 0.167 -61.817 1.00 94.69 724 GLU A C 1
ATOM 5963 O O . GLU A 1 724 ? 42.549 0.500 -62.146 1.00 94.69 724 GLU A O 1
ATOM 5968 N N . GLY A 1 725 ? 41.034 -1.109 -61.792 1.00 94.50 725 GLY A N 1
ATOM 5969 C CA . GLY A 1 725 ? 41.914 -2.228 -62.148 1.00 94.50 725 GLY A CA 1
ATOM 5970 C C . GLY A 1 725 ? 41.252 -3.588 -61.927 1.00 94.50 725 GLY A C 1
ATOM 5971 O O . GLY A 1 725 ? 40.062 -3.662 -61.616 1.00 94.50 725 GLY A O 1
ATOM 5972 N N . TYR A 1 726 ? 42.014 -4.670 -62.077 1.00 95.06 726 TYR A N 1
ATOM 5973 C CA . TYR A 1 726 ? 41.555 -6.042 -61.827 1.00 95.06 726 TYR A CA 1
ATOM 5974 C C . TYR A 1 726 ? 42.235 -6.618 -60.584 1.00 95.06 726 TYR A C 1
ATOM 5976 O O . TYR A 1 726 ? 43.461 -6.606 -60.520 1.00 95.06 726 TYR A O 1
ATOM 5984 N N . ILE A 1 727 ? 41.475 -7.164 -59.627 1.00 95.50 727 ILE A N 1
ATOM 5985 C CA . ILE A 1 727 ? 42.074 -7.912 -58.507 1.00 95.50 727 ILE A CA 1
ATOM 5986 C C . ILE A 1 727 ? 42.728 -9.180 -59.065 1.00 95.50 727 ILE A C 1
ATOM 5988 O O . ILE A 1 727 ? 42.068 -9.943 -59.770 1.00 95.50 727 ILE A O 1
ATOM 5992 N N . ILE A 1 728 ? 43.996 -9.412 -58.723 1.00 94.62 728 ILE A N 1
ATOM 5993 C CA . ILE A 1 728 ? 44.716 -10.667 -59.008 1.00 94.62 728 ILE A CA 1
ATOM 5994 C C . ILE A 1 728 ? 45.167 -11.411 -57.740 1.00 94.62 728 ILE A C 1
ATOM 5996 O O . ILE A 1 728 ? 45.589 -12.559 -57.826 1.00 94.62 728 ILE A O 1
ATOM 6000 N N . GLY A 1 729 ? 45.027 -10.796 -56.563 1.00 92.12 729 GLY A N 1
ATOM 6001 C CA . GLY A 1 729 ? 45.227 -11.433 -55.261 1.00 92.12 729 GLY A CA 1
ATOM 6002 C C . GLY A 1 729 ? 44.834 -10.508 -54.109 1.00 92.12 729 GLY A C 1
ATOM 6003 O O . GLY A 1 729 ? 44.791 -9.287 -54.287 1.00 92.12 729 GLY A O 1
ATOM 6004 N N . PHE A 1 730 ? 44.536 -11.089 -52.947 1.00 93.75 730 PHE A N 1
ATOM 6005 C CA . PHE A 1 730 ? 44.339 -10.372 -51.685 1.00 93.75 730 PHE A CA 1
ATOM 6006 C C . PHE A 1 730 ? 44.717 -11.253 -50.485 1.00 93.75 730 PHE A C 1
ATOM 6008 O O . PHE A 1 730 ? 44.815 -12.472 -50.637 1.00 93.75 730 PHE A O 1
ATOM 6015 N N . ASP A 1 731 ? 44.934 -10.644 -49.317 1.00 89.44 731 ASP A N 1
ATOM 6016 C CA . ASP A 1 731 ? 45.306 -11.325 -48.069 1.00 89.44 731 ASP A CA 1
ATOM 6017 C C . ASP A 1 731 ? 44.309 -11.076 -46.915 1.00 89.44 731 ASP A C 1
ATOM 6019 O O . ASP A 1 731 ? 43.278 -10.420 -47.079 1.00 89.44 731 ASP A O 1
ATOM 6023 N N . GLU A 1 732 ? 44.612 -11.627 -45.735 1.00 82.56 732 GLU A N 1
ATOM 6024 C CA . GLU A 1 732 ? 43.799 -11.497 -44.515 1.00 82.56 732 GLU A CA 1
ATOM 6025 C C . GLU A 1 732 ? 43.712 -10.060 -43.970 1.00 82.56 732 GLU A C 1
ATOM 6027 O O . GLU A 1 732 ? 42.750 -9.719 -43.283 1.00 82.56 732 GLU A O 1
ATOM 6032 N N . TYR A 1 733 ? 44.662 -9.197 -44.341 1.00 83.94 733 TYR A N 1
ATOM 6033 C CA . TYR A 1 733 ? 44.687 -7.770 -44.009 1.00 83.94 733 TYR A CA 1
ATOM 6034 C C . TYR A 1 733 ? 44.031 -6.904 -45.096 1.00 83.94 733 TYR A C 1
ATOM 6036 O O . TYR A 1 733 ? 44.143 -5.679 -45.065 1.00 83.94 733 TYR A O 1
ATOM 6044 N N . MET A 1 734 ? 43.333 -7.523 -46.057 1.00 87.00 734 MET A N 1
ATOM 6045 C CA . MET A 1 734 ? 42.637 -6.860 -47.166 1.00 87.00 734 MET A CA 1
ATOM 6046 C C . MET A 1 734 ? 43.565 -6.052 -48.091 1.00 87.00 734 MET A C 1
ATOM 6048 O O . MET A 1 734 ? 43.097 -5.182 -48.831 1.00 87.00 734 MET A O 1
ATOM 6052 N N . ASN A 1 735 ? 44.869 -6.347 -48.103 1.00 92.06 735 ASN A N 1
ATOM 6053 C CA . ASN A 1 735 ? 45.789 -5.765 -49.074 1.00 92.06 735 ASN A CA 1
ATOM 6054 C C . ASN A 1 735 ? 45.438 -6.309 -50.469 1.00 92.06 735 ASN A C 1
ATOM 6056 O O . ASN A 1 735 ? 45.352 -7.520 -50.654 1.00 92.06 735 ASN A O 1
ATOM 6060 N N . LEU A 1 736 ? 45.228 -5.438 -51.461 1.00 93.75 736 LEU A N 1
ATOM 6061 C CA . LEU A 1 736 ? 44.821 -5.832 -52.816 1.00 93.75 736 LEU A CA 1
ATOM 6062 C C . LEU A 1 736 ? 45.979 -5.715 -53.803 1.00 93.75 736 LEU A C 1
ATOM 6064 O O . LEU A 1 736 ? 46.545 -4.633 -53.971 1.00 93.75 736 LEU A O 1
ATOM 6068 N N . VAL A 1 737 ? 46.259 -6.785 -54.548 1.00 94.50 737 VAL A N 1
ATOM 6069 C CA . VAL A 1 737 ? 47.095 -6.711 -55.752 1.00 94.50 737 VAL A CA 1
ATOM 6070 C C . VAL A 1 737 ? 46.194 -6.424 -56.953 1.00 94.50 737 VAL A C 1
ATOM 6072 O O . VAL A 1 737 ? 45.329 -7.239 -57.288 1.00 94.50 737 VAL A O 1
ATOM 6075 N N . LEU A 1 738 ? 46.399 -5.275 -57.604 1.00 96.06 738 LEU A N 1
ATOM 6076 C CA . LEU A 1 738 ? 45.666 -4.863 -58.805 1.00 96.06 738 LEU A CA 1
ATOM 6077 C C . LEU A 1 738 ? 46.550 -4.921 -60.055 1.00 96.06 738 LEU A C 1
ATOM 6079 O O . LEU A 1 738 ? 47.709 -4.509 -60.019 1.00 96.06 738 LEU A O 1
ATOM 6083 N N . ASP A 1 739 ? 45.971 -5.372 -61.167 1.00 94.00 739 ASP A N 1
ATOM 6084 C CA . ASP A 1 739 ? 46.594 -5.450 -62.494 1.00 94.00 739 ASP A CA 1
ATOM 6085 C C . ASP A 1 739 ? 45.853 -4.563 -63.520 1.00 94.00 739 ASP A C 1
ATOM 6087 O O . ASP A 1 739 ? 44.644 -4.350 -63.388 1.00 94.00 739 ASP A O 1
ATOM 6091 N N . ASP A 1 740 ? 46.573 -4.038 -64.525 1.00 92.31 740 ASP A N 1
ATOM 6092 C CA . ASP A 1 740 ? 46.126 -2.944 -65.430 1.00 92.31 740 ASP A CA 1
ATOM 6093 C C . ASP A 1 740 ? 45.460 -1.774 -64.672 1.00 92.31 740 ASP A C 1
ATOM 6095 O O . ASP A 1 740 ? 44.385 -1.288 -65.031 1.00 92.31 740 ASP A O 1
ATOM 6099 N N . ALA A 1 741 ? 46.100 -1.340 -63.582 1.00 94.94 741 ALA A N 1
ATOM 6100 C CA . ALA A 1 741 ? 45.594 -0.284 -62.723 1.00 94.94 741 ALA A CA 1
ATOM 6101 C C . ALA A 1 741 ? 45.742 1.110 -63.360 1.00 94.94 741 ALA A C 1
ATOM 6103 O O . ALA A 1 741 ? 46.792 1.461 -63.913 1.00 94.94 741 ALA A O 1
ATOM 6104 N N . GLU A 1 742 ? 44.701 1.929 -63.223 1.00 94.25 742 GLU A N 1
ATOM 6105 C CA . GLU A 1 742 ? 44.609 3.309 -63.699 1.00 94.25 742 GLU A CA 1
ATOM 6106 C C . GLU A 1 742 ? 44.180 4.242 -62.562 1.00 94.25 742 GLU A C 1
ATOM 6108 O O . GLU A 1 742 ? 43.148 4.031 -61.927 1.00 94.25 742 GLU A O 1
ATOM 6113 N N . GLU A 1 743 ? 44.947 5.307 -62.337 1.00 92.44 743 GLU A N 1
ATOM 6114 C CA . GLU A 1 743 ? 44.570 6.429 -61.478 1.00 92.44 743 GLU A CA 1
ATOM 6115 C C . GLU A 1 743 ? 43.586 7.335 -62.231 1.00 92.44 743 GLU A C 1
ATOM 6117 O O . GLU A 1 743 ? 43.815 7.677 -63.395 1.00 92.44 743 GLU A O 1
ATOM 6122 N N . ILE A 1 744 ? 42.497 7.733 -61.575 1.00 91.06 744 ILE A N 1
ATOM 6123 C CA . ILE A 1 744 ? 41.410 8.525 -62.156 1.00 91.06 744 ILE A CA 1
ATOM 6124 C C . ILE A 1 744 ? 41.165 9.760 -61.299 1.00 91.06 744 ILE A C 1
ATOM 6126 O O . ILE A 1 744 ? 40.649 9.675 -60.183 1.00 91.06 744 ILE A O 1
ATOM 6130 N N . LEU A 1 745 ? 41.490 10.927 -61.850 1.00 86.94 745 LEU A N 1
ATOM 6131 C CA . LEU A 1 745 ? 41.208 12.224 -61.239 1.00 86.94 745 LEU A CA 1
ATOM 6132 C C . LEU A 1 745 ? 39.775 12.650 -61.572 1.00 86.94 745 LEU A C 1
ATOM 6134 O O . LEU A 1 745 ? 39.535 13.227 -62.634 1.00 86.94 745 LEU A O 1
ATOM 6138 N N . ILE A 1 746 ? 38.831 12.406 -60.654 1.00 82.44 746 ILE A N 1
ATOM 6139 C CA . ILE A 1 746 ? 37.381 12.599 -60.867 1.00 82.44 746 ILE A CA 1
ATOM 6140 C C . ILE A 1 746 ? 37.079 13.998 -61.431 1.00 82.44 746 ILE A C 1
ATOM 6142 O O . ILE A 1 746 ? 36.380 14.132 -62.430 1.00 82.44 746 ILE A O 1
ATOM 6146 N N . LYS A 1 747 ? 37.669 15.047 -60.838 1.00 80.00 747 LYS A N 1
ATOM 6147 C CA . LYS A 1 747 ? 37.431 16.455 -61.221 1.00 80.00 747 LYS A CA 1
ATOM 6148 C C . LYS A 1 747 ? 37.976 16.854 -62.601 1.00 80.00 747 LYS A C 1
ATOM 6150 O O . LYS A 1 747 ? 37.626 17.924 -63.083 1.00 80.00 747 LYS A O 1
ATOM 6155 N N . LYS A 1 748 ? 38.855 16.050 -63.211 1.00 77.69 748 LYS A N 1
ATOM 6156 C CA . LYS A 1 748 ? 39.461 16.317 -64.533 1.00 77.69 748 LYS A CA 1
ATOM 6157 C C . LYS A 1 748 ? 39.152 15.230 -65.572 1.00 77.69 748 LYS A C 1
ATOM 6159 O O . LYS A 1 748 ? 39.589 15.354 -66.709 1.00 77.69 748 LYS A O 1
ATOM 6164 N N . ASN A 1 749 ? 38.460 14.159 -65.170 1.00 77.19 749 ASN A N 1
ATOM 6165 C CA . ASN A 1 749 ? 38.284 12.909 -65.921 1.00 77.19 749 ASN A CA 1
ATOM 6166 C C . ASN A 1 749 ? 39.589 12.365 -66.552 1.00 77.19 749 ASN A C 1
ATOM 6168 O O . ASN A 1 749 ? 39.584 11.738 -67.610 1.00 77.19 749 ASN A O 1
ATOM 6172 N N . GLN A 1 750 ? 40.730 12.639 -65.913 1.00 84.50 750 GLN A N 1
ATOM 6173 C CA . GLN A 1 750 ? 42.048 12.282 -66.427 1.00 84.50 750 GLN A CA 1
ATOM 6174 C C . GLN A 1 750 ? 42.429 10.894 -65.909 1.00 84.50 750 GLN A C 1
ATOM 6176 O O . GLN A 1 750 ? 42.516 10.698 -64.694 1.00 84.50 750 GLN A O 1
ATOM 6181 N N . ARG A 1 751 ? 42.661 9.954 -66.833 1.00 89.62 751 ARG A N 1
ATOM 6182 C CA . ARG A 1 751 ? 43.198 8.616 -66.547 1.00 89.62 751 ARG A CA 1
ATOM 6183 C C . ARG A 1 751 ? 44.721 8.615 -66.686 1.00 89.62 751 ARG A C 1
ATOM 6185 O O . ARG A 1 751 ? 45.253 9.168 -67.646 1.00 89.62 751 ARG A O 1
ATOM 6192 N N . LYS A 1 752 ? 45.415 7.965 -65.755 1.00 91.31 752 LYS A N 1
ATOM 6193 C CA . LYS A 1 752 ? 46.871 7.763 -65.760 1.00 91.31 752 LYS A CA 1
ATOM 6194 C C . LYS A 1 752 ? 47.157 6.295 -65.457 1.00 91.31 752 LYS A C 1
ATOM 6196 O O . LYS A 1 752 ? 46.801 5.806 -64.389 1.00 91.31 752 LYS A O 1
ATOM 6201 N N . LYS A 1 753 ? 47.800 5.584 -66.386 1.00 91.56 753 LYS A N 1
ATOM 6202 C CA . LYS A 1 753 ? 48.174 4.180 -66.172 1.00 91.56 753 LYS A CA 1
ATOM 6203 C C . LYS A 1 753 ? 49.247 4.072 -65.085 1.00 91.56 753 LYS A C 1
ATOM 6205 O O . LYS A 1 753 ? 50.231 4.805 -65.121 1.00 91.56 753 LYS A O 1
ATOM 6210 N N . ILE A 1 754 ? 49.038 3.155 -64.142 1.00 91.19 754 ILE A N 1
ATOM 6211 C CA . ILE A 1 754 ? 49.982 2.807 -63.069 1.00 91.19 754 ILE A CA 1
ATOM 6212 C C . ILE A 1 754 ? 50.583 1.412 -63.308 1.00 91.19 754 ILE A C 1
ATOM 6214 O O . ILE A 1 754 ? 51.732 1.169 -62.956 1.00 91.19 754 ILE A O 1
ATOM 6218 N N . GLY A 1 755 ? 49.835 0.502 -63.945 1.00 90.56 755 GLY A N 1
ATOM 6219 C CA . GLY A 1 755 ? 50.284 -0.868 -64.210 1.00 90.56 755 GLY A CA 1
ATOM 6220 C C . GLY A 1 755 ? 49.885 -1.823 -63.086 1.00 90.56 755 GLY A C 1
ATOM 6221 O O . GLY A 1 755 ? 48.716 -1.863 -62.714 1.00 90.56 755 GLY A O 1
ATOM 6222 N N . ARG A 1 756 ? 50.824 -2.615 -62.562 1.00 94.25 756 ARG A N 1
ATOM 6223 C CA . ARG A 1 756 ? 50.560 -3.540 -61.449 1.00 94.25 756 ARG A CA 1
ATOM 6224 C C . ARG A 1 756 ? 50.944 -2.898 -60.119 1.00 94.25 756 ARG A C 1
ATOM 6226 O O . ARG A 1 756 ? 52.064 -2.413 -59.986 1.00 94.25 756 ARG A O 1
ATOM 6233 N N . ILE A 1 757 ? 50.038 -2.915 -59.143 1.00 95.12 757 ILE A N 1
ATOM 6234 C CA . ILE A 1 757 ? 50.239 -2.282 -57.830 1.00 95.12 757 ILE A CA 1
ATOM 6235 C C . ILE A 1 757 ? 49.763 -3.166 -56.674 1.00 95.12 757 ILE A C 1
ATOM 6237 O O . ILE A 1 757 ? 48.894 -4.019 -56.849 1.00 95.12 757 ILE A O 1
ATOM 6241 N N . LEU A 1 758 ? 50.292 -2.897 -55.480 1.00 94.19 758 LEU A N 1
ATOM 6242 C CA . LEU A 1 758 ? 49.765 -3.371 -54.201 1.00 94.19 758 LEU A CA 1
ATOM 6243 C C . LEU A 1 758 ? 49.141 -2.179 -53.459 1.00 94.19 758 LEU A C 1
ATOM 6245 O O . LEU A 1 758 ? 49.815 -1.176 -53.230 1.00 94.19 758 LEU A O 1
ATOM 6249 N N . LEU A 1 759 ? 47.872 -2.288 -53.071 1.00 93.50 759 LEU A N 1
ATOM 6250 C CA . LEU A 1 759 ? 47.192 -1.342 -52.185 1.00 93.50 759 LEU A CA 1
ATOM 6251 C C . LEU A 1 759 ? 47.069 -1.950 -50.790 1.00 93.50 759 LEU A C 1
ATOM 6253 O O . LEU A 1 759 ? 46.617 -3.084 -50.661 1.00 93.50 759 LEU A O 1
ATOM 6257 N N . LYS A 1 760 ? 47.443 -1.194 -49.752 1.00 92.19 760 LYS A N 1
ATOM 6258 C CA . LYS A 1 760 ? 47.258 -1.631 -48.361 1.00 92.19 760 LYS A CA 1
ATOM 6259 C C . LYS A 1 760 ? 45.794 -1.542 -47.932 1.00 92.19 760 LYS A C 1
ATOM 6261 O O . LYS A 1 760 ? 45.146 -0.551 -48.270 1.00 92.19 760 LYS A O 1
ATOM 6266 N N . GLY A 1 761 ? 45.321 -2.515 -47.151 1.00 88.69 761 GLY A N 1
ATOM 6267 C CA . GLY A 1 761 ? 43.934 -2.596 -46.676 1.00 88.69 761 GLY A CA 1
ATOM 6268 C C . GLY A 1 761 ? 43.464 -1.337 -45.946 1.00 88.69 761 GLY A C 1
ATOM 6269 O O . GLY A 1 761 ? 42.419 -0.790 -46.290 1.00 88.69 761 GLY A O 1
ATOM 6270 N N . ASP A 1 762 ? 44.289 -0.805 -45.039 1.00 90.12 762 ASP A N 1
ATOM 6271 C CA . ASP A 1 762 ? 44.003 0.404 -44.242 1.00 90.12 762 ASP A CA 1
ATOM 6272 C C . ASP A 1 762 ? 43.675 1.647 -45.094 1.00 90.12 762 ASP A C 1
ATOM 6274 O O . ASP A 1 762 ? 42.971 2.553 -44.653 1.00 90.12 762 ASP A O 1
ATOM 6278 N N . ASN A 1 763 ? 44.168 1.693 -46.337 1.00 88.44 763 ASN A N 1
ATOM 6279 C CA . ASN A 1 763 ? 43.953 2.808 -47.259 1.00 88.44 763 ASN A CA 1
ATOM 6280 C C . ASN A 1 763 ? 42.676 2.659 -48.109 1.00 88.44 763 ASN A C 1
ATOM 6282 O O . ASN A 1 763 ? 42.437 3.502 -48.974 1.00 88.44 763 ASN A O 1
ATOM 6286 N N . ILE A 1 764 ? 41.869 1.608 -47.925 1.00 90.94 764 ILE A N 1
ATOM 6287 C CA . ILE A 1 764 ? 40.713 1.285 -48.776 1.00 90.94 764 ILE A CA 1
ATOM 6288 C C . ILE A 1 764 ? 39.400 1.620 -48.059 1.00 90.94 764 ILE A C 1
ATOM 6290 O O . ILE A 1 764 ? 39.052 1.024 -47.047 1.00 90.94 764 ILE A O 1
ATOM 6294 N N . SER A 1 765 ? 38.618 2.543 -48.626 1.00 88.19 765 SER A N 1
ATOM 6295 C CA . SER A 1 765 ? 37.298 2.932 -48.096 1.00 88.19 765 SER A CA 1
ATOM 6296 C C . SER A 1 765 ? 36.112 2.273 -48.806 1.00 88.19 765 SER A C 1
ATOM 6298 O O . SER A 1 765 ? 35.048 2.125 -48.210 1.00 88.19 765 SER A O 1
ATOM 6300 N N . LEU A 1 766 ? 36.253 1.896 -50.082 1.00 89.56 766 LEU A N 1
ATOM 6301 C CA . LEU A 1 766 ? 35.202 1.212 -50.848 1.00 89.56 766 LEU A CA 1
ATOM 6302 C C . LEU A 1 766 ? 35.802 0.426 -52.019 1.00 89.56 766 LEU A C 1
ATOM 6304 O O . LEU A 1 766 ? 36.729 0.898 -52.678 1.00 89.56 766 LEU A O 1
ATOM 6308 N N . ILE A 1 767 ? 35.210 -0.732 -52.319 1.00 90.62 767 ILE A N 1
ATOM 6309 C CA . ILE A 1 767 ? 35.462 -1.521 -53.530 1.00 90.62 767 ILE A CA 1
ATOM 6310 C C . ILE A 1 767 ? 34.125 -1.706 -54.253 1.00 90.62 767 ILE A C 1
ATOM 6312 O O . ILE A 1 767 ? 33.192 -2.286 -53.695 1.00 90.62 767 ILE A O 1
ATOM 6316 N N . GLN A 1 768 ? 34.025 -1.252 -55.502 1.00 90.50 768 GLN A N 1
ATOM 6317 C CA . GLN A 1 768 ? 32.835 -1.445 -56.339 1.00 90.50 768 GLN A CA 1
ATOM 6318 C C . GLN A 1 768 ? 33.208 -1.918 -57.745 1.00 90.50 768 GLN A C 1
ATOM 6320 O O . GLN A 1 768 ? 34.268 -1.572 -58.253 1.00 90.50 768 GLN A O 1
ATOM 6325 N N . GLN A 1 769 ? 32.341 -2.688 -58.404 1.00 90.19 769 GLN A N 1
ATOM 6326 C CA . GLN A 1 769 ? 32.519 -3.018 -59.821 1.00 90.19 769 GLN A CA 1
ATOM 6327 C C . GLN A 1 769 ? 32.308 -1.769 -60.692 1.00 90.19 769 GLN A C 1
ATOM 6329 O O . GLN A 1 769 ? 31.360 -1.014 -60.467 1.00 90.19 769 GLN A O 1
ATOM 6334 N N . VAL A 1 770 ? 33.159 -1.564 -61.704 1.00 86.81 770 VAL A N 1
ATOM 6335 C CA . VAL A 1 770 ? 32.965 -0.497 -62.696 1.00 86.81 770 VAL A CA 1
ATOM 6336 C C . VAL A 1 770 ? 31.707 -0.804 -63.507 1.00 86.81 770 VAL A C 1
ATOM 6338 O O . VAL A 1 770 ? 31.599 -1.865 -64.123 1.00 86.81 770 VAL A O 1
ATOM 6341 N N . GLN A 1 771 ? 30.748 0.122 -63.514 1.00 74.06 771 GLN A N 1
ATOM 6342 C CA . GLN A 1 771 ? 29.563 0.013 -64.359 1.00 74.06 771 GLN A CA 1
ATOM 6343 C C . GLN A 1 771 ? 29.925 0.446 -65.780 1.00 74.06 771 GLN A C 1
ATOM 6345 O O . GLN A 1 771 ? 30.214 1.616 -66.025 1.00 74.06 771 GLN A O 1
ATOM 6350 N N . THR A 1 772 ? 29.899 -0.489 -66.727 1.00 53.00 772 THR A N 1
ATOM 6351 C CA . THR A 1 772 ? 29.997 -0.176 -68.153 1.00 53.00 772 THR A CA 1
ATOM 6352 C C . THR A 1 772 ? 28.736 0.557 -68.596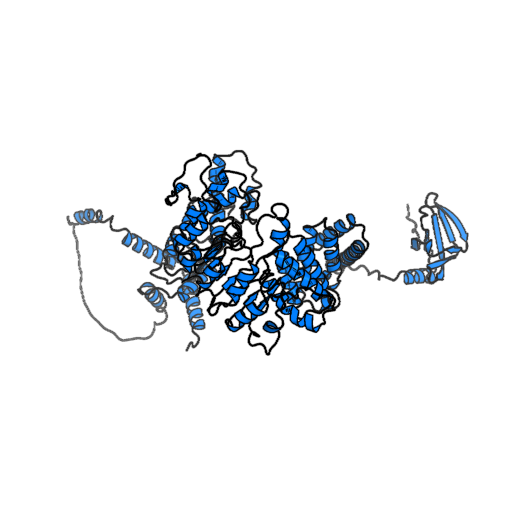 1.00 53.00 772 THR A C 1
ATOM 6354 O O . THR A 1 772 ? 27.678 -0.047 -68.774 1.00 53.00 772 THR A O 1
ATOM 6357 N N . THR A 1 773 ? 28.840 1.872 -68.785 1.00 43.59 773 THR A N 1
ATOM 6358 C CA . THR A 1 773 ? 27.778 2.679 -69.392 1.00 43.59 773 THR A CA 1
ATOM 6359 C C . THR A 1 773 ? 27.555 2.216 -70.828 1.00 43.59 773 THR A C 1
ATOM 6361 O O . THR A 1 773 ? 28.343 2.541 -71.718 1.00 43.59 773 THR A O 1
ATOM 6364 N N . GLY A 1 774 ? 26.489 1.445 -71.053 1.00 36.56 774 GLY A N 1
ATOM 6365 C CA . GLY A 1 774 ? 26.005 1.151 -72.399 1.00 36.56 774 GLY A CA 1
ATOM 6366 C C . GLY A 1 774 ? 25.711 2.457 -73.135 1.00 36.56 774 GLY A C 1
ATOM 6367 O O . GLY A 1 774 ? 25.196 3.402 -72.534 1.00 36.56 774 GLY A O 1
ATOM 6368 N N . ALA A 1 775 ? 26.081 2.527 -74.414 1.00 33.22 775 ALA A N 1
ATOM 6369 C CA . ALA A 1 775 ? 25.940 3.744 -75.199 1.00 33.22 775 ALA A CA 1
ATOM 6370 C C . ALA A 1 775 ? 24.463 4.152 -75.296 1.00 33.22 775 ALA A C 1
ATOM 6372 O O . ALA A 1 775 ? 23.664 3.472 -75.939 1.00 33.22 775 ALA A O 1
ATOM 6373 N N . GLN A 1 776 ? 24.111 5.278 -74.674 1.00 32.25 776 GLN A N 1
ATOM 6374 C CA . GLN A 1 776 ? 22.851 5.948 -74.959 1.00 32.25 776 GLN A CA 1
ATOM 6375 C C . GLN A 1 776 ? 22.948 6.529 -76.371 1.00 32.25 776 GLN A C 1
ATOM 6377 O O . GLN A 1 776 ? 23.787 7.389 -76.648 1.00 32.25 776 GLN A O 1
ATOM 6382 N N . THR A 1 777 ? 22.109 6.024 -77.274 1.00 34.12 777 THR A N 1
ATOM 6383 C CA . THR A 1 777 ? 21.815 6.693 -78.543 1.00 34.12 777 THR A CA 1
ATOM 6384 C C . THR A 1 777 ? 21.279 8.095 -78.256 1.00 34.12 777 THR A C 1
ATOM 6386 O O . THR A 1 777 ? 20.529 8.269 -77.294 1.00 34.12 777 THR A O 1
ATOM 6389 N N . LYS A 1 778 ? 21.705 9.067 -79.070 1.00 33.06 778 LYS A N 1
ATOM 6390 C CA . LYS A 1 778 ? 21.294 10.476 -78.975 1.00 33.06 778 LYS A CA 1
ATOM 6391 C C . LYS A 1 778 ? 19.788 10.658 -79.151 1.00 33.06 778 LYS A C 1
ATOM 6393 O O . LYS A 1 778 ? 19.221 9.890 -79.957 1.00 33.06 778 LYS A O 1
#

Sequence (778 aa):
MVDNPNRLNLICLRKISSLLKSDQLLWKKYIEERVVKIYCEENNQSILNLNDQQKRKHRRGESFRIDDDDDDDNESNMETIHCLHHNQNFFIEYFLHGYCPLNSILSEQLANYLVAHDQLNDFTLTLFSSNVTCLKRLVINIKYLSRLQCHILNQHPNLIELELIFKDSNLNRTNNMTNEIFYQHICPSIYSEFDEIFTIYSPFILNYINSKLQNESRRSSVSSKTNLLQNLPNSSDEFLHHKLLSEIFSNLHPTTIERLKILSLSHYKFFAASQSTASRKYSLADMSPLTKCTTTSSSTMTTPAINSIPMNLRLLLKFTNLTSLNLSGTDIKNPCFDIIINSLENLDTFDLSSCRSIKFFHSLLKLSLKLKWLNLYNCCFNMQQNPTIYHILYQLKYLEYLDISNDSTINDNDNNNNNNNPIIDNENDINKFLCQINCLPRLKHFDVSGQKTISSIALHKFLLNHLNLQFLGLFLTNEKYSSCIFDLNDRCYSKYRHYTYDYHHISTVTLTENDLIVYEPYLIEALKRYRERVGFIQKILYNIFFLTRSFHSKQQNLLIELTLHIMSIHPNIQSVQMASTACIYNLTRSPITDQIHVKYLAQIVQAIMNVMETFPNHQQLQKNCLLTLCSDRILHEPHFKFYLLATLVMHNLQNNTDLATIQPGVAILSLLTTRIIKQKMATRGPQTKVQKVMVQPINLIFRYLQNRSRIQVWLYEQSSTRIEGYIIGFDEYMNLVLDDAEEILIKKNQRKKIGRILLKGDNISLIQQVQTTGAQTK

pLDDT: mean 71.2, std 21.68, range [24.94, 98.62]

Radius of gyration: 40.31 Å; chains: 1; bounding box: 140×75×113 Å